Protein 2CT3 (pdb70)

Solvent-accessible surface area: 5254 Å² total; per-residue (Å²): 138,110,117,74,103,109,41,58,44,14,140,0,78,120,99,32,193,36,179,76,166,80,45,4,96,3,141,125,49,20,108,0,27,5,76,126,122,50,138,134,32,80,34,26,0,31,2,122,166,58,153,119,126,2,36,0,6,8,112,78,4,28,82,76,66,34,148,97,125,125

GO terms:
  GO:0005200 structural constituent of cytoskeleton (F, TAS)
  GO:0007155 cell adhesion (P, TAS)
  GO:0005829 cytosol (C, TAS)
  GO:0005515 protein binding (F, IPI)
  GO:0005925 focal adhesion (C, IDA)
  GO:0051496 positive regulation of stress fiber assembly (P, IDA)
  GO:0005925 focal adhesion (C, HDA)
  GO:0017166 vinculin binding (F, IPI)

Radius of gyration: 11.8 Å; Cα contacts (8 Å, |Δi|>4): 144; chains: 1; bounding box: 32×32×31 Å

CATH classification: 2.30.30.40

InterPro domains:
  IPR001452 SH3 domain [PF00018] (460-507)
  IPR001452 SH3 domain [PF14604] (388-435)
  IPR001452 SH3 domain [PF14604] (619-669)
  IPR001452 SH3 domain [PR00452] (615-625)
  IPR001452 SH3 domain [PR00452] (629-644)
  IPR001452 SH3 domain [PR00452] (659-671)
  IPR001452 SH3 domain [PS50002] (380-439)
  IPR001452 SH3 domain [PS50002] (454-515)
  IPR001452 SH3 domain [PS50002] (612-671)
  IPR001452 SH3 domain [SM00326] (383-438)
  IPR001452 SH3 domain [SM00326] (457-514)
  IPR001452 SH3 domain [SM00326] (615-671)
  IPR003127 SoHo domain [PF02208] (120-156)
  IPR003127 SoHo domain [PS50831] (115-187)
  IPR003127 SoHo domain [SM00459] (116-165)
  IPR035607 Vinexin, SH3 domain 3 [cd11918] (614-671)
  IPR035608 Vinexin, SH3 domain 2 [cd11924] (457-512)
  IPR035609 Vinexin, SH3 domain 1 [cd11921] (383-437)
  IPR036028 SH3-like domain superfamily [SSF50044] (385-451)
  IPR036028 SH3-like domain superfamily [SSF50044] (445-535)

Foldseek 3Di:
DPDDQQAAKKAFCDWDDDPDQQEDTHHRGFMFGFHAADDVAKTWGAGPPPRDTHIGHCVGMGGPVPDDDD

Organism: Homo sapiens (NCBI:txid9606)

Nearest PDB structures (foldseek):
  2ct3-assembly1_A  TM=9.256E-01  e=5.843E-12  Homo sapiens
  2ecz-assembly1_A  TM=8.013E-01  e=1.112E-06  Homo sapiens
  6edf-assembly1_A  TM=8.378E-01  e=1.205E-05  Homo sapiens
  7a39-assembly2_B  TM=8.930E-01  e=2.615E-05  Gallus gallus
  2da9-assembly1_A  TM=7.539E-01  e=9.496E-06  Mus musculus

Structure (mmCIF, N/CA/C/O backbone):
data_2CT3
#
_entry.id   2CT3
#
loop_
_atom_site.group_PDB
_atom_site.id
_atom_site.type_symbol
_atom_site.label_atom_id
_atom_site.label_alt_id
_atom_site.label_comp_id
_atom_site.label_asym_id
_atom_site.label_entity_id
_atom_site.label_seq_id
_atom_site.pdbx_PDB_ins_code
_atom_site.Cartn_x
_atom_site.Cartn_y
_atom_site.Cartn_z
_atom_site.occupancy
_atom_site.B_iso_or_equiv
_atom_site.auth_seq_id
_atom_site.auth_comp_id
_atom_site.auth_asym_id
_atom_site.auth_atom_id
_atom_site.pdbx_PDB_model_num
ATOM 1 N N . GLY A 1 1 ? -19.358 3.523 18.936 1.00 0.00 1 GLY A N 1
ATOM 2 C CA . GLY A 1 1 ? -20.526 2.893 18.348 1.00 0.00 1 GLY A CA 1
ATOM 3 C C . GLY A 1 1 ? -20.612 3.113 16.851 1.00 0.00 1 GLY A C 1
ATOM 4 O O . GLY A 1 1 ? -21.471 3.854 16.374 1.00 0.00 1 GLY A O 1
ATOM 8 N N . SER A 1 2 ? -19.718 2.468 16.107 1.00 0.00 2 SER A N 1
ATOM 9 C CA . SER A 1 2 ? -19.692 2.602 14.656 1.00 0.00 2 SER A CA 1
ATOM 10 C C . SER A 1 2 ? -18.971 1.420 14.014 1.00 0.00 2 SER A C 1
ATOM 11 O O . SER A 1 2 ? -18.107 0.797 14.631 1.00 0.00 2 SER A O 1
ATOM 19 N N . SER A 1 3 ? -19.333 1.118 12.771 1.00 0.00 3 SER A N 1
ATOM 20 C CA . SER A 1 3 ? -18.724 0.009 12.046 1.00 0.00 3 SER A CA 1
ATOM 21 C C . SER A 1 3 ? -17.209 0.178 11.967 1.00 0.00 3 SER A C 1
ATOM 22 O O . SER A 1 3 ? -16.689 1.284 12.110 1.00 0.00 3 SER A O 1
ATOM 30 N N . GLY A 1 4 ? -16.508 -0.928 11.739 1.00 0.00 4 GLY A N 1
ATOM 31 C CA . GLY A 1 4 ? -15.060 -0.882 11.645 1.00 0.00 4 GLY A CA 1
ATOM 32 C C . GLY A 1 4 ? -14.567 -1.022 10.219 1.00 0.00 4 GLY A C 1
ATOM 33 O O . GLY A 1 4 ? -15.328 -1.394 9.325 1.00 0.00 4 GLY A O 1
ATOM 37 N N . SER A 1 5 ? -13.290 -0.722 10.003 1.00 0.00 5 SER A N 1
ATOM 38 C CA . SER A 1 5 ? -12.698 -0.812 8.674 1.00 0.00 5 SER A CA 1
ATOM 39 C C . SER A 1 5 ? -12.034 -2.170 8.465 1.00 0.00 5 SER A C 1
ATOM 40 O O . SER A 1 5 ? -11.177 -2.581 9.247 1.00 0.00 5 SER A O 1
ATOM 48 N N . SER A 1 6 ? -12.437 -2.861 7.404 1.00 0.00 6 SER A N 1
ATOM 49 C CA . SER A 1 6 ? -11.885 -4.175 7.093 1.00 0.00 6 SER A CA 1
ATOM 50 C C . SER A 1 6 ? -10.985 -4.109 5.863 1.00 0.00 6 SER A C 1
ATOM 51 O O . SER A 1 6 ? -11.436 -3.777 4.767 1.00 0.00 6 SER A O 1
ATOM 59 N N . GLY A 1 7 ? -9.708 -4.427 6.053 1.00 0.00 7 GLY A N 1
ATOM 60 C CA . GLY A 1 7 ? -8.764 -4.397 4.952 1.00 0.00 7 GLY A CA 1
ATOM 61 C C . GLY A 1 7 ? -7.916 -5.652 4.881 1.00 0.00 7 GLY A C 1
ATOM 62 O O . GLY A 1 7 ? -7.947 -6.484 5.789 1.00 0.00 7 GLY A O 1
ATOM 66 N N . THR A 1 8 ? -7.157 -5.791 3.798 1.00 0.00 8 THR A N 1
ATOM 67 C CA . THR A 1 8 ? -6.300 -6.955 3.611 1.00 0.00 8 THR A CA 1
ATOM 68 C C . THR A 1 8 ? -4.854 -6.636 3.972 1.00 0.00 8 THR A C 1
ATOM 69 O O . THR A 1 8 ? -4.332 -5.566 3.660 1.00 0.00 8 THR A O 1
ATOM 80 N N . PRO A 1 9 ? -4.188 -7.586 4.646 1.00 0.00 9 PRO A N 1
ATOM 81 C CA . PRO A 1 9 ? -2.792 -7.429 5.064 1.00 0.00 9 PRO A CA 1
ATOM 82 C C . PRO A 1 9 ? -1.828 -7.454 3.883 1.00 0.00 9 PRO A C 1
ATOM 83 O O . PRO A 1 9 ? -1.964 -8.274 2.975 1.00 0.00 9 PRO A O 1
ATOM 94 N N . TYR A 1 10 ? -0.853 -6.551 3.903 1.00 0.00 10 TYR A N 1
ATOM 95 C CA . TYR A 1 10 ? 0.133 -6.469 2.832 1.00 0.00 10 TYR A CA 1
ATOM 96 C C . TYR A 1 10 ? 1.519 -6.163 3.391 1.00 0.00 10 TYR A C 1
ATOM 97 O O . TYR A 1 10 ? 1.685 -5.959 4.594 1.00 0.00 10 TYR A O 1
ATOM 115 N N . ARG A 1 11 ? 2.513 -6.132 2.508 1.00 0.00 11 ARG A N 1
ATOM 116 C CA . ARG A 1 11 ? 3.885 -5.852 2.912 1.00 0.00 11 ARG A CA 1
ATOM 117 C C . ARG A 1 11 ? 4.600 -5.009 1.860 1.00 0.00 11 ARG A C 1
ATOM 118 O O . ARG A 1 11 ? 4.536 -5.302 0.667 1.00 0.00 11 ARG A O 1
ATOM 139 N N . ALA A 1 12 ? 5.279 -3.960 2.312 1.00 0.00 12 ALA A N 1
ATOM 140 C CA . ALA A 1 12 ? 6.007 -3.075 1.411 1.00 0.00 12 ALA A CA 1
ATOM 141 C C . ALA A 1 12 ? 7.339 -3.690 0.995 1.00 0.00 12 ALA A C 1
ATOM 142 O O . ALA A 1 12 ? 8.329 -3.597 1.720 1.00 0.00 12 ALA A O 1
ATOM 149 N N . MET A 1 13 ? 7.356 -4.318 -0.176 1.00 0.00 13 MET A N 1
ATOM 150 C CA . MET A 1 13 ? 8.568 -4.947 -0.688 1.00 0.00 13 MET A CA 1
ATOM 151 C C . MET A 1 13 ? 9.731 -3.961 -0.696 1.00 0.00 13 MET A C 1
ATOM 152 O O . MET A 1 13 ? 10.883 -4.343 -0.491 1.00 0.00 13 MET A O 1
ATOM 166 N N . TYR A 1 14 ? 9.422 -2.691 -0.936 1.00 0.00 14 TYR A N 1
ATOM 167 C CA . TYR A 1 14 ? 10.443 -1.650 -0.973 1.00 0.00 14 TYR A CA 1
ATOM 168 C C . TYR A 1 14 ? 9.916 -0.349 -0.377 1.00 0.00 14 TYR A C 1
ATOM 169 O O . TYR A 1 14 ? 8.706 -0.137 -0.295 1.00 0.00 14 TYR A O 1
ATOM 187 N N . GLN A 1 15 ? 10.833 0.519 0.037 1.00 0.00 15 GLN A N 1
ATOM 188 C CA . GLN A 1 15 ? 10.462 1.801 0.625 1.00 0.00 15 GLN A CA 1
ATOM 189 C C . GLN A 1 15 ? 9.963 2.767 -0.444 1.00 0.00 15 GLN A C 1
ATOM 190 O O . GLN A 1 15 ? 10.481 2.795 -1.560 1.00 0.00 15 GLN A O 1
ATOM 204 N N . TYR A 1 16 ? 8.954 3.557 -0.095 1.00 0.00 16 TYR A N 1
ATOM 205 C CA . TYR A 1 16 ? 8.383 4.523 -1.026 1.00 0.00 16 TYR A CA 1
ATOM 206 C C . TYR A 1 16 ? 8.573 5.949 -0.517 1.00 0.00 16 TYR A C 1
ATOM 207 O O . TYR A 1 16 ? 8.648 6.184 0.689 1.00 0.00 16 TYR A O 1
ATOM 225 N N . ARG A 1 17 ? 8.650 6.897 -1.445 1.00 0.00 17 ARG A N 1
ATOM 226 C CA . ARG A 1 17 ? 8.832 8.299 -1.092 1.00 0.00 17 ARG A CA 1
ATOM 227 C C . ARG A 1 17 ? 7.691 9.151 -1.642 1.00 0.00 17 ARG A C 1
ATOM 228 O O . ARG A 1 17 ? 7.771 9.705 -2.738 1.00 0.00 17 ARG A O 1
ATOM 249 N N . PRO A 1 18 ? 6.604 9.258 -0.864 1.00 0.00 18 PRO A N 1
ATOM 250 C CA . PRO A 1 18 ? 5.427 10.040 -1.252 1.00 0.00 18 PRO A CA 1
ATOM 251 C C . PRO A 1 18 ? 5.699 11.540 -1.245 1.00 0.00 18 PRO A C 1
ATOM 252 O O . PRO A 1 18 ? 6.105 12.101 -0.228 1.00 0.00 18 PRO A O 1
ATOM 263 N N . GLN A 1 19 ? 5.472 12.183 -2.386 1.00 0.00 19 GLN A N 1
ATOM 264 C CA . GLN A 1 19 ? 5.694 13.619 -2.511 1.00 0.00 19 GLN A CA 1
ATOM 265 C C . GLN A 1 19 ? 4.400 14.391 -2.280 1.00 0.00 19 GLN A C 1
ATOM 266 O O . GLN A 1 19 ? 4.254 15.526 -2.733 1.00 0.00 19 GLN A O 1
ATOM 280 N N . ASN A 1 20 ? 3.463 13.769 -1.572 1.00 0.00 20 ASN A N 1
ATOM 281 C CA . ASN A 1 20 ? 2.180 14.398 -1.282 1.00 0.00 20 ASN A CA 1
ATOM 282 C C . ASN A 1 20 ? 1.460 13.670 -0.151 1.00 0.00 20 ASN A C 1
ATOM 283 O O . ASN A 1 20 ? 1.366 12.443 -0.150 1.00 0.00 20 ASN A O 1
ATOM 294 N N . GLU A 1 21 ? 0.954 14.436 0.811 1.00 0.00 21 GLU A N 1
ATOM 295 C CA . GLU A 1 21 ? 0.244 13.863 1.948 1.00 0.00 21 GLU A CA 1
ATOM 296 C C . GLU A 1 21 ? -0.718 12.770 1.494 1.00 0.00 21 GLU A C 1
ATOM 297 O O . GLU A 1 21 ? -0.914 11.772 2.189 1.00 0.00 21 GLU A O 1
ATOM 309 N N . ASP A 1 22 ? -1.316 12.964 0.324 1.00 0.00 22 ASP A N 1
ATOM 310 C CA . ASP A 1 22 ? -2.258 11.995 -0.224 1.00 0.00 22 ASP A CA 1
ATOM 311 C C . ASP A 1 22 ? -1.622 10.611 -0.315 1.00 0.00 22 ASP A C 1
ATOM 312 O O . ASP A 1 22 ? -2.250 9.607 0.019 1.00 0.00 22 ASP A O 1
ATOM 321 N N . GLU A 1 23 ? -0.374 10.568 -0.769 1.00 0.00 23 GLU A N 1
ATOM 322 C CA . GLU A 1 23 ? 0.346 9.306 -0.905 1.00 0.00 23 GLU A CA 1
ATOM 323 C C . GLU A 1 23 ? 0.819 8.801 0.455 1.00 0.00 23 GLU A C 1
ATOM 324 O O . GLU A 1 23 ? 1.227 9.584 1.313 1.00 0.00 23 GLU A O 1
ATOM 336 N N . LEU A 1 24 ? 0.762 7.487 0.643 1.00 0.00 24 LEU A N 1
ATOM 337 C CA . LEU A 1 24 ? 1.185 6.876 1.899 1.00 0.00 24 LEU A CA 1
ATOM 338 C C . LEU A 1 24 ? 2.618 6.363 1.799 1.00 0.00 24 LEU A C 1
ATOM 339 O O . LEU A 1 24 ? 2.968 5.652 0.858 1.00 0.00 24 LEU A O 1
ATOM 355 N N . GLU A 1 25 ? 3.441 6.728 2.777 1.00 0.00 25 GLU A N 1
ATOM 356 C CA . GLU A 1 25 ? 4.836 6.303 2.800 1.00 0.00 25 GLU A CA 1
ATOM 357 C C . GLU A 1 25 ? 4.947 4.817 3.129 1.00 0.00 25 GLU A C 1
ATOM 358 O O . GLU A 1 25 ? 4.120 4.267 3.857 1.00 0.00 25 GLU A O 1
ATOM 370 N N . LEU A 1 26 ? 5.973 4.172 2.586 1.00 0.00 26 LEU A N 1
ATOM 371 C CA . LEU A 1 26 ? 6.194 2.749 2.820 1.00 0.00 26 LEU A CA 1
ATOM 372 C C . LEU A 1 26 ? 7.665 2.465 3.104 1.00 0.00 26 LEU A C 1
ATOM 373 O O . LEU A 1 26 ? 8.546 3.210 2.673 1.00 0.00 26 LEU A O 1
ATOM 389 N N . ARG A 1 27 ? 7.924 1.382 3.830 1.00 0.00 27 ARG A N 1
ATOM 390 C CA . ARG A 1 27 ? 9.289 1.000 4.170 1.00 0.00 27 ARG A CA 1
ATOM 391 C C . ARG A 1 27 ? 9.530 -0.478 3.873 1.00 0.00 27 ARG A C 1
ATOM 392 O O . ARG A 1 27 ? 8.670 -1.320 4.129 1.00 0.00 27 ARG A O 1
ATOM 413 N N . GLU A 1 28 ? 10.704 -0.784 3.330 1.00 0.00 28 GLU A N 1
ATOM 414 C CA . GLU A 1 28 ? 11.056 -2.159 2.997 1.00 0.00 28 GLU A CA 1
ATOM 415 C C . GLU A 1 28 ? 10.804 -3.087 4.182 1.00 0.00 28 GLU A C 1
ATOM 416 O O . GLU A 1 28 ? 11.546 -3.075 5.163 1.00 0.00 28 GLU A O 1
ATOM 428 N N . GLY A 1 29 ? 9.750 -3.891 4.083 1.00 0.00 29 GLY A N 1
ATOM 429 C CA . GLY A 1 29 ? 9.417 -4.814 5.152 1.00 0.00 29 GLY A CA 1
ATOM 430 C C . GLY A 1 29 ? 8.418 -4.231 6.131 1.00 0.00 29 GLY A C 1
ATOM 431 O O . GLY A 1 29 ? 8.480 -4.505 7.330 1.00 0.00 29 GLY A O 1
ATOM 435 N N . ASP A 1 30 ? 7.494 -3.424 5.621 1.00 0.00 30 ASP A N 1
ATOM 436 C CA . ASP A 1 30 ? 6.477 -2.800 6.459 1.00 0.00 30 ASP A CA 1
ATOM 437 C C . ASP A 1 30 ? 5.095 -3.368 6.149 1.00 0.00 30 ASP A C 1
ATOM 438 O O . ASP A 1 30 ? 4.785 -3.680 4.999 1.00 0.00 30 ASP A O 1
ATOM 447 N N . ARG A 1 31 ? 4.269 -3.499 7.182 1.00 0.00 31 ARG A N 1
ATOM 448 C CA . ARG A 1 31 ? 2.921 -4.031 7.020 1.00 0.00 31 ARG A CA 1
ATOM 449 C C . ARG A 1 31 ? 1.974 -2.959 6.488 1.00 0.00 31 ARG A C 1
ATOM 450 O O . ARG A 1 31 ? 1.971 -1.825 6.967 1.00 0.00 31 ARG A O 1
ATOM 471 N N . VAL A 1 32 ? 1.172 -3.327 5.494 1.00 0.00 32 VAL A N 1
ATOM 472 C CA . VAL A 1 32 ? 0.220 -2.398 4.896 1.00 0.00 32 VAL A CA 1
ATOM 473 C C . VAL A 1 32 ? -1.196 -2.959 4.941 1.00 0.00 32 VAL A C 1
ATOM 474 O O . VAL A 1 32 ? -1.406 -4.159 4.764 1.00 0.00 32 VAL A O 1
ATOM 487 N N . ASP A 1 33 ? -2.166 -2.083 5.179 1.00 0.00 33 ASP A N 1
ATOM 488 C CA . ASP A 1 33 ? -3.565 -2.490 5.245 1.00 0.00 33 ASP A CA 1
ATOM 489 C C . ASP A 1 33 ? -4.341 -1.969 4.039 1.00 0.00 33 ASP A C 1
ATOM 490 O O . ASP A 1 33 ? -4.954 -0.903 4.095 1.00 0.00 33 ASP A O 1
ATOM 499 N N . VAL A 1 34 ? -4.307 -2.728 2.948 1.00 0.00 34 VAL A N 1
ATOM 500 C CA . VAL A 1 34 ? -5.007 -2.343 1.728 1.00 0.00 34 VAL A CA 1
ATOM 501 C C . VAL A 1 34 ? -6.518 -2.399 1.920 1.00 0.00 34 VAL A C 1
ATOM 502 O O . VAL A 1 34 ? -7.044 -3.338 2.518 1.00 0.00 34 VAL A O 1
ATOM 515 N N . MET A 1 35 ? -7.212 -1.387 1.409 1.00 0.00 35 MET A N 1
ATOM 516 C CA . MET A 1 35 ? -8.664 -1.322 1.523 1.00 0.00 35 MET A CA 1
ATOM 517 C C . MET A 1 35 ? -9.324 -1.466 0.156 1.00 0.00 35 MET A C 1
ATOM 518 O O . MET A 1 35 ? -10.221 -2.289 -0.027 1.00 0.00 35 MET A O 1
ATOM 532 N N . GLN A 1 36 ? -8.874 -0.660 -0.801 1.00 0.00 36 GLN A N 1
ATOM 533 C CA . GLN A 1 36 ? -9.423 -0.699 -2.152 1.00 0.00 36 GLN A CA 1
ATOM 534 C C . GLN A 1 36 ? -8.316 -0.888 -3.184 1.00 0.00 36 GLN A C 1
ATOM 535 O O . GLN A 1 36 ? -7.165 -0.520 -2.948 1.00 0.00 36 GLN A O 1
ATOM 549 N N . GLN A 1 37 ? -8.672 -1.465 -4.327 1.00 0.00 37 GLN A N 1
ATOM 550 C CA . GLN A 1 37 ? -7.708 -1.704 -5.394 1.00 0.00 37 GLN A CA 1
ATOM 551 C C . GLN A 1 37 ? -8.023 -0.847 -6.615 1.00 0.00 37 GLN A C 1
ATOM 552 O O . GLN A 1 37 ? -9.132 -0.893 -7.149 1.00 0.00 37 GLN A O 1
ATOM 566 N N . CYS A 1 38 ? -7.042 -0.065 -7.052 1.00 0.00 38 CYS A N 1
ATOM 567 C CA . CYS A 1 38 ? -7.216 0.804 -8.211 1.00 0.00 38 CYS A CA 1
ATOM 568 C C . CYS A 1 38 ? -7.183 -0.002 -9.505 1.00 0.00 38 CYS A C 1
ATOM 569 O O . CYS A 1 38 ? -6.488 -1.013 -9.601 1.00 0.00 38 CYS A O 1
ATOM 577 N N . ASP A 1 39 ? -7.940 0.453 -10.498 1.00 0.00 39 ASP A N 1
ATOM 578 C CA . ASP A 1 39 ? -7.999 -0.226 -11.787 1.00 0.00 39 ASP A CA 1
ATOM 579 C C . ASP A 1 39 ? -6.597 -0.480 -12.332 1.00 0.00 39 ASP A C 1
ATOM 580 O O . ASP A 1 39 ? -6.198 -1.627 -12.536 1.00 0.00 39 ASP A O 1
ATOM 589 N N . ASP A 1 40 ? -5.855 0.597 -12.566 1.00 0.00 40 ASP A N 1
ATOM 590 C CA . ASP A 1 40 ? -4.497 0.491 -13.087 1.00 0.00 40 ASP A CA 1
ATOM 591 C C . ASP A 1 40 ? -3.710 -0.582 -12.341 1.00 0.00 40 ASP A C 1
ATOM 592 O O . ASP A 1 40 ? -2.948 -1.338 -12.941 1.00 0.00 40 ASP A O 1
ATOM 601 N N . GLY A 1 41 ? -3.900 -0.640 -11.026 1.00 0.00 41 GLY A N 1
ATOM 602 C CA . GLY A 1 41 ? -3.200 -1.622 -10.218 1.00 0.00 41 GLY A CA 1
ATOM 603 C C . GLY A 1 41 ? -2.844 -1.095 -8.843 1.00 0.00 41 GLY A C 1
ATOM 604 O O . GLY A 1 41 ? -2.639 -1.869 -7.908 1.00 0.00 41 GLY A O 1
ATOM 608 N N . TRP A 1 42 ? -2.769 0.225 -8.719 1.00 0.00 42 TRP A N 1
ATOM 609 C CA . TRP A 1 42 ? -2.434 0.856 -7.447 1.00 0.00 42 TRP A CA 1
ATOM 610 C C . TRP A 1 42 ? -3.343 0.350 -6.332 1.00 0.00 42 TRP A C 1
ATOM 611 O O . TRP A 1 42 ? -4.368 -0.281 -6.592 1.00 0.00 42 TRP A O 1
ATOM 632 N N . PHE A 1 43 ? -2.962 0.630 -5.090 1.00 0.00 43 PHE A N 1
ATOM 633 C CA . PHE A 1 43 ? -3.743 0.202 -3.936 1.00 0.00 43 PHE A CA 1
ATOM 634 C C . PHE A 1 43 ? -3.992 1.370 -2.985 1.00 0.00 43 PHE A C 1
ATOM 635 O O . PHE A 1 43 ? -3.181 2.290 -2.887 1.00 0.00 43 PHE A O 1
ATOM 652 N N . VAL A 1 44 ? -5.122 1.325 -2.286 1.00 0.00 44 VAL A N 1
ATOM 653 C CA . VAL A 1 44 ? -5.480 2.377 -1.342 1.00 0.00 44 VAL A CA 1
ATOM 654 C C . VAL A 1 44 ? -5.832 1.796 0.022 1.00 0.00 44 VAL A C 1
ATOM 655 O O . VAL A 1 44 ? -6.859 1.139 0.182 1.00 0.00 44 VAL A O 1
ATOM 668 N N . GLY A 1 45 ? -4.971 2.043 1.005 1.00 0.00 45 GLY A N 1
ATOM 669 C CA . GLY A 1 45 ? -5.209 1.537 2.344 1.00 0.00 45 GLY A CA 1
ATOM 670 C C . GLY A 1 45 ? -4.558 2.394 3.412 1.00 0.00 45 GLY A C 1
ATOM 671 O O . GLY A 1 45 ? -4.363 3.594 3.221 1.00 0.00 45 GLY A O 1
ATOM 675 N N . VAL A 1 46 ? -4.223 1.777 4.541 1.00 0.00 46 VAL A N 1
ATOM 676 C CA . VAL A 1 46 ? -3.592 2.492 5.644 1.00 0.00 46 VAL A CA 1
ATOM 677 C C . VAL A 1 46 ? -2.263 1.850 6.025 1.00 0.00 46 VAL A C 1
ATOM 678 O O . VAL A 1 46 ? -2.088 0.638 5.898 1.00 0.00 46 VAL A O 1
ATOM 691 N N . SER A 1 47 ? -1.328 2.670 6.494 1.00 0.00 47 SER A N 1
ATOM 692 C CA . SER A 1 47 ? -0.012 2.183 6.891 1.00 0.00 47 SER A CA 1
ATOM 693 C C . SER A 1 47 ? -0.048 1.615 8.307 1.00 0.00 47 SER A C 1
ATOM 694 O O . SER A 1 47 ? -1.014 1.816 9.044 1.00 0.00 47 SER A O 1
ATOM 702 N N . ARG A 1 48 ? 1.012 0.905 8.679 1.00 0.00 48 ARG A N 1
ATOM 703 C CA . ARG A 1 48 ? 1.102 0.306 10.005 1.00 0.00 48 ARG A CA 1
ATOM 704 C C . ARG A 1 48 ? 2.192 0.981 10.833 1.00 0.00 48 ARG A C 1
ATOM 705 O O . ARG A 1 48 ? 2.512 0.536 11.936 1.00 0.00 48 ARG A O 1
ATOM 726 N N . ARG A 1 49 ? 2.758 2.055 10.294 1.00 0.00 49 ARG A N 1
ATOM 727 C CA . ARG A 1 49 ? 3.813 2.790 10.982 1.00 0.00 49 ARG A CA 1
ATOM 728 C C . ARG A 1 49 ? 3.324 4.171 11.407 1.00 0.00 49 ARG A C 1
ATOM 729 O O . ARG A 1 49 ? 3.557 4.604 12.536 1.00 0.00 49 ARG A O 1
ATOM 750 N N . THR A 1 50 ? 2.646 4.860 10.495 1.00 0.00 50 THR A N 1
ATOM 751 C CA . THR A 1 50 ? 2.126 6.193 10.774 1.00 0.00 50 THR A CA 1
ATOM 752 C C . THR A 1 50 ? 0.608 6.173 10.916 1.00 0.00 50 THR A C 1
ATOM 753 O O . THR A 1 50 ? -0.009 7.194 11.216 1.00 0.00 50 THR A O 1
ATOM 764 N N . GLN A 1 51 ? 0.014 5.004 10.698 1.00 0.00 51 GLN A N 1
ATOM 765 C CA . GLN A 1 51 ? -1.433 4.852 10.802 1.00 0.00 51 GLN A CA 1
ATOM 766 C C . GLN A 1 51 ? -2.152 5.888 9.944 1.00 0.00 51 GLN A C 1
ATOM 767 O O . GLN A 1 51 ? -3.233 6.360 10.296 1.00 0.00 51 GLN A O 1
ATOM 781 N N . LYS A 1 52 ? -1.544 6.240 8.816 1.00 0.00 52 LYS A N 1
ATOM 782 C CA . LYS A 1 52 ? -2.125 7.220 7.906 1.00 0.00 52 LYS A CA 1
ATOM 783 C C . LYS A 1 52 ? -2.853 6.530 6.756 1.00 0.00 52 LYS A C 1
ATOM 784 O O . LYS A 1 52 ? -2.641 5.345 6.496 1.00 0.00 52 LYS A O 1
ATOM 803 N N . PHE A 1 53 ? -3.710 7.279 6.070 1.00 0.00 53 PHE A N 1
ATOM 804 C CA . PHE A 1 53 ? -4.468 6.739 4.948 1.00 0.00 53 PHE A CA 1
ATOM 805 C C . PHE A 1 53 ? -4.142 7.490 3.660 1.00 0.00 53 PHE A C 1
ATOM 806 O O . PHE A 1 53 ? -4.078 8.719 3.645 1.00 0.00 53 PHE A O 1
ATOM 823 N N . GLY A 1 54 ? -3.937 6.742 2.581 1.00 0.00 54 GLY A N 1
ATOM 824 C CA . GLY A 1 54 ? -3.620 7.353 1.303 1.00 0.00 54 GLY A CA 1
ATOM 825 C C . GLY A 1 54 ? -3.508 6.335 0.185 1.00 0.00 54 GLY A C 1
ATOM 826 O O . GLY A 1 54 ? -4.034 5.226 0.290 1.00 0.00 54 GLY A O 1
ATOM 830 N N . THR A 1 55 ? -2.823 6.712 -0.890 1.00 0.00 55 THR A N 1
ATOM 831 C CA . THR A 1 55 ? -2.647 5.826 -2.033 1.00 0.00 55 THR A CA 1
ATOM 832 C C . THR A 1 55 ? -1.169 5.595 -2.328 1.00 0.00 55 THR A C 1
ATOM 833 O O . THR A 1 55 ? -0.360 6.520 -2.253 1.00 0.00 55 THR A O 1
ATOM 844 N N . PHE A 1 56 ? -0.824 4.357 -2.663 1.00 0.00 56 PHE A N 1
ATOM 845 C CA . PHE A 1 56 ? 0.558 4.005 -2.969 1.00 0.00 56 PHE A CA 1
ATOM 846 C C . PHE A 1 56 ? 0.622 2.993 -4.109 1.00 0.00 56 PHE A C 1
ATOM 847 O O . PHE A 1 56 ? -0.335 2.270 -4.385 1.00 0.00 56 PHE A O 1
ATOM 864 N N . PRO A 1 57 ? 1.778 2.939 -4.788 1.00 0.00 57 PRO A N 1
ATOM 865 C CA . PRO A 1 57 ? 1.995 2.020 -5.909 1.00 0.00 57 PRO A CA 1
ATOM 866 C C . PRO A 1 57 ? 2.080 0.566 -5.459 1.00 0.00 57 PRO A C 1
ATOM 867 O O . PRO A 1 57 ? 3.067 0.149 -4.855 1.00 0.00 57 PRO A O 1
ATOM 878 N N . GLY A 1 58 ? 1.036 -0.203 -5.757 1.00 0.00 58 GLY A N 1
ATOM 879 C CA . GLY A 1 58 ? 1.013 -1.603 -5.375 1.00 0.00 58 GLY A CA 1
ATOM 880 C C . GLY A 1 58 ? 2.252 -2.349 -5.831 1.00 0.00 58 GLY A C 1
ATOM 881 O O . GLY A 1 58 ? 2.559 -3.425 -5.320 1.00 0.00 58 GLY A O 1
ATOM 885 N N . ASN A 1 59 ? 2.963 -1.776 -6.797 1.00 0.00 59 ASN A N 1
ATOM 886 C CA . ASN A 1 59 ? 4.174 -2.396 -7.324 1.00 0.00 59 ASN A CA 1
ATOM 887 C C . ASN A 1 59 ? 5.260 -2.462 -6.255 1.00 0.00 59 ASN A C 1
ATOM 888 O O . ASN A 1 59 ? 6.264 -3.156 -6.417 1.00 0.00 59 ASN A O 1
ATOM 899 N N . TYR A 1 60 ? 5.053 -1.734 -5.163 1.00 0.00 60 TYR A N 1
ATOM 900 C CA . TYR A 1 60 ? 6.015 -1.708 -4.068 1.00 0.00 60 TYR A CA 1
ATOM 901 C C . TYR A 1 60 ? 5.588 -2.649 -2.945 1.00 0.00 60 TYR A C 1
ATOM 902 O O . TYR A 1 60 ? 6.418 -3.137 -2.178 1.00 0.00 60 TYR A O 1
ATOM 920 N N . VAL A 1 61 ? 4.285 -2.898 -2.854 1.00 0.00 61 VAL A N 1
ATOM 921 C CA . VAL A 1 61 ? 3.746 -3.781 -1.827 1.00 0.00 61 VAL A CA 1
ATOM 922 C C . VAL A 1 61 ? 3.312 -5.116 -2.422 1.00 0.00 61 VAL A C 1
ATOM 923 O O . VAL A 1 61 ? 3.243 -5.271 -3.641 1.00 0.00 61 VAL A O 1
ATOM 936 N N . ALA A 1 62 ? 3.019 -6.078 -1.553 1.00 0.00 62 ALA A N 1
ATOM 937 C CA . ALA A 1 62 ? 2.589 -7.399 -1.992 1.00 0.00 62 ALA A CA 1
ATOM 938 C C . ALA A 1 62 ? 1.653 -8.039 -0.972 1.00 0.00 62 ALA A C 1
ATOM 939 O O . ALA A 1 62 ? 1.768 -7.821 0.234 1.00 0.00 62 ALA A O 1
ATOM 946 N N . PRO A 1 63 ? 0.703 -8.848 -1.465 1.00 0.00 63 PRO A N 1
ATOM 947 C CA . PRO A 1 63 ? -0.271 -9.536 -0.612 1.00 0.00 63 PRO A CA 1
ATOM 948 C C . PRO A 1 63 ? 0.369 -10.637 0.227 1.00 0.00 63 PRO A C 1
ATOM 949 O O . PRO A 1 63 ? 0.649 -11.727 -0.270 1.00 0.00 63 PRO A O 1
ATOM 960 N N . VAL A 1 64 ? 0.597 -10.344 1.504 1.00 0.00 64 VAL A N 1
ATOM 961 C CA . VAL A 1 64 ? 1.202 -11.310 2.413 1.00 0.00 64 VAL A CA 1
ATOM 962 C C . VAL A 1 64 ? 0.193 -12.370 2.840 1.00 0.00 64 VAL A C 1
ATOM 963 O O . VAL A 1 64 ? 0.565 -13.490 3.189 1.00 0.00 64 VAL A O 1
ATOM 976 N N . SER A 1 65 ? -1.086 -12.009 2.808 1.00 0.00 65 SER A N 1
ATOM 977 C CA . SER A 1 65 ? -2.149 -12.929 3.195 1.00 0.00 65 SER A CA 1
ATOM 978 C C . SER A 1 65 ? -1.884 -14.327 2.647 1.00 0.00 65 SER A C 1
ATOM 979 O O . SER A 1 65 ? -2.137 -15.327 3.317 1.00 0.00 65 SER A O 1
ATOM 987 N N . GLY A 1 66 ? -1.372 -14.388 1.421 1.00 0.00 66 GLY A N 1
ATOM 988 C CA . GLY A 1 66 ? -1.080 -15.668 0.802 1.00 0.00 66 GLY A CA 1
ATOM 989 C C . GLY A 1 66 ? -2.178 -16.120 -0.141 1.00 0.00 66 GLY A C 1
ATOM 990 O O . GLY A 1 66 ? -2.968 -15.317 -0.638 1.00 0.00 66 GLY A O 1
ATOM 994 N N . PRO A 1 67 ? -2.236 -17.434 -0.402 1.00 0.00 67 PRO A N 1
ATOM 995 C CA . PRO A 1 67 ? -3.241 -18.021 -1.294 1.00 0.00 67 PRO A CA 1
ATOM 996 C C . PRO A 1 67 ? -4.643 -17.977 -0.696 1.00 0.00 67 PRO A C 1
ATOM 997 O O . PRO A 1 67 ? -5.008 -18.827 0.115 1.00 0.00 67 PRO A O 1
ATOM 1008 N N . SER A 1 68 ? -5.424 -16.982 -1.104 1.00 0.00 68 SER A N 1
ATOM 1009 C CA . SER A 1 68 ? -6.786 -16.826 -0.606 1.00 0.00 68 SER A CA 1
ATOM 1010 C C . SER A 1 68 ? -7.803 -17.197 -1.681 1.00 0.00 68 SER A C 1
ATOM 1011 O O . SER A 1 68 ? -7.488 -17.211 -2.870 1.00 0.00 68 SER A O 1
ATOM 1019 N N . SER A 1 69 ? -9.025 -17.496 -1.252 1.00 0.00 69 SER A N 1
ATOM 1020 C CA . SER A 1 69 ? -10.089 -17.870 -2.176 1.00 0.00 69 SER A CA 1
ATOM 1021 C C . SER A 1 69 ? -11.024 -16.693 -2.434 1.00 0.00 69 SER A C 1
ATOM 1022 O O . SER A 1 69 ? -11.375 -15.952 -1.516 1.00 0.00 69 SER A O 1
ATOM 1030 N N . GLY A 1 70 ? -11.425 -16.527 -3.691 1.00 0.00 70 GLY A N 1
ATOM 1031 C CA . GLY A 1 70 ? -12.316 -15.439 -4.048 1.00 0.00 70 GLY A CA 1
ATOM 1032 C C . GLY A 1 70 ? -13.248 -15.802 -5.187 1.00 0.00 70 GLY A C 1
ATOM 1033 O O . GLY A 1 70 ? -13.306 -15.102 -6.197 1.00 0.00 70 GLY A O 1
ATOM 1037 N N . GLY A 1 1 ? -18.862 -9.015 7.635 1.00 0.00 1 GLY A N 2
ATOM 1038 C CA . GLY A 1 1 ? -17.469 -9.073 8.040 1.00 0.00 1 GLY A CA 2
ATOM 1039 C C . GLY A 1 1 ? -17.269 -9.863 9.318 1.00 0.00 1 GLY A C 2
ATOM 1040 O O . GLY A 1 1 ? -18.236 -10.225 9.989 1.00 0.00 1 GLY A O 2
ATOM 1044 N N . SER A 1 2 ? -16.012 -10.131 9.656 1.00 0.00 2 SER A N 2
ATOM 1045 C CA . SER A 1 2 ? -15.689 -10.888 10.860 1.00 0.00 2 SER A CA 2
ATOM 1046 C C . SER A 1 2 ? -15.563 -9.962 12.066 1.00 0.00 2 SER A C 2
ATOM 1047 O O . SER A 1 2 ? -14.571 -10.003 12.793 1.00 0.00 2 SER A O 2
ATOM 1055 N N . SER A 1 3 ? -16.577 -9.128 12.271 1.00 0.00 3 SER A N 2
ATOM 1056 C CA . SER A 1 3 ? -16.580 -8.188 13.386 1.00 0.00 3 SER A CA 2
ATOM 1057 C C . SER A 1 3 ? -15.343 -7.296 13.348 1.00 0.00 3 SER A C 2
ATOM 1058 O O . SER A 1 3 ? -14.717 -7.039 14.376 1.00 0.00 3 SER A O 2
ATOM 1066 N N . GLY A 1 4 ? -14.997 -6.826 12.154 1.00 0.00 4 GLY A N 2
ATOM 1067 C CA . GLY A 1 4 ? -13.836 -5.968 12.002 1.00 0.00 4 GLY A CA 2
ATOM 1068 C C . GLY A 1 4 ? -12.853 -6.498 10.977 1.00 0.00 4 GLY A C 2
ATOM 1069 O O . GLY A 1 4 ? -13.239 -7.195 10.039 1.00 0.00 4 GLY A O 2
ATOM 1073 N N . SER A 1 5 ? -11.579 -6.165 11.154 1.00 0.00 5 SER A N 2
ATOM 1074 C CA . SER A 1 5 ? -10.538 -6.607 10.234 1.00 0.00 5 SER A CA 2
ATOM 1075 C C . SER A 1 5 ? -10.777 -6.049 8.834 1.00 0.00 5 SER A C 2
ATOM 1076 O O . SER A 1 5 ? -10.583 -6.742 7.836 1.00 0.00 5 SER A O 2
ATOM 1084 N N . SER A 1 6 ? -11.200 -4.790 8.770 1.00 0.00 6 SER A N 2
ATOM 1085 C CA . SER A 1 6 ? -11.470 -4.138 7.494 1.00 0.00 6 SER A CA 2
ATOM 1086 C C . SER A 1 6 ? -10.170 -3.757 6.793 1.00 0.00 6 SER A C 2
ATOM 1087 O O . SER A 1 6 ? -9.589 -2.707 7.066 1.00 0.00 6 SER A O 2
ATOM 1095 N N . GLY A 1 7 ? -9.718 -4.619 5.888 1.00 0.00 7 GLY A N 2
ATOM 1096 C CA . GLY A 1 7 ? -8.489 -4.356 5.161 1.00 0.00 7 GLY A CA 2
ATOM 1097 C C . GLY A 1 7 ? -7.568 -5.559 5.124 1.00 0.00 7 GLY A C 2
ATOM 1098 O O . GLY A 1 7 ? -7.247 -6.137 6.163 1.00 0.00 7 GLY A O 2
ATOM 1102 N N . THR A 1 8 ? -7.142 -5.940 3.924 1.00 0.00 8 THR A N 2
ATOM 1103 C CA . THR A 1 8 ? -6.255 -7.084 3.755 1.00 0.00 8 THR A CA 2
ATOM 1104 C C . THR A 1 8 ? -4.814 -6.715 4.085 1.00 0.00 8 THR A C 2
ATOM 1105 O O . THR A 1 8 ? -4.327 -5.640 3.736 1.00 0.00 8 THR A O 2
ATOM 1116 N N . PRO A 1 9 ? -4.112 -7.627 4.775 1.00 0.00 9 PRO A N 2
ATOM 1117 C CA . PRO A 1 9 ? -2.715 -7.420 5.167 1.00 0.00 9 PRO A CA 2
ATOM 1118 C C . PRO A 1 9 ? -1.767 -7.451 3.973 1.00 0.00 9 PRO A C 2
ATOM 1119 O O . PRO A 1 9 ? -1.894 -8.299 3.089 1.00 0.00 9 PRO A O 2
ATOM 1130 N N . TYR A 1 10 ? -0.818 -6.522 3.953 1.00 0.00 10 TYR A N 2
ATOM 1131 C CA . TYR A 1 10 ? 0.150 -6.442 2.865 1.00 0.00 10 TYR A CA 2
ATOM 1132 C C . TYR A 1 10 ? 1.544 -6.128 3.399 1.00 0.00 10 TYR A C 2
ATOM 1133 O O . TYR A 1 10 ? 1.740 -5.979 4.605 1.00 0.00 10 TYR A O 2
ATOM 1151 N N . ARG A 1 11 ? 2.510 -6.030 2.492 1.00 0.00 11 ARG A N 2
ATOM 1152 C CA . ARG A 1 11 ? 3.887 -5.735 2.870 1.00 0.00 11 ARG A CA 2
ATOM 1153 C C . ARG A 1 11 ? 4.575 -4.891 1.800 1.00 0.00 11 ARG A C 2
ATOM 1154 O O . ARG A 1 11 ? 4.459 -5.169 0.607 1.00 0.00 11 ARG A O 2
ATOM 1175 N N . ALA A 1 12 ? 5.292 -3.861 2.237 1.00 0.00 12 ALA A N 2
ATOM 1176 C CA . ALA A 1 12 ? 6.000 -2.978 1.318 1.00 0.00 12 ALA A CA 2
ATOM 1177 C C . ALA A 1 12 ? 7.327 -3.590 0.883 1.00 0.00 12 ALA A C 2
ATOM 1178 O O . ALA A 1 12 ? 8.310 -3.555 1.623 1.00 0.00 12 ALA A O 2
ATOM 1185 N N . MET A 1 13 ? 7.348 -4.151 -0.322 1.00 0.00 13 MET A N 2
ATOM 1186 C CA . MET A 1 13 ? 8.555 -4.770 -0.856 1.00 0.00 13 MET A CA 2
ATOM 1187 C C . MET A 1 13 ? 9.705 -3.769 -0.901 1.00 0.00 13 MET A C 2
ATOM 1188 O O . MET A 1 13 ? 10.867 -4.135 -0.725 1.00 0.00 13 MET A O 2
ATOM 1202 N N . TYR A 1 14 ? 9.374 -2.505 -1.138 1.00 0.00 14 TYR A N 2
ATOM 1203 C CA . TYR A 1 14 ? 10.380 -1.451 -1.210 1.00 0.00 14 TYR A CA 2
ATOM 1204 C C . TYR A 1 14 ? 9.845 -0.147 -0.625 1.00 0.00 14 TYR A C 2
ATOM 1205 O O . TYR A 1 14 ? 8.656 0.152 -0.733 1.00 0.00 14 TYR A O 2
ATOM 1223 N N . GLN A 1 15 ? 10.733 0.624 -0.007 1.00 0.00 15 GLN A N 2
ATOM 1224 C CA . GLN A 1 15 ? 10.352 1.896 0.595 1.00 0.00 15 GLN A CA 2
ATOM 1225 C C . GLN A 1 15 ? 9.841 2.868 -0.463 1.00 0.00 15 GLN A C 2
ATOM 1226 O O . GLN A 1 15 ? 10.356 2.911 -1.581 1.00 0.00 15 GLN A O 2
ATOM 1240 N N . TYR A 1 16 ? 8.825 3.645 -0.105 1.00 0.00 16 TYR A N 2
ATOM 1241 C CA . TYR A 1 16 ? 8.242 4.614 -1.025 1.00 0.00 16 TYR A CA 2
ATOM 1242 C C . TYR A 1 16 ? 8.362 6.031 -0.472 1.00 0.00 16 TYR A C 2
ATOM 1243 O O . TYR A 1 16 ? 8.050 6.283 0.692 1.00 0.00 16 TYR A O 2
ATOM 1261 N N . ARG A 1 17 ? 8.815 6.952 -1.316 1.00 0.00 17 ARG A N 2
ATOM 1262 C CA . ARG A 1 17 ? 8.977 8.344 -0.912 1.00 0.00 17 ARG A CA 2
ATOM 1263 C C . ARG A 1 17 ? 7.888 9.218 -1.528 1.00 0.00 17 ARG A C 2
ATOM 1264 O O . ARG A 1 17 ? 8.049 9.781 -2.611 1.00 0.00 17 ARG A O 2
ATOM 1285 N N . PRO A 1 18 ? 6.753 9.336 -0.822 1.00 0.00 18 PRO A N 2
ATOM 1286 C CA . PRO A 1 18 ? 5.617 10.140 -1.280 1.00 0.00 18 PRO A CA 2
ATOM 1287 C C . PRO A 1 18 ? 5.911 11.635 -1.240 1.00 0.00 18 PRO A C 2
ATOM 1288 O O . PRO A 1 18 ? 6.095 12.212 -0.169 1.00 0.00 18 PRO A O 2
ATOM 1299 N N . GLN A 1 19 ? 5.954 12.257 -2.414 1.00 0.00 19 GLN A N 2
ATOM 1300 C CA . GLN A 1 19 ? 6.226 13.686 -2.512 1.00 0.00 19 GLN A CA 2
ATOM 1301 C C . GLN A 1 19 ? 5.083 14.500 -1.916 1.00 0.00 19 GLN A C 2
ATOM 1302 O O . GLN A 1 19 ? 5.268 15.650 -1.520 1.00 0.00 19 GLN A O 2
ATOM 1316 N N . ASN A 1 20 ? 3.901 13.896 -1.856 1.00 0.00 20 ASN A N 2
ATOM 1317 C CA . ASN A 1 20 ? 2.727 14.565 -1.309 1.00 0.00 20 ASN A CA 2
ATOM 1318 C C . ASN A 1 20 ? 2.143 13.774 -0.142 1.00 0.00 20 ASN A C 2
ATOM 1319 O O . ASN A 1 20 ? 2.378 12.573 -0.016 1.00 0.00 20 ASN A O 2
ATOM 1330 N N . GLU A 1 21 ? 1.382 14.457 0.707 1.00 0.00 21 GLU A N 2
ATOM 1331 C CA . GLU A 1 21 ? 0.766 13.817 1.863 1.00 0.00 21 GLU A CA 2
ATOM 1332 C C . GLU A 1 21 ? -0.219 12.736 1.426 1.00 0.00 21 GLU A C 2
ATOM 1333 O O . GLU A 1 21 ? -0.206 11.622 1.950 1.00 0.00 21 GLU A O 2
ATOM 1345 N N . ASP A 1 22 ? -1.071 13.074 0.465 1.00 0.00 22 ASP A N 2
ATOM 1346 C CA . ASP A 1 22 ? -2.062 12.133 -0.044 1.00 0.00 22 ASP A CA 2
ATOM 1347 C C . ASP A 1 22 ? -1.476 10.728 -0.144 1.00 0.00 22 ASP A C 2
ATOM 1348 O O . ASP A 1 22 ? -2.072 9.762 0.330 1.00 0.00 22 ASP A O 2
ATOM 1357 N N . GLU A 1 23 ? -0.306 10.623 -0.766 1.00 0.00 23 GLU A N 2
ATOM 1358 C CA . GLU A 1 23 ? 0.359 9.336 -0.931 1.00 0.00 23 GLU A CA 2
ATOM 1359 C C . GLU A 1 23 ? 0.850 8.802 0.412 1.00 0.00 23 GLU A C 2
ATOM 1360 O O . GLU A 1 23 ? 1.293 9.565 1.272 1.00 0.00 23 GLU A O 2
ATOM 1372 N N . LEU A 1 24 ? 0.767 7.488 0.585 1.00 0.00 24 LEU A N 2
ATOM 1373 C CA . LEU A 1 24 ? 1.202 6.850 1.823 1.00 0.00 24 LEU A CA 2
ATOM 1374 C C . LEU A 1 24 ? 2.673 6.454 1.744 1.00 0.00 24 LEU A C 2
ATOM 1375 O O . LEU A 1 24 ? 3.127 5.918 0.733 1.00 0.00 24 LEU A O 2
ATOM 1391 N N . GLU A 1 25 ? 3.411 6.718 2.817 1.00 0.00 25 GLU A N 2
ATOM 1392 C CA . GLU A 1 25 ? 4.830 6.388 2.868 1.00 0.00 25 GLU A CA 2
ATOM 1393 C C . GLU A 1 25 ? 5.035 4.932 3.279 1.00 0.00 25 GLU A C 2
ATOM 1394 O O . GLU A 1 25 ? 4.561 4.500 4.331 1.00 0.00 25 GLU A O 2
ATOM 1406 N N . LEU A 1 26 ? 5.743 4.182 2.442 1.00 0.00 26 LEU A N 2
ATOM 1407 C CA . LEU A 1 26 ? 6.011 2.774 2.717 1.00 0.00 26 LEU A CA 2
ATOM 1408 C C . LEU A 1 26 ? 7.483 2.556 3.052 1.00 0.00 26 LEU A C 2
ATOM 1409 O O . LEU A 1 26 ? 8.353 3.286 2.577 1.00 0.00 26 LEU A O 2
ATOM 1425 N N . ARG A 1 27 ? 7.754 1.544 3.870 1.00 0.00 27 ARG A N 2
ATOM 1426 C CA . ARG A 1 27 ? 9.121 1.228 4.267 1.00 0.00 27 ARG A CA 2
ATOM 1427 C C . ARG A 1 27 ? 9.423 -0.251 4.046 1.00 0.00 27 ARG A C 2
ATOM 1428 O O . ARG A 1 27 ? 8.608 -1.115 4.368 1.00 0.00 27 ARG A O 2
ATOM 1449 N N . GLU A 1 28 ? 10.600 -0.534 3.495 1.00 0.00 28 GLU A N 2
ATOM 1450 C CA . GLU A 1 28 ? 11.008 -1.908 3.231 1.00 0.00 28 GLU A CA 2
ATOM 1451 C C . GLU A 1 28 ? 10.849 -2.773 4.478 1.00 0.00 28 GLU A C 2
ATOM 1452 O O . GLU A 1 28 ? 11.501 -2.541 5.495 1.00 0.00 28 GLU A O 2
ATOM 1464 N N . GLY A 1 29 ? 9.975 -3.771 4.392 1.00 0.00 29 GLY A N 2
ATOM 1465 C CA . GLY A 1 29 ? 9.744 -4.655 5.520 1.00 0.00 29 GLY A CA 2
ATOM 1466 C C . GLY A 1 29 ? 8.704 -4.111 6.480 1.00 0.00 29 GLY A C 2
ATOM 1467 O O . GLY A 1 29 ? 8.887 -4.161 7.696 1.00 0.00 29 GLY A O 2
ATOM 1471 N N . ASP A 1 30 ? 7.613 -3.588 5.933 1.00 0.00 30 ASP A N 2
ATOM 1472 C CA . ASP A 1 30 ? 6.540 -3.031 6.749 1.00 0.00 30 ASP A CA 2
ATOM 1473 C C . ASP A 1 30 ? 5.180 -3.535 6.277 1.00 0.00 30 ASP A C 2
ATOM 1474 O O . ASP A 1 30 ? 4.949 -3.698 5.078 1.00 0.00 30 ASP A O 2
ATOM 1483 N N . ARG A 1 31 ? 4.284 -3.782 7.226 1.00 0.00 31 ARG A N 2
ATOM 1484 C CA . ARG A 1 31 ? 2.947 -4.270 6.908 1.00 0.00 31 ARG A CA 2
ATOM 1485 C C . ARG A 1 31 ? 2.047 -3.128 6.445 1.00 0.00 31 ARG A C 2
ATOM 1486 O O . ARG A 1 31 ? 2.194 -1.989 6.888 1.00 0.00 31 ARG A O 2
ATOM 1507 N N . VAL A 1 32 ? 1.116 -3.441 5.550 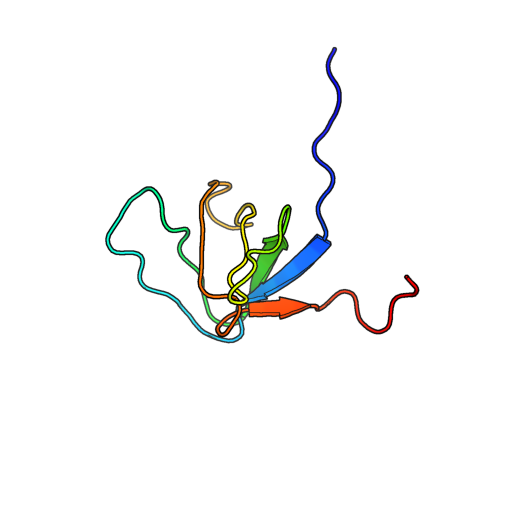1.00 0.00 32 VAL A N 2
ATOM 1508 C CA . VAL A 1 32 ? 0.191 -2.442 5.027 1.00 0.00 32 VAL A CA 2
ATOM 1509 C C . VAL A 1 32 ? -1.231 -2.987 4.968 1.00 0.00 32 VAL A C 2
ATOM 1510 O O . VAL A 1 32 ? -1.453 -4.131 4.570 1.00 0.00 32 VAL A O 2
ATOM 1523 N N . ASP A 1 33 ? -2.192 -2.161 5.366 1.00 0.00 33 ASP A N 2
ATOM 1524 C CA . ASP A 1 33 ? -3.595 -2.559 5.357 1.00 0.00 33 ASP A CA 2
ATOM 1525 C C . ASP A 1 33 ? -4.292 -2.065 4.093 1.00 0.00 33 ASP A C 2
ATOM 1526 O O . ASP A 1 33 ? -4.666 -0.896 3.993 1.00 0.00 33 ASP A O 2
ATOM 1535 N N . VAL A 1 34 ? -4.462 -2.964 3.128 1.00 0.00 34 VAL A N 2
ATOM 1536 C CA . VAL A 1 34 ? -5.114 -2.620 1.870 1.00 0.00 34 VAL A CA 2
ATOM 1537 C C . VAL A 1 34 ? -6.605 -2.937 1.918 1.00 0.00 34 VAL A C 2
ATOM 1538 O O . VAL A 1 34 ? -6.999 -4.099 2.013 1.00 0.00 34 VAL A O 2
ATOM 1551 N N . MET A 1 35 ? -7.428 -1.897 1.852 1.00 0.00 35 MET A N 2
ATOM 1552 C CA . MET A 1 35 ? -8.876 -2.065 1.887 1.00 0.00 35 MET A CA 2
ATOM 1553 C C . MET A 1 35 ? -9.454 -2.094 0.475 1.00 0.00 35 MET A C 2
ATOM 1554 O O . MET A 1 35 ? -10.236 -2.981 0.134 1.00 0.00 35 MET A O 2
ATOM 1568 N N . GLN A 1 36 ? -9.064 -1.119 -0.339 1.00 0.00 36 GLN A N 2
ATOM 1569 C CA . GLN A 1 36 ? -9.545 -1.034 -1.713 1.00 0.00 36 GLN A CA 2
ATOM 1570 C C . GLN A 1 36 ? -8.395 -1.188 -2.703 1.00 0.00 36 GLN A C 2
ATOM 1571 O O . GLN A 1 36 ? -7.233 -0.983 -2.355 1.00 0.00 36 GLN A O 2
ATOM 1585 N N . GLN A 1 37 ? -8.729 -1.552 -3.937 1.00 0.00 37 GLN A N 2
ATOM 1586 C CA . GLN A 1 37 ? -7.723 -1.735 -4.977 1.00 0.00 37 GLN A CA 2
ATOM 1587 C C . GLN A 1 37 ? -8.051 -0.894 -6.206 1.00 0.00 37 GLN A C 2
ATOM 1588 O O . GLN A 1 37 ? -9.216 -0.607 -6.481 1.00 0.00 37 GLN A O 2
ATOM 1602 N N . CYS A 1 38 ? -7.016 -0.502 -6.941 1.00 0.00 38 CYS A N 2
ATOM 1603 C CA . CYS A 1 38 ? -7.194 0.308 -8.141 1.00 0.00 38 CYS A CA 2
ATOM 1604 C C . CYS A 1 38 ? -7.085 -0.549 -9.397 1.00 0.00 38 CYS A C 2
ATOM 1605 O O . CYS A 1 38 ? -6.586 -1.674 -9.352 1.00 0.00 38 CYS A O 2
ATOM 1613 N N . ASP A 1 39 ? -7.557 -0.012 -10.517 1.00 0.00 39 ASP A N 2
ATOM 1614 C CA . ASP A 1 39 ? -7.513 -0.728 -11.786 1.00 0.00 39 ASP A CA 2
ATOM 1615 C C . ASP A 1 39 ? -6.266 -0.352 -12.580 1.00 0.00 39 ASP A C 2
ATOM 1616 O O . ASP A 1 39 ? -5.913 -1.017 -13.554 1.00 0.00 39 ASP A O 2
ATOM 1625 N N . ASP A 1 40 ? -5.603 0.719 -12.158 1.00 0.00 40 ASP A N 2
ATOM 1626 C CA . ASP A 1 40 ? -4.395 1.185 -12.829 1.00 0.00 40 ASP A CA 2
ATOM 1627 C C . ASP A 1 40 ? -3.150 0.577 -12.190 1.00 0.00 40 ASP A C 2
ATOM 1628 O O . ASP A 1 40 ? -2.032 1.029 -12.433 1.00 0.00 40 ASP A O 2
ATOM 1637 N N . GLY A 1 41 ? -3.352 -0.450 -11.371 1.00 0.00 41 GLY A N 2
ATOM 1638 C CA . GLY A 1 41 ? -2.237 -1.102 -10.709 1.00 0.00 41 GLY A CA 2
ATOM 1639 C C . GLY A 1 41 ? -1.830 -0.398 -9.430 1.00 0.00 41 GLY A C 2
ATOM 1640 O O . GLY A 1 41 ? -0.642 -0.271 -9.135 1.00 0.00 41 GLY A O 2
ATOM 1644 N N . TRP A 1 42 ? -2.818 0.062 -8.670 1.00 0.00 42 TRP A N 2
ATOM 1645 C CA . TRP A 1 42 ? -2.555 0.759 -7.416 1.00 0.00 42 TRP A CA 2
ATOM 1646 C C . TRP A 1 42 ? -3.411 0.191 -6.289 1.00 0.00 42 TRP A C 2
ATOM 1647 O O . TRP A 1 42 ? -4.323 -0.600 -6.527 1.00 0.00 42 TRP A O 2
ATOM 1668 N N . PHE A 1 43 ? -3.111 0.601 -5.061 1.00 0.00 43 PHE A N 2
ATOM 1669 C CA . PHE A 1 43 ? -3.852 0.132 -3.896 1.00 0.00 43 PHE A CA 2
ATOM 1670 C C . PHE A 1 43 ? -4.173 1.288 -2.954 1.00 0.00 43 PHE A C 2
ATOM 1671 O O . PHE A 1 43 ? -3.396 2.234 -2.826 1.00 0.00 43 PHE A O 2
ATOM 1688 N N . VAL A 1 44 ? -5.326 1.205 -2.296 1.00 0.00 44 VAL A N 2
ATOM 1689 C CA . VAL A 1 44 ? -5.751 2.243 -1.365 1.00 0.00 44 VAL A CA 2
ATOM 1690 C C . VAL A 1 44 ? -6.055 1.658 0.009 1.00 0.00 44 VAL A C 2
ATOM 1691 O O . VAL A 1 44 ? -6.967 0.845 0.162 1.00 0.00 44 VAL A O 2
ATOM 1704 N N . GLY A 1 45 ? -5.286 2.077 1.009 1.00 0.00 45 GLY A N 2
ATOM 1705 C CA . GLY A 1 45 ? -5.489 1.584 2.359 1.00 0.00 45 GLY A CA 2
ATOM 1706 C C . GLY A 1 45 ? -4.773 2.425 3.397 1.00 0.00 45 GLY A C 2
ATOM 1707 O O . GLY A 1 45 ? -4.649 3.640 3.246 1.00 0.00 45 GLY A O 2
ATOM 1711 N N . VAL A 1 46 ? -4.299 1.776 4.457 1.00 0.00 46 VAL A N 2
ATOM 1712 C CA . VAL A 1 46 ? -3.592 2.472 5.525 1.00 0.00 46 VAL A CA 2
ATOM 1713 C C . VAL A 1 46 ? -2.254 1.805 5.823 1.00 0.00 46 VAL A C 2
ATOM 1714 O O . VAL A 1 46 ? -2.057 0.626 5.529 1.00 0.00 46 VAL A O 2
ATOM 1727 N N . SER A 1 47 ? -1.336 2.568 6.409 1.00 0.00 47 SER A N 2
ATOM 1728 C CA . SER A 1 47 ? -0.014 2.052 6.744 1.00 0.00 47 SER A CA 2
ATOM 1729 C C . SER A 1 47 ? -0.018 1.401 8.124 1.00 0.00 47 SER A C 2
ATOM 1730 O O . SER A 1 47 ? -1.030 1.415 8.825 1.00 0.00 47 SER A O 2
ATOM 1738 N N . ARG A 1 48 ? 1.120 0.831 8.506 1.00 0.00 48 ARG A N 2
ATOM 1739 C CA . ARG A 1 48 ? 1.248 0.174 9.801 1.00 0.00 48 ARG A CA 2
ATOM 1740 C C . ARG A 1 48 ? 2.300 0.868 10.662 1.00 0.00 48 ARG A C 2
ATOM 1741 O O . ARG A 1 48 ? 2.541 0.474 11.803 1.00 0.00 48 ARG A O 2
ATOM 1762 N N . ARG A 1 49 ? 2.922 1.903 10.106 1.00 0.00 49 ARG A N 2
ATOM 1763 C CA . ARG A 1 49 ? 3.948 2.651 10.822 1.00 0.00 49 ARG A CA 2
ATOM 1764 C C . ARG A 1 49 ? 3.444 4.041 11.200 1.00 0.00 49 ARG A C 2
ATOM 1765 O O . ARG A 1 49 ? 3.766 4.561 12.269 1.00 0.00 49 ARG A O 2
ATOM 1786 N N . THR A 1 50 ? 2.652 4.638 10.316 1.00 0.00 50 THR A N 2
ATOM 1787 C CA . THR A 1 50 ? 2.104 5.967 10.555 1.00 0.00 50 THR A CA 2
ATOM 1788 C C . THR A 1 50 ? 0.590 5.917 10.723 1.00 0.00 50 THR A C 2
ATOM 1789 O O . THR A 1 50 ? -0.019 6.858 11.231 1.00 0.00 50 THR A O 2
ATOM 1800 N N . GLN A 1 51 ? -0.011 4.812 10.293 1.00 0.00 51 GLN A N 2
ATOM 1801 C CA . GLN A 1 51 ? -1.456 4.640 10.396 1.00 0.00 51 GLN A CA 2
ATOM 1802 C C . GLN A 1 51 ? -2.191 5.733 9.627 1.00 0.00 51 GLN A C 2
ATOM 1803 O O . GLN A 1 51 ? -3.262 6.181 10.035 1.00 0.00 51 GLN A O 2
ATOM 1817 N N . LYS A 1 52 ? -1.608 6.158 8.511 1.00 0.00 52 LYS A N 2
ATOM 1818 C CA . LYS A 1 52 ? -2.207 7.198 7.683 1.00 0.00 52 LYS A CA 2
ATOM 1819 C C . LYS A 1 52 ? -2.933 6.590 6.488 1.00 0.00 52 LYS A C 2
ATOM 1820 O O . LYS A 1 52 ? -2.602 5.493 6.039 1.00 0.00 52 LYS A O 2
ATOM 1839 N N . PHE A 1 53 ? -3.925 7.311 5.975 1.00 0.00 53 PHE A N 2
ATOM 1840 C CA . PHE A 1 53 ? -4.698 6.843 4.830 1.00 0.00 53 PHE A CA 2
ATOM 1841 C C . PHE A 1 53 ? -4.285 7.577 3.558 1.00 0.00 53 PHE A C 2
ATOM 1842 O O . PHE A 1 53 ? -4.012 8.776 3.581 1.00 0.00 53 PHE A O 2
ATOM 1859 N N . GLY A 1 54 ? -4.242 6.847 2.448 1.00 0.00 54 GLY A N 2
ATOM 1860 C CA . GLY A 1 54 ? -3.861 7.444 1.181 1.00 0.00 54 GLY A CA 2
ATOM 1861 C C . GLY A 1 54 ? -3.830 6.435 0.051 1.00 0.00 54 GLY A C 2
ATOM 1862 O O . GLY A 1 54 ? -4.538 5.428 0.087 1.00 0.00 54 GLY A O 2
ATOM 1866 N N . THR A 1 55 ? -3.009 6.704 -0.959 1.00 0.00 55 THR A N 2
ATOM 1867 C CA . THR A 1 55 ? -2.891 5.814 -2.107 1.00 0.00 55 THR A CA 2
ATOM 1868 C C . THR A 1 55 ? -1.432 5.606 -2.494 1.00 0.00 55 THR A C 2
ATOM 1869 O O . THR A 1 55 ? -0.654 6.559 -2.557 1.00 0.00 55 THR A O 2
ATOM 1880 N N . PHE A 1 56 ? -1.065 4.355 -2.754 1.00 0.00 56 PHE A N 2
ATOM 1881 C CA . PHE A 1 56 ? 0.302 4.023 -3.135 1.00 0.00 56 PHE A CA 2
ATOM 1882 C C . PHE A 1 56 ? 0.319 2.945 -4.215 1.00 0.00 56 PHE A C 2
ATOM 1883 O O . PHE A 1 56 ? -0.608 2.145 -4.344 1.00 0.00 56 PHE A O 2
ATOM 1900 N N . PRO A 1 57 ? 1.398 2.923 -5.012 1.00 0.00 57 PRO A N 2
ATOM 1901 C CA . PRO A 1 57 ? 1.562 1.949 -6.095 1.00 0.00 57 PRO A CA 2
ATOM 1902 C C . PRO A 1 57 ? 1.797 0.536 -5.573 1.00 0.00 57 PRO A C 2
ATOM 1903 O O . PRO A 1 57 ? 2.871 0.223 -5.061 1.00 0.00 57 PRO A O 2
ATOM 1914 N N . GLY A 1 58 ? 0.785 -0.316 -5.707 1.00 0.00 58 GLY A N 2
ATOM 1915 C CA . GLY A 1 58 ? 0.902 -1.686 -5.245 1.00 0.00 58 GLY A CA 2
ATOM 1916 C C . GLY A 1 58 ? 2.183 -2.348 -5.711 1.00 0.00 58 GLY A C 2
ATOM 1917 O O . GLY A 1 58 ? 2.683 -3.270 -5.067 1.00 0.00 58 GLY A O 2
ATOM 1921 N N . ASN A 1 59 ? 2.716 -1.878 -6.834 1.00 0.00 59 ASN A N 2
ATOM 1922 C CA . ASN A 1 59 ? 3.946 -2.432 -7.387 1.00 0.00 59 ASN A CA 2
ATOM 1923 C C . ASN A 1 59 ? 5.048 -2.469 -6.332 1.00 0.00 59 ASN A C 2
ATOM 1924 O O . ASN A 1 59 ? 6.015 -3.221 -6.456 1.00 0.00 59 ASN A O 2
ATOM 1935 N N . TYR A 1 60 ? 4.895 -1.652 -5.296 1.00 0.00 60 TYR A N 2
ATOM 1936 C CA . TYR A 1 60 ? 5.878 -1.589 -4.221 1.00 0.00 60 TYR A CA 2
ATOM 1937 C C . TYR A 1 60 ? 5.525 -2.566 -3.103 1.00 0.00 60 TYR A C 2
ATOM 1938 O O . TYR A 1 60 ? 6.404 -3.093 -2.422 1.00 0.00 60 TYR A O 2
ATOM 1956 N N . VAL A 1 61 ? 4.229 -2.803 -2.920 1.00 0.00 61 VAL A N 2
ATOM 1957 C CA . VAL A 1 61 ? 3.758 -3.717 -1.887 1.00 0.00 61 VAL A CA 2
ATOM 1958 C C . VAL A 1 61 ? 3.282 -5.033 -2.493 1.00 0.00 61 VAL A C 2
ATOM 1959 O O . VAL A 1 61 ? 3.234 -5.185 -3.713 1.00 0.00 61 VAL A O 2
ATOM 1972 N N . ALA A 1 62 ? 2.930 -5.982 -1.631 1.00 0.00 62 ALA A N 2
ATOM 1973 C CA . ALA A 1 62 ? 2.454 -7.284 -2.081 1.00 0.00 62 ALA A CA 2
ATOM 1974 C C . ALA A 1 62 ? 1.539 -7.923 -1.043 1.00 0.00 62 ALA A C 2
ATOM 1975 O O . ALA A 1 62 ? 1.668 -7.693 0.160 1.00 0.00 62 ALA A O 2
ATOM 1982 N N . PRO A 1 63 ? 0.589 -8.745 -1.515 1.00 0.00 63 PRO A N 2
ATOM 1983 C CA . PRO A 1 63 ? -0.367 -9.433 -0.644 1.00 0.00 63 PRO A CA 2
ATOM 1984 C C . PRO A 1 63 ? 0.294 -10.521 0.197 1.00 0.00 63 PRO A C 2
ATOM 1985 O O . PRO A 1 63 ? 0.662 -11.578 -0.316 1.00 0.00 63 PRO A O 2
ATOM 1996 N N . VAL A 1 64 ? 0.440 -10.255 1.491 1.00 0.00 64 VAL A N 2
ATOM 1997 C CA . VAL A 1 64 ? 1.055 -11.212 2.403 1.00 0.00 64 VAL A CA 2
ATOM 1998 C C . VAL A 1 64 ? 0.034 -12.227 2.905 1.00 0.00 64 VAL A C 2
ATOM 1999 O O . VAL A 1 64 ? 0.393 -13.324 3.334 1.00 0.00 64 VAL A O 2
ATOM 2012 N N . SER A 1 65 ? -1.241 -11.854 2.847 1.00 0.00 65 SER A N 2
ATOM 2013 C CA . SER A 1 65 ? -2.315 -12.731 3.299 1.00 0.00 65 SER A CA 2
ATOM 2014 C C . SER A 1 65 ? -2.128 -14.144 2.753 1.00 0.00 65 SER A C 2
ATOM 2015 O O . SER A 1 65 ? -2.425 -15.127 3.430 1.00 0.00 65 SER A O 2
ATOM 2023 N N . GLY A 1 66 ? -1.634 -14.236 1.522 1.00 0.00 66 GLY A N 2
ATOM 2024 C CA . GLY A 1 66 ? -1.417 -15.531 0.905 1.00 0.00 66 GLY A CA 2
ATOM 2025 C C . GLY A 1 66 ? -2.485 -15.874 -0.115 1.00 0.00 66 GLY A C 2
ATOM 2026 O O . GLY A 1 66 ? -3.166 -14.999 -0.650 1.00 0.00 66 GLY A O 2
ATOM 2030 N N . PRO A 1 67 ? -2.642 -17.176 -0.398 1.00 0.00 67 PRO A N 2
ATOM 2031 C CA . PRO A 1 67 ? -3.632 -17.662 -1.363 1.00 0.00 67 PRO A CA 2
ATOM 2032 C C . PRO A 1 67 ? -5.062 -17.499 -0.858 1.00 0.00 67 PRO A C 2
ATOM 2033 O O . PRO A 1 67 ? -5.563 -18.333 -0.104 1.00 0.00 67 PRO A O 2
ATOM 2044 N N . SER A 1 68 ? -5.714 -16.420 -1.280 1.00 0.00 68 SER A N 2
ATOM 2045 C CA . SER A 1 68 ? -7.085 -16.146 -0.868 1.00 0.00 68 SER A CA 2
ATOM 2046 C C . SER A 1 68 ? -8.045 -16.286 -2.046 1.00 0.00 68 SER A C 2
ATOM 2047 O O . SER A 1 68 ? -8.344 -15.311 -2.736 1.00 0.00 68 SER A O 2
ATOM 2055 N N . SER A 1 69 ? -8.523 -17.505 -2.270 1.00 0.00 69 SER A N 2
ATOM 2056 C CA . SER A 1 69 ? -9.446 -17.775 -3.367 1.00 0.00 69 SER A CA 2
ATOM 2057 C C . SER A 1 69 ? -10.788 -18.272 -2.838 1.00 0.00 69 SER A C 2
ATOM 2058 O O . SER A 1 69 ? -10.865 -18.853 -1.756 1.00 0.00 69 SER A O 2
ATOM 2066 N N . GLY A 1 70 ? -11.845 -18.039 -3.611 1.00 0.00 70 GLY A N 2
ATOM 2067 C CA . GLY A 1 70 ? -13.170 -18.470 -3.205 1.00 0.00 70 GLY A CA 2
ATOM 2068 C C . GLY A 1 70 ? -14.213 -17.385 -3.389 1.00 0.00 70 GLY A C 2
ATOM 2069 O O . GLY A 1 70 ? -14.122 -16.317 -2.784 1.00 0.00 70 GLY A O 2
ATOM 2073 N N . GLY A 1 1 ? -20.172 -5.292 19.303 1.00 0.00 1 GLY A N 3
ATOM 2074 C CA . GLY A 1 1 ? -19.398 -5.251 18.076 1.00 0.00 1 GLY A CA 3
ATOM 2075 C C . GLY A 1 1 ? -20.006 -4.330 17.038 1.00 0.00 1 GLY A C 3
ATOM 2076 O O . GLY A 1 1 ? -20.909 -3.551 17.341 1.00 0.00 1 GLY A O 3
ATOM 2080 N N . SER A 1 2 ? -19.508 -4.417 15.808 1.00 0.00 2 SER A N 3
ATOM 2081 C CA . SER A 1 2 ? -20.004 -3.580 14.722 1.00 0.00 2 SER A CA 3
ATOM 2082 C C . SER A 1 2 ? -19.582 -4.142 13.367 1.00 0.00 2 SER A C 3
ATOM 2083 O O . SER A 1 2 ? -18.431 -4.532 13.176 1.00 0.00 2 SER A O 3
ATOM 2091 N N . SER A 1 3 ? -20.524 -4.179 12.430 1.00 0.00 3 SER A N 3
ATOM 2092 C CA . SER A 1 3 ? -20.252 -4.696 11.094 1.00 0.00 3 SER A CA 3
ATOM 2093 C C . SER A 1 3 ? -19.364 -3.734 10.309 1.00 0.00 3 SER A C 3
ATOM 2094 O O . SER A 1 3 ? -19.315 -2.540 10.599 1.00 0.00 3 SER A O 3
ATOM 2102 N N . GLY A 1 4 ? -18.663 -4.266 9.313 1.00 0.00 4 GLY A N 3
ATOM 2103 C CA . GLY A 1 4 ? -17.785 -3.443 8.501 1.00 0.00 4 GLY A CA 3
ATOM 2104 C C . GLY A 1 4 ? -16.667 -4.242 7.863 1.00 0.00 4 GLY A C 3
ATOM 2105 O O . GLY A 1 4 ? -16.755 -5.465 7.749 1.00 0.00 4 GLY A O 3
ATOM 2109 N N . SER A 1 5 ? -15.612 -3.550 7.444 1.00 0.00 5 SER A N 3
ATOM 2110 C CA . SER A 1 5 ? -14.473 -4.203 6.808 1.00 0.00 5 SER A CA 3
ATOM 2111 C C . SER A 1 5 ? -13.204 -4.004 7.631 1.00 0.00 5 SER A C 3
ATOM 2112 O O . SER A 1 5 ? -13.118 -3.087 8.447 1.00 0.00 5 SER A O 3
ATOM 2120 N N . SER A 1 6 ? -12.222 -4.872 7.410 1.00 0.00 6 SER A N 3
ATOM 2121 C CA . SER A 1 6 ? -10.958 -4.796 8.133 1.00 0.00 6 SER A CA 3
ATOM 2122 C C . SER A 1 6 ? -9.803 -4.506 7.180 1.00 0.00 6 SER A C 3
ATOM 2123 O O . SER A 1 6 ? -8.902 -3.730 7.496 1.00 0.00 6 SER A O 3
ATOM 2131 N N . GLY A 1 7 ? -9.837 -5.136 6.010 1.00 0.00 7 GLY A N 3
ATOM 2132 C CA . GLY A 1 7 ? -8.789 -4.933 5.027 1.00 0.00 7 GLY A CA 3
ATOM 2133 C C . GLY A 1 7 ? -7.830 -6.106 4.952 1.00 0.00 7 GLY A C 3
ATOM 2134 O O . GLY A 1 7 ? -7.623 -6.813 5.938 1.00 0.00 7 GLY A O 3
ATOM 2138 N N . THR A 1 8 ? -7.245 -6.315 3.777 1.00 0.00 8 THR A N 3
ATOM 2139 C CA . THR A 1 8 ? -6.306 -7.411 3.575 1.00 0.00 8 THR A CA 3
ATOM 2140 C C . THR A 1 8 ? -4.885 -6.992 3.937 1.00 0.00 8 THR A C 3
ATOM 2141 O O . THR A 1 8 ? -4.443 -5.884 3.634 1.00 0.00 8 THR A O 3
ATOM 2152 N N . PRO A 1 9 ? -4.151 -7.897 4.601 1.00 0.00 9 PRO A N 3
ATOM 2153 C CA . PRO A 1 9 ? -2.769 -7.644 5.018 1.00 0.00 9 PRO A CA 3
ATOM 2154 C C . PRO A 1 9 ? -1.808 -7.588 3.835 1.00 0.00 9 PRO A C 3
ATOM 2155 O O . PRO A 1 9 ? -1.981 -8.303 2.848 1.00 0.00 9 PRO A O 3
ATOM 2166 N N . TYR A 1 10 ? -0.796 -6.735 3.941 1.00 0.00 10 TYR A N 3
ATOM 2167 C CA . TYR A 1 10 ? 0.192 -6.585 2.879 1.00 0.00 10 TYR A CA 3
ATOM 2168 C C . TYR A 1 10 ? 1.568 -6.265 3.456 1.00 0.00 10 TYR A C 3
ATOM 2169 O O . TYR A 1 10 ? 1.723 -6.101 4.666 1.00 0.00 10 TYR A O 3
ATOM 2187 N N . ARG A 1 11 ? 2.564 -6.179 2.580 1.00 0.00 11 ARG A N 3
ATOM 2188 C CA . ARG A 1 11 ? 3.927 -5.880 3.000 1.00 0.00 11 ARG A CA 3
ATOM 2189 C C . ARG A 1 11 ? 4.666 -5.088 1.926 1.00 0.00 11 ARG A C 3
ATOM 2190 O O . ARG A 1 11 ? 4.633 -5.441 0.748 1.00 0.00 11 ARG A O 3
ATOM 2211 N N . ALA A 1 12 ? 5.331 -4.015 2.341 1.00 0.00 12 ALA A N 3
ATOM 2212 C CA . ALA A 1 12 ? 6.079 -3.173 1.415 1.00 0.00 12 ALA A CA 3
ATOM 2213 C C . ALA A 1 12 ? 7.425 -3.801 1.069 1.00 0.00 12 ALA A C 3
ATOM 2214 O O . ALA A 1 12 ? 8.349 -3.798 1.881 1.00 0.00 12 ALA A O 3
ATOM 2221 N N . MET A 1 13 ? 7.528 -4.338 -0.143 1.00 0.00 13 MET A N 3
ATOM 2222 C CA . MET A 1 13 ? 8.762 -4.969 -0.596 1.00 0.00 13 MET A CA 3
ATOM 2223 C C . MET A 1 13 ? 9.898 -3.953 -0.666 1.00 0.00 13 MET A C 3
ATOM 2224 O O . MET A 1 13 ? 11.072 -4.322 -0.688 1.00 0.00 13 MET A O 3
ATOM 2238 N N . TYR A 1 14 ? 9.540 -2.674 -0.702 1.00 0.00 14 TYR A N 3
ATOM 2239 C CA . TYR A 1 14 ? 10.530 -1.606 -0.773 1.00 0.00 14 TYR A CA 3
ATOM 2240 C C . TYR A 1 14 ? 9.965 -0.303 -0.215 1.00 0.00 14 TYR A C 3
ATOM 2241 O O . TYR A 1 14 ? 8.767 -0.040 -0.315 1.00 0.00 14 TYR A O 3
ATOM 2259 N N . GLN A 1 15 ? 10.838 0.509 0.372 1.00 0.00 15 GLN A N 3
ATOM 2260 C CA . GLN A 1 15 ? 10.428 1.785 0.947 1.00 0.00 15 GLN A CA 3
ATOM 2261 C C . GLN A 1 15 ? 9.943 2.740 -0.139 1.00 0.00 15 GLN A C 3
ATOM 2262 O O . GLN A 1 15 ? 10.509 2.793 -1.231 1.00 0.00 15 GLN A O 3
ATOM 2276 N N . TYR A 1 16 ? 8.892 3.493 0.168 1.00 0.00 16 TYR A N 3
ATOM 2277 C CA . TYR A 1 16 ? 8.330 4.444 -0.783 1.00 0.00 16 TYR A CA 3
ATOM 2278 C C . TYR A 1 16 ? 8.520 5.877 -0.297 1.00 0.00 16 TYR A C 3
ATOM 2279 O O . TYR A 1 16 ? 8.556 6.137 0.906 1.00 0.00 16 TYR A O 3
ATOM 2297 N N . ARG A 1 17 ? 8.640 6.804 -1.242 1.00 0.00 17 ARG A N 3
ATOM 2298 C CA . ARG A 1 17 ? 8.827 8.212 -0.911 1.00 0.00 17 ARG A CA 3
ATOM 2299 C C . ARG A 1 17 ? 7.719 9.065 -1.521 1.00 0.00 17 ARG A C 3
ATOM 2300 O O . ARG A 1 17 ? 7.839 9.581 -2.633 1.00 0.00 17 ARG A O 3
ATOM 2321 N N . PRO A 1 18 ? 6.613 9.218 -0.778 1.00 0.00 18 PRO A N 3
ATOM 2322 C CA . PRO A 1 18 ? 5.462 10.009 -1.225 1.00 0.00 18 PRO A CA 3
ATOM 2323 C C . PRO A 1 18 ? 5.763 11.503 -1.260 1.00 0.00 18 PRO A C 3
ATOM 2324 O O . PRO A 1 18 ? 6.151 12.090 -0.251 1.00 0.00 18 PRO A O 3
ATOM 2335 N N . GLN A 1 19 ? 5.581 12.111 -2.428 1.00 0.00 19 GLN A N 3
ATOM 2336 C CA . GLN A 1 19 ? 5.834 13.537 -2.593 1.00 0.00 19 GLN A CA 3
ATOM 2337 C C . GLN A 1 19 ? 4.841 14.364 -1.783 1.00 0.00 19 GLN A C 3
ATOM 2338 O O . GLN A 1 19 ? 5.176 15.436 -1.280 1.00 0.00 19 GLN A O 3
ATOM 2352 N N . ASN A 1 20 ? 3.618 13.858 -1.663 1.00 0.00 20 ASN A N 3
ATOM 2353 C CA . ASN A 1 20 ? 2.575 14.551 -0.914 1.00 0.00 20 ASN A CA 3
ATOM 2354 C C . ASN A 1 20 ? 1.895 13.607 0.072 1.00 0.00 20 ASN A C 3
ATOM 2355 O O . ASN A 1 20 ? 2.009 12.387 -0.043 1.00 0.00 20 ASN A O 3
ATOM 2366 N N . GLU A 1 21 ? 1.188 14.180 1.041 1.00 0.00 21 GLU A N 3
ATOM 2367 C CA . GLU A 1 21 ? 0.490 13.389 2.047 1.00 0.00 21 GLU A CA 3
ATOM 2368 C C . GLU A 1 21 ? -0.523 12.451 1.396 1.00 0.00 21 GLU A C 3
ATOM 2369 O O . GLU A 1 21 ? -0.778 11.354 1.893 1.00 0.00 21 GLU A O 3
ATOM 2381 N N . ASP A 1 22 ? -1.097 12.892 0.282 1.00 0.00 22 ASP A N 3
ATOM 2382 C CA . ASP A 1 22 ? -2.082 12.093 -0.438 1.00 0.00 22 ASP A CA 3
ATOM 2383 C C . ASP A 1 22 ? -1.635 10.638 -0.535 1.00 0.00 22 ASP A C 3
ATOM 2384 O O . ASP A 1 22 ? -2.401 9.723 -0.234 1.00 0.00 22 ASP A O 3
ATOM 2393 N N . GLU A 1 23 ? -0.391 10.432 -0.957 1.00 0.00 23 GLU A N 3
ATOM 2394 C CA . GLU A 1 23 ? 0.156 9.088 -1.095 1.00 0.00 23 GLU A CA 3
ATOM 2395 C C . GLU A 1 23 ? 0.665 8.568 0.246 1.00 0.00 23 GLU A C 3
ATOM 2396 O O . GLU A 1 23 ? 1.252 9.313 1.032 1.00 0.00 23 GLU A O 3
ATOM 2408 N N . LEU A 1 24 ? 0.437 7.284 0.501 1.00 0.00 24 LEU A N 3
ATOM 2409 C CA . LEU A 1 24 ? 0.872 6.663 1.747 1.00 0.00 24 LEU A CA 3
ATOM 2410 C C . LEU A 1 24 ? 2.323 6.202 1.649 1.00 0.00 24 LEU A C 3
ATOM 2411 O O . LEU A 1 24 ? 2.700 5.506 0.707 1.00 0.00 24 LEU A O 3
ATOM 2427 N N . GLU A 1 25 ? 3.131 6.594 2.629 1.00 0.00 25 GLU A N 3
ATOM 2428 C CA . GLU A 1 25 ? 4.540 6.220 2.652 1.00 0.00 25 GLU A CA 3
ATOM 2429 C C . GLU A 1 25 ? 4.706 4.751 3.029 1.00 0.00 25 GLU A C 3
ATOM 2430 O O . GLU A 1 25 ? 3.816 4.148 3.631 1.00 0.00 25 GLU A O 3
ATOM 2442 N N . LEU A 1 26 ? 5.851 4.180 2.671 1.00 0.00 26 LEU A N 3
ATOM 2443 C CA . LEU A 1 26 ? 6.136 2.781 2.971 1.00 0.00 26 LEU A CA 3
ATOM 2444 C C . LEU A 1 26 ? 7.610 2.586 3.311 1.00 0.00 26 LEU A C 3
ATOM 2445 O O . LEU A 1 26 ? 8.438 3.457 3.048 1.00 0.00 26 LEU A O 3
ATOM 2461 N N . ARG A 1 27 ? 7.929 1.436 3.895 1.00 0.00 27 ARG A N 3
ATOM 2462 C CA . ARG A 1 27 ? 9.304 1.126 4.270 1.00 0.00 27 ARG A CA 3
ATOM 2463 C C . ARG A 1 27 ? 9.589 -0.364 4.106 1.00 0.00 27 ARG A C 3
ATOM 2464 O O . ARG A 1 27 ? 8.811 -1.207 4.551 1.00 0.00 27 ARG A O 3
ATOM 2485 N N . GLU A 1 28 ? 10.710 -0.680 3.464 1.00 0.00 28 GLU A N 3
ATOM 2486 C CA . GLU A 1 28 ? 11.096 -2.068 3.240 1.00 0.00 28 GLU A CA 3
ATOM 2487 C C . GLU A 1 28 ? 10.985 -2.878 4.528 1.00 0.00 28 GLU A C 3
ATOM 2488 O O . GLU A 1 28 ? 11.709 -2.633 5.493 1.00 0.00 28 GLU A O 3
ATOM 2500 N N . GLY A 1 29 ? 10.072 -3.845 4.536 1.00 0.00 29 GLY A N 3
ATOM 2501 C CA . GLY A 1 29 ? 9.882 -4.676 5.710 1.00 0.00 29 GLY A CA 3
ATOM 2502 C C . GLY A 1 29 ? 8.786 -4.155 6.619 1.00 0.00 29 GLY A C 3
ATOM 2503 O O . GLY A 1 29 ? 8.840 -4.336 7.835 1.00 0.00 29 GLY A O 3
ATOM 2507 N N . ASP A 1 30 ? 7.790 -3.504 6.028 1.00 0.00 30 ASP A N 3
ATOM 2508 C CA . ASP A 1 30 ? 6.677 -2.953 6.792 1.00 0.00 30 ASP A CA 3
ATOM 2509 C C . ASP A 1 30 ? 5.346 -3.501 6.285 1.00 0.00 30 ASP A C 3
ATOM 2510 O O . ASP A 1 30 ? 5.170 -3.720 5.086 1.00 0.00 30 ASP A O 3
ATOM 2519 N N . ARG A 1 31 ? 4.413 -3.721 7.206 1.00 0.00 31 ARG A N 3
ATOM 2520 C CA . ARG A 1 31 ? 3.100 -4.245 6.852 1.00 0.00 31 ARG A CA 3
ATOM 2521 C C . ARG A 1 31 ? 2.173 -3.124 6.390 1.00 0.00 31 ARG A C 3
ATOM 2522 O O . ARG A 1 31 ? 2.363 -1.961 6.745 1.00 0.00 31 ARG A O 3
ATOM 2543 N N . VAL A 1 32 ? 1.171 -3.482 5.594 1.00 0.00 32 VAL A N 3
ATOM 2544 C CA . VAL A 1 32 ? 0.214 -2.508 5.083 1.00 0.00 32 VAL A CA 3
ATOM 2545 C C . VAL A 1 32 ? -1.194 -3.090 5.040 1.00 0.00 32 VAL A C 3
ATOM 2546 O O . VAL A 1 32 ? -1.384 -4.257 4.698 1.00 0.00 32 VAL A O 3
ATOM 2559 N N . ASP A 1 33 ? -2.178 -2.269 5.390 1.00 0.00 33 ASP A N 3
ATOM 2560 C CA . ASP A 1 33 ? -3.571 -2.701 5.391 1.00 0.00 33 ASP A CA 3
ATOM 2561 C C . ASP A 1 33 ? -4.309 -2.158 4.171 1.00 0.00 33 ASP A C 3
ATOM 2562 O O . ASP A 1 33 ? -4.683 -0.986 4.130 1.00 0.00 33 ASP A O 3
ATOM 2571 N N . VAL A 1 34 ? -4.514 -3.019 3.179 1.00 0.00 34 VAL A N 3
ATOM 2572 C CA . VAL A 1 34 ? -5.207 -2.626 1.958 1.00 0.00 34 VAL A CA 3
ATOM 2573 C C . VAL A 1 34 ? -6.702 -2.908 2.059 1.00 0.00 34 VAL A C 3
ATOM 2574 O O . VAL A 1 34 ? -7.113 -4.004 2.439 1.00 0.00 34 VAL A O 3
ATOM 2587 N N . MET A 1 35 ? -7.511 -1.911 1.717 1.00 0.00 35 MET A N 3
ATOM 2588 C CA . MET A 1 35 ? -8.962 -2.053 1.768 1.00 0.00 35 MET A CA 3
ATOM 2589 C C . MET A 1 35 ? -9.580 -1.819 0.393 1.00 0.00 35 MET A C 3
ATOM 2590 O O . MET A 1 35 ? -10.551 -2.477 0.020 1.00 0.00 35 MET A O 3
ATOM 2604 N N . GLN A 1 36 ? -9.010 -0.879 -0.355 1.00 0.00 36 GLN A N 3
ATOM 2605 C CA . GLN A 1 36 ? -9.507 -0.559 -1.688 1.00 0.00 36 GLN A CA 3
ATOM 2606 C C . GLN A 1 36 ? -8.391 -0.655 -2.723 1.00 0.00 36 GLN A C 3
ATOM 2607 O O . GLN A 1 36 ? -7.220 -0.442 -2.407 1.00 0.00 36 GLN A O 3
ATOM 2621 N N . GLN A 1 37 ? -8.761 -0.978 -3.958 1.00 0.00 37 GLN A N 3
ATOM 2622 C CA . GLN A 1 37 ? -7.790 -1.103 -5.038 1.00 0.00 37 GLN A CA 3
ATOM 2623 C C . GLN A 1 37 ? -8.217 -0.284 -6.251 1.00 0.00 37 GLN A C 3
ATOM 2624 O O . GLN A 1 37 ? -9.407 -0.059 -6.473 1.00 0.00 37 GLN A O 3
ATOM 2638 N N . CYS A 1 38 ? -7.239 0.159 -7.033 1.00 0.00 38 CYS A N 3
ATOM 2639 C CA . CYS A 1 38 ? -7.513 0.955 -8.224 1.00 0.00 38 CYS A CA 3
ATOM 2640 C C . CYS A 1 38 ? -7.384 0.107 -9.486 1.00 0.00 38 CYS A C 3
ATOM 2641 O O . CYS A 1 38 ? -6.797 -0.974 -9.462 1.00 0.00 38 CYS A O 3
ATOM 2649 N N . ASP A 1 39 ? -7.939 0.605 -10.586 1.00 0.00 39 ASP A N 3
ATOM 2650 C CA . ASP A 1 39 ? -7.887 -0.106 -11.858 1.00 0.00 39 ASP A CA 3
ATOM 2651 C C . ASP A 1 39 ? -6.550 0.126 -12.556 1.00 0.00 39 ASP A C 3
ATOM 2652 O O . ASP A 1 39 ? -6.033 -0.759 -13.238 1.00 0.00 39 ASP A O 3
ATOM 2661 N N . ASP A 1 40 ? -5.998 1.321 -12.382 1.00 0.00 40 ASP A N 3
ATOM 2662 C CA . ASP A 1 40 ? -4.721 1.670 -12.995 1.00 0.00 40 ASP A CA 3
ATOM 2663 C C . ASP A 1 40 ? -3.624 0.708 -12.551 1.00 0.00 40 ASP A C 3
ATOM 2664 O O . ASP A 1 40 ? -2.712 0.395 -13.315 1.00 0.00 40 ASP A O 3
ATOM 2673 N N . GLY A 1 41 ? -3.719 0.242 -11.309 1.00 0.00 41 GLY A N 3
ATOM 2674 C CA . GLY A 1 41 ? -2.728 -0.679 -10.784 1.00 0.00 41 GLY A CA 3
ATOM 2675 C C . GLY A 1 41 ? -2.210 -0.259 -9.423 1.00 0.00 41 GLY A C 3
ATOM 2676 O O . GLY A 1 41 ? -1.239 -0.824 -8.920 1.00 0.00 41 GLY A O 3
ATOM 2680 N N . TRP A 1 42 ? -2.857 0.736 -8.827 1.00 0.00 42 TRP A N 3
ATOM 2681 C CA . TRP A 1 42 ? -2.455 1.232 -7.516 1.00 0.00 42 TRP A CA 3
ATOM 2682 C C . TRP A 1 42 ? -3.404 0.736 -6.431 1.00 0.00 42 TRP A C 3
ATOM 2683 O O . TRP A 1 42 ? -4.562 0.418 -6.703 1.00 0.00 42 TRP A O 3
ATOM 2704 N N . PHE A 1 43 ? -2.907 0.671 -5.200 1.00 0.00 43 PHE A N 3
ATOM 2705 C CA . PHE A 1 43 ? -3.712 0.212 -4.074 1.00 0.00 43 PHE A CA 3
ATOM 2706 C C . PHE A 1 43 ? -4.036 1.367 -3.131 1.00 0.00 43 PHE A C 3
ATOM 2707 O O . PHE A 1 43 ? -3.339 2.381 -3.110 1.00 0.00 43 PHE A O 3
ATOM 2724 N N . VAL A 1 44 ? -5.101 1.206 -2.351 1.00 0.00 44 VAL A N 3
ATOM 2725 C CA . VAL A 1 44 ? -5.519 2.234 -1.406 1.00 0.00 44 VAL A CA 3
ATOM 2726 C C . VAL A 1 44 ? -5.833 1.630 -0.041 1.00 0.00 44 VAL A C 3
ATOM 2727 O O . VAL A 1 44 ? -6.763 0.837 0.099 1.00 0.00 44 VAL A O 3
ATOM 2740 N N . GLY A 1 45 ? -5.051 2.012 0.964 1.00 0.00 45 GLY A N 3
ATOM 2741 C CA . GLY A 1 45 ? -5.263 1.499 2.305 1.00 0.00 45 GLY A CA 3
ATOM 2742 C C . GLY A 1 45 ? -4.577 2.341 3.362 1.00 0.00 45 GLY A C 3
ATOM 2743 O O . GLY A 1 45 ? -4.402 3.547 3.188 1.00 0.00 45 GLY A O 3
ATOM 2747 N N . VAL A 1 46 ? -4.190 1.705 4.463 1.00 0.00 46 VAL A N 3
ATOM 2748 C CA . VAL A 1 46 ? -3.520 2.404 5.554 1.00 0.00 46 VAL A CA 3
ATOM 2749 C C . VAL A 1 46 ? -2.140 1.813 5.820 1.00 0.00 46 VAL A C 3
ATOM 2750 O O . VAL A 1 46 ? -1.883 0.649 5.516 1.00 0.00 46 VAL A O 3
ATOM 2763 N N . SER A 1 47 ? -1.255 2.624 6.391 1.00 0.00 47 SER A N 3
ATOM 2764 C CA . SER A 1 47 ? 0.101 2.183 6.696 1.00 0.00 47 SER A CA 3
ATOM 2765 C C . SER A 1 47 ? 0.174 1.581 8.097 1.00 0.00 47 SER A C 3
ATOM 2766 O O . SER A 1 47 ? -0.788 1.643 8.862 1.00 0.00 47 SER A O 3
ATOM 2774 N N . ARG A 1 48 ? 1.323 0.999 8.424 1.00 0.00 48 ARG A N 3
ATOM 2775 C CA . ARG A 1 48 ? 1.523 0.385 9.731 1.00 0.00 48 ARG A CA 3
ATOM 2776 C C . ARG A 1 48 ? 2.620 1.107 10.509 1.00 0.00 48 ARG A C 3
ATOM 2777 O O . ARG A 1 48 ? 3.064 0.637 11.557 1.00 0.00 48 ARG A O 3
ATOM 2798 N N . ARG A 1 49 ? 3.052 2.251 9.988 1.00 0.00 49 ARG A N 3
ATOM 2799 C CA . ARG A 1 49 ? 4.098 3.037 10.632 1.00 0.00 49 ARG A CA 3
ATOM 2800 C C . ARG A 1 49 ? 3.609 4.451 10.933 1.00 0.00 49 ARG A C 3
ATOM 2801 O O . ARG A 1 49 ? 3.879 5.000 12.001 1.00 0.00 49 ARG A O 3
ATOM 2822 N N . THR A 1 50 ? 2.887 5.036 9.982 1.00 0.00 50 THR A N 3
ATOM 2823 C CA . THR A 1 50 ? 2.361 6.386 10.143 1.00 0.00 50 THR A CA 3
ATOM 2824 C C . THR A 1 50 ? 0.857 6.365 10.386 1.00 0.00 50 THR A C 3
ATOM 2825 O O . THR A 1 50 ? 0.278 7.355 10.832 1.00 0.00 50 THR A O 3
ATOM 2836 N N . GLN A 1 51 ? 0.230 5.230 10.091 1.00 0.00 51 GLN A N 3
ATOM 2837 C CA . GLN A 1 51 ? -1.208 5.081 10.278 1.00 0.00 51 GLN A CA 3
ATOM 2838 C C . GLN A 1 51 ? -1.975 6.091 9.430 1.00 0.00 51 GLN A C 3
ATOM 2839 O O . GLN A 1 51 ? -3.062 6.532 9.802 1.00 0.00 51 GLN A O 3
ATOM 2853 N N . LYS A 1 52 ? -1.401 6.452 8.287 1.00 0.00 52 LYS A N 3
ATOM 2854 C CA . LYS A 1 52 ? -2.030 7.409 7.384 1.00 0.00 52 LYS A CA 3
ATOM 2855 C C . LYS A 1 52 ? -2.878 6.693 6.337 1.00 0.00 52 LYS A C 3
ATOM 2856 O O . LYS A 1 52 ? -2.736 5.488 6.128 1.00 0.00 52 LYS A O 3
ATOM 2875 N N . PHE A 1 53 ? -3.757 7.442 5.681 1.00 0.00 53 PHE A N 3
ATOM 2876 C CA . PHE A 1 53 ? -4.627 6.879 4.655 1.00 0.00 53 PHE A CA 3
ATOM 2877 C C . PHE A 1 53 ? -4.421 7.586 3.319 1.00 0.00 53 PHE A C 3
ATOM 2878 O O . PHE A 1 53 ? -4.268 8.806 3.266 1.00 0.00 53 PHE A O 3
ATOM 2895 N N . GLY A 1 54 ? -4.417 6.810 2.239 1.00 0.00 54 GLY A N 3
ATOM 2896 C CA . GLY A 1 54 ? -4.228 7.378 0.917 1.00 0.00 54 GLY A CA 3
ATOM 2897 C C . GLY A 1 54 ? -4.097 6.317 -0.157 1.00 0.00 54 GLY A C 3
ATOM 2898 O O . GLY A 1 54 ? -4.676 5.235 -0.047 1.00 0.00 54 GLY A O 3
ATOM 2902 N N . THR A 1 55 ? -3.335 6.625 -1.201 1.00 0.00 55 THR A N 3
ATOM 2903 C CA . THR A 1 55 ? -3.131 5.691 -2.302 1.00 0.00 55 THR A CA 3
ATOM 2904 C C . THR A 1 55 ? -1.647 5.498 -2.592 1.00 0.00 55 THR A C 3
ATOM 2905 O O . THR A 1 55 ? -0.886 6.464 -2.655 1.00 0.00 55 THR A O 3
ATOM 2916 N N . PHE A 1 56 ? -1.242 4.245 -2.769 1.00 0.00 56 PHE A N 3
ATOM 2917 C CA . PHE A 1 56 ? 0.152 3.926 -3.053 1.00 0.00 56 PHE A CA 3
ATOM 2918 C C . PHE A 1 56 ? 0.256 2.879 -4.159 1.00 0.00 56 PHE A C 3
ATOM 2919 O O . PHE A 1 56 ? -0.671 2.108 -4.408 1.00 0.00 56 PHE A O 3
ATOM 2936 N N . PRO A 1 57 ? 1.412 2.850 -4.838 1.00 0.00 57 PRO A N 3
ATOM 2937 C CA . PRO A 1 57 ? 1.666 1.903 -5.928 1.00 0.00 57 PRO A CA 3
ATOM 2938 C C . PRO A 1 57 ? 1.810 0.469 -5.429 1.00 0.00 57 PRO A C 3
ATOM 2939 O O . PRO A 1 57 ? 2.699 0.164 -4.635 1.00 0.00 57 PRO A O 3
ATOM 2950 N N . GLY A 1 58 ? 0.929 -0.409 -5.900 1.00 0.00 58 GLY A N 3
ATOM 2951 C CA . GLY A 1 58 ? 0.976 -1.800 -5.490 1.00 0.00 58 GLY A CA 3
ATOM 2952 C C . GLY A 1 58 ? 2.249 -2.493 -5.935 1.00 0.00 58 GLY A C 3
ATOM 2953 O O . GLY A 1 58 ? 2.523 -3.621 -5.530 1.00 0.00 58 GLY A O 3
ATOM 2957 N N . ASN A 1 59 ? 3.028 -1.815 -6.772 1.00 0.00 59 ASN A N 3
ATOM 2958 C CA . ASN A 1 59 ? 4.278 -2.374 -7.274 1.00 0.00 59 ASN A CA 3
ATOM 2959 C C . ASN A 1 59 ? 5.348 -2.379 -6.187 1.00 0.00 59 ASN A C 3
ATOM 2960 O O . ASN A 1 59 ? 6.407 -2.985 -6.346 1.00 0.00 59 ASN A O 3
ATOM 2971 N N . TYR A 1 60 ? 5.063 -1.699 -5.082 1.00 0.00 60 TYR A N 3
ATOM 2972 C CA . TYR A 1 60 ? 6.000 -1.623 -3.968 1.00 0.00 60 TYR A CA 3
ATOM 2973 C C . TYR A 1 60 ? 5.621 -2.611 -2.868 1.00 0.00 60 TYR A C 3
ATOM 2974 O O . TYR A 1 60 ? 6.483 -3.129 -2.159 1.00 0.00 60 TYR A O 3
ATOM 2992 N N . VAL A 1 61 ? 4.324 -2.866 -2.733 1.00 0.00 61 VAL A N 3
ATOM 2993 C CA . VAL A 1 61 ? 3.828 -3.792 -1.722 1.00 0.00 61 VAL A CA 3
ATOM 2994 C C . VAL A 1 61 ? 3.361 -5.098 -2.354 1.00 0.00 61 VAL A C 3
ATOM 2995 O O . VAL A 1 61 ? 3.342 -5.235 -3.577 1.00 0.00 61 VAL A O 3
ATOM 3008 N N . ALA A 1 62 ? 2.984 -6.055 -1.513 1.00 0.00 62 ALA A N 3
ATOM 3009 C CA . ALA A 1 62 ? 2.513 -7.349 -1.989 1.00 0.00 62 ALA A CA 3
ATOM 3010 C C . ALA A 1 62 ? 1.591 -8.008 -0.969 1.00 0.00 62 ALA A C 3
ATOM 3011 O O . ALA A 1 62 ? 1.715 -7.804 0.239 1.00 0.00 62 ALA A O 3
ATOM 3018 N N . PRO A 1 63 ? 0.643 -8.818 -1.463 1.00 0.00 63 PRO A N 3
ATOM 3019 C CA . PRO A 1 63 ? -0.319 -9.523 -0.611 1.00 0.00 63 PRO A CA 3
ATOM 3020 C C . PRO A 1 63 ? 0.335 -10.629 0.210 1.00 0.00 63 PRO A C 3
ATOM 3021 O O . PRO A 1 63 ? 0.748 -11.655 -0.330 1.00 0.00 63 PRO A O 3
ATOM 3032 N N . VAL A 1 64 ? 0.426 -10.413 1.518 1.00 0.00 64 VAL A N 3
ATOM 3033 C CA . VAL A 1 64 ? 1.029 -11.393 2.414 1.00 0.00 64 VAL A CA 3
ATOM 3034 C C . VAL A 1 64 ? -0.008 -12.392 2.913 1.00 0.00 64 VAL A C 3
ATOM 3035 O O . VAL A 1 64 ? 0.336 -13.474 3.389 1.00 0.00 64 VAL A O 3
ATOM 3048 N N . SER A 1 65 ? -1.280 -12.023 2.801 1.00 0.00 65 SER A N 3
ATOM 3049 C CA . SER A 1 65 ? -2.368 -12.886 3.244 1.00 0.00 65 SER A CA 3
ATOM 3050 C C . SER A 1 65 ? -2.245 -14.276 2.628 1.00 0.00 65 SER A C 3
ATOM 3051 O O . SER A 1 65 ? -2.788 -15.249 3.149 1.00 0.00 65 SER A O 3
ATOM 3059 N N . GLY A 1 66 ? -1.526 -14.361 1.513 1.00 0.00 66 GLY A N 3
ATOM 3060 C CA . GLY A 1 66 ? -1.343 -15.635 0.842 1.00 0.00 66 GLY A CA 3
ATOM 3061 C C . GLY A 1 66 ? -1.129 -16.777 1.816 1.00 0.00 66 GLY A C 3
ATOM 3062 O O . GLY A 1 66 ? -0.537 -16.609 2.882 1.00 0.00 66 GLY A O 3
ATOM 3066 N N . PRO A 1 67 ? -1.621 -17.970 1.451 1.00 0.00 67 PRO A N 3
ATOM 3067 C CA . PRO A 1 67 ? -1.493 -19.168 2.287 1.00 0.00 67 PRO A CA 3
ATOM 3068 C C . PRO A 1 67 ? -0.056 -19.672 2.361 1.00 0.00 67 PRO A C 3
ATOM 3069 O O . PRO A 1 67 ? 0.763 -19.373 1.492 1.00 0.00 67 PRO A O 3
ATOM 3080 N N . SER A 1 68 ? 0.244 -20.439 3.405 1.00 0.00 68 SER A N 3
ATOM 3081 C CA . SER A 1 68 ? 1.584 -20.982 3.594 1.00 0.00 68 SER A CA 3
ATOM 3082 C C . SER A 1 68 ? 1.521 -22.402 4.149 1.00 0.00 68 SER A C 3
ATOM 3083 O O . SER A 1 68 ? 1.096 -22.619 5.284 1.00 0.00 68 SER A O 3
ATOM 3091 N N . SER A 1 69 ? 1.946 -23.367 3.339 1.00 0.00 69 SER A N 3
ATOM 3092 C CA . SER A 1 69 ? 1.935 -24.767 3.746 1.00 0.00 69 SER A CA 3
ATOM 3093 C C . SER A 1 69 ? 2.979 -25.027 4.828 1.00 0.00 69 SER A C 3
ATOM 3094 O O . SER A 1 69 ? 3.974 -24.311 4.930 1.00 0.00 69 SER A O 3
ATOM 3102 N N . GLY A 1 70 ? 2.744 -26.058 5.634 1.00 0.00 70 GLY A N 3
ATOM 3103 C CA . GLY A 1 70 ? 3.672 -26.395 6.697 1.00 0.00 70 GLY A CA 3
ATOM 3104 C C . GLY A 1 70 ? 3.109 -27.429 7.652 1.00 0.00 70 GLY A C 3
ATOM 3105 O O . GLY A 1 70 ? 2.278 -27.111 8.503 1.00 0.00 70 GLY A O 3
ATOM 3109 N N . GLY A 1 1 ? -25.057 -0.496 3.338 1.00 0.00 1 GLY A N 4
ATOM 3110 C CA . GLY A 1 1 ? -24.004 0.390 2.876 1.00 0.00 1 GLY A CA 4
ATOM 3111 C C . GLY A 1 1 ? -22.692 0.155 3.596 1.00 0.00 1 GLY A C 4
ATOM 3112 O O . GLY A 1 1 ? -22.555 0.483 4.774 1.00 0.00 1 GLY A O 4
ATOM 3116 N N . SER A 1 2 ? -21.723 -0.417 2.887 1.00 0.00 2 SER A N 4
ATOM 3117 C CA . SER A 1 2 ? -20.416 -0.701 3.468 1.00 0.00 2 SER A CA 4
ATOM 3118 C C . SER A 1 2 ? -19.299 -0.150 2.587 1.00 0.00 2 SER A C 4
ATOM 3119 O O . SER A 1 2 ? -19.118 -0.585 1.450 1.00 0.00 2 SER A O 4
ATOM 3127 N N . SER A 1 3 ? -18.552 0.811 3.122 1.00 0.00 3 SER A N 4
ATOM 3128 C CA . SER A 1 3 ? -17.455 1.425 2.385 1.00 0.00 3 SER A CA 4
ATOM 3129 C C . SER A 1 3 ? -16.108 1.029 2.984 1.00 0.00 3 SER A C 4
ATOM 3130 O O . SER A 1 3 ? -15.656 1.616 3.965 1.00 0.00 3 SER A O 4
ATOM 3138 N N . GLY A 1 4 ? -15.473 0.026 2.384 1.00 0.00 4 GLY A N 4
ATOM 3139 C CA . GLY A 1 4 ? -14.186 -0.433 2.871 1.00 0.00 4 GLY A CA 4
ATOM 3140 C C . GLY A 1 4 ? -14.217 -0.791 4.343 1.00 0.00 4 GLY A C 4
ATOM 3141 O O . GLY A 1 4 ? -13.738 -0.030 5.185 1.00 0.00 4 GLY A O 4
ATOM 3145 N N . SER A 1 5 ? -14.783 -1.952 4.656 1.00 0.00 5 SER A N 4
ATOM 3146 C CA . SER A 1 5 ? -14.879 -2.407 6.038 1.00 0.00 5 SER A CA 4
ATOM 3147 C C . SER A 1 5 ? -13.667 -3.253 6.418 1.00 0.00 5 SER A C 4
ATOM 3148 O O . SER A 1 5 ? -12.948 -2.935 7.365 1.00 0.00 5 SER A O 4
ATOM 3156 N N . SER A 1 6 ? -13.449 -4.331 5.672 1.00 0.00 6 SER A N 4
ATOM 3157 C CA . SER A 1 6 ? -12.326 -5.225 5.932 1.00 0.00 6 SER A CA 4
ATOM 3158 C C . SER A 1 6 ? -11.101 -4.808 5.123 1.00 0.00 6 SER A C 4
ATOM 3159 O O . SER A 1 6 ? -11.220 -4.158 4.086 1.00 0.00 6 SER A O 4
ATOM 3167 N N . GLY A 1 7 ? -9.923 -5.189 5.608 1.00 0.00 7 GLY A N 4
ATOM 3168 C CA . GLY A 1 7 ? -8.692 -4.846 4.919 1.00 0.00 7 GLY A CA 4
ATOM 3169 C C . GLY A 1 7 ? -7.711 -6.000 4.878 1.00 0.00 7 GLY A C 4
ATOM 3170 O O . GLY A 1 7 ? -7.438 -6.631 5.900 1.00 0.00 7 GLY A O 4
ATOM 3174 N N . THR A 1 8 ? -7.178 -6.280 3.692 1.00 0.00 8 THR A N 4
ATOM 3175 C CA . THR A 1 8 ? -6.223 -7.368 3.521 1.00 0.00 8 THR A CA 4
ATOM 3176 C C . THR A 1 8 ? -4.809 -6.919 3.871 1.00 0.00 8 THR A C 4
ATOM 3177 O O . THR A 1 8 ? -4.381 -5.815 3.535 1.00 0.00 8 THR A O 4
ATOM 3188 N N . PRO A 1 9 ? -4.064 -7.794 4.563 1.00 0.00 9 PRO A N 4
ATOM 3189 C CA . PRO A 1 9 ? -2.686 -7.509 4.973 1.00 0.00 9 PRO A CA 4
ATOM 3190 C C . PRO A 1 9 ? -1.724 -7.476 3.790 1.00 0.00 9 PRO A C 4
ATOM 3191 O O . PRO A 1 9 ? -1.895 -8.213 2.819 1.00 0.00 9 PRO A O 4
ATOM 3202 N N . TYR A 1 10 ? -0.714 -6.619 3.879 1.00 0.00 10 TYR A N 4
ATOM 3203 C CA . TYR A 1 10 ? 0.274 -6.489 2.815 1.00 0.00 10 TYR A CA 4
ATOM 3204 C C . TYR A 1 10 ? 1.657 -6.192 3.388 1.00 0.00 10 TYR A C 4
ATOM 3205 O O . TYR A 1 10 ? 1.814 -6.004 4.594 1.00 0.00 10 TYR A O 4
ATOM 3223 N N . ARG A 1 11 ? 2.656 -6.153 2.513 1.00 0.00 11 ARG A N 4
ATOM 3224 C CA . ARG A 1 11 ? 4.026 -5.880 2.930 1.00 0.00 11 ARG A CA 4
ATOM 3225 C C . ARG A 1 11 ? 4.774 -5.091 1.860 1.00 0.00 11 ARG A C 4
ATOM 3226 O O . ARG A 1 11 ? 4.890 -5.532 0.717 1.00 0.00 11 ARG A O 4
ATOM 3247 N N . ALA A 1 12 ? 5.279 -3.921 2.239 1.00 0.00 12 ALA A N 4
ATOM 3248 C CA . ALA A 1 12 ? 6.017 -3.071 1.312 1.00 0.00 12 ALA A CA 4
ATOM 3249 C C . ALA A 1 12 ? 7.336 -3.718 0.905 1.00 0.00 12 ALA A C 4
ATOM 3250 O O . ALA A 1 12 ? 8.292 -3.740 1.679 1.00 0.00 12 ALA A O 4
ATOM 3257 N N . MET A 1 13 ? 7.380 -4.246 -0.314 1.00 0.00 13 MET A N 4
ATOM 3258 C CA . MET A 1 13 ? 8.583 -4.893 -0.823 1.00 0.00 13 MET A CA 4
ATOM 3259 C C . MET A 1 13 ? 9.730 -3.894 -0.940 1.00 0.00 13 MET A C 4
ATOM 3260 O O . MET A 1 13 ? 10.901 -4.267 -0.865 1.00 0.00 13 MET A O 4
ATOM 3274 N N . TYR A 1 14 ? 9.386 -2.624 -1.125 1.00 0.00 14 TYR A N 4
ATOM 3275 C CA . TYR A 1 14 ? 10.387 -1.573 -1.255 1.00 0.00 14 TYR A CA 4
ATOM 3276 C C . TYR A 1 14 ? 9.871 -0.255 -0.685 1.00 0.00 14 TYR A C 4
ATOM 3277 O O . TYR A 1 14 ? 8.721 0.122 -0.910 1.00 0.00 14 TYR A O 4
ATOM 3295 N N . GLN A 1 15 ? 10.730 0.439 0.054 1.00 0.00 15 GLN A N 4
ATOM 3296 C CA . GLN A 1 15 ? 10.361 1.715 0.657 1.00 0.00 15 GLN A CA 4
ATOM 3297 C C . GLN A 1 15 ? 9.852 2.690 -0.399 1.00 0.00 15 GLN A C 4
ATOM 3298 O O . GLN A 1 15 ? 10.337 2.702 -1.531 1.00 0.00 15 GLN A O 4
ATOM 3312 N N . TYR A 1 16 ? 8.873 3.504 -0.023 1.00 0.00 16 TYR A N 4
ATOM 3313 C CA . TYR A 1 16 ? 8.296 4.481 -0.939 1.00 0.00 16 TYR A CA 4
ATOM 3314 C C . TYR A 1 16 ? 8.418 5.894 -0.377 1.00 0.00 16 TYR A C 4
ATOM 3315 O O . TYR A 1 16 ? 8.078 6.146 0.779 1.00 0.00 16 TYR A O 4
ATOM 3333 N N . ARG A 1 17 ? 8.906 6.813 -1.203 1.00 0.00 17 ARG A N 4
ATOM 3334 C CA . ARG A 1 17 ? 9.075 8.201 -0.790 1.00 0.00 17 ARG A CA 4
ATOM 3335 C C . ARG A 1 17 ? 8.014 9.091 -1.431 1.00 0.00 17 ARG A C 4
ATOM 3336 O O . ARG A 1 17 ? 8.211 9.657 -2.507 1.00 0.00 17 ARG A O 4
ATOM 3357 N N . PRO A 1 18 ? 6.862 9.219 -0.757 1.00 0.00 18 PRO A N 4
ATOM 3358 C CA . PRO A 1 18 ? 5.748 10.039 -1.242 1.00 0.00 18 PRO A CA 4
ATOM 3359 C C . PRO A 1 18 ? 6.059 11.530 -1.186 1.00 0.00 18 PRO A C 4
ATOM 3360 O O . PRO A 1 18 ? 6.361 12.071 -0.123 1.00 0.00 18 PRO A O 4
ATOM 3371 N N . GLN A 1 19 ? 5.982 12.189 -2.338 1.00 0.00 19 GLN A N 4
ATOM 3372 C CA . GLN A 1 19 ? 6.256 13.619 -2.419 1.00 0.00 19 GLN A CA 4
ATOM 3373 C C . GLN A 1 19 ? 5.087 14.430 -1.870 1.00 0.00 19 GLN A C 4
ATOM 3374 O O . GLN A 1 19 ? 5.252 15.578 -1.463 1.00 0.00 19 GLN A O 4
ATOM 3388 N N . ASN A 1 20 ? 3.904 13.823 -1.864 1.00 0.00 20 ASN A N 4
ATOM 3389 C CA . ASN A 1 20 ? 2.706 14.489 -1.366 1.00 0.00 20 ASN A CA 4
ATOM 3390 C C . ASN A 1 20 ? 2.055 13.676 -0.251 1.00 0.00 20 ASN A C 4
ATOM 3391 O O . ASN A 1 20 ? 2.236 12.461 -0.169 1.00 0.00 20 ASN A O 4
ATOM 3402 N N . GLU A 1 21 ? 1.297 14.355 0.604 1.00 0.00 21 GLU A N 4
ATOM 3403 C CA . GLU A 1 21 ? 0.619 13.694 1.713 1.00 0.00 21 GLU A CA 4
ATOM 3404 C C . GLU A 1 21 ? -0.345 12.626 1.204 1.00 0.00 21 GLU A C 4
ATOM 3405 O O . GLU A 1 21 ? -0.335 11.490 1.677 1.00 0.00 21 GLU A O 4
ATOM 3417 N N . ASP A 1 22 ? -1.176 13.001 0.238 1.00 0.00 22 ASP A N 4
ATOM 3418 C CA . ASP A 1 22 ? -2.147 12.076 -0.336 1.00 0.00 22 ASP A CA 4
ATOM 3419 C C . ASP A 1 22 ? -1.572 10.665 -0.416 1.00 0.00 22 ASP A C 4
ATOM 3420 O O . ASP A 1 22 ? -2.227 9.696 -0.036 1.00 0.00 22 ASP A O 4
ATOM 3429 N N . GLU A 1 23 ? -0.344 10.560 -0.914 1.00 0.00 23 GLU A N 4
ATOM 3430 C CA . GLU A 1 23 ? 0.318 9.267 -1.046 1.00 0.00 23 GLU A CA 4
ATOM 3431 C C . GLU A 1 23 ? 0.779 8.751 0.314 1.00 0.00 23 GLU A C 4
ATOM 3432 O O . GLU A 1 23 ? 1.224 9.522 1.165 1.00 0.00 23 GLU A O 4
ATOM 3444 N N . LEU A 1 24 ? 0.668 7.442 0.512 1.00 0.00 24 LEU A N 4
ATOM 3445 C CA . LEU A 1 24 ? 1.073 6.821 1.768 1.00 0.00 24 LEU A CA 4
ATOM 3446 C C . LEU A 1 24 ? 2.518 6.337 1.696 1.00 0.00 24 LEU A C 4
ATOM 3447 O O . LEU A 1 24 ? 2.917 5.686 0.731 1.00 0.00 24 LEU A O 4
ATOM 3463 N N . GLU A 1 25 ? 3.296 6.659 2.725 1.00 0.00 25 GLU A N 4
ATOM 3464 C CA . GLU A 1 25 ? 4.696 6.255 2.778 1.00 0.00 25 GLU A CA 4
ATOM 3465 C C . GLU A 1 25 ? 4.824 4.782 3.153 1.00 0.00 25 GLU A C 4
ATOM 3466 O O . GLU A 1 25 ? 4.002 4.245 3.896 1.00 0.00 25 GLU A O 4
ATOM 3478 N N . LEU A 1 26 ? 5.861 4.133 2.633 1.00 0.00 26 LEU A N 4
ATOM 3479 C CA . LEU A 1 26 ? 6.097 2.721 2.913 1.00 0.00 26 LEU A CA 4
ATOM 3480 C C . LEU A 1 26 ? 7.530 2.491 3.382 1.00 0.00 26 LEU A C 4
ATOM 3481 O O . LEU A 1 26 ? 8.373 3.384 3.294 1.00 0.00 26 LEU A O 4
ATOM 3497 N N . ARG A 1 27 ? 7.800 1.288 3.878 1.00 0.00 27 ARG A N 4
ATOM 3498 C CA . ARG A 1 27 ? 9.131 0.941 4.360 1.00 0.00 27 ARG A CA 4
ATOM 3499 C C . ARG A 1 27 ? 9.456 -0.519 4.055 1.00 0.00 27 ARG A C 4
ATOM 3500 O O . ARG A 1 27 ? 8.616 -1.401 4.233 1.00 0.00 27 ARG A O 4
ATOM 3521 N N . GLU A 1 28 ? 10.678 -0.764 3.595 1.00 0.00 28 GLU A N 4
ATOM 3522 C CA . GLU A 1 28 ? 11.112 -2.117 3.265 1.00 0.00 28 GLU A CA 4
ATOM 3523 C C . GLU A 1 28 ? 10.958 -3.046 4.465 1.00 0.00 28 GLU A C 4
ATOM 3524 O O . GLU A 1 28 ? 11.711 -2.957 5.434 1.00 0.00 28 GLU A O 4
ATOM 3536 N N . GLY A 1 29 ? 9.974 -3.938 4.393 1.00 0.00 29 GLY A N 4
ATOM 3537 C CA . GLY A 1 29 ? 9.737 -4.870 5.480 1.00 0.00 29 GLY A CA 4
ATOM 3538 C C . GLY A 1 29 ? 8.679 -4.377 6.446 1.00 0.00 29 GLY A C 4
ATOM 3539 O O . GLY A 1 29 ? 8.740 -4.662 7.643 1.00 0.00 29 GLY A O 4
ATOM 3543 N N . ASP A 1 30 ? 7.707 -3.635 5.928 1.00 0.00 30 ASP A N 4
ATOM 3544 C CA . ASP A 1 30 ? 6.630 -3.100 6.754 1.00 0.00 30 ASP A CA 4
ATOM 3545 C C . ASP A 1 30 ? 5.274 -3.607 6.274 1.00 0.00 30 ASP A C 4
ATOM 3546 O O . ASP A 1 30 ? 5.045 -3.756 5.073 1.00 0.00 30 ASP A O 4
ATOM 3555 N N . ARG A 1 31 ? 4.378 -3.871 7.219 1.00 0.00 31 ARG A N 4
ATOM 3556 C CA . ARG A 1 31 ? 3.045 -4.363 6.893 1.00 0.00 31 ARG A CA 4
ATOM 3557 C C . ARG A 1 31 ? 2.140 -3.222 6.437 1.00 0.00 31 ARG A C 4
ATOM 3558 O O . ARG A 1 31 ? 2.291 -2.082 6.877 1.00 0.00 31 ARG A O 4
ATOM 3579 N N . VAL A 1 32 ? 1.200 -3.536 5.551 1.00 0.00 32 VAL A N 4
ATOM 3580 C CA . VAL A 1 32 ? 0.271 -2.538 5.036 1.00 0.00 32 VAL A CA 4
ATOM 3581 C C . VAL A 1 32 ? -1.143 -3.100 4.942 1.00 0.00 32 VAL A C 4
ATOM 3582 O O . VAL A 1 32 ? -1.344 -4.234 4.506 1.00 0.00 32 VAL A O 4
ATOM 3595 N N . ASP A 1 33 ? -2.120 -2.299 5.353 1.00 0.00 33 ASP A N 4
ATOM 3596 C CA . ASP A 1 33 ? -3.517 -2.716 5.313 1.00 0.00 33 ASP A CA 4
ATOM 3597 C C . ASP A 1 33 ? -4.211 -2.176 4.067 1.00 0.00 33 ASP A C 4
ATOM 3598 O O . ASP A 1 33 ? -4.490 -0.981 3.967 1.00 0.00 33 ASP A O 4
ATOM 3607 N N . VAL A 1 34 ? -4.485 -3.064 3.116 1.00 0.00 34 VAL A N 4
ATOM 3608 C CA . VAL A 1 34 ? -5.146 -2.677 1.876 1.00 0.00 34 VAL A CA 4
ATOM 3609 C C . VAL A 1 34 ? -6.640 -2.972 1.933 1.00 0.00 34 VAL A C 4
ATOM 3610 O O . VAL A 1 34 ? -7.051 -4.085 2.262 1.00 0.00 34 VAL A O 4
ATOM 3623 N N . MET A 1 35 ? -7.449 -1.968 1.611 1.00 0.00 35 MET A N 4
ATOM 3624 C CA . MET A 1 35 ? -8.899 -2.121 1.625 1.00 0.00 35 MET A CA 4
ATOM 3625 C C . MET A 1 35 ? -9.477 -1.956 0.223 1.00 0.00 35 MET A C 4
ATOM 3626 O O . MET A 1 35 ? -10.246 -2.796 -0.243 1.00 0.00 35 MET A O 4
ATOM 3640 N N . GLN A 1 36 ? -9.100 -0.869 -0.443 1.00 0.00 36 GLN A N 4
ATOM 3641 C CA . GLN A 1 36 ? -9.582 -0.595 -1.792 1.00 0.00 36 GLN A CA 4
ATOM 3642 C C . GLN A 1 36 ? -8.448 -0.696 -2.806 1.00 0.00 36 GLN A C 4
ATOM 3643 O O . GLN A 1 36 ? -7.296 -0.399 -2.493 1.00 0.00 36 GLN A O 4
ATOM 3657 N N . GLN A 1 37 ? -8.784 -1.116 -4.022 1.00 0.00 37 GLN A N 4
ATOM 3658 C CA . GLN A 1 37 ? -7.792 -1.257 -5.081 1.00 0.00 37 GLN A CA 4
ATOM 3659 C C . GLN A 1 37 ? -8.115 -0.338 -6.255 1.00 0.00 37 GLN A C 4
ATOM 3660 O O . GLN A 1 37 ? -9.275 0.010 -6.482 1.00 0.00 37 GLN A O 4
ATOM 3674 N N . CYS A 1 38 ? -7.084 0.051 -6.996 1.00 0.00 38 CYS A N 4
ATOM 3675 C CA . CYS A 1 38 ? -7.259 0.931 -8.147 1.00 0.00 38 CYS A CA 4
ATOM 3676 C C . CYS A 1 38 ? -7.271 0.132 -9.446 1.00 0.00 38 CYS A C 4
ATOM 3677 O O . CYS A 1 38 ? -6.558 -0.863 -9.581 1.00 0.00 38 CYS A O 4
ATOM 3685 N N . ASP A 1 39 ? -8.086 0.573 -10.398 1.00 0.00 39 ASP A N 4
ATOM 3686 C CA . ASP A 1 39 ? -8.191 -0.102 -11.686 1.00 0.00 39 ASP A CA 4
ATOM 3687 C C . ASP A 1 39 ? -6.849 -0.101 -12.412 1.00 0.00 39 ASP A C 4
ATOM 3688 O O . ASP A 1 39 ? -6.506 -1.059 -13.104 1.00 0.00 39 ASP A O 4
ATOM 3697 N N . ASP A 1 40 ? -6.096 0.981 -12.249 1.00 0.00 40 ASP A N 4
ATOM 3698 C CA . ASP A 1 40 ? -4.791 1.107 -12.889 1.00 0.00 40 ASP A CA 4
ATOM 3699 C C . ASP A 1 40 ? -3.795 0.118 -12.291 1.00 0.00 40 ASP A C 4
ATOM 3700 O O . ASP A 1 40 ? -2.965 -0.448 -13.001 1.00 0.00 40 ASP A O 4
ATOM 3709 N N . GLY A 1 41 ? -3.883 -0.083 -10.979 1.00 0.00 41 GLY A N 4
ATOM 3710 C CA . GLY A 1 41 ? -2.984 -1.003 -10.308 1.00 0.00 41 GLY A CA 4
ATOM 3711 C C . GLY A 1 41 ? -2.637 -0.553 -8.903 1.00 0.00 41 GLY A C 4
ATOM 3712 O O . GLY A 1 41 ? -2.319 -1.373 -8.042 1.00 0.00 41 GLY A O 4
ATOM 3716 N N . TRP A 1 42 ? -2.698 0.753 -8.670 1.00 0.00 42 TRP A N 4
ATOM 3717 C CA . TRP A 1 42 ? -2.387 1.311 -7.358 1.00 0.00 42 TRP A CA 4
ATOM 3718 C C . TRP A 1 42 ? -3.318 0.745 -6.291 1.00 0.00 42 TRP A C 4
ATOM 3719 O O . TRP A 1 42 ? -4.437 0.328 -6.588 1.00 0.00 42 TRP A O 4
ATOM 3740 N N . PHE A 1 43 ? -2.848 0.735 -5.048 1.00 0.00 43 PHE A N 4
ATOM 3741 C CA . PHE A 1 43 ? -3.639 0.219 -3.937 1.00 0.00 43 PHE A CA 4
ATOM 3742 C C . PHE A 1 43 ? -3.952 1.326 -2.933 1.00 0.00 43 PHE A C 4
ATOM 3743 O O . PHE A 1 43 ? -3.137 2.218 -2.701 1.00 0.00 43 PHE A O 4
ATOM 3760 N N . VAL A 1 44 ? -5.141 1.260 -2.341 1.00 0.00 44 VAL A N 4
ATOM 3761 C CA . VAL A 1 44 ? -5.563 2.255 -1.362 1.00 0.00 44 VAL A CA 4
ATOM 3762 C C . VAL A 1 44 ? -5.876 1.605 -0.019 1.00 0.00 44 VAL A C 4
ATOM 3763 O O . VAL A 1 44 ? -6.749 0.743 0.077 1.00 0.00 44 VAL A O 4
ATOM 3776 N N . GLY A 1 45 ? -5.157 2.026 1.018 1.00 0.00 45 GLY A N 4
ATOM 3777 C CA . GLY A 1 45 ? -5.373 1.475 2.343 1.00 0.00 45 GLY A CA 4
ATOM 3778 C C . GLY A 1 45 ? -4.782 2.343 3.435 1.00 0.00 45 GLY A C 4
ATOM 3779 O O . GLY A 1 45 ? -4.871 3.570 3.380 1.00 0.00 45 GLY A O 4
ATOM 3783 N N . VAL A 1 46 ? -4.177 1.706 4.433 1.00 0.00 46 VAL A N 4
ATOM 3784 C CA . VAL A 1 46 ? -3.568 2.428 5.544 1.00 0.00 46 VAL A CA 4
ATOM 3785 C C . VAL A 1 46 ? -2.203 1.848 5.895 1.00 0.00 46 VAL A C 4
ATOM 3786 O O . VAL A 1 46 ? -1.957 0.656 5.709 1.00 0.00 46 VAL A O 4
ATOM 3799 N N . SER A 1 47 ? -1.318 2.698 6.404 1.00 0.00 47 SER A N 4
ATOM 3800 C CA . SER A 1 47 ? 0.025 2.271 6.779 1.00 0.00 47 SER A CA 4
ATOM 3801 C C . SER A 1 47 ? 0.039 1.701 8.194 1.00 0.00 47 SER A C 4
ATOM 3802 O O . SER A 1 47 ? -0.967 1.745 8.902 1.00 0.00 47 SER A O 4
ATOM 3810 N N . ARG A 1 48 ? 1.186 1.167 8.599 1.00 0.00 48 ARG A N 4
ATOM 3811 C CA . ARG A 1 48 ? 1.332 0.587 9.928 1.00 0.00 48 ARG A CA 4
ATOM 3812 C C . ARG A 1 48 ? 2.308 1.401 10.773 1.00 0.00 48 ARG A C 4
ATOM 3813 O O . ARG A 1 48 ? 2.571 1.069 11.928 1.00 0.00 48 ARG A O 4
ATOM 3834 N N . ARG A 1 49 ? 2.841 2.468 10.187 1.00 0.00 49 ARG A N 4
ATOM 3835 C CA . ARG A 1 49 ? 3.789 3.329 10.885 1.00 0.00 49 ARG A CA 4
ATOM 3836 C C . ARG A 1 49 ? 3.141 4.658 11.260 1.00 0.00 49 ARG A C 4
ATOM 3837 O O . ARG A 1 49 ? 3.248 5.114 12.400 1.00 0.00 49 ARG A O 4
ATOM 3858 N N . THR A 1 50 ? 2.470 5.278 10.295 1.00 0.00 50 THR A N 4
ATOM 3859 C CA . THR A 1 50 ? 1.806 6.555 10.523 1.00 0.00 50 THR A CA 4
ATOM 3860 C C . THR A 1 50 ? 0.291 6.391 10.553 1.00 0.00 50 THR A C 4
ATOM 3861 O O . THR A 1 50 ? -0.446 7.370 10.661 1.00 0.00 50 THR A O 4
ATOM 3872 N N . GLN A 1 51 ? -0.166 5.146 10.457 1.00 0.00 51 GLN A N 4
ATOM 3873 C CA . GLN A 1 51 ? -1.595 4.855 10.473 1.00 0.00 51 GLN A CA 4
ATOM 3874 C C . GLN A 1 51 ? -2.369 5.878 9.649 1.00 0.00 51 GLN A C 4
ATOM 3875 O O . GLN A 1 51 ? -3.478 6.272 10.010 1.00 0.00 51 GLN A O 4
ATOM 3889 N N . LYS A 1 52 ? -1.776 6.306 8.539 1.00 0.00 52 LYS A N 4
ATOM 3890 C CA . LYS A 1 52 ? -2.409 7.283 7.661 1.00 0.00 52 LYS A CA 4
ATOM 3891 C C . LYS A 1 52 ? -3.137 6.592 6.513 1.00 0.00 52 LYS A C 4
ATOM 3892 O O . LYS A 1 52 ? -2.902 5.416 6.234 1.00 0.00 52 LYS A O 4
ATOM 3911 N N . PHE A 1 53 ? -4.020 7.330 5.848 1.00 0.00 53 PHE A N 4
ATOM 3912 C CA . PHE A 1 53 ? -4.781 6.788 4.729 1.00 0.00 53 PHE A CA 4
ATOM 3913 C C . PHE A 1 53 ? -4.463 7.539 3.439 1.00 0.00 53 PHE A C 4
ATOM 3914 O O . PHE A 1 53 ? -4.511 8.768 3.396 1.00 0.00 53 PHE A O 4
ATOM 3931 N N . GLY A 1 54 ? -4.138 6.791 2.390 1.00 0.00 54 GLY A N 4
ATOM 3932 C CA . GLY A 1 54 ? -3.815 7.402 1.114 1.00 0.00 54 GLY A CA 4
ATOM 3933 C C . GLY A 1 54 ? -3.761 6.393 -0.016 1.00 0.00 54 GLY A C 4
ATOM 3934 O O . GLY A 1 54 ? -4.398 5.341 0.049 1.00 0.00 54 GLY A O 4
ATOM 3938 N N . THR A 1 55 ? -2.999 6.713 -1.057 1.00 0.00 55 THR A N 4
ATOM 3939 C CA . THR A 1 55 ? -2.866 5.827 -2.207 1.00 0.00 55 THR A CA 4
ATOM 3940 C C . THR A 1 55 ? -1.402 5.630 -2.583 1.00 0.00 55 THR A C 4
ATOM 3941 O O . THR A 1 55 ? -0.637 6.591 -2.667 1.00 0.00 55 THR A O 4
ATOM 3952 N N . PHE A 1 56 ? -1.017 4.378 -2.809 1.00 0.00 56 PHE A N 4
ATOM 3953 C CA . PHE A 1 56 ? 0.357 4.055 -3.176 1.00 0.00 56 PHE A CA 4
ATOM 3954 C C . PHE A 1 56 ? 0.392 2.973 -4.251 1.00 0.00 56 PHE A C 4
ATOM 3955 O O . PHE A 1 56 ? -0.546 2.193 -4.413 1.00 0.00 56 PHE A O 4
ATOM 3972 N N . PRO A 1 57 ? 1.501 2.924 -5.004 1.00 0.00 57 PRO A N 4
ATOM 3973 C CA . PRO A 1 57 ? 1.686 1.942 -6.077 1.00 0.00 57 PRO A CA 4
ATOM 3974 C C . PRO A 1 57 ? 1.869 0.526 -5.541 1.00 0.00 57 PRO A C 4
ATOM 3975 O O . PRO A 1 57 ? 2.924 0.185 -5.008 1.00 0.00 57 PRO A O 4
ATOM 3986 N N . GLY A 1 58 ? 0.834 -0.296 -5.688 1.00 0.00 58 GLY A N 4
ATOM 3987 C CA . GLY A 1 58 ? 0.902 -1.666 -5.214 1.00 0.00 58 GLY A CA 4
ATOM 3988 C C . GLY A 1 58 ? 2.151 -2.382 -5.688 1.00 0.00 58 GLY A C 4
ATOM 3989 O O . GLY A 1 58 ? 2.548 -3.395 -5.114 1.00 0.00 58 GLY A O 4
ATOM 3993 N N . ASN A 1 59 ? 2.771 -1.855 -6.738 1.00 0.00 59 ASN A N 4
ATOM 3994 C CA . ASN A 1 59 ? 3.982 -2.452 -7.290 1.00 0.00 59 ASN A CA 4
ATOM 3995 C C . ASN A 1 59 ? 5.098 -2.479 -6.250 1.00 0.00 59 ASN A C 4
ATOM 3996 O O . ASN A 1 59 ? 6.088 -3.194 -6.406 1.00 0.00 59 ASN A O 4
ATOM 4007 N N . TYR A 1 60 ? 4.930 -1.696 -5.191 1.00 0.00 60 TYR A N 4
ATOM 4008 C CA . TYR A 1 60 ? 5.924 -1.628 -4.126 1.00 0.00 60 TYR A CA 4
ATOM 4009 C C . TYR A 1 60 ? 5.567 -2.578 -2.986 1.00 0.00 60 TYR A C 4
ATOM 4010 O O . TYR A 1 60 ? 6.435 -3.007 -2.226 1.00 0.00 60 TYR A O 4
ATOM 4028 N N . VAL A 1 61 ? 4.283 -2.902 -2.875 1.00 0.00 61 VAL A N 4
ATOM 4029 C CA . VAL A 1 61 ? 3.809 -3.802 -1.831 1.00 0.00 61 VAL A CA 4
ATOM 4030 C C . VAL A 1 61 ? 3.338 -5.127 -2.419 1.00 0.00 61 VAL A C 4
ATOM 4031 O O . VAL A 1 61 ? 3.224 -5.272 -3.636 1.00 0.00 61 VAL A O 4
ATOM 4044 N N . ALA A 1 62 ? 3.065 -6.092 -1.547 1.00 0.00 62 ALA A N 4
ATOM 4045 C CA . ALA A 1 62 ? 2.604 -7.405 -1.979 1.00 0.00 62 ALA A CA 4
ATOM 4046 C C . ALA A 1 62 ? 1.699 -8.042 -0.930 1.00 0.00 62 ALA A C 4
ATOM 4047 O O . ALA A 1 62 ? 1.826 -7.793 0.269 1.00 0.00 62 ALA A O 4
ATOM 4054 N N . PRO A 1 63 ? 0.761 -8.884 -1.389 1.00 0.00 63 PRO A N 4
ATOM 4055 C CA . PRO A 1 63 ? -0.184 -9.574 -0.506 1.00 0.00 63 PRO A CA 4
ATOM 4056 C C . PRO A 1 63 ? 0.494 -10.639 0.349 1.00 0.00 63 PRO A C 4
ATOM 4057 O O . PRO A 1 63 ? 0.875 -11.699 -0.148 1.00 0.00 63 PRO A O 4
ATOM 4068 N N . VAL A 1 64 ? 0.641 -10.351 1.639 1.00 0.00 64 VAL A N 4
ATOM 4069 C CA . VAL A 1 64 ? 1.271 -11.285 2.564 1.00 0.00 64 VAL A CA 4
ATOM 4070 C C . VAL A 1 64 ? 0.285 -12.352 3.026 1.00 0.00 64 VAL A C 4
ATOM 4071 O O . VAL A 1 64 ? 0.681 -13.435 3.455 1.00 0.00 64 VAL A O 4
ATOM 4084 N N . SER A 1 65 ? -1.004 -12.038 2.934 1.00 0.00 65 SER A N 4
ATOM 4085 C CA . SER A 1 65 ? -2.048 -12.968 3.346 1.00 0.00 65 SER A CA 4
ATOM 4086 C C . SER A 1 65 ? -1.774 -14.367 2.804 1.00 0.00 65 SER A C 4
ATOM 4087 O O . SER A 1 65 ? -2.080 -15.367 3.452 1.00 0.00 65 SER A O 4
ATOM 4095 N N . GLY A 1 66 ? -1.194 -14.429 1.609 1.00 0.00 66 GLY A N 4
ATOM 4096 C CA . GLY A 1 66 ? -0.888 -15.710 0.999 1.00 0.00 66 GLY A CA 4
ATOM 4097 C C . GLY A 1 66 ? -1.983 -16.184 0.065 1.00 0.00 66 GLY A C 4
ATOM 4098 O O . GLY A 1 66 ? -2.854 -15.417 -0.345 1.00 0.00 66 GLY A O 4
ATOM 4102 N N . PRO A 1 67 ? -1.948 -17.478 -0.286 1.00 0.00 67 PRO A N 4
ATOM 4103 C CA . PRO A 1 67 ? -2.938 -18.083 -1.183 1.00 0.00 67 PRO A CA 4
ATOM 4104 C C . PRO A 1 67 ? -4.314 -18.195 -0.535 1.00 0.00 67 PRO A C 4
ATOM 4105 O O . PRO A 1 67 ? -5.304 -18.484 -1.206 1.00 0.00 67 PRO A O 4
ATOM 4116 N N . SER A 1 68 ? -4.368 -17.965 0.773 1.00 0.00 68 SER A N 4
ATOM 4117 C CA . SER A 1 68 ? -5.623 -18.043 1.511 1.00 0.00 68 SER A CA 4
ATOM 4118 C C . SER A 1 68 ? -6.773 -17.466 0.692 1.00 0.00 68 SER A C 4
ATOM 4119 O O . SER A 1 68 ? -6.699 -16.337 0.208 1.00 0.00 68 SER A O 4
ATOM 4127 N N . SER A 1 69 ? -7.835 -18.251 0.540 1.00 0.00 69 SER A N 4
ATOM 4128 C CA . SER A 1 69 ? -9.000 -17.821 -0.224 1.00 0.00 69 SER A CA 4
ATOM 4129 C C . SER A 1 69 ? -9.727 -16.684 0.487 1.00 0.00 69 SER A C 4
ATOM 4130 O O . SER A 1 69 ? -9.700 -16.585 1.713 1.00 0.00 69 SER A O 4
ATOM 4138 N N . GLY A 1 70 ? -10.378 -15.826 -0.293 1.00 0.00 70 GLY A N 4
ATOM 4139 C CA . GLY A 1 70 ? -11.103 -14.706 0.279 1.00 0.00 70 GLY A CA 4
ATOM 4140 C C . GLY A 1 70 ? -10.181 -13.601 0.756 1.00 0.00 70 GLY A C 4
ATOM 4141 O O . GLY A 1 70 ? -10.523 -12.421 0.675 1.00 0.00 70 GLY A O 4
ATOM 4145 N N . GLY A 1 1 ? -11.293 -9.774 23.274 1.00 0.00 1 GLY A N 5
ATOM 4146 C CA . GLY A 1 1 ? -11.091 -8.717 22.301 1.00 0.00 1 GLY A CA 5
ATOM 4147 C C . GLY A 1 1 ? -10.580 -9.241 20.974 1.00 0.00 1 GLY A C 5
ATOM 4148 O O . GLY A 1 1 ? -9.476 -8.900 20.548 1.00 0.00 1 GLY A O 5
ATOM 4152 N N . SER A 1 2 ? -11.383 -10.073 20.318 1.00 0.00 2 SER A N 5
ATOM 4153 C CA . SER A 1 2 ? -11.003 -10.649 19.034 1.00 0.00 2 SER A CA 5
ATOM 4154 C C . SER A 1 2 ? -10.369 -9.595 18.132 1.00 0.00 2 SER A C 5
ATOM 4155 O O . SER A 1 2 ? -10.837 -8.459 18.062 1.00 0.00 2 SER A O 5
ATOM 4163 N N . SER A 1 3 ? -9.300 -9.981 17.443 1.00 0.00 3 SER A N 5
ATOM 4164 C CA . SER A 1 3 ? -8.597 -9.069 16.547 1.00 0.00 3 SER A CA 5
ATOM 4165 C C . SER A 1 3 ? -9.226 -9.081 15.157 1.00 0.00 3 SER A C 5
ATOM 4166 O O . SER A 1 3 ? -8.700 -9.698 14.231 1.00 0.00 3 SER A O 5
ATOM 4174 N N . GLY A 1 4 ? -10.356 -8.395 15.019 1.00 0.00 4 GLY A N 5
ATOM 4175 C CA . GLY A 1 4 ? -11.039 -8.339 13.740 1.00 0.00 4 GLY A CA 5
ATOM 4176 C C . GLY A 1 4 ? -10.411 -7.338 12.791 1.00 0.00 4 GLY A C 5
ATOM 4177 O O . GLY A 1 4 ? -9.931 -6.287 13.215 1.00 0.00 4 GLY A O 5
ATOM 4181 N N . SER A 1 5 ? -10.413 -7.665 11.502 1.00 0.00 5 SER A N 5
ATOM 4182 C CA . SER A 1 5 ? -9.835 -6.788 10.490 1.00 0.00 5 SER A CA 5
ATOM 4183 C C . SER A 1 5 ? -10.601 -6.896 9.176 1.00 0.00 5 SER A C 5
ATOM 4184 O O . SER A 1 5 ? -10.901 -7.994 8.707 1.00 0.00 5 SER A O 5
ATOM 4192 N N . SER A 1 6 ? -10.915 -5.747 8.585 1.00 0.00 6 SER A N 5
ATOM 4193 C CA . SER A 1 6 ? -11.650 -5.711 7.326 1.00 0.00 6 SER A CA 5
ATOM 4194 C C . SER A 1 6 ? -10.693 -5.710 6.138 1.00 0.00 6 SER A C 5
ATOM 4195 O O . SER A 1 6 ? -10.774 -6.568 5.260 1.00 0.00 6 SER A O 5
ATOM 4203 N N . GLY A 1 7 ? -9.784 -4.739 6.119 1.00 0.00 7 GLY A N 5
ATOM 4204 C CA . GLY A 1 7 ? -8.824 -4.643 5.035 1.00 0.00 7 GLY A CA 5
ATOM 4205 C C . GLY A 1 7 ? -7.872 -5.822 4.998 1.00 0.00 7 GLY A C 5
ATOM 4206 O O . GLY A 1 7 ? -7.610 -6.452 6.024 1.00 0.00 7 GLY A O 5
ATOM 4210 N N . THR A 1 8 ? -7.352 -6.125 3.812 1.00 0.00 8 THR A N 5
ATOM 4211 C CA . THR A 1 8 ? -6.426 -7.238 3.645 1.00 0.00 8 THR A CA 5
ATOM 4212 C C . THR A 1 8 ? -5.000 -6.822 3.985 1.00 0.00 8 THR A C 5
ATOM 4213 O O . THR A 1 8 ? -4.546 -5.731 3.639 1.00 0.00 8 THR A O 5
ATOM 4224 N N . PRO A 1 9 ? -4.273 -7.710 4.680 1.00 0.00 9 PRO A N 5
ATOM 4225 C CA . PRO A 1 9 ? -2.886 -7.458 5.081 1.00 0.00 9 PRO A CA 5
ATOM 4226 C C . PRO A 1 9 ? -1.930 -7.456 3.893 1.00 0.00 9 PRO A C 5
ATOM 4227 O O . PRO A 1 9 ? -2.102 -8.223 2.945 1.00 0.00 9 PRO A O 5
ATOM 4238 N N . TYR A 1 10 ? -0.923 -6.592 3.951 1.00 0.00 10 TYR A N 5
ATOM 4239 C CA . TYR A 1 10 ? 0.060 -6.490 2.878 1.00 0.00 10 TYR A CA 5
ATOM 4240 C C . TYR A 1 10 ? 1.451 -6.210 3.439 1.00 0.00 10 TYR A C 5
ATOM 4241 O O . TYR A 1 10 ? 1.624 -6.043 4.646 1.00 0.00 10 TYR A O 5
ATOM 4259 N N . ARG A 1 11 ? 2.439 -6.159 2.552 1.00 0.00 11 ARG A N 5
ATOM 4260 C CA . ARG A 1 11 ? 3.816 -5.899 2.957 1.00 0.00 11 ARG A CA 5
ATOM 4261 C C . ARG A 1 11 ? 4.552 -5.092 1.891 1.00 0.00 11 ARG A C 5
ATOM 4262 O O . ARG A 1 11 ? 4.526 -5.435 0.710 1.00 0.00 11 ARG A O 5
ATOM 4283 N N . ALA A 1 12 ? 5.209 -4.018 2.318 1.00 0.00 12 ALA A N 5
ATOM 4284 C CA . ALA A 1 12 ? 5.953 -3.164 1.402 1.00 0.00 12 ALA A CA 5
ATOM 4285 C C . ALA A 1 12 ? 7.267 -3.818 0.986 1.00 0.00 12 ALA A C 5
ATOM 4286 O O . ALA A 1 12 ? 8.224 -3.856 1.759 1.00 0.00 12 ALA A O 5
ATOM 4293 N N . MET A 1 13 ? 7.304 -4.332 -0.239 1.00 0.00 13 MET A N 5
ATOM 4294 C CA . MET A 1 13 ? 8.501 -4.985 -0.756 1.00 0.00 13 MET A CA 5
ATOM 4295 C C . MET A 1 13 ? 9.663 -4.000 -0.844 1.00 0.00 13 MET A C 5
ATOM 4296 O O . MET A 1 13 ? 10.828 -4.391 -0.771 1.00 0.00 13 MET A O 5
ATOM 4310 N N . TYR A 1 14 ? 9.338 -2.721 -1.000 1.00 0.00 14 TYR A N 5
ATOM 4311 C CA . TYR A 1 14 ? 10.354 -1.681 -1.100 1.00 0.00 14 TYR A CA 5
ATOM 4312 C C . TYR A 1 14 ? 9.836 -0.358 -0.545 1.00 0.00 14 TYR A C 5
ATOM 4313 O O . TYR A 1 14 ? 8.667 -0.015 -0.720 1.00 0.00 14 TYR A O 5
ATOM 4331 N N . GLN A 1 15 ? 10.716 0.381 0.124 1.00 0.00 15 GLN A N 5
ATOM 4332 C CA . GLN A 1 15 ? 10.348 1.666 0.705 1.00 0.00 15 GLN A CA 5
ATOM 4333 C C . GLN A 1 15 ? 9.905 2.646 -0.377 1.00 0.00 15 GLN A C 5
ATOM 4334 O O . GLN A 1 15 ? 10.469 2.675 -1.471 1.00 0.00 15 GLN A O 5
ATOM 4348 N N . TYR A 1 16 ? 8.892 3.446 -0.065 1.00 0.00 16 TYR A N 5
ATOM 4349 C CA . TYR A 1 16 ? 8.372 4.426 -1.011 1.00 0.00 16 TYR A CA 5
ATOM 4350 C C . TYR A 1 16 ? 8.608 5.847 -0.510 1.00 0.00 16 TYR A C 5
ATOM 4351 O O . TYR A 1 16 ? 8.687 6.087 0.695 1.00 0.00 16 TYR A O 5
ATOM 4369 N N . ARG A 1 17 ? 8.720 6.786 -1.444 1.00 0.00 17 ARG A N 5
ATOM 4370 C CA . ARG A 1 17 ? 8.948 8.184 -1.099 1.00 0.00 17 ARG A CA 5
ATOM 4371 C C . ARG A 1 17 ? 7.856 9.074 -1.686 1.00 0.00 17 ARG A C 5
ATOM 4372 O O . ARG A 1 17 ? 7.973 9.591 -2.797 1.00 0.00 17 ARG A O 5
ATOM 4393 N N . PRO A 1 18 ? 6.768 9.257 -0.923 1.00 0.00 18 PRO A N 5
ATOM 4394 C CA . PRO A 1 18 ? 5.634 10.084 -1.347 1.00 0.00 18 PRO A CA 5
ATOM 4395 C C . PRO A 1 18 ? 5.981 11.568 -1.381 1.00 0.00 18 PRO A C 5
ATOM 4396 O O . PRO A 1 18 ? 6.423 12.134 -0.381 1.00 0.00 18 PRO A O 5
ATOM 4407 N N . GLN A 1 19 ? 5.776 12.193 -2.536 1.00 0.00 19 GLN A N 5
ATOM 4408 C CA . GLN A 1 19 ? 6.068 13.612 -2.699 1.00 0.00 19 GLN A CA 5
ATOM 4409 C C . GLN A 1 19 ? 5.052 14.466 -1.946 1.00 0.00 19 GLN A C 5
ATOM 4410 O O . GLN A 1 19 ? 5.373 15.554 -1.471 1.00 0.00 19 GLN A O 5
ATOM 4424 N N . ASN A 1 20 ? 3.826 13.964 -1.842 1.00 0.00 20 ASN A N 5
ATOM 4425 C CA . ASN A 1 20 ? 2.763 14.682 -1.148 1.00 0.00 20 ASN A CA 5
ATOM 4426 C C . ASN A 1 20 ? 2.139 13.812 -0.061 1.00 0.00 20 ASN A C 5
ATOM 4427 O O . ASN A 1 20 ? 2.251 12.587 -0.093 1.00 0.00 20 ASN A O 5
ATOM 4438 N N . GLU A 1 21 ? 1.482 14.455 0.900 1.00 0.00 21 GLU A N 5
ATOM 4439 C CA . GLU A 1 21 ? 0.841 13.739 1.996 1.00 0.00 21 GLU A CA 5
ATOM 4440 C C . GLU A 1 21 ? -0.270 12.831 1.478 1.00 0.00 21 GLU A C 5
ATOM 4441 O O . GLU A 1 21 ? -0.695 11.900 2.161 1.00 0.00 21 GLU A O 5
ATOM 4453 N N . ASP A 1 22 ? -0.736 13.111 0.266 1.00 0.00 22 ASP A N 5
ATOM 4454 C CA . ASP A 1 22 ? -1.798 12.320 -0.346 1.00 0.00 22 ASP A CA 5
ATOM 4455 C C . ASP A 1 22 ? -1.407 10.847 -0.415 1.00 0.00 22 ASP A C 5
ATOM 4456 O O . ASP A 1 22 ? -2.195 9.969 -0.065 1.00 0.00 22 ASP A O 5
ATOM 4465 N N . GLU A 1 23 ? -0.186 10.585 -0.870 1.00 0.00 23 GLU A N 5
ATOM 4466 C CA . GLU A 1 23 ? 0.308 9.217 -0.987 1.00 0.00 23 GLU A CA 5
ATOM 4467 C C . GLU A 1 23 ? 0.758 8.684 0.370 1.00 0.00 23 GLU A C 5
ATOM 4468 O O . GLU A 1 23 ? 1.151 9.449 1.251 1.00 0.00 23 GLU A O 5
ATOM 4480 N N . LEU A 1 24 ? 0.698 7.367 0.530 1.00 0.00 24 LEU A N 5
ATOM 4481 C CA . LEU A 1 24 ? 1.099 6.729 1.780 1.00 0.00 24 LEU A CA 5
ATOM 4482 C C . LEU A 1 24 ? 2.542 6.240 1.703 1.00 0.00 24 LEU A C 5
ATOM 4483 O O . LEU A 1 24 ? 2.905 5.488 0.799 1.00 0.00 24 LEU A O 5
ATOM 4499 N N . GLU A 1 25 ? 3.359 6.672 2.659 1.00 0.00 25 GLU A N 5
ATOM 4500 C CA . GLU A 1 25 ? 4.762 6.277 2.699 1.00 0.00 25 GLU A CA 5
ATOM 4501 C C . GLU A 1 25 ? 4.906 4.828 3.156 1.00 0.00 25 GLU A C 5
ATOM 4502 O O . GLU A 1 25 ? 4.276 4.406 4.127 1.00 0.00 25 GLU A O 5
ATOM 4514 N N . LEU A 1 26 ? 5.739 4.071 2.450 1.00 0.00 26 LEU A N 5
ATOM 4515 C CA . LEU A 1 26 ? 5.967 2.669 2.782 1.00 0.00 26 LEU A CA 5
ATOM 4516 C C . LEU A 1 26 ? 7.435 2.420 3.114 1.00 0.00 26 LEU A C 5
ATOM 4517 O O . LEU A 1 26 ? 8.295 3.256 2.838 1.00 0.00 26 LEU A O 5
ATOM 4533 N N . ARG A 1 27 ? 7.714 1.263 3.706 1.00 0.00 27 ARG A N 5
ATOM 4534 C CA . ARG A 1 27 ? 9.077 0.903 4.075 1.00 0.00 27 ARG A CA 5
ATOM 4535 C C . ARG A 1 27 ? 9.345 -0.573 3.792 1.00 0.00 27 ARG A C 5
ATOM 4536 O O . ARG A 1 27 ? 8.483 -1.423 4.013 1.00 0.00 27 ARG A O 5
ATOM 4557 N N . GLU A 1 28 ? 10.545 -0.868 3.301 1.00 0.00 28 GLU A N 5
ATOM 4558 C CA . GLU A 1 28 ? 10.925 -2.240 2.987 1.00 0.00 28 GLU A CA 5
ATOM 4559 C C . GLU A 1 28 ? 10.798 -3.135 4.217 1.00 0.00 28 GLU A C 5
ATOM 4560 O O . GLU A 1 28 ? 11.492 -2.939 5.214 1.00 0.00 28 GLU A O 5
ATOM 4572 N N . GLY A 1 29 ? 9.906 -4.117 4.138 1.00 0.00 29 GLY A N 5
ATOM 4573 C CA . GLY A 1 29 ? 9.703 -5.027 5.251 1.00 0.00 29 GLY A CA 5
ATOM 4574 C C . GLY A 1 29 ? 8.721 -4.486 6.270 1.00 0.00 29 GLY A C 5
ATOM 4575 O O . GLY A 1 29 ? 8.924 -4.631 7.476 1.00 0.00 29 GLY A O 5
ATOM 4579 N N . ASP A 1 30 ? 7.655 -3.858 5.787 1.00 0.00 30 ASP A N 5
ATOM 4580 C CA . ASP A 1 30 ? 6.637 -3.293 6.666 1.00 0.00 30 ASP A CA 5
ATOM 4581 C C . ASP A 1 30 ? 5.243 -3.746 6.244 1.00 0.00 30 ASP A C 5
ATOM 4582 O O . ASP A 1 30 ? 4.958 -3.885 5.055 1.00 0.00 30 ASP A O 5
ATOM 4591 N N . ARG A 1 31 ? 4.378 -3.975 7.227 1.00 0.00 31 ARG A N 5
ATOM 4592 C CA . ARG A 1 31 ? 3.014 -4.414 6.958 1.00 0.00 31 ARG A CA 5
ATOM 4593 C C . ARG A 1 31 ? 2.138 -3.239 6.533 1.00 0.00 31 ARG A C 5
ATOM 4594 O O . ARG A 1 31 ? 2.301 -2.121 7.020 1.00 0.00 31 ARG A O 5
ATOM 4615 N N . VAL A 1 32 ? 1.209 -3.502 5.619 1.00 0.00 32 VAL A N 5
ATOM 4616 C CA . VAL A 1 32 ? 0.307 -2.467 5.128 1.00 0.00 32 VAL A CA 5
ATOM 4617 C C . VAL A 1 32 ? -1.121 -2.990 5.018 1.00 0.00 32 VAL A C 5
ATOM 4618 O O . VAL A 1 32 ? -1.353 -4.093 4.524 1.00 0.00 32 VAL A O 5
ATOM 4631 N N . ASP A 1 33 ? -2.075 -2.190 5.483 1.00 0.00 33 ASP A N 5
ATOM 4632 C CA . ASP A 1 33 ? -3.482 -2.571 5.436 1.00 0.00 33 ASP A CA 5
ATOM 4633 C C . ASP A 1 33 ? -4.149 -2.033 4.173 1.00 0.00 33 ASP A C 5
ATOM 4634 O O . ASP A 1 33 ? -4.304 -0.823 4.008 1.00 0.00 33 ASP A O 5
ATOM 4643 N N . VAL A 1 34 ? -4.540 -2.940 3.284 1.00 0.00 34 VAL A N 5
ATOM 4644 C CA . VAL A 1 34 ? -5.190 -2.558 2.036 1.00 0.00 34 VAL A CA 5
ATOM 4645 C C . VAL A 1 34 ? -6.682 -2.870 2.076 1.00 0.00 34 VAL A C 5
ATOM 4646 O O . VAL A 1 34 ? -7.083 -3.996 2.366 1.00 0.00 34 VAL A O 5
ATOM 4659 N N . MET A 1 35 ? -7.499 -1.864 1.780 1.00 0.00 35 MET A N 5
ATOM 4660 C CA . MET A 1 35 ? -8.947 -2.032 1.780 1.00 0.00 35 MET A CA 5
ATOM 4661 C C . MET A 1 35 ? -9.504 -1.952 0.362 1.00 0.00 35 MET A C 5
ATOM 4662 O O . MET A 1 35 ? -10.211 -2.853 -0.088 1.00 0.00 35 MET A O 5
ATOM 4676 N N . GLN A 1 36 ? -9.180 -0.868 -0.335 1.00 0.00 36 GLN A N 5
ATOM 4677 C CA . GLN A 1 36 ? -9.649 -0.670 -1.702 1.00 0.00 36 GLN A CA 5
ATOM 4678 C C . GLN A 1 36 ? -8.506 -0.830 -2.698 1.00 0.00 36 GLN A C 5
ATOM 4679 O O . GLN A 1 36 ? -7.350 -0.551 -2.380 1.00 0.00 36 GLN A O 5
ATOM 4693 N N . GLN A 1 37 ? -8.837 -1.281 -3.904 1.00 0.00 37 GLN A N 5
ATOM 4694 C CA . GLN A 1 37 ? -7.836 -1.478 -4.946 1.00 0.00 37 GLN A CA 5
ATOM 4695 C C . GLN A 1 37 ? -8.188 -0.680 -6.197 1.00 0.00 37 GLN A C 5
ATOM 4696 O O . GLN A 1 37 ? -9.363 -0.466 -6.499 1.00 0.00 37 GLN A O 5
ATOM 4710 N N . CYS A 1 38 ? -7.164 -0.242 -6.921 1.00 0.00 38 CYS A N 5
ATOM 4711 C CA . CYS A 1 38 ? -7.366 0.535 -8.139 1.00 0.00 38 CYS A CA 5
ATOM 4712 C C . CYS A 1 38 ? -7.209 -0.344 -9.376 1.00 0.00 38 CYS A C 5
ATOM 4713 O O . CYS A 1 38 ? -6.706 -1.465 -9.293 1.00 0.00 38 CYS A O 5
ATOM 4721 N N . ASP A 1 39 ? -7.644 0.172 -10.520 1.00 0.00 39 ASP A N 5
ATOM 4722 C CA . ASP A 1 39 ? -7.553 -0.566 -11.775 1.00 0.00 39 ASP A CA 5
ATOM 4723 C C . ASP A 1 39 ? -6.151 -0.459 -12.367 1.00 0.00 39 ASP A C 5
ATOM 4724 O O . ASP A 1 39 ? -5.475 -1.467 -12.574 1.00 0.00 39 ASP A O 5
ATOM 4733 N N . ASP A 1 40 ? -5.722 0.768 -12.639 1.00 0.00 40 ASP A N 5
ATOM 4734 C CA . ASP A 1 40 ? -4.401 1.008 -13.209 1.00 0.00 40 ASP A CA 5
ATOM 4735 C C . ASP A 1 40 ? -3.366 0.071 -12.593 1.00 0.00 40 ASP A C 5
ATOM 4736 O O . ASP A 1 40 ? -2.535 -0.501 -13.297 1.00 0.00 40 ASP A O 5
ATOM 4745 N N . GLY A 1 41 ? -3.423 -0.080 -11.273 1.00 0.00 41 GLY A N 5
ATOM 4746 C CA . GLY A 1 41 ? -2.484 -0.947 -10.585 1.00 0.00 41 GLY A CA 5
ATOM 4747 C C . GLY A 1 41 ? -1.994 -0.351 -9.280 1.00 0.00 41 GLY A C 5
ATOM 4748 O O . GLY A 1 41 ? -0.832 -0.521 -8.911 1.00 0.00 41 GLY A O 5
ATOM 4752 N N . TRP A 1 42 ? -2.880 0.350 -8.582 1.00 0.00 42 TRP A N 5
ATOM 4753 C CA . TRP A 1 42 ? -2.529 0.975 -7.312 1.00 0.00 42 TRP A CA 5
ATOM 4754 C C . TRP A 1 42 ? -3.411 0.448 -6.185 1.00 0.00 42 TRP A C 5
ATOM 4755 O O . TRP A 1 42 ? -4.490 -0.093 -6.428 1.00 0.00 42 TRP A O 5
ATOM 4776 N N . PHE A 1 43 ? -2.945 0.609 -4.951 1.00 0.00 43 PHE A N 5
ATOM 4777 C CA . PHE A 1 43 ? -3.691 0.148 -3.785 1.00 0.00 43 PHE A CA 5
ATOM 4778 C C . PHE A 1 43 ? -3.992 1.307 -2.839 1.00 0.00 43 PHE A C 5
ATOM 4779 O O . PHE A 1 43 ? -3.191 2.230 -2.696 1.00 0.00 43 PHE A O 5
ATOM 4796 N N . VAL A 1 44 ? -5.154 1.251 -2.196 1.00 0.00 44 VAL A N 5
ATOM 4797 C CA . VAL A 1 44 ? -5.562 2.294 -1.263 1.00 0.00 44 VAL A CA 5
ATOM 4798 C C . VAL A 1 44 ? -5.927 1.706 0.095 1.00 0.00 44 VAL A C 5
ATOM 4799 O O . VAL A 1 44 ? -6.831 0.879 0.202 1.00 0.00 44 VAL A O 5
ATOM 4812 N N . GLY A 1 45 ? -5.215 2.138 1.131 1.00 0.00 45 GLY A N 5
ATOM 4813 C CA . GLY A 1 45 ? -5.478 1.643 2.470 1.00 0.00 45 GLY A CA 5
ATOM 4814 C C . GLY A 1 45 ? -4.829 2.496 3.542 1.00 0.00 45 GLY A C 5
ATOM 4815 O O . GLY A 1 45 ? -4.790 3.722 3.431 1.00 0.00 45 GLY A O 5
ATOM 4819 N N . VAL A 1 46 ? -4.318 1.847 4.583 1.00 0.00 46 VAL A N 5
ATOM 4820 C CA . VAL A 1 46 ? -3.667 2.554 5.680 1.00 0.00 46 VAL A CA 5
ATOM 4821 C C . VAL A 1 46 ? -2.295 1.960 5.979 1.00 0.00 46 VAL A C 5
ATOM 4822 O O . VAL A 1 46 ? -2.055 0.776 5.744 1.00 0.00 46 VAL A O 5
ATOM 4835 N N . SER A 1 47 ? -1.398 2.790 6.501 1.00 0.00 47 SER A N 5
ATOM 4836 C CA . SER A 1 47 ? -0.048 2.348 6.830 1.00 0.00 47 SER A CA 5
ATOM 4837 C C . SER A 1 47 ? -0.004 1.728 8.223 1.00 0.00 47 SER A C 5
ATOM 4838 O O . SER A 1 47 ? -0.994 1.746 8.954 1.00 0.00 47 SER A O 5
ATOM 4846 N N . ARG A 1 48 ? 1.153 1.181 8.585 1.00 0.00 48 ARG A N 5
ATOM 4847 C CA . ARG A 1 48 ? 1.327 0.555 9.889 1.00 0.00 48 ARG A CA 5
ATOM 4848 C C . ARG A 1 48 ? 2.317 1.342 10.743 1.00 0.00 48 ARG A C 5
ATOM 4849 O O . ARG A 1 48 ? 2.605 0.970 11.880 1.00 0.00 48 ARG A O 5
ATOM 4870 N N . ARG A 1 49 ? 2.836 2.431 10.184 1.00 0.00 49 ARG A N 5
ATOM 4871 C CA . ARG A 1 49 ? 3.796 3.269 10.893 1.00 0.00 49 ARG A CA 5
ATOM 4872 C C . ARG A 1 49 ? 3.225 4.664 11.133 1.00 0.00 49 ARG A C 5
ATOM 4873 O O . ARG A 1 49 ? 3.417 5.250 12.199 1.00 0.00 49 ARG A O 5
ATOM 4894 N N . THR A 1 50 ? 2.524 5.191 10.135 1.00 0.00 50 THR A N 5
ATOM 4895 C CA . THR A 1 50 ? 1.927 6.517 10.236 1.00 0.00 50 THR A CA 5
ATOM 4896 C C . THR A 1 50 ? 0.418 6.428 10.427 1.00 0.00 50 THR A C 5
ATOM 4897 O O . THR A 1 50 ? -0.255 7.442 10.607 1.00 0.00 50 THR A O 5
ATOM 4908 N N . GLN A 1 51 ? -0.108 5.208 10.385 1.00 0.00 51 GLN A N 5
ATOM 4909 C CA . GLN A 1 51 ? -1.540 4.987 10.554 1.00 0.00 51 GLN A CA 5
ATOM 4910 C C . GLN A 1 51 ? -2.345 6.014 9.764 1.00 0.00 51 GLN A C 5
ATOM 4911 O O . GLN A 1 51 ? -3.409 6.454 10.200 1.00 0.00 51 GLN A O 5
ATOM 4925 N N . LYS A 1 52 ? -1.831 6.392 8.598 1.00 0.00 52 LYS A N 5
ATOM 4926 C CA . LYS A 1 52 ? -2.502 7.366 7.746 1.00 0.00 52 LYS A CA 5
ATOM 4927 C C . LYS A 1 52 ? -3.232 6.674 6.599 1.00 0.00 52 LYS A C 5
ATOM 4928 O O . LYS A 1 52 ? -2.979 5.506 6.304 1.00 0.00 52 LYS A O 5
ATOM 4947 N N . PHE A 1 53 ? -4.138 7.403 5.955 1.00 0.00 53 PHE A N 5
ATOM 4948 C CA . PHE A 1 53 ? -4.905 6.859 4.841 1.00 0.00 53 PHE A CA 5
ATOM 4949 C C . PHE A 1 53 ? -4.585 7.602 3.547 1.00 0.00 53 PHE A C 5
ATOM 4950 O O . PHE A 1 53 ? -4.654 8.829 3.489 1.00 0.00 53 PHE A O 5
ATOM 4967 N N . GLY A 1 54 ? -4.234 6.848 2.509 1.00 0.00 54 GLY A N 5
ATOM 4968 C CA . GLY A 1 54 ? -3.908 7.451 1.230 1.00 0.00 54 GLY A CA 5
ATOM 4969 C C . GLY A 1 54 ? -3.815 6.430 0.114 1.00 0.00 54 GLY A C 5
ATOM 4970 O O . GLY A 1 54 ? -4.367 5.334 0.217 1.00 0.00 54 GLY A O 5
ATOM 4974 N N . THR A 1 55 ? -3.116 6.789 -0.958 1.00 0.00 55 THR A N 5
ATOM 4975 C CA . THR A 1 55 ? -2.955 5.897 -2.099 1.00 0.00 55 THR A CA 5
ATOM 4976 C C . THR A 1 55 ? -1.482 5.696 -2.437 1.00 0.00 55 THR A C 5
ATOM 4977 O O . THR A 1 55 ? -0.701 6.648 -2.443 1.00 0.00 55 THR A O 5
ATOM 4988 N N . PHE A 1 56 ? -1.108 4.452 -2.718 1.00 0.00 56 PHE A N 5
ATOM 4989 C CA . PHE A 1 56 ? 0.272 4.127 -3.056 1.00 0.00 56 PHE A CA 5
ATOM 4990 C C . PHE A 1 56 ? 0.328 3.056 -4.143 1.00 0.00 56 PHE A C 5
ATOM 4991 O O . PHE A 1 56 ? -0.609 2.282 -4.335 1.00 0.00 56 PHE A O 5
ATOM 5008 N N . PRO A 1 57 ? 1.453 3.012 -4.871 1.00 0.00 57 PRO A N 5
ATOM 5009 C CA . PRO A 1 57 ? 1.660 2.042 -5.951 1.00 0.00 57 PRO A CA 5
ATOM 5010 C C . PRO A 1 57 ? 1.825 0.619 -5.428 1.00 0.00 57 PRO A C 5
ATOM 5011 O O . PRO A 1 57 ? 2.830 0.292 -4.797 1.00 0.00 57 PRO A O 5
ATOM 5022 N N . GLY A 1 58 ? 0.833 -0.225 -5.695 1.00 0.00 58 GLY A N 5
ATOM 5023 C CA . GLY A 1 58 ? 0.889 -1.603 -5.244 1.00 0.00 58 GLY A CA 5
ATOM 5024 C C . GLY A 1 58 ? 2.147 -2.313 -5.704 1.00 0.00 58 GLY A C 5
ATOM 5025 O O . GLY A 1 58 ? 2.509 -3.359 -5.168 1.00 0.00 58 GLY A O 5
ATOM 5029 N N . ASN A 1 59 ? 2.814 -1.743 -6.702 1.00 0.00 59 ASN A N 5
ATOM 5030 C CA . ASN A 1 59 ? 4.038 -2.329 -7.237 1.00 0.00 59 ASN A CA 5
ATOM 5031 C C . ASN A 1 59 ? 5.128 -2.379 -6.170 1.00 0.00 59 ASN A C 5
ATOM 5032 O O . ASN A 1 59 ? 6.125 -3.086 -6.319 1.00 0.00 59 ASN A O 5
ATOM 5043 N N . TYR A 1 60 ? 4.930 -1.625 -5.095 1.00 0.00 60 TYR A N 5
ATOM 5044 C CA . TYR A 1 60 ? 5.897 -1.582 -4.004 1.00 0.00 60 TYR A CA 5
ATOM 5045 C C . TYR A 1 60 ? 5.502 -2.545 -2.888 1.00 0.00 60 TYR A C 5
ATOM 5046 O O . TYR A 1 60 ? 6.352 -3.029 -2.140 1.00 0.00 60 TYR A O 5
ATOM 5064 N N . VAL A 1 61 ? 4.206 -2.819 -2.782 1.00 0.00 61 VAL A N 5
ATOM 5065 C CA . VAL A 1 61 ? 3.697 -3.725 -1.760 1.00 0.00 61 VAL A CA 5
ATOM 5066 C C . VAL A 1 61 ? 3.213 -5.033 -2.376 1.00 0.00 61 VAL A C 5
ATOM 5067 O O . VAL A 1 61 ? 3.131 -5.162 -3.597 1.00 0.00 61 VAL A O 5
ATOM 5080 N N . ALA A 1 62 ? 2.894 -6.000 -1.523 1.00 0.00 62 ALA A N 5
ATOM 5081 C CA . ALA A 1 62 ? 2.416 -7.298 -1.983 1.00 0.00 62 ALA A CA 5
ATOM 5082 C C . ALA A 1 62 ? 1.536 -7.964 -0.931 1.00 0.00 62 ALA A C 5
ATOM 5083 O O . ALA A 1 62 ? 1.669 -7.721 0.269 1.00 0.00 62 ALA A O 5
ATOM 5090 N N . PRO A 1 63 ? 0.613 -8.823 -1.388 1.00 0.00 63 PRO A N 5
ATOM 5091 C CA . PRO A 1 63 ? -0.308 -9.541 -0.502 1.00 0.00 63 PRO A CA 5
ATOM 5092 C C . PRO A 1 63 ? 0.402 -10.598 0.339 1.00 0.00 63 PRO A C 5
ATOM 5093 O O . PRO A 1 63 ? 0.691 -11.694 -0.140 1.00 0.00 63 PRO A O 5
ATOM 5104 N N . VAL A 1 64 ? 0.679 -10.261 1.594 1.00 0.00 64 VAL A N 5
ATOM 5105 C CA . VAL A 1 64 ? 1.353 -11.181 2.502 1.00 0.00 64 VAL A CA 5
ATOM 5106 C C . VAL A 1 64 ? 0.490 -12.406 2.784 1.00 0.00 64 VAL A C 5
ATOM 5107 O O . VAL A 1 64 ? 1.003 -13.510 2.966 1.00 0.00 64 VAL A O 5
ATOM 5120 N N . SER A 1 65 ? -0.823 -12.202 2.818 1.00 0.00 65 SER A N 5
ATOM 5121 C CA . SER A 1 65 ? -1.758 -13.290 3.082 1.00 0.00 65 SER A CA 5
ATOM 5122 C C . SER A 1 65 ? -1.338 -14.558 2.344 1.00 0.00 65 SER A C 5
ATOM 5123 O O . SER A 1 65 ? -1.521 -15.668 2.841 1.00 0.00 65 SER A O 5
ATOM 5131 N N . GLY A 1 66 ? -0.774 -14.383 1.153 1.00 0.00 66 GLY A N 5
ATOM 5132 C CA . GLY A 1 66 ? -0.337 -15.520 0.365 1.00 0.00 66 GLY A CA 5
ATOM 5133 C C . GLY A 1 66 ? -1.256 -15.801 -0.807 1.00 0.00 66 GLY A C 5
ATOM 5134 O O . GLY A 1 66 ? -2.240 -15.097 -1.035 1.00 0.00 66 GLY A O 5
ATOM 5138 N N . PRO A 1 67 ? -0.935 -16.852 -1.577 1.00 0.00 67 PRO A N 5
ATOM 5139 C CA . PRO A 1 67 ? -1.726 -17.247 -2.746 1.00 0.00 67 PRO A CA 5
ATOM 5140 C C . PRO A 1 67 ? -3.086 -17.820 -2.360 1.00 0.00 67 PRO A C 5
ATOM 5141 O O . PRO A 1 67 ? -3.288 -18.249 -1.224 1.00 0.00 67 PRO A O 5
ATOM 5152 N N . SER A 1 68 ? -4.013 -17.825 -3.312 1.00 0.00 68 SER A N 5
ATOM 5153 C CA . SER A 1 68 ? -5.355 -18.343 -3.069 1.00 0.00 68 SER A CA 5
ATOM 5154 C C . SER A 1 68 ? -5.758 -19.336 -4.155 1.00 0.00 68 SER A C 5
ATOM 5155 O O . SER A 1 68 ? -6.299 -20.403 -3.865 1.00 0.00 68 SER A O 5
ATOM 5163 N N . SER A 1 69 ? -5.490 -18.977 -5.406 1.00 0.00 69 SER A N 5
ATOM 5164 C CA . SER A 1 69 ? -5.827 -19.834 -6.536 1.00 0.00 69 SER A CA 5
ATOM 5165 C C . SER A 1 69 ? -4.784 -19.710 -7.643 1.00 0.00 69 SER A C 5
ATOM 5166 O O . SER A 1 69 ? -4.106 -18.690 -7.760 1.00 0.00 69 SER A O 5
ATOM 5174 N N . GLY A 1 70 ? -4.662 -20.757 -8.453 1.00 0.00 70 GLY A N 5
ATOM 5175 C CA . GLY A 1 70 ? -3.700 -20.747 -9.540 1.00 0.00 70 GLY A CA 5
ATOM 5176 C C . GLY A 1 70 ? -2.805 -21.969 -9.533 1.00 0.00 70 GLY A C 5
ATOM 5177 O O . GLY A 1 70 ? -3.064 -22.933 -8.812 1.00 0.00 70 GLY A O 5
ATOM 5181 N N . GLY A 1 1 ? -18.327 -12.186 14.699 1.00 0.00 1 GLY A N 6
ATOM 5182 C CA . GLY A 1 1 ? -19.206 -11.054 14.928 1.00 0.00 1 GLY A CA 6
ATOM 5183 C C . GLY A 1 1 ? -19.488 -10.273 13.660 1.00 0.00 1 GLY A C 6
ATOM 5184 O O . GLY A 1 1 ? -19.557 -10.846 12.572 1.00 0.00 1 GLY A O 6
ATOM 5188 N N . SER A 1 2 ? -19.653 -8.962 13.798 1.00 0.00 2 SER A N 6
ATOM 5189 C CA . SER A 1 2 ? -19.935 -8.102 12.655 1.00 0.00 2 SER A CA 6
ATOM 5190 C C . SER A 1 2 ? -18.735 -7.215 12.333 1.00 0.00 2 SER A C 6
ATOM 5191 O O . SER A 1 2 ? -18.266 -7.176 11.196 1.00 0.00 2 SER A O 6
ATOM 5199 N N . SER A 1 3 ? -18.245 -6.504 13.344 1.00 0.00 3 SER A N 6
ATOM 5200 C CA . SER A 1 3 ? -17.103 -5.615 13.169 1.00 0.00 3 SER A CA 6
ATOM 5201 C C . SER A 1 3 ? -15.801 -6.408 13.104 1.00 0.00 3 SER A C 6
ATOM 5202 O O . SER A 1 3 ? -15.800 -7.632 13.226 1.00 0.00 3 SER A O 6
ATOM 5210 N N . GLY A 1 4 ? -14.693 -5.700 12.912 1.00 0.00 4 GLY A N 6
ATOM 5211 C CA . GLY A 1 4 ? -13.399 -6.353 12.833 1.00 0.00 4 GLY A CA 6
ATOM 5212 C C . GLY A 1 4 ? -12.340 -5.469 12.205 1.00 0.00 4 GLY A C 6
ATOM 5213 O O . GLY A 1 4 ? -12.430 -4.242 12.266 1.00 0.00 4 GLY A O 6
ATOM 5217 N N . SER A 1 5 ? -11.333 -6.092 11.602 1.00 0.00 5 SER A N 6
ATOM 5218 C CA . SER A 1 5 ? -10.249 -5.353 10.965 1.00 0.00 5 SER A CA 6
ATOM 5219 C C . SER A 1 5 ? -10.420 -5.336 9.449 1.00 0.00 5 SER A C 6
ATOM 5220 O O . SER A 1 5 ? -9.931 -6.221 8.748 1.00 0.00 5 SER A O 6
ATOM 5228 N N . SER A 1 6 ? -11.119 -4.321 8.951 1.00 0.00 6 SER A N 6
ATOM 5229 C CA . SER A 1 6 ? -11.360 -4.189 7.518 1.00 0.00 6 SER A CA 6
ATOM 5230 C C . SER A 1 6 ? -10.074 -3.825 6.783 1.00 0.00 6 SER A C 6
ATOM 5231 O O . SER A 1 6 ? -9.446 -2.808 7.073 1.00 0.00 6 SER A O 6
ATOM 5239 N N . GLY A 1 7 ? -9.688 -4.666 5.827 1.00 0.00 7 GLY A N 6
ATOM 5240 C CA . GLY A 1 7 ? -8.479 -4.416 5.064 1.00 0.00 7 GLY A CA 6
ATOM 5241 C C . GLY A 1 7 ? -7.586 -5.638 4.978 1.00 0.00 7 GLY A C 6
ATOM 5242 O O . GLY A 1 7 ? -7.362 -6.325 5.975 1.00 0.00 7 GLY A O 6
ATOM 5246 N N . THR A 1 8 ? -7.073 -5.911 3.782 1.00 0.00 8 THR A N 6
ATOM 5247 C CA . THR A 1 8 ? -6.201 -7.060 3.568 1.00 0.00 8 THR A CA 6
ATOM 5248 C C . THR A 1 8 ? -4.765 -6.741 3.966 1.00 0.00 8 THR A C 6
ATOM 5249 O O . THR A 1 8 ? -4.245 -5.659 3.692 1.00 0.00 8 THR A O 6
ATOM 5260 N N . PRO A 1 9 ? -4.106 -7.704 4.628 1.00 0.00 9 PRO A N 6
ATOM 5261 C CA . PRO A 1 9 ? -2.719 -7.549 5.076 1.00 0.00 9 PRO A CA 6
ATOM 5262 C C . PRO A 1 9 ? -1.732 -7.536 3.914 1.00 0.00 9 PRO A C 6
ATOM 5263 O O . PRO A 1 9 ? -1.764 -8.412 3.050 1.00 0.00 9 PRO A O 6
ATOM 5274 N N . TYR A 1 10 ? -0.856 -6.538 3.900 1.00 0.00 10 TYR A N 6
ATOM 5275 C CA . TYR A 1 10 ? 0.140 -6.410 2.842 1.00 0.00 10 TYR A CA 6
ATOM 5276 C C . TYR A 1 10 ? 1.511 -6.075 3.422 1.00 0.00 10 TYR A C 6
ATOM 5277 O O . TYR A 1 10 ? 1.650 -5.849 4.624 1.00 0.00 10 TYR A O 6
ATOM 5295 N N . ARG A 1 11 ? 2.520 -6.044 2.558 1.00 0.00 11 ARG A N 6
ATOM 5296 C CA . ARG A 1 11 ? 3.881 -5.738 2.982 1.00 0.00 11 ARG A CA 6
ATOM 5297 C C . ARG A 1 11 ? 4.626 -4.960 1.901 1.00 0.00 11 ARG A C 6
ATOM 5298 O O . ARG A 1 11 ? 4.573 -5.311 0.723 1.00 0.00 11 ARG A O 6
ATOM 5319 N N . ALA A 1 12 ? 5.318 -3.902 2.311 1.00 0.00 12 ALA A N 6
ATOM 5320 C CA . ALA A 1 12 ? 6.074 -3.076 1.378 1.00 0.00 12 ALA A CA 6
ATOM 5321 C C . ALA A 1 12 ? 7.428 -3.702 1.064 1.00 0.00 12 ALA A C 6
ATOM 5322 O O . ALA A 1 12 ? 8.354 -3.640 1.873 1.00 0.00 12 ALA A O 6
ATOM 5329 N N . MET A 1 13 ? 7.537 -4.306 -0.115 1.00 0.00 13 MET A N 6
ATOM 5330 C CA . MET A 1 13 ? 8.779 -4.944 -0.535 1.00 0.00 13 MET A CA 6
ATOM 5331 C C . MET A 1 13 ? 9.925 -3.937 -0.561 1.00 0.00 13 MET A C 6
ATOM 5332 O O . MET A 1 13 ? 11.088 -4.301 -0.384 1.00 0.00 13 MET A O 6
ATOM 5346 N N . TYR A 1 14 ? 9.589 -2.671 -0.784 1.00 0.00 14 TYR A N 6
ATOM 5347 C CA . TYR A 1 14 ? 10.591 -1.613 -0.837 1.00 0.00 14 TYR A CA 6
ATOM 5348 C C . TYR A 1 14 ? 10.036 -0.310 -0.269 1.00 0.00 14 TYR A C 6
ATOM 5349 O O . TYR A 1 14 ? 8.822 -0.123 -0.188 1.00 0.00 14 TYR A O 6
ATOM 5367 N N . GLN A 1 15 ? 10.935 0.588 0.121 1.00 0.00 15 GLN A N 6
ATOM 5368 C CA . GLN A 1 15 ? 10.536 1.874 0.680 1.00 0.00 15 GLN A CA 6
ATOM 5369 C C . GLN A 1 15 ? 10.075 2.827 -0.418 1.00 0.00 15 GLN A C 6
ATOM 5370 O O . GLN A 1 15 ? 10.645 2.855 -1.509 1.00 0.00 15 GLN A O 6
ATOM 5384 N N . TYR A 1 16 ? 9.039 3.604 -0.123 1.00 0.00 16 TYR A N 6
ATOM 5385 C CA . TYR A 1 16 ? 8.499 4.556 -1.086 1.00 0.00 16 TYR A CA 6
ATOM 5386 C C . TYR A 1 16 ? 8.700 5.990 -0.607 1.00 0.00 16 TYR A C 6
ATOM 5387 O O . TYR A 1 16 ? 8.852 6.241 0.589 1.00 0.00 16 TYR A O 6
ATOM 5405 N N . ARG A 1 17 ? 8.699 6.928 -1.549 1.00 0.00 17 ARG A N 6
ATOM 5406 C CA . ARG A 1 17 ? 8.882 8.337 -1.224 1.00 0.00 17 ARG A CA 6
ATOM 5407 C C . ARG A 1 17 ? 7.770 9.185 -1.836 1.00 0.00 17 ARG A C 6
ATOM 5408 O O . ARG A 1 17 ? 7.880 9.683 -2.956 1.00 0.00 17 ARG A O 6
ATOM 5429 N N . PRO A 1 18 ? 6.672 9.353 -1.084 1.00 0.00 18 PRO A N 6
ATOM 5430 C CA . PRO A 1 18 ? 5.519 10.140 -1.531 1.00 0.00 18 PRO A CA 6
ATOM 5431 C C . PRO A 1 18 ? 5.824 11.632 -1.593 1.00 0.00 18 PRO A C 6
ATOM 5432 O O . PRO A 1 18 ? 6.233 12.232 -0.599 1.00 0.00 18 PRO A O 6
ATOM 5443 N N . GLN A 1 19 ? 5.623 12.225 -2.765 1.00 0.00 19 GLN A N 6
ATOM 5444 C CA . GLN A 1 19 ? 5.878 13.648 -2.955 1.00 0.00 19 GLN A CA 6
ATOM 5445 C C . GLN A 1 19 ? 4.911 14.489 -2.128 1.00 0.00 19 GLN A C 6
ATOM 5446 O O . GLN A 1 19 ? 5.255 15.578 -1.671 1.00 0.00 19 GLN A O 6
ATOM 5460 N N . ASN A 1 20 ? 3.699 13.976 -1.940 1.00 0.00 20 ASN A N 6
ATOM 5461 C CA . ASN A 1 20 ? 2.682 14.681 -1.169 1.00 0.00 20 ASN A CA 6
ATOM 5462 C C . ASN A 1 20 ? 2.146 13.801 -0.043 1.00 0.00 20 ASN A C 6
ATOM 5463 O O . ASN A 1 20 ? 2.533 12.640 0.087 1.00 0.00 20 ASN A O 6
ATOM 5474 N N . GLU A 1 21 ? 1.254 14.363 0.767 1.00 0.00 21 GLU A N 6
ATOM 5475 C CA . GLU A 1 21 ? 0.666 13.629 1.881 1.00 0.00 21 GLU A CA 6
ATOM 5476 C C . GLU A 1 21 ? -0.385 12.640 1.386 1.00 0.00 21 GLU A C 6
ATOM 5477 O O . GLU A 1 21 ? -0.544 11.554 1.945 1.00 0.00 21 GLU A O 6
ATOM 5489 N N . ASP A 1 22 ? -1.101 13.023 0.334 1.00 0.00 22 ASP A N 6
ATOM 5490 C CA . ASP A 1 22 ? -2.137 12.170 -0.237 1.00 0.00 22 ASP A CA 6
ATOM 5491 C C . ASP A 1 22 ? -1.646 10.732 -0.367 1.00 0.00 22 ASP A C 6
ATOM 5492 O O . ASP A 1 22 ? -2.348 9.791 0.002 1.00 0.00 22 ASP A O 6
ATOM 5501 N N . GLU A 1 23 ? -0.437 10.570 -0.895 1.00 0.00 23 GLU A N 6
ATOM 5502 C CA . GLU A 1 23 ? 0.146 9.245 -1.076 1.00 0.00 23 GLU A CA 6
ATOM 5503 C C . GLU A 1 23 ? 0.705 8.713 0.241 1.00 0.00 23 GLU A C 6
ATOM 5504 O O . GLU A 1 23 ? 1.306 9.455 1.018 1.00 0.00 23 GLU A O 6
ATOM 5516 N N . LEU A 1 24 ? 0.501 7.423 0.484 1.00 0.00 24 LEU A N 6
ATOM 5517 C CA . LEU A 1 24 ? 0.983 6.789 1.707 1.00 0.00 24 LEU A CA 6
ATOM 5518 C C . LEU A 1 24 ? 2.421 6.308 1.540 1.00 0.00 24 LEU A C 6
ATOM 5519 O O . LEU A 1 24 ? 2.774 5.721 0.518 1.00 0.00 24 LEU A O 6
ATOM 5535 N N . GLU A 1 25 ? 3.245 6.561 2.552 1.00 0.00 25 GLU A N 6
ATOM 5536 C CA . GLU A 1 25 ? 4.644 6.151 2.517 1.00 0.00 25 GLU A CA 6
ATOM 5537 C C . GLU A 1 25 ? 4.795 4.691 2.935 1.00 0.00 25 GLU A C 6
ATOM 5538 O O . GLU A 1 25 ? 3.969 4.157 3.676 1.00 0.00 25 GLU A O 6
ATOM 5550 N N . LEU A 1 26 ? 5.854 4.051 2.453 1.00 0.00 26 LEU A N 6
ATOM 5551 C CA . LEU A 1 26 ? 6.114 2.652 2.775 1.00 0.00 26 LEU A CA 6
ATOM 5552 C C . LEU A 1 26 ? 7.590 2.431 3.093 1.00 0.00 26 LEU A C 6
ATOM 5553 O O . LEU A 1 26 ? 8.462 3.089 2.525 1.00 0.00 26 LEU A O 6
ATOM 5569 N N . ARG A 1 27 ? 7.861 1.500 4.001 1.00 0.00 27 ARG A N 6
ATOM 5570 C CA . ARG A 1 27 ? 9.231 1.192 4.393 1.00 0.00 27 ARG A CA 6
ATOM 5571 C C . ARG A 1 27 ? 9.536 -0.289 4.186 1.00 0.00 27 ARG A C 6
ATOM 5572 O O . ARG A 1 27 ? 8.773 -1.155 4.613 1.00 0.00 27 ARG A O 6
ATOM 5593 N N . GLU A 1 28 ? 10.656 -0.571 3.526 1.00 0.00 28 GLU A N 6
ATOM 5594 C CA . GLU A 1 28 ? 11.059 -1.947 3.262 1.00 0.00 28 GLU A CA 6
ATOM 5595 C C . GLU A 1 28 ? 10.885 -2.814 4.505 1.00 0.00 28 GLU A C 6
ATOM 5596 O O . GLU A 1 28 ? 11.642 -2.697 5.468 1.00 0.00 28 GLU A O 6
ATOM 5608 N N . GLY A 1 29 ? 9.880 -3.684 4.477 1.00 0.00 29 GLY A N 6
ATOM 5609 C CA . GLY A 1 29 ? 9.623 -4.557 5.607 1.00 0.00 29 GLY A CA 6
ATOM 5610 C C . GLY A 1 29 ? 8.561 -4.005 6.537 1.00 0.00 29 GLY A C 6
ATOM 5611 O O . GLY A 1 29 ? 8.663 -4.140 7.756 1.00 0.00 29 GLY A O 6
ATOM 5615 N N . ASP A 1 30 ? 7.539 -3.381 5.961 1.00 0.00 30 ASP A N 6
ATOM 5616 C CA . ASP A 1 30 ? 6.454 -2.805 6.747 1.00 0.00 30 ASP A CA 6
ATOM 5617 C C . ASP A 1 30 ? 5.110 -3.394 6.330 1.00 0.00 30 ASP A C 6
ATOM 5618 O O . ASP A 1 30 ? 4.886 -3.683 5.154 1.00 0.00 30 ASP A O 6
ATOM 5627 N N . ARG A 1 31 ? 4.220 -3.570 7.301 1.00 0.00 31 ARG A N 6
ATOM 5628 C CA . ARG A 1 31 ? 2.899 -4.127 7.036 1.00 0.00 31 ARG A CA 6
ATOM 5629 C C . ARG A 1 31 ? 1.936 -3.041 6.566 1.00 0.00 31 ARG A C 6
ATOM 5630 O O . ARG A 1 31 ? 2.020 -1.892 7.000 1.00 0.00 31 ARG A O 6
ATOM 5651 N N . VAL A 1 32 ? 1.021 -3.413 5.676 1.00 0.00 32 VAL A N 6
ATOM 5652 C CA . VAL A 1 32 ? 0.041 -2.471 5.147 1.00 0.00 32 VAL A CA 6
ATOM 5653 C C . VAL A 1 32 ? -1.367 -3.052 5.209 1.00 0.00 32 VAL A C 6
ATOM 5654 O O . VAL A 1 32 ? -1.552 -4.267 5.142 1.00 0.00 32 VAL A O 6
ATOM 5667 N N . ASP A 1 33 ? -2.357 -2.175 5.335 1.00 0.00 33 ASP A N 6
ATOM 5668 C CA . ASP A 1 33 ? -3.750 -2.600 5.404 1.00 0.00 33 ASP A CA 6
ATOM 5669 C C . ASP A 1 33 ? -4.533 -2.092 4.197 1.00 0.00 33 ASP A C 6
ATOM 5670 O O . ASP A 1 33 ? -5.170 -1.040 4.254 1.00 0.00 33 ASP A O 6
ATOM 5679 N N . VAL A 1 34 ? -4.480 -2.846 3.103 1.00 0.00 34 VAL A N 6
ATOM 5680 C CA . VAL A 1 34 ? -5.184 -2.473 1.882 1.00 0.00 34 VAL A CA 6
ATOM 5681 C C . VAL A 1 34 ? -6.694 -2.571 2.067 1.00 0.00 34 VAL A C 6
ATOM 5682 O O . VAL A 1 34 ? -7.203 -3.565 2.586 1.00 0.00 34 VAL A O 6
ATOM 5695 N N . MET A 1 35 ? -7.406 -1.535 1.637 1.00 0.00 35 MET A N 6
ATOM 5696 C CA . MET A 1 35 ? -8.859 -1.505 1.753 1.00 0.00 35 MET A CA 6
ATOM 5697 C C . MET A 1 35 ? -9.516 -1.598 0.380 1.00 0.00 35 MET A C 6
ATOM 5698 O O . MET A 1 35 ? -10.422 -2.404 0.169 1.00 0.00 35 MET A O 6
ATOM 5712 N N . GLN A 1 36 ? -9.054 -0.768 -0.550 1.00 0.00 36 GLN A N 6
ATOM 5713 C CA . GLN A 1 36 ? -9.599 -0.757 -1.902 1.00 0.00 36 GLN A CA 6
ATOM 5714 C C . GLN A 1 36 ? -8.516 -1.076 -2.928 1.00 0.00 36 GLN A C 6
ATOM 5715 O O . GLN A 1 36 ? -7.328 -1.079 -2.608 1.00 0.00 36 GLN A O 6
ATOM 5729 N N . GLN A 1 37 ? -8.936 -1.344 -4.160 1.00 0.00 37 GLN A N 6
ATOM 5730 C CA . GLN A 1 37 ? -8.001 -1.665 -5.232 1.00 0.00 37 GLN A CA 6
ATOM 5731 C C . GLN A 1 37 ? -8.392 -0.959 -6.526 1.00 0.00 37 GLN A C 6
ATOM 5732 O O . GLN A 1 37 ? -9.531 -1.064 -6.982 1.00 0.00 37 GLN A O 6
ATOM 5746 N N . CYS A 1 38 ? -7.441 -0.240 -7.112 1.00 0.00 38 CYS A N 6
ATOM 5747 C CA . CYS A 1 38 ? -7.687 0.485 -8.354 1.00 0.00 38 CYS A CA 6
ATOM 5748 C C . CYS A 1 38 ? -7.436 -0.408 -9.564 1.00 0.00 38 CYS A C 6
ATOM 5749 O O . CYS A 1 38 ? -6.578 -1.290 -9.530 1.00 0.00 38 CYS A O 6
ATOM 5757 N N . ASP A 1 39 ? -8.192 -0.175 -10.631 1.00 0.00 39 ASP A N 6
ATOM 5758 C CA . ASP A 1 39 ? -8.052 -0.959 -11.853 1.00 0.00 39 ASP A CA 6
ATOM 5759 C C . ASP A 1 39 ? -6.838 -0.502 -12.656 1.00 0.00 39 ASP A C 6
ATOM 5760 O O . ASP A 1 39 ? -6.548 -1.043 -13.724 1.00 0.00 39 ASP A O 6
ATOM 5769 N N . ASP A 1 40 ? -6.134 0.498 -12.137 1.00 0.00 40 ASP A N 6
ATOM 5770 C CA . ASP A 1 40 ? -4.952 1.029 -12.806 1.00 0.00 40 ASP A CA 6
ATOM 5771 C C . ASP A 1 40 ? -3.705 0.243 -12.411 1.00 0.00 40 ASP A C 6
ATOM 5772 O O . ASP A 1 40 ? -2.772 0.102 -13.200 1.00 0.00 40 ASP A O 6
ATOM 5781 N N . GLY A 1 41 ? -3.697 -0.265 -11.182 1.00 0.00 41 GLY A N 6
ATOM 5782 C CA . GLY A 1 41 ? -2.560 -1.029 -10.703 1.00 0.00 41 GLY A CA 6
ATOM 5783 C C . GLY A 1 41 ? -2.025 -0.507 -9.384 1.00 0.00 41 GLY A C 6
ATOM 5784 O O . GLY A 1 41 ? -0.890 -0.799 -9.008 1.00 0.00 41 GLY A O 6
ATOM 5788 N N . TRP A 1 42 ? -2.843 0.268 -8.681 1.00 0.00 42 TRP A N 6
ATOM 5789 C CA . TRP A 1 42 ? -2.445 0.833 -7.397 1.00 0.00 42 TRP A CA 6
ATOM 5790 C C . TRP A 1 42 ? -3.275 0.244 -6.262 1.00 0.00 42 TRP A C 6
ATOM 5791 O O . TRP A 1 42 ? -4.283 -0.421 -6.498 1.00 0.00 42 TRP A O 6
ATOM 5812 N N . PHE A 1 43 ? -2.844 0.493 -5.029 1.00 0.00 43 PHE A N 6
ATOM 5813 C CA . PHE A 1 43 ? -3.548 -0.014 -3.857 1.00 0.00 43 PHE A CA 6
ATOM 5814 C C . PHE A 1 43 ? -3.767 1.095 -2.833 1.00 0.00 43 PHE A C 6
ATOM 5815 O O . PHE A 1 43 ? -2.840 1.824 -2.482 1.00 0.00 43 PHE A O 6
ATOM 5832 N N . VAL A 1 44 ? -5.002 1.216 -2.356 1.00 0.00 44 VAL A N 6
ATOM 5833 C CA . VAL A 1 44 ? -5.345 2.235 -1.371 1.00 0.00 44 VAL A CA 6
ATOM 5834 C C . VAL A 1 44 ? -5.680 1.607 -0.023 1.00 0.00 44 VAL A C 6
ATOM 5835 O O . VAL A 1 44 ? -6.587 0.782 0.081 1.00 0.00 44 VAL A O 6
ATOM 5848 N N . GLY A 1 45 ? -4.940 2.002 1.008 1.00 0.00 45 GLY A N 6
ATOM 5849 C CA . GLY A 1 45 ? -5.174 1.468 2.337 1.00 0.00 45 GLY A CA 6
ATOM 5850 C C . GLY A 1 45 ? -4.573 2.336 3.425 1.00 0.00 45 GLY A C 6
ATOM 5851 O O . GLY A 1 45 ? -4.476 3.554 3.276 1.00 0.00 45 GLY A O 6
ATOM 5855 N N . VAL A 1 46 ? -4.169 1.708 4.525 1.00 0.00 46 VAL A N 6
ATOM 5856 C CA . VAL A 1 46 ? -3.575 2.430 5.643 1.00 0.00 46 VAL A CA 6
ATOM 5857 C C . VAL A 1 46 ? -2.255 1.797 6.068 1.00 0.00 46 VAL A C 6
ATOM 5858 O O . VAL A 1 46 ? -2.114 0.574 6.071 1.00 0.00 46 VAL A O 6
ATOM 5871 N N . SER A 1 47 ? -1.289 2.638 6.425 1.00 0.00 47 SER A N 6
ATOM 5872 C CA . SER A 1 47 ? 0.022 2.160 6.849 1.00 0.00 47 SER A CA 6
ATOM 5873 C C . SER A 1 47 ? -0.025 1.643 8.283 1.00 0.00 47 SER A C 6
ATOM 5874 O O . SER A 1 47 ? -0.837 2.095 9.091 1.00 0.00 47 SER A O 6
ATOM 5882 N N . ARG A 1 48 ? 0.851 0.693 8.592 1.00 0.00 48 ARG A N 6
ATOM 5883 C CA . ARG A 1 48 ? 0.910 0.113 9.929 1.00 0.00 48 ARG A CA 6
ATOM 5884 C C . ARG A 1 48 ? 2.092 0.673 10.713 1.00 0.00 48 ARG A C 6
ATOM 5885 O O . ARG A 1 48 ? 2.585 0.042 11.648 1.00 0.00 48 ARG A O 6
ATOM 5906 N N . ARG A 1 49 ? 2.543 1.862 10.326 1.00 0.00 49 ARG A N 6
ATOM 5907 C CA . ARG A 1 49 ? 3.669 2.506 10.992 1.00 0.00 49 ARG A CA 6
ATOM 5908 C C . ARG A 1 49 ? 3.327 3.945 11.367 1.00 0.00 49 ARG A C 6
ATOM 5909 O O . ARG A 1 49 ? 3.719 4.432 12.428 1.00 0.00 49 ARG A O 6
ATOM 5930 N N . THR A 1 50 ? 2.594 4.623 10.489 1.00 0.00 50 THR A N 6
ATOM 5931 C CA . THR A 1 50 ? 2.201 6.006 10.727 1.00 0.00 50 THR A CA 6
ATOM 5932 C C . THR A 1 50 ? 0.690 6.128 10.885 1.00 0.00 50 THR A C 6
ATOM 5933 O O . THR A 1 50 ? 0.168 7.219 11.116 1.00 0.00 50 THR A O 6
ATOM 5944 N N . GLN A 1 51 ? -0.007 5.003 10.760 1.00 0.00 51 GLN A N 6
ATOM 5945 C CA . GLN A 1 51 ? -1.459 4.986 10.889 1.00 0.00 51 GLN A CA 6
ATOM 5946 C C . GLN A 1 51 ? -2.098 6.038 9.988 1.00 0.00 51 GLN A C 6
ATOM 5947 O O . GLN A 1 51 ? -3.143 6.601 10.317 1.00 0.00 51 GLN A O 6
ATOM 5961 N N . LYS A 1 52 ? -1.464 6.300 8.850 1.00 0.00 52 LYS A N 6
ATOM 5962 C CA . LYS A 1 52 ? -1.970 7.283 7.900 1.00 0.00 52 LYS A CA 6
ATOM 5963 C C . LYS A 1 52 ? -2.741 6.604 6.772 1.00 0.00 52 LYS A C 6
ATOM 5964 O O . LYS A 1 52 ? -2.550 5.418 6.504 1.00 0.00 52 LYS A O 6
ATOM 5983 N N . PHE A 1 53 ? -3.610 7.364 6.115 1.00 0.00 53 PHE A N 6
ATOM 5984 C CA . PHE A 1 53 ? -4.409 6.835 5.015 1.00 0.00 53 PHE A CA 6
ATOM 5985 C C . PHE A 1 53 ? -4.081 7.554 3.710 1.00 0.00 53 PHE A C 6
ATOM 5986 O O . PHE A 1 53 ? -3.918 8.773 3.684 1.00 0.00 53 PHE A O 6
ATOM 6003 N N . GLY A 1 54 ? -3.987 6.788 2.627 1.00 0.00 54 GLY A N 6
ATOM 6004 C CA . GLY A 1 54 ? -3.678 7.368 1.333 1.00 0.00 54 GLY A CA 6
ATOM 6005 C C . GLY A 1 54 ? -3.576 6.324 0.239 1.00 0.00 54 GLY A C 6
ATOM 6006 O O . GLY A 1 54 ? -4.069 5.205 0.389 1.00 0.00 54 GLY A O 6
ATOM 6010 N N . THR A 1 55 ? -2.935 6.688 -0.867 1.00 0.00 55 THR A N 6
ATOM 6011 C CA . THR A 1 55 ? -2.773 5.776 -1.992 1.00 0.00 55 THR A CA 6
ATOM 6012 C C . THR A 1 55 ? -1.299 5.576 -2.329 1.00 0.00 55 THR A C 6
ATOM 6013 O O . THR A 1 55 ? -0.511 6.522 -2.298 1.00 0.00 55 THR A O 6
ATOM 6024 N N . PHE A 1 56 ? -0.934 4.340 -2.652 1.00 0.00 56 PHE A N 6
ATOM 6025 C CA . PHE A 1 56 ? 0.446 4.016 -2.995 1.00 0.00 56 PHE A CA 6
ATOM 6026 C C . PHE A 1 56 ? 0.500 2.980 -4.114 1.00 0.00 56 PHE A C 6
ATOM 6027 O O . PHE A 1 56 ? -0.440 2.215 -4.331 1.00 0.00 56 PHE A O 6
ATOM 6044 N N . PRO A 1 57 ? 1.626 2.953 -4.842 1.00 0.00 57 PRO A N 6
ATOM 6045 C CA . PRO A 1 57 ? 1.830 2.016 -5.950 1.00 0.00 57 PRO A CA 6
ATOM 6046 C C . PRO A 1 57 ? 1.990 0.577 -5.471 1.00 0.00 57 PRO A C 6
ATOM 6047 O O . PRO A 1 57 ? 2.974 0.237 -4.816 1.00 0.00 57 PRO A O 6
ATOM 6058 N N . GLY A 1 58 ? 1.015 -0.264 -5.802 1.00 0.00 58 GLY A N 6
ATOM 6059 C CA . GLY A 1 58 ? 1.067 -1.657 -5.397 1.00 0.00 58 GLY A CA 6
ATOM 6060 C C . GLY A 1 58 ? 2.343 -2.343 -5.844 1.00 0.00 58 GLY A C 6
ATOM 6061 O O . GLY A 1 58 ? 2.723 -3.378 -5.299 1.00 0.00 58 GLY A O 6
ATOM 6065 N N . ASN A 1 59 ? 3.004 -1.766 -6.842 1.00 0.00 59 ASN A N 6
ATOM 6066 C CA . ASN A 1 59 ? 4.244 -2.331 -7.365 1.00 0.00 59 ASN A CA 6
ATOM 6067 C C . ASN A 1 59 ? 5.329 -2.347 -6.292 1.00 0.00 59 ASN A C 6
ATOM 6068 O O . ASN A 1 59 ? 6.366 -2.990 -6.454 1.00 0.00 59 ASN A O 6
ATOM 6079 N N . TYR A 1 60 ? 5.081 -1.637 -5.198 1.00 0.00 60 TYR A N 6
ATOM 6080 C CA . TYR A 1 60 ? 6.038 -1.568 -4.099 1.00 0.00 60 TYR A CA 6
ATOM 6081 C C . TYR A 1 60 ? 5.633 -2.504 -2.965 1.00 0.00 60 TYR A C 6
ATOM 6082 O O . TYR A 1 60 ? 6.461 -2.898 -2.143 1.00 0.00 60 TYR A O 6
ATOM 6100 N N . VAL A 1 61 ? 4.352 -2.859 -2.927 1.00 0.00 61 VAL A N 6
ATOM 6101 C CA . VAL A 1 61 ? 3.836 -3.751 -1.896 1.00 0.00 61 VAL A CA 6
ATOM 6102 C C . VAL A 1 61 ? 3.360 -5.069 -2.498 1.00 0.00 61 VAL A C 6
ATOM 6103 O O . VAL A 1 61 ? 3.354 -5.240 -3.716 1.00 0.00 61 VAL A O 6
ATOM 6116 N N . ALA A 1 62 ? 2.962 -5.997 -1.634 1.00 0.00 62 ALA A N 6
ATOM 6117 C CA . ALA A 1 62 ? 2.481 -7.299 -2.080 1.00 0.00 62 ALA A CA 6
ATOM 6118 C C . ALA A 1 62 ? 1.558 -7.929 -1.042 1.00 0.00 62 ALA A C 6
ATOM 6119 O O . ALA A 1 62 ? 1.730 -7.753 0.164 1.00 0.00 62 ALA A O 6
ATOM 6126 N N . PRO A 1 63 ? 0.555 -8.680 -1.519 1.00 0.00 63 PRO A N 6
ATOM 6127 C CA . PRO A 1 63 ? -0.415 -9.350 -0.649 1.00 0.00 63 PRO A CA 6
ATOM 6128 C C . PRO A 1 63 ? 0.207 -10.503 0.132 1.00 0.00 63 PRO A C 6
ATOM 6129 O O . PRO A 1 63 ? 0.376 -11.603 -0.394 1.00 0.00 63 PRO A O 6
ATOM 6140 N N . VAL A 1 64 ? 0.545 -10.245 1.391 1.00 0.00 64 VAL A N 6
ATOM 6141 C CA . VAL A 1 64 ? 1.147 -11.261 2.246 1.00 0.00 64 VAL A CA 6
ATOM 6142 C C . VAL A 1 64 ? 0.112 -12.290 2.689 1.00 0.00 64 VAL A C 6
ATOM 6143 O O . VAL A 1 64 ? 0.459 -13.391 3.115 1.00 0.00 64 VAL A O 6
ATOM 6156 N N . SER A 1 65 ? -1.161 -11.923 2.584 1.00 0.00 65 SER A N 6
ATOM 6157 C CA . SER A 1 65 ? -2.248 -12.812 2.977 1.00 0.00 65 SER A CA 6
ATOM 6158 C C . SER A 1 65 ? -2.019 -14.221 2.438 1.00 0.00 65 SER A C 6
ATOM 6159 O O . SER A 1 65 ? -2.313 -15.210 3.109 1.00 0.00 65 SER A O 6
ATOM 6167 N N . GLY A 1 66 ? -1.491 -14.304 1.221 1.00 0.00 66 GLY A N 6
ATOM 6168 C CA . GLY A 1 66 ? -1.230 -15.595 0.611 1.00 0.00 66 GLY A CA 6
ATOM 6169 C C . GLY A 1 66 ? -2.220 -15.927 -0.488 1.00 0.00 66 GLY A C 6
ATOM 6170 O O . GLY A 1 66 ? -2.857 -15.046 -1.066 1.00 0.00 66 GLY A O 6
ATOM 6174 N N . PRO A 1 67 ? -2.358 -17.226 -0.793 1.00 0.00 67 PRO A N 6
ATOM 6175 C CA . PRO A 1 67 ? -3.274 -17.702 -1.833 1.00 0.00 67 PRO A CA 6
ATOM 6176 C C . PRO A 1 67 ? -4.737 -17.539 -1.435 1.00 0.00 67 PRO A C 6
ATOM 6177 O O . PRO A 1 67 ? -5.209 -18.178 -0.495 1.00 0.00 67 PRO A O 6
ATOM 6188 N N . SER A 1 68 ? -5.450 -16.681 -2.158 1.00 0.00 68 SER A N 6
ATOM 6189 C CA . SER A 1 68 ? -6.860 -16.432 -1.877 1.00 0.00 68 SER A CA 6
ATOM 6190 C C . SER A 1 68 ? -7.699 -17.671 -2.174 1.00 0.00 68 SER A C 6
ATOM 6191 O O . SER A 1 68 ? -7.276 -18.559 -2.914 1.00 0.00 68 SER A O 6
ATOM 6199 N N . SER A 1 69 ? -8.892 -17.723 -1.589 1.00 0.00 69 SER A N 6
ATOM 6200 C CA . SER A 1 69 ? -9.791 -18.855 -1.786 1.00 0.00 69 SER A CA 6
ATOM 6201 C C . SER A 1 69 ? -10.747 -18.593 -2.946 1.00 0.00 69 SER A C 6
ATOM 6202 O O . SER A 1 69 ? -11.002 -19.474 -3.766 1.00 0.00 69 SER A O 6
ATOM 6210 N N . GLY A 1 70 ? -11.274 -17.374 -3.007 1.00 0.00 70 GLY A N 6
ATOM 6211 C CA . GLY A 1 70 ? -12.197 -17.016 -4.068 1.00 0.00 70 GLY A CA 6
ATOM 6212 C C . GLY A 1 70 ? -12.689 -15.587 -3.953 1.00 0.00 70 GLY A C 6
ATOM 6213 O O . GLY A 1 70 ? -13.301 -15.057 -4.880 1.00 0.00 70 GLY A O 6
ATOM 6217 N N . GLY A 1 1 ? -16.857 -8.808 17.754 1.00 0.00 1 GLY A N 7
ATOM 6218 C CA . GLY A 1 1 ? -17.492 -8.319 16.544 1.00 0.00 1 GLY A CA 7
ATOM 6219 C C . GLY A 1 1 ? -16.658 -8.579 15.305 1.00 0.00 1 GLY A C 7
ATOM 6220 O O . GLY A 1 1 ? -16.039 -9.635 15.176 1.00 0.00 1 GLY A O 7
ATOM 6224 N N . SER A 1 2 ? -16.643 -7.614 14.391 1.00 0.00 2 SER A N 7
ATOM 6225 C CA . SER A 1 2 ? -15.883 -7.746 13.153 1.00 0.00 2 SER A CA 7
ATOM 6226 C C . SER A 1 2 ? -14.487 -8.297 13.429 1.00 0.00 2 SER A C 7
ATOM 6227 O O . SER A 1 2 ? -13.580 -7.557 13.809 1.00 0.00 2 SER A O 7
ATOM 6235 N N . SER A 1 3 ? -14.324 -9.602 13.235 1.00 0.00 3 SER A N 7
ATOM 6236 C CA . SER A 1 3 ? -13.040 -10.254 13.466 1.00 0.00 3 SER A CA 7
ATOM 6237 C C . SER A 1 3 ? -11.956 -9.650 12.578 1.00 0.00 3 SER A C 7
ATOM 6238 O O . SER A 1 3 ? -12.238 -9.136 11.497 1.00 0.00 3 SER A O 7
ATOM 6246 N N . GLY A 1 4 ? -10.713 -9.715 13.046 1.00 0.00 4 GLY A N 7
ATOM 6247 C CA . GLY A 1 4 ? -9.605 -9.171 12.284 1.00 0.00 4 GLY A CA 7
ATOM 6248 C C . GLY A 1 4 ? -9.715 -7.671 12.090 1.00 0.00 4 GLY A C 7
ATOM 6249 O O . GLY A 1 4 ? -10.220 -6.962 12.960 1.00 0.00 4 GLY A O 7
ATOM 6253 N N . SER A 1 5 ? -9.240 -7.187 10.947 1.00 0.00 5 SER A N 7
ATOM 6254 C CA . SER A 1 5 ? -9.282 -5.761 10.644 1.00 0.00 5 SER A CA 7
ATOM 6255 C C . SER A 1 5 ? -9.775 -5.523 9.220 1.00 0.00 5 SER A C 7
ATOM 6256 O O . SER A 1 5 ? -9.513 -6.319 8.319 1.00 0.00 5 SER A O 7
ATOM 6264 N N . SER A 1 6 ? -10.492 -4.420 9.025 1.00 0.00 6 SER A N 7
ATOM 6265 C CA . SER A 1 6 ? -11.025 -4.077 7.713 1.00 0.00 6 SER A CA 7
ATOM 6266 C C . SER A 1 6 ? -9.897 -3.804 6.722 1.00 0.00 6 SER A C 7
ATOM 6267 O O . SER A 1 6 ? -9.263 -2.751 6.761 1.00 0.00 6 SER A O 7
ATOM 6275 N N . GLY A 1 7 ? -9.654 -4.763 5.833 1.00 0.00 7 GLY A N 7
ATOM 6276 C CA . GLY A 1 7 ? -8.603 -4.608 4.845 1.00 0.00 7 GLY A CA 7
ATOM 6277 C C . GLY A 1 7 ? -7.650 -5.787 4.823 1.00 0.00 7 GLY A C 7
ATOM 6278 O O . GLY A 1 7 ? -7.374 -6.392 5.859 1.00 0.00 7 GLY A O 7
ATOM 6282 N N . THR A 1 8 ? -7.145 -6.116 3.637 1.00 0.00 8 THR A N 7
ATOM 6283 C CA . THR A 1 8 ? -6.219 -7.231 3.484 1.00 0.00 8 THR A CA 7
ATOM 6284 C C . THR A 1 8 ? -4.794 -6.814 3.826 1.00 0.00 8 THR A C 7
ATOM 6285 O O . THR A 1 8 ? -4.337 -5.726 3.472 1.00 0.00 8 THR A O 7
ATOM 6296 N N . PRO A 1 9 ? -4.071 -7.697 4.531 1.00 0.00 9 PRO A N 7
ATOM 6297 C CA . PRO A 1 9 ? -2.685 -7.442 4.936 1.00 0.00 9 PRO A CA 7
ATOM 6298 C C . PRO A 1 9 ? -1.724 -7.453 3.752 1.00 0.00 9 PRO A C 7
ATOM 6299 O O . PRO A 1 9 ? -1.848 -8.278 2.847 1.00 0.00 9 PRO A O 7
ATOM 6310 N N . TYR A 1 10 ? -0.767 -6.532 3.764 1.00 0.00 10 TYR A N 7
ATOM 6311 C CA . TYR A 1 10 ? 0.214 -6.434 2.690 1.00 0.00 10 TYR A CA 7
ATOM 6312 C C . TYR A 1 10 ? 1.607 -6.158 3.248 1.00 0.00 10 TYR A C 7
ATOM 6313 O O . TYR A 1 10 ? 1.786 -6.014 4.457 1.00 0.00 10 TYR A O 7
ATOM 6331 N N . ARG A 1 11 ? 2.590 -6.087 2.356 1.00 0.00 11 ARG A N 7
ATOM 6332 C CA . ARG A 1 11 ? 3.968 -5.829 2.758 1.00 0.00 11 ARG A CA 7
ATOM 6333 C C . ARG A 1 11 ? 4.696 -5.001 1.703 1.00 0.00 11 ARG A C 7
ATOM 6334 O O . ARG A 1 11 ? 4.687 -5.340 0.520 1.00 0.00 11 ARG A O 7
ATOM 6355 N N . ALA A 1 12 ? 5.325 -3.915 2.140 1.00 0.00 12 ALA A N 7
ATOM 6356 C CA . ALA A 1 12 ? 6.058 -3.040 1.234 1.00 0.00 12 ALA A CA 7
ATOM 6357 C C . ALA A 1 12 ? 7.376 -3.677 0.804 1.00 0.00 12 ALA A C 7
ATOM 6358 O O . ALA A 1 12 ? 8.347 -3.688 1.560 1.00 0.00 12 ALA A O 7
ATOM 6365 N N . MET A 1 13 ? 7.402 -4.206 -0.415 1.00 0.00 13 MET A N 7
ATOM 6366 C CA . MET A 1 13 ? 8.601 -4.844 -0.945 1.00 0.00 13 MET A CA 7
ATOM 6367 C C . MET A 1 13 ? 9.755 -3.849 -1.027 1.00 0.00 13 MET A C 7
ATOM 6368 O O . MET A 1 13 ? 10.923 -4.232 -0.958 1.00 0.00 13 MET A O 7
ATOM 6382 N N . TYR A 1 14 ? 9.420 -2.572 -1.174 1.00 0.00 14 TYR A N 7
ATOM 6383 C CA . TYR A 1 14 ? 10.429 -1.524 -1.267 1.00 0.00 14 TYR A CA 7
ATOM 6384 C C . TYR A 1 14 ? 9.919 -0.222 -0.656 1.00 0.00 14 TYR A C 7
ATOM 6385 O O . TYR A 1 14 ? 8.729 0.082 -0.722 1.00 0.00 14 TYR A O 7
ATOM 6403 N N . GLN A 1 15 ? 10.831 0.542 -0.063 1.00 0.00 15 GLN A N 7
ATOM 6404 C CA . GLN A 1 15 ? 10.475 1.812 0.560 1.00 0.00 15 GLN A CA 7
ATOM 6405 C C . GLN A 1 15 ? 9.949 2.799 -0.478 1.00 0.00 15 GLN A C 7
ATOM 6406 O O . GLN A 1 15 ? 10.380 2.790 -1.631 1.00 0.00 15 GLN A O 7
ATOM 6420 N N . TYR A 1 16 ? 9.017 3.648 -0.060 1.00 0.00 16 TYR A N 7
ATOM 6421 C CA . TYR A 1 16 ? 8.431 4.639 -0.954 1.00 0.00 16 TYR A CA 7
ATOM 6422 C C . TYR A 1 16 ? 8.640 6.051 -0.414 1.00 0.00 16 TYR A C 7
ATOM 6423 O O . TYR A 1 16 ? 8.709 6.260 0.798 1.00 0.00 16 TYR A O 7
ATOM 6441 N N . ARG A 1 17 ? 8.739 7.016 -1.322 1.00 0.00 17 ARG A N 7
ATOM 6442 C CA . ARG A 1 17 ? 8.940 8.408 -0.938 1.00 0.00 17 ARG A CA 7
ATOM 6443 C C . ARG A 1 17 ? 7.846 9.297 -1.523 1.00 0.00 17 ARG A C 7
ATOM 6444 O O . ARG A 1 17 ? 7.969 9.829 -2.627 1.00 0.00 17 ARG A O 7
ATOM 6465 N N . PRO A 1 18 ? 6.751 9.462 -0.768 1.00 0.00 18 PRO A N 7
ATOM 6466 C CA . PRO A 1 18 ? 5.614 10.286 -1.191 1.00 0.00 18 PRO A CA 7
ATOM 6467 C C . PRO A 1 18 ? 5.949 11.773 -1.203 1.00 0.00 18 PRO A C 7
ATOM 6468 O O . PRO A 1 18 ? 6.330 12.341 -0.179 1.00 0.00 18 PRO A O 7
ATOM 6479 N N . GLN A 1 19 ? 5.805 12.398 -2.367 1.00 0.00 19 GLN A N 7
ATOM 6480 C CA . GLN A 1 19 ? 6.093 13.820 -2.511 1.00 0.00 19 GLN A CA 7
ATOM 6481 C C . GLN A 1 19 ? 5.104 14.660 -1.710 1.00 0.00 19 GLN A C 7
ATOM 6482 O O . GLN A 1 19 ? 5.415 15.776 -1.296 1.00 0.00 19 GLN A O 7
ATOM 6496 N N . ASN A 1 20 ? 3.910 14.115 -1.495 1.00 0.00 20 ASN A N 7
ATOM 6497 C CA . ASN A 1 20 ? 2.875 14.815 -0.744 1.00 0.00 20 ASN A CA 7
ATOM 6498 C C . ASN A 1 20 ? 2.291 13.918 0.343 1.00 0.00 20 ASN A C 7
ATOM 6499 O O . ASN A 1 20 ? 2.640 12.742 0.445 1.00 0.00 20 ASN A O 7
ATOM 6510 N N . GLU A 1 21 ? 1.399 14.481 1.153 1.00 0.00 21 GLU A N 7
ATOM 6511 C CA . GLU A 1 21 ? 0.767 13.731 2.232 1.00 0.00 21 GLU A CA 7
ATOM 6512 C C . GLU A 1 21 ? -0.269 12.755 1.682 1.00 0.00 21 GLU A C 7
ATOM 6513 O O . GLU A 1 21 ? -0.446 11.658 2.212 1.00 0.00 21 GLU A O 7
ATOM 6525 N N . ASP A 1 22 ? -0.951 13.164 0.618 1.00 0.00 22 ASP A N 7
ATOM 6526 C CA . ASP A 1 22 ? -1.970 12.327 -0.004 1.00 0.00 22 ASP A CA 7
ATOM 6527 C C . ASP A 1 22 ? -1.487 10.885 -0.128 1.00 0.00 22 ASP A C 7
ATOM 6528 O O . ASP A 1 22 ? -2.186 9.951 0.265 1.00 0.00 22 ASP A O 7
ATOM 6537 N N . GLU A 1 23 ? -0.289 10.712 -0.677 1.00 0.00 23 GLU A N 7
ATOM 6538 C CA . GLU A 1 23 ? 0.285 9.383 -0.854 1.00 0.00 23 GLU A CA 7
ATOM 6539 C C . GLU A 1 23 ? 0.755 8.812 0.481 1.00 0.00 23 GLU A C 7
ATOM 6540 O O . GLU A 1 23 ? 1.201 9.548 1.362 1.00 0.00 23 GLU A O 7
ATOM 6552 N N . LEU A 1 24 ? 0.650 7.495 0.623 1.00 0.00 24 LEU A N 7
ATOM 6553 C CA . LEU A 1 24 ? 1.064 6.823 1.850 1.00 0.00 24 LEU A CA 7
ATOM 6554 C C . LEU A 1 24 ? 2.501 6.325 1.741 1.00 0.00 24 LEU A C 7
ATOM 6555 O O . LEU A 1 24 ? 2.841 5.579 0.823 1.00 0.00 24 LEU A O 7
ATOM 6571 N N . GLU A 1 25 ? 3.340 6.741 2.684 1.00 0.00 25 GLU A N 7
ATOM 6572 C CA . GLU A 1 25 ? 4.740 6.335 2.694 1.00 0.00 25 GLU A CA 7
ATOM 6573 C C . GLU A 1 25 ? 4.879 4.867 3.087 1.00 0.00 25 GLU A C 7
ATOM 6574 O O . GLU A 1 25 ? 4.066 4.336 3.845 1.00 0.00 25 GLU A O 7
ATOM 6586 N N . LEU A 1 26 ? 5.913 4.216 2.566 1.00 0.00 26 LEU A N 7
ATOM 6587 C CA . LEU A 1 26 ? 6.159 2.809 2.861 1.00 0.00 26 LEU A CA 7
ATOM 6588 C C . LEU A 1 26 ? 7.628 2.571 3.194 1.00 0.00 26 LEU A C 7
ATOM 6589 O O . LEU A 1 26 ? 8.479 3.424 2.938 1.00 0.00 26 LEU A O 7
ATOM 6605 N N . ARG A 1 27 ? 7.920 1.407 3.765 1.00 0.00 27 ARG A N 7
ATOM 6606 C CA . ARG A 1 27 ? 9.286 1.057 4.133 1.00 0.00 27 ARG A CA 7
ATOM 6607 C C . ARG A 1 27 ? 9.559 -0.421 3.867 1.00 0.00 27 ARG A C 7
ATOM 6608 O O . ARG A 1 27 ? 8.744 -1.281 4.200 1.00 0.00 27 ARG A O 7
ATOM 6629 N N . GLU A 1 28 ? 10.710 -0.707 3.266 1.00 0.00 28 GLU A N 7
ATOM 6630 C CA . GLU A 1 28 ? 11.088 -2.080 2.955 1.00 0.00 28 GLU A CA 7
ATOM 6631 C C . GLU A 1 28 ? 11.040 -2.954 4.206 1.00 0.00 28 GLU A C 7
ATOM 6632 O O . GLU A 1 28 ? 11.847 -2.793 5.120 1.00 0.00 28 GLU A O 7
ATOM 6644 N N . GLY A 1 29 ? 10.085 -3.879 4.237 1.00 0.00 29 GLY A N 7
ATOM 6645 C CA . GLY A 1 29 ? 9.948 -4.764 5.379 1.00 0.00 29 GLY A CA 7
ATOM 6646 C C . GLY A 1 29 ? 8.899 -4.283 6.363 1.00 0.00 29 GLY A C 7
ATOM 6647 O O . GLY A 1 29 ? 9.081 -4.391 7.576 1.00 0.00 29 GLY A O 7
ATOM 6651 N N . ASP A 1 30 ? 7.801 -3.751 5.840 1.00 0.00 30 ASP A N 7
ATOM 6652 C CA . ASP A 1 30 ? 6.719 -3.251 6.680 1.00 0.00 30 ASP A CA 7
ATOM 6653 C C . ASP A 1 30 ? 5.368 -3.758 6.186 1.00 0.00 30 ASP A C 7
ATOM 6654 O O . ASP A 1 30 ? 5.190 -4.021 4.996 1.00 0.00 30 ASP A O 7
ATOM 6663 N N . ARG A 1 31 ? 4.419 -3.892 7.106 1.00 0.00 31 ARG A N 7
ATOM 6664 C CA . ARG A 1 31 ? 3.084 -4.370 6.764 1.00 0.00 31 ARG A CA 7
ATOM 6665 C C . ARG A 1 31 ? 2.184 -3.212 6.342 1.00 0.00 31 ARG A C 7
ATOM 6666 O O . ARG A 1 31 ? 2.304 -2.100 6.855 1.00 0.00 31 ARG A O 7
ATOM 6687 N N . VAL A 1 32 ? 1.283 -3.482 5.402 1.00 0.00 32 VAL A N 7
ATOM 6688 C CA . VAL A 1 32 ? 0.363 -2.463 4.911 1.00 0.00 32 VAL A CA 7
ATOM 6689 C C . VAL A 1 32 ? -1.060 -3.005 4.823 1.00 0.00 32 VAL A C 7
ATOM 6690 O O . VAL A 1 32 ? -1.286 -4.105 4.318 1.00 0.00 32 VAL A O 7
ATOM 6703 N N . ASP A 1 33 ? -2.015 -2.226 5.316 1.00 0.00 33 ASP A N 7
ATOM 6704 C CA . ASP A 1 33 ? -3.417 -2.626 5.292 1.00 0.00 33 ASP A CA 7
ATOM 6705 C C . ASP A 1 33 ? -4.124 -2.057 4.065 1.00 0.00 33 ASP A C 7
ATOM 6706 O O . ASP A 1 33 ? -4.419 -0.864 4.004 1.00 0.00 33 ASP A O 7
ATOM 6715 N N . VAL A 1 34 ? -4.391 -2.919 3.089 1.00 0.00 34 VAL A N 7
ATOM 6716 C CA . VAL A 1 34 ? -5.062 -2.502 1.864 1.00 0.00 34 VAL A CA 7
ATOM 6717 C C . VAL A 1 34 ? -6.548 -2.843 1.908 1.00 0.00 34 VAL A C 7
ATOM 6718 O O . VAL A 1 34 ? -6.925 -3.985 2.167 1.00 0.00 34 VAL A O 7
ATOM 6731 N N . MET A 1 35 ? -7.386 -1.844 1.652 1.00 0.00 35 MET A N 7
ATOM 6732 C CA . MET A 1 35 ? -8.831 -2.039 1.661 1.00 0.00 35 MET A CA 7
ATOM 6733 C C . MET A 1 35 ? -9.389 -2.032 0.241 1.00 0.00 35 MET A C 7
ATOM 6734 O O . MET A 1 35 ? -10.098 -2.955 -0.160 1.00 0.00 35 MET A O 7
ATOM 6748 N N . GLN A 1 36 ? -9.066 -0.986 -0.512 1.00 0.00 36 GLN A N 7
ATOM 6749 C CA . GLN A 1 36 ? -9.536 -0.861 -1.886 1.00 0.00 36 GLN A CA 7
ATOM 6750 C C . GLN A 1 36 ? -8.398 -1.092 -2.875 1.00 0.00 36 GLN A C 7
ATOM 6751 O O . GLN A 1 36 ? -7.228 -0.911 -2.541 1.00 0.00 36 GLN A O 7
ATOM 6765 N N . GLN A 1 37 ? -8.751 -1.494 -4.092 1.00 0.00 37 GLN A N 7
ATOM 6766 C CA . GLN A 1 37 ? -7.758 -1.751 -5.128 1.00 0.00 37 GLN A CA 7
ATOM 6767 C C . GLN A 1 37 ? -8.120 -1.027 -6.421 1.00 0.00 37 GLN A C 7
ATOM 6768 O O . GLN A 1 37 ? -9.276 -1.033 -6.844 1.00 0.00 37 GLN A O 7
ATOM 6782 N N . CYS A 1 38 ? -7.125 -0.404 -7.042 1.00 0.00 38 CYS A N 7
ATOM 6783 C CA . CYS A 1 38 ? -7.338 0.326 -8.287 1.00 0.00 38 CYS A CA 7
ATOM 6784 C C . CYS A 1 38 ? -7.154 -0.589 -9.493 1.00 0.00 38 CYS A C 7
ATOM 6785 O O . CYS A 1 38 ? -6.513 -1.635 -9.399 1.00 0.00 38 CYS A O 7
ATOM 6793 N N . ASP A 1 39 ? -7.723 -0.188 -10.625 1.00 0.00 39 ASP A N 7
ATOM 6794 C CA . ASP A 1 39 ? -7.622 -0.972 -11.850 1.00 0.00 39 ASP A CA 7
ATOM 6795 C C . ASP A 1 39 ? -6.265 -0.769 -12.515 1.00 0.00 39 ASP A C 7
ATOM 6796 O O . ASP A 1 39 ? -5.694 -1.702 -13.082 1.00 0.00 39 ASP A O 7
ATOM 6805 N N . ASP A 1 40 ? -5.753 0.455 -12.443 1.00 0.00 40 ASP A N 7
ATOM 6806 C CA . ASP A 1 40 ? -4.463 0.781 -13.038 1.00 0.00 40 ASP A CA 7
ATOM 6807 C C . ASP A 1 40 ? -3.358 -0.092 -12.451 1.00 0.00 40 ASP A C 7
ATOM 6808 O O . ASP A 1 40 ? -2.400 -0.444 -13.138 1.00 0.00 40 ASP A O 7
ATOM 6817 N N . GLY A 1 41 ? -3.498 -0.437 -11.175 1.00 0.00 41 GLY A N 7
ATOM 6818 C CA . GLY A 1 41 ? -2.504 -1.264 -10.516 1.00 0.00 41 GLY A CA 7
ATOM 6819 C C . GLY A 1 41 ? -2.035 -0.671 -9.202 1.00 0.00 41 GLY A C 7
ATOM 6820 O O . GLY A 1 41 ? -0.926 -0.953 -8.748 1.00 0.00 41 GLY A O 7
ATOM 6824 N N . TRP A 1 42 ? -2.879 0.152 -8.592 1.00 0.00 42 TRP A N 7
ATOM 6825 C CA . TRP A 1 42 ? -2.544 0.787 -7.322 1.00 0.00 42 TRP A CA 7
ATOM 6826 C C . TRP A 1 42 ? -3.393 0.222 -6.189 1.00 0.00 42 TRP A C 7
ATOM 6827 O O . TRP A 1 42 ? -4.401 -0.444 -6.428 1.00 0.00 42 TRP A O 7
ATOM 6848 N N . PHE A 1 43 ? -2.981 0.492 -4.955 1.00 0.00 43 PHE A N 7
ATOM 6849 C CA . PHE A 1 43 ? -3.705 0.010 -3.785 1.00 0.00 43 PHE A CA 7
ATOM 6850 C C . PHE A 1 43 ? -3.966 1.146 -2.800 1.00 0.00 43 PHE A C 7
ATOM 6851 O O . PHE A 1 43 ? -3.063 1.913 -2.466 1.00 0.00 43 PHE A O 7
ATOM 6868 N N . VAL A 1 44 ? -5.209 1.248 -2.339 1.00 0.00 44 VAL A N 7
ATOM 6869 C CA . VAL A 1 44 ? -5.591 2.289 -1.393 1.00 0.00 44 VAL A CA 7
ATOM 6870 C C . VAL A 1 44 ? -5.933 1.695 -0.031 1.00 0.00 44 VAL A C 7
ATOM 6871 O O . VAL A 1 44 ? -6.848 0.883 0.092 1.00 0.00 44 VAL A O 7
ATOM 6884 N N . GLY A 1 45 ? -5.190 2.108 0.992 1.00 0.00 45 GLY A N 7
ATOM 6885 C CA . GLY A 1 45 ? -5.430 1.607 2.333 1.00 0.00 45 GLY A CA 7
ATOM 6886 C C . GLY A 1 45 ? -4.800 2.480 3.400 1.00 0.00 45 GLY A C 7
ATOM 6887 O O . GLY A 1 45 ? -4.785 3.705 3.280 1.00 0.00 45 GLY A O 7
ATOM 6891 N N . VAL A 1 46 ? -4.280 1.849 4.447 1.00 0.00 46 VAL A N 7
ATOM 6892 C CA . VAL A 1 46 ? -3.646 2.576 5.541 1.00 0.00 46 VAL A CA 7
ATOM 6893 C C . VAL A 1 46 ? -2.278 1.990 5.870 1.00 0.00 46 VAL A C 7
ATOM 6894 O O . VAL A 1 46 ? -2.013 0.818 5.604 1.00 0.00 46 VAL A O 7
ATOM 6907 N N . SER A 1 47 ? -1.412 2.814 6.451 1.00 0.00 47 SER A N 7
ATOM 6908 C CA . SER A 1 47 ? -0.068 2.379 6.815 1.00 0.00 47 SER A CA 7
ATOM 6909 C C . SER A 1 47 ? -0.045 1.816 8.233 1.00 0.00 47 SER A C 7
ATOM 6910 O O . SER A 1 47 ? -0.807 2.250 9.097 1.00 0.00 47 SER A O 7
ATOM 6918 N N . ARG A 1 48 ? 0.835 0.847 8.464 1.00 0.00 48 ARG A N 7
ATOM 6919 C CA . ARG A 1 48 ? 0.958 0.223 9.775 1.00 0.00 48 ARG A CA 7
ATOM 6920 C C . ARG A 1 48 ? 2.082 0.869 10.581 1.00 0.00 48 ARG A C 7
ATOM 6921 O O . ARG A 1 48 ? 2.517 0.331 11.600 1.00 0.00 48 ARG A O 7
ATOM 6942 N N . ARG A 1 49 ? 2.548 2.024 10.118 1.00 0.00 49 ARG A N 7
ATOM 6943 C CA . ARG A 1 49 ? 3.622 2.741 10.794 1.00 0.00 49 ARG A CA 7
ATOM 6944 C C . ARG A 1 49 ? 3.199 4.171 11.121 1.00 0.00 49 ARG A C 7
ATOM 6945 O O . ARG A 1 49 ? 3.499 4.688 12.198 1.00 0.00 49 ARG A O 7
ATOM 6966 N N . THR A 1 50 ? 2.500 4.805 10.184 1.00 0.00 50 THR A N 7
ATOM 6967 C CA . THR A 1 50 ? 2.037 6.174 10.372 1.00 0.00 50 THR A CA 7
ATOM 6968 C C . THR A 1 50 ? 0.547 6.212 10.691 1.00 0.00 50 THR A C 7
ATOM 6969 O O . THR A 1 50 ? 0.021 7.241 11.114 1.00 0.00 50 THR A O 7
ATOM 6980 N N . GLN A 1 51 ? -0.126 5.085 10.487 1.00 0.00 51 GLN A N 7
ATOM 6981 C CA . GLN A 1 51 ? -1.556 4.990 10.754 1.00 0.00 51 GLN A CA 7
ATOM 6982 C C . GLN A 1 51 ? -2.326 6.052 9.976 1.00 0.00 51 GLN A C 7
ATOM 6983 O O . GLN A 1 51 ? -3.317 6.598 10.462 1.00 0.00 51 GLN A O 7
ATOM 6997 N N . LYS A 1 52 ? -1.864 6.342 8.764 1.00 0.00 52 LYS A N 7
ATOM 6998 C CA . LYS A 1 52 ? -2.509 7.338 7.917 1.00 0.00 52 LYS A CA 7
ATOM 6999 C C . LYS A 1 52 ? -3.126 6.686 6.683 1.00 0.00 52 LYS A C 7
ATOM 7000 O O . LYS A 1 52 ? -2.761 5.571 6.310 1.00 0.00 52 LYS A O 7
ATOM 7019 N N . PHE A 1 53 ? -4.061 7.389 6.053 1.00 0.00 53 PHE A N 7
ATOM 7020 C CA . PHE A 1 53 ? -4.728 6.878 4.861 1.00 0.00 53 PHE A CA 7
ATOM 7021 C C . PHE A 1 53 ? -4.208 7.574 3.607 1.00 0.00 53 PHE A C 7
ATOM 7022 O O . PHE A 1 53 ? -3.745 8.712 3.662 1.00 0.00 53 PHE A O 7
ATOM 7039 N N . GLY A 1 54 ? -4.288 6.879 2.476 1.00 0.00 54 GLY A N 7
ATOM 7040 C CA . GLY A 1 54 ? -3.821 7.445 1.223 1.00 0.00 54 GLY A CA 7
ATOM 7041 C C . GLY A 1 54 ? -3.719 6.409 0.121 1.00 0.00 54 GLY A C 7
ATOM 7042 O O . GLY A 1 54 ? -4.224 5.294 0.257 1.00 0.00 54 GLY A O 7
ATOM 7046 N N . THR A 1 55 ? -3.065 6.777 -0.976 1.00 0.00 55 THR A N 7
ATOM 7047 C CA . THR A 1 55 ? -2.901 5.872 -2.107 1.00 0.00 55 THR A CA 7
ATOM 7048 C C . THR A 1 55 ? -1.427 5.672 -2.442 1.00 0.00 55 THR A C 7
ATOM 7049 O O . THR A 1 55 ? -0.646 6.624 -2.442 1.00 0.00 55 THR A O 7
ATOM 7060 N N . PHE A 1 56 ? -1.054 4.430 -2.728 1.00 0.00 56 PHE A N 7
ATOM 7061 C CA . PHE A 1 56 ? 0.327 4.105 -3.065 1.00 0.00 56 PHE A CA 7
ATOM 7062 C C . PHE A 1 56 ? 0.385 3.043 -4.159 1.00 0.00 56 PHE A C 7
ATOM 7063 O O . PHE A 1 56 ? -0.556 2.275 -4.364 1.00 0.00 56 PHE A O 7
ATOM 7080 N N . PRO A 1 57 ? 1.516 2.996 -4.879 1.00 0.00 57 PRO A N 7
ATOM 7081 C CA . PRO A 1 57 ? 1.724 2.033 -5.964 1.00 0.00 57 PRO A CA 7
ATOM 7082 C C . PRO A 1 57 ? 1.877 0.605 -5.450 1.00 0.00 57 PRO A C 7
ATOM 7083 O O . PRO A 1 57 ? 2.927 0.232 -4.929 1.00 0.00 57 PRO A O 7
ATOM 7094 N N . GLY A 1 58 ? 0.822 -0.189 -5.602 1.00 0.00 58 GLY A N 7
ATOM 7095 C CA . GLY A 1 58 ? 0.860 -1.568 -5.149 1.00 0.00 58 GLY A CA 7
ATOM 7096 C C . GLY A 1 58 ? 2.112 -2.292 -5.601 1.00 0.00 58 GLY A C 7
ATOM 7097 O O . GLY A 1 58 ? 2.657 -3.119 -4.871 1.00 0.00 58 GLY A O 7
ATOM 7101 N N . ASN A 1 59 ? 2.569 -1.983 -6.810 1.00 0.00 59 ASN A N 7
ATOM 7102 C CA . ASN A 1 59 ? 3.764 -2.613 -7.360 1.00 0.00 59 ASN A CA 7
ATOM 7103 C C . ASN A 1 59 ? 4.884 -2.651 -6.325 1.00 0.00 59 ASN A C 7
ATOM 7104 O O . ASN A 1 59 ? 5.785 -3.487 -6.400 1.00 0.00 59 ASN A O 7
ATOM 7115 N N . TYR A 1 60 ? 4.820 -1.741 -5.359 1.00 0.00 60 TYR A N 7
ATOM 7116 C CA . TYR A 1 60 ? 5.830 -1.670 -4.309 1.00 0.00 60 TYR A CA 7
ATOM 7117 C C . TYR A 1 60 ? 5.527 -2.665 -3.193 1.00 0.00 60 TYR A C 7
ATOM 7118 O O . TYR A 1 60 ? 6.437 -3.236 -2.592 1.00 0.00 60 TYR A O 7
ATOM 7136 N N . VAL A 1 61 ? 4.242 -2.868 -2.923 1.00 0.00 61 VAL A N 7
ATOM 7137 C CA . VAL A 1 61 ? 3.817 -3.796 -1.881 1.00 0.00 61 VAL A CA 7
ATOM 7138 C C . VAL A 1 61 ? 3.247 -5.075 -2.484 1.00 0.00 61 VAL A C 7
ATOM 7139 O O . VAL A 1 61 ? 3.087 -5.183 -3.699 1.00 0.00 61 VAL A O 7
ATOM 7152 N N . ALA A 1 62 ? 2.941 -6.042 -1.625 1.00 0.00 62 ALA A N 7
ATOM 7153 C CA . ALA A 1 62 ? 2.385 -7.313 -2.072 1.00 0.00 62 ALA A CA 7
ATOM 7154 C C . ALA A 1 62 ? 1.471 -7.916 -1.011 1.00 0.00 62 ALA A C 7
ATOM 7155 O O . ALA A 1 62 ? 1.618 -7.666 0.186 1.00 0.00 62 ALA A O 7
ATOM 7162 N N . PRO A 1 63 ? 0.501 -8.729 -1.457 1.00 0.00 63 PRO A N 7
ATOM 7163 C CA . PRO A 1 63 ? -0.457 -9.383 -0.561 1.00 0.00 63 PRO A CA 7
ATOM 7164 C C . PRO A 1 63 ? 0.194 -10.467 0.292 1.00 0.00 63 PRO A C 7
ATOM 7165 O O . PRO A 1 63 ? 0.557 -11.531 -0.209 1.00 0.00 63 PRO A O 7
ATOM 7176 N N . VAL A 1 64 ? 0.337 -10.189 1.584 1.00 0.00 64 VAL A N 7
ATOM 7177 C CA . VAL A 1 64 ? 0.943 -11.141 2.507 1.00 0.00 64 VAL A CA 7
ATOM 7178 C C . VAL A 1 64 ? -0.087 -12.143 3.019 1.00 0.00 64 VAL A C 7
ATOM 7179 O O . VAL A 1 64 ? 0.258 -13.257 3.411 1.00 0.00 64 VAL A O 7
ATOM 7192 N N . SER A 1 65 ? -1.353 -11.737 3.011 1.00 0.00 65 SER A N 7
ATOM 7193 C CA . SER A 1 65 ? -2.434 -12.598 3.477 1.00 0.00 65 SER A CA 7
ATOM 7194 C C . SER A 1 65 ? -2.250 -14.024 2.968 1.00 0.00 65 SER A C 7
ATOM 7195 O O . SER A 1 65 ? -2.745 -14.978 3.568 1.00 0.00 65 SER A O 7
ATOM 7203 N N . GLY A 1 66 ? -1.535 -14.162 1.856 1.00 0.00 66 GLY A N 7
ATOM 7204 C CA . GLY A 1 66 ? -1.298 -15.474 1.283 1.00 0.00 66 GLY A CA 7
ATOM 7205 C C . GLY A 1 66 ? -2.563 -16.104 0.734 1.00 0.00 66 GLY A C 7
ATOM 7206 O O . GLY A 1 66 ? -3.661 -15.897 1.252 1.00 0.00 66 GLY A O 7
ATOM 7210 N N . PRO A 1 67 ? -2.418 -16.892 -0.342 1.00 0.00 67 PRO A N 7
ATOM 7211 C CA . PRO A 1 67 ? -3.547 -17.568 -0.986 1.00 0.00 67 PRO A CA 7
ATOM 7212 C C . PRO A 1 67 ? -4.122 -18.687 -0.123 1.00 0.00 67 PRO A C 7
ATOM 7213 O O . PRO A 1 67 ? -3.609 -18.975 0.958 1.00 0.00 67 PRO A O 7
ATOM 7224 N N . SER A 1 68 ? -5.188 -19.314 -0.608 1.00 0.00 68 SER A N 7
ATOM 7225 C CA . SER A 1 68 ? -5.834 -20.399 0.121 1.00 0.00 68 SER A CA 7
ATOM 7226 C C . SER A 1 68 ? -5.168 -21.736 -0.191 1.00 0.00 68 SER A C 7
ATOM 7227 O O . SER A 1 68 ? -5.600 -22.464 -1.084 1.00 0.00 68 SER A O 7
ATOM 7235 N N . SER A 1 69 ? -4.112 -22.051 0.552 1.00 0.00 69 SER A N 7
ATOM 7236 C CA . SER A 1 69 ? -3.382 -23.298 0.354 1.00 0.00 69 SER A CA 7
ATOM 7237 C C . SER A 1 69 ? -3.831 -24.356 1.357 1.00 0.00 69 SER A C 7
ATOM 7238 O O . SER A 1 69 ? -3.330 -24.415 2.479 1.00 0.00 69 SER A O 7
ATOM 7246 N N . GLY A 1 70 ? -4.780 -25.190 0.943 1.00 0.00 70 GLY A N 7
ATOM 7247 C CA . GLY A 1 70 ? -5.281 -26.235 1.816 1.00 0.00 70 GLY A CA 7
ATOM 7248 C C . GLY A 1 70 ? -5.830 -27.420 1.046 1.00 0.00 70 GLY A C 7
ATOM 7249 O O . GLY A 1 70 ? -6.376 -28.352 1.636 1.00 0.00 70 GLY A O 7
ATOM 7253 N N . GLY A 1 1 ? -20.532 -14.494 12.870 1.00 0.00 1 GLY A N 8
ATOM 7254 C CA . GLY A 1 1 ? -21.096 -13.559 11.915 1.00 0.00 1 GLY A CA 8
ATOM 7255 C C . GLY A 1 1 ? -20.789 -12.116 12.265 1.00 0.00 1 GLY A C 8
ATOM 7256 O O . GLY A 1 1 ? -21.698 -11.323 12.512 1.00 0.00 1 GLY A O 8
ATOM 7260 N N . SER A 1 2 ? -19.505 -11.775 12.287 1.00 0.00 2 SER A N 8
ATOM 7261 C CA . SER A 1 2 ? -19.080 -10.419 12.615 1.00 0.00 2 SER A CA 8
ATOM 7262 C C . SER A 1 2 ? -17.719 -10.112 11.997 1.00 0.00 2 SER A C 8
ATOM 7263 O O . SER A 1 2 ? -16.787 -10.910 12.094 1.00 0.00 2 SER A O 8
ATOM 7271 N N . SER A 1 3 ? -17.614 -8.949 11.361 1.00 0.00 3 SER A N 8
ATOM 7272 C CA . SER A 1 3 ? -16.369 -8.537 10.724 1.00 0.00 3 SER A CA 8
ATOM 7273 C C . SER A 1 3 ? -15.574 -7.606 11.635 1.00 0.00 3 SER A C 8
ATOM 7274 O O . SER A 1 3 ? -15.814 -6.400 11.671 1.00 0.00 3 SER A O 8
ATOM 7282 N N . GLY A 1 4 ? -14.625 -8.177 12.371 1.00 0.00 4 GLY A N 8
ATOM 7283 C CA . GLY A 1 4 ? -13.809 -7.385 13.273 1.00 0.00 4 GLY A CA 8
ATOM 7284 C C . GLY A 1 4 ? -13.128 -6.226 12.573 1.00 0.00 4 GLY A C 8
ATOM 7285 O O . GLY A 1 4 ? -13.720 -5.159 12.406 1.00 0.00 4 GLY A O 8
ATOM 7289 N N . SER A 1 5 ? -11.881 -6.434 12.163 1.00 0.00 5 SER A N 8
ATOM 7290 C CA . SER A 1 5 ? -11.117 -5.396 11.481 1.00 0.00 5 SER A CA 8
ATOM 7291 C C . SER A 1 5 ? -11.456 -5.359 9.994 1.00 0.00 5 SER A C 8
ATOM 7292 O O . SER A 1 5 ? -12.244 -6.169 9.506 1.00 0.00 5 SER A O 8
ATOM 7300 N N . SER A 1 6 ? -10.856 -4.413 9.280 1.00 0.00 6 SER A N 8
ATOM 7301 C CA . SER A 1 6 ? -11.096 -4.267 7.849 1.00 0.00 6 SER A CA 8
ATOM 7302 C C . SER A 1 6 ? -9.805 -3.919 7.114 1.00 0.00 6 SER A C 8
ATOM 7303 O O . SER A 1 6 ? -9.066 -3.025 7.523 1.00 0.00 6 SER A O 8
ATOM 7311 N N . GLY A 1 7 ? -9.541 -4.635 6.025 1.00 0.00 7 GLY A N 8
ATOM 7312 C CA . GLY A 1 7 ? -8.339 -4.388 5.249 1.00 0.00 7 GLY A CA 8
ATOM 7313 C C . GLY A 1 7 ? -7.463 -5.620 5.130 1.00 0.00 7 GLY A C 8
ATOM 7314 O O . GLY A 1 7 ? -7.201 -6.304 6.120 1.00 0.00 7 GLY A O 8
ATOM 7318 N N . THR A 1 8 ? -7.009 -5.906 3.913 1.00 0.00 8 THR A N 8
ATOM 7319 C CA . THR A 1 8 ? -6.160 -7.064 3.667 1.00 0.00 8 THR A CA 8
ATOM 7320 C C . THR A 1 8 ? -4.712 -6.775 4.044 1.00 0.00 8 THR A C 8
ATOM 7321 O O . THR A 1 8 ? -4.176 -5.702 3.767 1.00 0.00 8 THR A O 8
ATOM 7332 N N . PRO A 1 9 ? -4.061 -7.753 4.691 1.00 0.00 9 PRO A N 8
ATOM 7333 C CA . PRO A 1 9 ? -2.665 -7.627 5.118 1.00 0.00 9 PRO A CA 8
ATOM 7334 C C . PRO A 1 9 ? -1.696 -7.627 3.941 1.00 0.00 9 PRO A C 8
ATOM 7335 O O . PRO A 1 9 ? -1.737 -8.516 3.090 1.00 0.00 9 PRO A O 8
ATOM 7346 N N . TYR A 1 10 ? -0.825 -6.625 3.898 1.00 0.00 10 TYR A N 8
ATOM 7347 C CA . TYR A 1 10 ? 0.154 -6.508 2.823 1.00 0.00 10 TYR A CA 8
ATOM 7348 C C . TYR A 1 10 ? 1.532 -6.160 3.377 1.00 0.00 10 TYR A C 8
ATOM 7349 O O . TYR A 1 10 ? 1.694 -5.941 4.577 1.00 0.00 10 TYR A O 8
ATOM 7367 N N . ARG A 1 11 ? 2.523 -6.111 2.492 1.00 0.00 11 ARG A N 8
ATOM 7368 C CA . ARG A 1 11 ? 3.888 -5.790 2.891 1.00 0.00 11 ARG A CA 8
ATOM 7369 C C . ARG A 1 11 ? 4.598 -4.990 1.803 1.00 0.00 11 ARG A C 8
ATOM 7370 O O . ARG A 1 11 ? 4.507 -5.315 0.619 1.00 0.00 11 ARG A O 8
ATOM 7391 N N . ALA A 1 12 ? 5.305 -3.942 2.212 1.00 0.00 12 ALA A N 8
ATOM 7392 C CA . ALA A 1 12 ? 6.032 -3.096 1.273 1.00 0.00 12 ALA A CA 8
ATOM 7393 C C . ALA A 1 12 ? 7.369 -3.722 0.893 1.00 0.00 12 ALA A C 8
ATOM 7394 O O . ALA A 1 12 ? 8.327 -3.678 1.664 1.00 0.00 12 ALA A O 8
ATOM 7401 N N . MET A 1 13 ? 7.426 -4.305 -0.300 1.00 0.00 13 MET A N 8
ATOM 7402 C CA . MET A 1 13 ? 8.647 -4.940 -0.783 1.00 0.00 13 MET A CA 8
ATOM 7403 C C . MET A 1 13 ? 9.770 -3.917 -0.930 1.00 0.00 13 MET A C 8
ATOM 7404 O O . MET A 1 13 ? 10.949 -4.271 -0.928 1.00 0.00 13 MET A O 8
ATOM 7418 N N . TYR A 1 14 ? 9.396 -2.649 -1.058 1.00 0.00 14 TYR A N 8
ATOM 7419 C CA . TYR A 1 14 ? 10.371 -1.576 -1.209 1.00 0.00 14 TYR A CA 8
ATOM 7420 C C . TYR A 1 14 ? 9.850 -0.277 -0.603 1.00 0.00 14 TYR A C 8
ATOM 7421 O O . TYR A 1 14 ? 8.672 0.055 -0.738 1.00 0.00 14 TYR A O 8
ATOM 7439 N N . GLN A 1 15 ? 10.736 0.454 0.065 1.00 0.00 15 GLN A N 8
ATOM 7440 C CA . GLN A 1 15 ? 10.367 1.718 0.692 1.00 0.00 15 GLN A CA 8
ATOM 7441 C C . GLN A 1 15 ? 9.839 2.706 -0.343 1.00 0.00 15 GLN A C 8
ATOM 7442 O O . GLN A 1 15 ? 10.320 2.749 -1.476 1.00 0.00 15 GLN A O 8
ATOM 7456 N N . TYR A 1 16 ? 8.849 3.498 0.053 1.00 0.00 16 TYR A N 8
ATOM 7457 C CA . TYR A 1 16 ? 8.254 4.484 -0.842 1.00 0.00 16 TYR A CA 8
ATOM 7458 C C . TYR A 1 16 ? 8.508 5.901 -0.337 1.00 0.00 16 TYR A C 8
ATOM 7459 O O . TYR A 1 16 ? 8.787 6.110 0.844 1.00 0.00 16 TYR A O 8
ATOM 7477 N N . ARG A 1 17 ? 8.410 6.870 -1.240 1.00 0.00 17 ARG A N 8
ATOM 7478 C CA . ARG A 1 17 ? 8.629 8.268 -0.888 1.00 0.00 17 ARG A CA 8
ATOM 7479 C C . ARG A 1 17 ? 7.514 9.150 -1.442 1.00 0.00 17 ARG A C 8
ATOM 7480 O O . ARG A 1 17 ? 7.603 9.684 -2.548 1.00 0.00 17 ARG A O 8
ATOM 7501 N N . PRO A 1 18 ? 6.437 9.306 -0.658 1.00 0.00 18 PRO A N 8
ATOM 7502 C CA . PRO A 1 18 ? 5.284 10.123 -1.049 1.00 0.00 18 PRO A CA 8
ATOM 7503 C C . PRO A 1 18 ? 5.608 11.612 -1.069 1.00 0.00 18 PRO A C 8
ATOM 7504 O O . PRO A 1 18 ? 5.980 12.189 -0.047 1.00 0.00 18 PRO A O 8
ATOM 7515 N N . GLN A 1 19 ? 5.465 12.229 -2.237 1.00 0.00 19 GLN A N 8
ATOM 7516 C CA . GLN A 1 19 ? 5.743 13.653 -2.388 1.00 0.00 19 GLN A CA 8
ATOM 7517 C C . GLN A 1 19 ? 4.809 14.485 -1.516 1.00 0.00 19 GLN A C 8
ATOM 7518 O O . GLN A 1 19 ? 5.203 15.519 -0.979 1.00 0.00 19 GLN A O 8
ATOM 7532 N N . ASN A 1 20 ? 3.569 14.027 -1.381 1.00 0.00 20 ASN A N 8
ATOM 7533 C CA . ASN A 1 20 ? 2.577 14.731 -0.575 1.00 0.00 20 ASN A CA 8
ATOM 7534 C C . ASN A 1 20 ? 1.808 13.758 0.313 1.00 0.00 20 ASN A C 8
ATOM 7535 O O . ASN A 1 20 ? 1.637 12.590 -0.034 1.00 0.00 20 ASN A O 8
ATOM 7546 N N . GLU A 1 21 ? 1.347 14.249 1.459 1.00 0.00 21 GLU A N 8
ATOM 7547 C CA . GLU A 1 21 ? 0.597 13.422 2.396 1.00 0.00 21 GLU A CA 8
ATOM 7548 C C . GLU A 1 21 ? -0.380 12.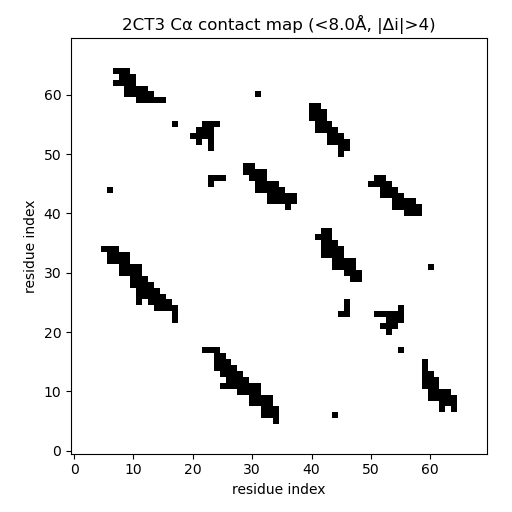511 1.658 1.00 0.00 21 GLU A C 8
ATOM 7549 O O . GLU A 1 21 ? -0.571 11.354 2.032 1.00 0.00 21 GLU A O 8
ATOM 7561 N N . ASP A 1 22 ? -0.995 13.043 0.607 1.00 0.00 22 ASP A N 8
ATOM 7562 C CA . ASP A 1 22 ? -1.952 12.279 -0.186 1.00 0.00 22 ASP A CA 8
ATOM 7563 C C . ASP A 1 22 ? -1.504 10.827 -0.327 1.00 0.00 22 ASP A C 8
ATOM 7564 O O . ASP A 1 22 ? -2.269 9.903 -0.050 1.00 0.00 22 ASP A O 8
ATOM 7573 N N . GLU A 1 23 ? -0.262 10.636 -0.760 1.00 0.00 23 GLU A N 8
ATOM 7574 C CA . GLU A 1 23 ? 0.285 9.296 -0.939 1.00 0.00 23 GLU A CA 8
ATOM 7575 C C . GLU A 1 23 ? 0.804 8.738 0.383 1.00 0.00 23 GLU A C 8
ATOM 7576 O O . GLU A 1 23 ? 1.428 9.453 1.169 1.00 0.00 23 GLU A O 8
ATOM 7588 N N . LEU A 1 24 ? 0.541 7.459 0.622 1.00 0.00 24 LEU A N 8
ATOM 7589 C CA . LEU A 1 24 ? 0.980 6.804 1.850 1.00 0.00 24 LEU A CA 8
ATOM 7590 C C . LEU A 1 24 ? 2.439 6.372 1.744 1.00 0.00 24 LEU A C 8
ATOM 7591 O O . LEU A 1 24 ? 2.875 5.875 0.707 1.00 0.00 24 LEU A O 8
ATOM 7607 N N . GLU A 1 25 ? 3.187 6.564 2.826 1.00 0.00 25 GLU A N 8
ATOM 7608 C CA . GLU A 1 25 ? 4.597 6.193 2.855 1.00 0.00 25 GLU A CA 8
ATOM 7609 C C . GLU A 1 25 ? 4.766 4.728 3.248 1.00 0.00 25 GLU A C 8
ATOM 7610 O O . GLU A 1 25 ? 4.075 4.228 4.136 1.00 0.00 25 GLU A O 8
ATOM 7622 N N . LEU A 1 26 ? 5.690 4.045 2.580 1.00 0.00 26 LEU A N 8
ATOM 7623 C CA . LEU A 1 26 ? 5.950 2.637 2.858 1.00 0.00 26 LEU A CA 8
ATOM 7624 C C . LEU A 1 26 ? 7.379 2.435 3.353 1.00 0.00 26 LEU A C 8
ATOM 7625 O O . LEU A 1 26 ? 8.164 3.382 3.417 1.00 0.00 26 LEU A O 8
ATOM 7641 N N . ARG A 1 27 ? 7.710 1.196 3.700 1.00 0.00 27 ARG A N 8
ATOM 7642 C CA . ARG A 1 27 ? 9.045 0.870 4.188 1.00 0.00 27 ARG A CA 8
ATOM 7643 C C . ARG A 1 27 ? 9.378 -0.595 3.921 1.00 0.00 27 ARG A C 8
ATOM 7644 O O . ARG A 1 27 ? 8.581 -1.486 4.215 1.00 0.00 27 ARG A O 8
ATOM 7665 N N . GLU A 1 28 ? 10.560 -0.836 3.362 1.00 0.00 28 GLU A N 8
ATOM 7666 C CA . GLU A 1 28 ? 10.997 -2.192 3.054 1.00 0.00 28 GLU A CA 8
ATOM 7667 C C . GLU A 1 28 ? 10.862 -3.097 4.276 1.00 0.00 28 GLU A C 8
ATOM 7668 O O . GLU A 1 28 ? 11.652 -3.014 5.214 1.00 0.00 28 GLU A O 8
ATOM 7680 N N . GLY A 1 29 ? 9.852 -3.963 4.255 1.00 0.00 29 GLY A N 8
ATOM 7681 C CA . GLY A 1 29 ? 9.631 -4.870 5.365 1.00 0.00 29 GLY A CA 8
ATOM 7682 C C . GLY A 1 29 ? 8.607 -4.342 6.350 1.00 0.00 29 GLY A C 8
ATOM 7683 O O . GLY A 1 29 ? 8.726 -4.559 7.556 1.00 0.00 29 GLY A O 8
ATOM 7687 N N . ASP A 1 30 ? 7.599 -3.646 5.837 1.00 0.00 30 ASP A N 8
ATOM 7688 C CA . ASP A 1 30 ? 6.550 -3.084 6.680 1.00 0.00 30 ASP A CA 8
ATOM 7689 C C . ASP A 1 30 ? 5.176 -3.579 6.240 1.00 0.00 30 ASP A C 8
ATOM 7690 O O . ASP A 1 30 ? 4.907 -3.713 5.046 1.00 0.00 30 ASP A O 8
ATOM 7699 N N . ARG A 1 31 ? 4.310 -3.849 7.211 1.00 0.00 31 ARG A N 8
ATOM 7700 C CA . ARG A 1 31 ? 2.965 -4.331 6.924 1.00 0.00 31 ARG A CA 8
ATOM 7701 C C . ARG A 1 31 ? 2.055 -3.183 6.499 1.00 0.00 31 ARG A C 8
ATOM 7702 O O . ARG A 1 31 ? 2.188 -2.059 6.984 1.00 0.00 31 ARG A O 8
ATOM 7723 N N . VAL A 1 32 ? 1.131 -3.472 5.588 1.00 0.00 32 VAL A N 8
ATOM 7724 C CA . VAL A 1 32 ? 0.198 -2.464 5.098 1.00 0.00 32 VAL A CA 8
ATOM 7725 C C . VAL A 1 32 ? -1.235 -2.982 5.124 1.00 0.00 32 VAL A C 8
ATOM 7726 O O . VAL A 1 32 ? -1.475 -4.182 4.989 1.00 0.00 32 VAL A O 8
ATOM 7739 N N . ASP A 1 33 ? -2.185 -2.070 5.300 1.00 0.00 33 ASP A N 8
ATOM 7740 C CA . ASP A 1 33 ? -3.596 -2.434 5.343 1.00 0.00 33 ASP A CA 8
ATOM 7741 C C . ASP A 1 33 ? -4.330 -1.910 4.113 1.00 0.00 33 ASP A C 8
ATOM 7742 O O . ASP A 1 33 ? -4.794 -0.770 4.093 1.00 0.00 33 ASP A O 8
ATOM 7751 N N . VAL A 1 34 ? -4.431 -2.749 3.087 1.00 0.00 34 VAL A N 8
ATOM 7752 C CA . VAL A 1 34 ? -5.109 -2.370 1.853 1.00 0.00 34 VAL A CA 8
ATOM 7753 C C . VAL A 1 34 ? -6.620 -2.519 1.987 1.00 0.00 34 VAL A C 8
ATOM 7754 O O . VAL A 1 34 ? -7.113 -3.540 2.466 1.00 0.00 34 VAL A O 8
ATOM 7767 N N . MET A 1 35 ? -7.350 -1.493 1.562 1.00 0.00 35 MET A N 8
ATOM 7768 C CA . MET A 1 35 ? -8.806 -1.510 1.634 1.00 0.00 35 MET A CA 8
ATOM 7769 C C . MET A 1 35 ? -9.419 -1.567 0.238 1.00 0.00 35 MET A C 8
ATOM 7770 O O . MET A 1 35 ? -10.240 -2.435 -0.053 1.00 0.00 35 MET A O 8
ATOM 7784 N N . GLN A 1 36 ? -9.014 -0.636 -0.619 1.00 0.00 36 GLN A N 8
ATOM 7785 C CA . GLN A 1 36 ? -9.524 -0.580 -1.984 1.00 0.00 36 GLN A CA 8
ATOM 7786 C C . GLN A 1 36 ? -8.422 -0.890 -2.991 1.00 0.00 36 GLN A C 8
ATOM 7787 O O . GLN A 1 36 ? -7.247 -0.623 -2.739 1.00 0.00 36 GLN A O 8
ATOM 7801 N N . GLN A 1 37 ? -8.809 -1.454 -4.130 1.00 0.00 37 GLN A N 8
ATOM 7802 C CA . GLN A 1 37 ? -7.852 -1.801 -5.174 1.00 0.00 37 GLN A CA 8
ATOM 7803 C C . GLN A 1 37 ? -8.205 -1.111 -6.487 1.00 0.00 37 GLN A C 8
ATOM 7804 O O . GLN A 1 37 ? -9.327 -1.231 -6.981 1.00 0.00 37 GLN A O 8
ATOM 7818 N N . CYS A 1 38 ? -7.242 -0.388 -7.048 1.00 0.00 38 CYS A N 8
ATOM 7819 C CA . CYS A 1 38 ? -7.452 0.323 -8.304 1.00 0.00 38 CYS A CA 8
ATOM 7820 C C . CYS A 1 38 ? -7.200 -0.594 -9.496 1.00 0.00 38 CYS A C 8
ATOM 7821 O O . CYS A 1 38 ? -6.434 -1.554 -9.404 1.00 0.00 38 CYS A O 8
ATOM 7829 N N . ASP A 1 39 ? -7.851 -0.294 -10.615 1.00 0.00 39 ASP A N 8
ATOM 7830 C CA . ASP A 1 39 ? -7.698 -1.091 -11.826 1.00 0.00 39 ASP A CA 8
ATOM 7831 C C . ASP A 1 39 ? -6.391 -0.756 -12.536 1.00 0.00 39 ASP A C 8
ATOM 7832 O O . ASP A 1 39 ? -5.784 -1.614 -13.178 1.00 0.00 39 ASP A O 8
ATOM 7841 N N . ASP A 1 40 ? -5.963 0.496 -12.418 1.00 0.00 40 ASP A N 8
ATOM 7842 C CA . ASP A 1 40 ? -4.728 0.945 -13.049 1.00 0.00 40 ASP A CA 8
ATOM 7843 C C . ASP A 1 40 ? -3.538 0.128 -12.556 1.00 0.00 40 ASP A C 8
ATOM 7844 O O . ASP A 1 40 ? -2.583 -0.107 -13.295 1.00 0.00 40 ASP A O 8
ATOM 7853 N N . GLY A 1 41 ? -3.601 -0.301 -11.299 1.00 0.00 41 GLY A N 8
ATOM 7854 C CA . GLY A 1 41 ? -2.523 -1.086 -10.727 1.00 0.00 41 GLY A CA 8
ATOM 7855 C C . GLY A 1 41 ? -2.007 -0.502 -9.427 1.00 0.00 41 GLY A C 8
ATOM 7856 O O . GLY A 1 41 ? -0.849 -0.708 -9.063 1.00 0.00 41 GLY A O 8
ATOM 7860 N N . TRP A 1 42 ? -2.867 0.228 -8.726 1.00 0.00 42 TRP A N 8
ATOM 7861 C CA . TRP A 1 42 ? -2.491 0.845 -7.459 1.00 0.00 42 TRP A CA 8
ATOM 7862 C C . TRP A 1 42 ? -3.394 0.363 -6.330 1.00 0.00 42 TRP A C 8
ATOM 7863 O O . TRP A 1 42 ? -4.502 -0.116 -6.570 1.00 0.00 42 TRP A O 8
ATOM 7884 N N . PHE A 1 43 ? -2.913 0.492 -5.097 1.00 0.00 43 PHE A N 8
ATOM 7885 C CA . PHE A 1 43 ? -3.678 0.069 -3.930 1.00 0.00 43 PHE A CA 8
ATOM 7886 C C . PHE A 1 43 ? -3.899 1.235 -2.972 1.00 0.00 43 PHE A C 8
ATOM 7887 O O . PHE A 1 43 ? -3.019 2.075 -2.786 1.00 0.00 43 PHE A O 8
ATOM 7904 N N . VAL A 1 44 ? -5.082 1.280 -2.367 1.00 0.00 44 VAL A N 8
ATOM 7905 C CA . VAL A 1 44 ? -5.420 2.343 -1.427 1.00 0.00 44 VAL A CA 8
ATOM 7906 C C . VAL A 1 44 ? -5.800 1.772 -0.066 1.00 0.00 44 VAL A C 8
ATOM 7907 O O . VAL A 1 44 ? -6.733 0.979 0.048 1.00 0.00 44 VAL A O 8
ATOM 7920 N N . GLY A 1 45 ? -5.069 2.183 0.967 1.00 0.00 45 GLY A N 8
ATOM 7921 C CA . GLY A 1 45 ? -5.345 1.702 2.308 1.00 0.00 45 GLY A CA 8
ATOM 7922 C C . GLY A 1 45 ? -4.684 2.551 3.376 1.00 0.00 45 GLY A C 8
ATOM 7923 O O . GLY A 1 45 ? -4.533 3.762 3.212 1.00 0.00 45 GLY A O 8
ATOM 7927 N N . VAL A 1 46 ? -4.288 1.916 4.474 1.00 0.00 46 VAL A N 8
ATOM 7928 C CA . VAL A 1 46 ? -3.639 2.620 5.573 1.00 0.00 46 VAL A CA 8
ATOM 7929 C C . VAL A 1 46 ? -2.297 1.985 5.917 1.00 0.00 46 VAL A C 8
ATOM 7930 O O . VAL A 1 46 ? -2.097 0.786 5.721 1.00 0.00 46 VAL A O 8
ATOM 7943 N N . SER A 1 47 ? -1.379 2.797 6.432 1.00 0.00 47 SER A N 8
ATOM 7944 C CA . SER A 1 47 ? -0.053 2.315 6.800 1.00 0.00 47 SER A CA 8
ATOM 7945 C C . SER A 1 47 ? -0.045 1.786 8.232 1.00 0.00 47 SER A C 8
ATOM 7946 O O . SER A 1 47 ? -1.004 1.977 8.980 1.00 0.00 47 SER A O 8
ATOM 7954 N N . ARG A 1 48 ? 1.044 1.122 8.605 1.00 0.00 48 ARG A N 8
ATOM 7955 C CA . ARG A 1 48 ? 1.177 0.564 9.945 1.00 0.00 48 ARG A CA 8
ATOM 7956 C C . ARG A 1 48 ? 2.260 1.295 10.733 1.00 0.00 48 ARG A C 8
ATOM 7957 O O . ARG A 1 48 ? 2.510 0.985 11.898 1.00 0.00 48 ARG A O 8
ATOM 7978 N N . ARG A 1 49 ? 2.900 2.266 10.089 1.00 0.00 49 ARG A N 8
ATOM 7979 C CA . ARG A 1 49 ? 3.957 3.039 10.728 1.00 0.00 49 ARG A CA 8
ATOM 7980 C C . ARG A 1 49 ? 3.479 4.452 11.050 1.00 0.00 49 ARG A C 8
ATOM 7981 O O . ARG A 1 49 ? 3.726 4.971 12.139 1.00 0.00 49 ARG A O 8
ATOM 8002 N N . THR A 1 50 ? 2.793 5.071 10.094 1.00 0.00 50 THR A N 8
ATOM 8003 C CA . THR A 1 50 ? 2.281 6.424 10.274 1.00 0.00 50 THR A CA 8
ATOM 8004 C C . THR A 1 50 ? 0.769 6.419 10.465 1.00 0.00 50 THR A C 8
ATOM 8005 O O . THR A 1 50 ? 0.159 7.465 10.684 1.00 0.00 50 THR A O 8
ATOM 8016 N N . GLN A 1 51 ? 0.170 5.235 10.383 1.00 0.00 51 GLN A N 8
ATOM 8017 C CA . GLN A 1 51 ? -1.272 5.095 10.547 1.00 0.00 51 GLN A CA 8
ATOM 8018 C C . GLN A 1 51 ? -2.017 6.148 9.733 1.00 0.00 51 GLN A C 8
ATOM 8019 O O . GLN A 1 51 ? -3.019 6.703 10.185 1.00 0.00 51 GLN A O 8
ATOM 8033 N N . LYS A 1 52 ? -1.521 6.419 8.531 1.00 0.00 52 LYS A N 8
ATOM 8034 C CA . LYS A 1 52 ? -2.140 7.405 7.652 1.00 0.00 52 LYS A CA 8
ATOM 8035 C C . LYS A 1 52 ? -2.943 6.723 6.550 1.00 0.00 52 LYS A C 8
ATOM 8036 O O . LYS A 1 52 ? -2.788 5.526 6.304 1.00 0.00 52 LYS A O 8
ATOM 8055 N N . PHE A 1 53 ? -3.802 7.491 5.888 1.00 0.00 53 PHE A N 8
ATOM 8056 C CA . PHE A 1 53 ? -4.630 6.961 4.811 1.00 0.00 53 PHE A CA 8
ATOM 8057 C C . PHE A 1 53 ? -4.330 7.671 3.494 1.00 0.00 53 PHE A C 8
ATOM 8058 O O . PHE A 1 53 ? -4.401 8.896 3.406 1.00 0.00 53 PHE A O 8
ATOM 8075 N N . GLY A 1 54 ? -3.992 6.891 2.471 1.00 0.00 54 GLY A N 8
ATOM 8076 C CA . GLY A 1 54 ? -3.685 7.462 1.173 1.00 0.00 54 GLY A CA 8
ATOM 8077 C C . GLY A 1 54 ? -3.592 6.411 0.085 1.00 0.00 54 GLY A C 8
ATOM 8078 O O . GLY A 1 54 ? -4.125 5.310 0.226 1.00 0.00 54 GLY A O 8
ATOM 8082 N N . THR A 1 55 ? -2.913 6.750 -1.007 1.00 0.00 55 THR A N 8
ATOM 8083 C CA . THR A 1 55 ? -2.753 5.828 -2.125 1.00 0.00 55 THR A CA 8
ATOM 8084 C C . THR A 1 55 ? -1.280 5.584 -2.430 1.00 0.00 55 THR A C 8
ATOM 8085 O O . THR A 1 55 ? -0.467 6.508 -2.395 1.00 0.00 55 THR A O 8
ATOM 8096 N N . PHE A 1 56 ? -0.942 4.334 -2.731 1.00 0.00 56 PHE A N 8
ATOM 8097 C CA . PHE A 1 56 ? 0.435 3.969 -3.043 1.00 0.00 56 PHE A CA 8
ATOM 8098 C C . PHE A 1 56 ? 0.483 2.949 -4.177 1.00 0.00 56 PHE A C 8
ATOM 8099 O O . PHE A 1 56 ? -0.479 2.225 -4.437 1.00 0.00 56 PHE A O 8
ATOM 8116 N N . PRO A 1 57 ? 1.630 2.889 -4.870 1.00 0.00 57 PRO A N 8
ATOM 8117 C CA . PRO A 1 57 ? 1.832 1.962 -5.987 1.00 0.00 57 PRO A CA 8
ATOM 8118 C C . PRO A 1 57 ? 1.920 0.511 -5.528 1.00 0.00 57 PRO A C 8
ATOM 8119 O O . PRO A 1 57 ? 2.864 0.123 -4.841 1.00 0.00 57 PRO A O 8
ATOM 8130 N N . GLY A 1 58 ? 0.930 -0.288 -5.913 1.00 0.00 58 GLY A N 8
ATOM 8131 C CA . GLY A 1 58 ? 0.915 -1.688 -5.531 1.00 0.00 58 GLY A CA 8
ATOM 8132 C C . GLY A 1 58 ? 2.176 -2.417 -5.952 1.00 0.00 58 GLY A C 8
ATOM 8133 O O . GLY A 1 58 ? 2.507 -3.466 -5.401 1.00 0.00 58 GLY A O 8
ATOM 8137 N N . ASN A 1 59 ? 2.880 -1.860 -6.931 1.00 0.00 59 ASN A N 8
ATOM 8138 C CA . ASN A 1 59 ? 4.111 -2.466 -7.427 1.00 0.00 59 ASN A CA 8
ATOM 8139 C C . ASN A 1 59 ? 5.212 -2.400 -6.373 1.00 0.00 59 ASN A C 8
ATOM 8140 O O . ASN A 1 59 ? 6.308 -2.925 -6.571 1.00 0.00 59 ASN A O 8
ATOM 8151 N N . TYR A 1 60 ? 4.913 -1.753 -5.252 1.00 0.00 60 TYR A N 8
ATOM 8152 C CA . TYR A 1 60 ? 5.877 -1.618 -4.167 1.00 0.00 60 TYR A CA 8
ATOM 8153 C C . TYR A 1 60 ? 5.545 -2.568 -3.020 1.00 0.00 60 TYR A C 8
ATOM 8154 O O . TYR A 1 60 ? 6.422 -2.967 -2.255 1.00 0.00 60 TYR A O 8
ATOM 8172 N N . VAL A 1 61 ? 4.270 -2.927 -2.909 1.00 0.00 61 VAL A N 8
ATOM 8173 C CA . VAL A 1 61 ? 3.819 -3.831 -1.858 1.00 0.00 61 VAL A CA 8
ATOM 8174 C C . VAL A 1 61 ? 3.413 -5.183 -2.433 1.00 0.00 61 VAL A C 8
ATOM 8175 O O . VAL A 1 61 ? 3.469 -5.396 -3.644 1.00 0.00 61 VAL A O 8
ATOM 8188 N N . ALA A 1 62 ? 3.003 -6.094 -1.557 1.00 0.00 62 ALA A N 8
ATOM 8189 C CA . ALA A 1 62 ? 2.585 -7.426 -1.978 1.00 0.00 62 ALA A CA 8
ATOM 8190 C C . ALA A 1 62 ? 1.640 -8.052 -0.958 1.00 0.00 62 ALA A C 8
ATOM 8191 O O . ALA A 1 62 ? 1.755 -7.833 0.248 1.00 0.00 62 ALA A O 8
ATOM 8198 N N . PRO A 1 63 ? 0.681 -8.850 -1.451 1.00 0.00 63 PRO A N 8
ATOM 8199 C CA . PRO A 1 63 ? -0.303 -9.525 -0.599 1.00 0.00 63 PRO A CA 8
ATOM 8200 C C . PRO A 1 63 ? 0.322 -10.631 0.244 1.00 0.00 63 PRO A C 8
ATOM 8201 O O . PRO A 1 63 ? 0.553 -11.739 -0.240 1.00 0.00 63 PRO A O 8
ATOM 8212 N N . VAL A 1 64 ? 0.592 -10.324 1.509 1.00 0.00 64 VAL A N 8
ATOM 8213 C CA . VAL A 1 64 ? 1.189 -11.294 2.420 1.00 0.00 64 VAL A CA 8
ATOM 8214 C C . VAL A 1 64 ? 0.160 -12.319 2.882 1.00 0.00 64 VAL A C 8
ATOM 8215 O O . VAL A 1 64 ? 0.513 -13.417 3.314 1.00 0.00 64 VAL A O 8
ATOM 8228 N N . SER A 1 65 ? -1.115 -11.955 2.787 1.00 0.00 65 SER A N 8
ATOM 8229 C CA . SER A 1 65 ? -2.196 -12.843 3.198 1.00 0.00 65 SER A CA 8
ATOM 8230 C C . SER A 1 65 ? -1.979 -14.252 2.655 1.00 0.00 65 SER A C 8
ATOM 8231 O O . SER A 1 65 ? -2.332 -15.239 3.298 1.00 0.00 65 SER A O 8
ATOM 8239 N N . GLY A 1 66 ? -1.393 -14.336 1.464 1.00 0.00 66 GLY A N 8
ATOM 8240 C CA . GLY A 1 66 ? -1.138 -15.628 0.852 1.00 0.00 66 GLY A CA 8
ATOM 8241 C C . GLY A 1 66 ? -2.074 -15.916 -0.305 1.00 0.00 66 GLY A C 8
ATOM 8242 O O . GLY A 1 66 ? -3.094 -16.588 -0.154 1.00 0.00 66 GLY A O 8
ATOM 8246 N N . PRO A 1 67 ? -1.728 -15.399 -1.493 1.00 0.00 67 PRO A N 8
ATOM 8247 C CA . PRO A 1 67 ? -2.532 -15.590 -2.704 1.00 0.00 67 PRO A CA 8
ATOM 8248 C C . PRO A 1 67 ? -2.488 -17.029 -3.207 1.00 0.00 67 PRO A C 8
ATOM 8249 O O . PRO A 1 67 ? -1.495 -17.462 -3.793 1.00 0.00 67 PRO A O 8
ATOM 8260 N N . SER A 1 68 ? -3.570 -17.765 -2.976 1.00 0.00 68 SER A N 8
ATOM 8261 C CA . SER A 1 68 ? -3.653 -19.157 -3.404 1.00 0.00 68 SER A CA 8
ATOM 8262 C C . SER A 1 68 ? -3.502 -19.270 -4.917 1.00 0.00 68 SER A C 8
ATOM 8263 O O . SER A 1 68 ? -3.767 -18.319 -5.652 1.00 0.00 68 SER A O 8
ATOM 8271 N N . SER A 1 69 ? -3.075 -20.442 -5.377 1.00 0.00 69 SER A N 8
ATOM 8272 C CA . SER A 1 69 ? -2.885 -20.680 -6.803 1.00 0.00 69 SER A CA 8
ATOM 8273 C C . SER A 1 69 ? -3.807 -21.792 -7.296 1.00 0.00 69 SER A C 8
ATOM 8274 O O . SER A 1 69 ? -3.696 -22.940 -6.870 1.00 0.00 69 SER A O 8
ATOM 8282 N N . GLY A 1 70 ? -4.718 -21.439 -8.198 1.00 0.00 70 GLY A N 8
ATOM 8283 C CA . GLY A 1 70 ? -5.647 -22.417 -8.735 1.00 0.00 70 GLY A CA 8
ATOM 8284 C C . GLY A 1 70 ? -4.958 -23.462 -9.591 1.00 0.00 70 GLY A C 8
ATOM 8285 O O . GLY A 1 70 ? -5.061 -23.435 -10.817 1.00 0.00 70 GLY A O 8
ATOM 8289 N N . GLY A 1 1 ? -7.593 -7.844 20.589 1.00 0.00 1 GLY A N 9
ATOM 8290 C CA . GLY A 1 1 ? -7.287 -8.242 19.228 1.00 0.00 1 GLY A CA 9
ATOM 8291 C C . GLY A 1 1 ? -8.113 -7.488 18.204 1.00 0.00 1 GLY A C 9
ATOM 8292 O O . GLY A 1 1 ? -8.578 -6.379 18.466 1.00 0.00 1 GLY A O 9
ATOM 8296 N N . SER A 1 2 ? -8.295 -8.091 17.034 1.00 0.00 2 SER A N 9
ATOM 8297 C CA . SER A 1 2 ? -9.066 -7.467 15.964 1.00 0.00 2 SER A CA 9
ATOM 8298 C C . SER A 1 2 ? -10.165 -8.403 15.470 1.00 0.00 2 SER A C 9
ATOM 8299 O O . SER A 1 2 ? -9.959 -9.185 14.542 1.00 0.00 2 SER A O 9
ATOM 8307 N N . SER A 1 3 ? -11.334 -8.316 16.097 1.00 0.00 3 SER A N 9
ATOM 8308 C CA . SER A 1 3 ? -12.466 -9.157 15.724 1.00 0.00 3 SER A CA 9
ATOM 8309 C C . SER A 1 3 ? -13.199 -8.578 14.518 1.00 0.00 3 SER A C 9
ATOM 8310 O O . SER A 1 3 ? -13.890 -7.565 14.624 1.00 0.00 3 SER A O 9
ATOM 8318 N N . GLY A 1 4 ? -13.042 -9.229 13.369 1.00 0.00 4 GLY A N 9
ATOM 8319 C CA . GLY A 1 4 ? -13.694 -8.765 12.158 1.00 0.00 4 GLY A CA 9
ATOM 8320 C C . GLY A 1 4 ? -13.222 -7.388 11.737 1.00 0.00 4 GLY A C 9
ATOM 8321 O O . GLY A 1 4 ? -13.101 -6.485 12.565 1.00 0.00 4 GLY A O 9
ATOM 8325 N N . SER A 1 5 ? -12.952 -7.226 10.445 1.00 0.00 5 SER A N 9
ATOM 8326 C CA . SER A 1 5 ? -12.485 -5.950 9.916 1.00 0.00 5 SER A CA 9
ATOM 8327 C C . SER A 1 5 ? -12.562 -5.933 8.392 1.00 0.00 5 SER A C 9
ATOM 8328 O O . SER A 1 5 ? -12.740 -6.973 7.757 1.00 0.00 5 SER A O 9
ATOM 8336 N N . SER A 1 6 ? -12.427 -4.745 7.812 1.00 0.00 6 SER A N 9
ATOM 8337 C CA . SER A 1 6 ? -12.484 -4.591 6.363 1.00 0.00 6 SER A CA 9
ATOM 8338 C C . SER A 1 6 ? -11.146 -4.104 5.815 1.00 0.00 6 SER A C 9
ATOM 8339 O O . SER A 1 6 ? -10.932 -2.905 5.643 1.00 0.00 6 SER A O 9
ATOM 8347 N N . GLY A 1 7 ? -10.248 -5.046 5.542 1.00 0.00 7 GLY A N 9
ATOM 8348 C CA . GLY A 1 7 ? -8.942 -4.696 5.016 1.00 0.00 7 GLY A CA 9
ATOM 8349 C C . GLY A 1 7 ? -7.988 -5.874 5.000 1.00 0.00 7 GLY A C 9
ATOM 8350 O O . GLY A 1 7 ? -7.822 -6.563 6.007 1.00 0.00 7 GLY A O 9
ATOM 8354 N N . THR A 1 8 ? -7.360 -6.108 3.852 1.00 0.00 8 THR A N 9
ATOM 8355 C CA . THR A 1 8 ? -6.420 -7.213 3.707 1.00 0.00 8 THR A CA 9
ATOM 8356 C C . THR A 1 8 ? -4.997 -6.769 4.024 1.00 0.00 8 THR A C 9
ATOM 8357 O O . THR A 1 8 ? -4.550 -5.696 3.619 1.00 0.00 8 THR A O 9
ATOM 8368 N N . PRO A 1 9 ? -4.264 -7.613 4.765 1.00 0.00 9 PRO A N 9
ATOM 8369 C CA . PRO A 1 9 ? -2.879 -7.330 5.152 1.00 0.00 9 PRO A CA 9
ATOM 8370 C C . PRO A 1 9 ? -1.923 -7.387 3.966 1.00 0.00 9 PRO A C 9
ATOM 8371 O O . PRO A 1 9 ? -2.111 -8.178 3.042 1.00 0.00 9 PRO A O 9
ATOM 8382 N N . TYR A 1 10 ? -0.896 -6.544 3.999 1.00 0.00 10 TYR A N 9
ATOM 8383 C CA . TYR A 1 10 ? 0.089 -6.497 2.925 1.00 0.00 10 TYR A CA 9
ATOM 8384 C C . TYR A 1 10 ? 1.483 -6.216 3.476 1.00 0.00 10 TYR A C 9
ATOM 8385 O O . TYR A 1 10 ? 1.662 -6.041 4.682 1.00 0.00 10 TYR A O 9
ATOM 8403 N N . ARG A 1 11 ? 2.467 -6.172 2.584 1.00 0.00 11 ARG A N 9
ATOM 8404 C CA . ARG A 1 11 ? 3.846 -5.912 2.980 1.00 0.00 11 ARG A CA 9
ATOM 8405 C C . ARG A 1 11 ? 4.568 -5.080 1.924 1.00 0.00 11 ARG A C 9
ATOM 8406 O O . ARG A 1 11 ? 4.526 -5.396 0.735 1.00 0.00 11 ARG A O 9
ATOM 8427 N N . ALA A 1 12 ? 5.228 -4.015 2.367 1.00 0.00 12 ALA A N 9
ATOM 8428 C CA . ALA A 1 12 ? 5.959 -3.138 1.460 1.00 0.00 12 ALA A CA 9
ATOM 8429 C C . ALA A 1 12 ? 7.314 -3.734 1.095 1.00 0.00 12 ALA A C 9
ATOM 8430 O O . ALA A 1 12 ? 8.277 -3.622 1.853 1.00 0.00 12 ALA A O 9
ATOM 8437 N N . MET A 1 13 ? 7.382 -4.368 -0.071 1.00 0.00 13 MET A N 9
ATOM 8438 C CA . MET A 1 13 ? 8.620 -4.982 -0.537 1.00 0.00 13 MET A CA 9
ATOM 8439 C C . MET A 1 13 ? 9.740 -3.949 -0.622 1.00 0.00 13 MET A C 9
ATOM 8440 O O . MET A 1 13 ? 10.919 -4.287 -0.516 1.00 0.00 13 MET A O 9
ATOM 8454 N N . TYR A 1 14 ? 9.363 -2.690 -0.815 1.00 0.00 14 TYR A N 9
ATOM 8455 C CA . TYR A 1 14 ? 10.335 -1.608 -0.918 1.00 0.00 14 TYR A CA 9
ATOM 8456 C C . TYR A 1 14 ? 9.778 -0.316 -0.328 1.00 0.00 14 TYR A C 9
ATOM 8457 O O . TYR A 1 14 ? 8.569 -0.086 -0.342 1.00 0.00 14 TYR A O 9
ATOM 8475 N N . GLN A 1 15 ? 10.669 0.523 0.190 1.00 0.00 15 GLN A N 9
ATOM 8476 C CA . GLN A 1 15 ? 10.267 1.792 0.786 1.00 0.00 15 GLN A CA 9
ATOM 8477 C C . GLN A 1 15 ? 9.823 2.780 -0.288 1.00 0.00 15 GLN A C 9
ATOM 8478 O O . GLN A 1 15 ? 10.351 2.783 -1.400 1.00 0.00 15 GLN A O 9
ATOM 8492 N N . TYR A 1 16 ? 8.849 3.617 0.053 1.00 0.00 16 TYR A N 9
ATOM 8493 C CA . TYR A 1 16 ? 8.331 4.608 -0.883 1.00 0.00 16 TYR A CA 9
ATOM 8494 C C . TYR A 1 16 ? 8.557 6.023 -0.358 1.00 0.00 16 TYR A C 9
ATOM 8495 O O . TYR A 1 16 ? 8.605 6.247 0.852 1.00 0.00 16 TYR A O 9
ATOM 8513 N N . ARG A 1 17 ? 8.693 6.973 -1.276 1.00 0.00 17 ARG A N 9
ATOM 8514 C CA . ARG A 1 17 ? 8.913 8.366 -0.907 1.00 0.00 17 ARG A CA 9
ATOM 8515 C C . ARG A 1 17 ? 7.844 9.267 -1.520 1.00 0.00 17 ARG A C 9
ATOM 8516 O O . ARG A 1 17 ? 8.002 9.799 -2.619 1.00 0.00 17 ARG A O 9
ATOM 8537 N N . PRO A 1 18 ? 6.730 9.441 -0.794 1.00 0.00 18 PRO A N 9
ATOM 8538 C CA . PRO A 1 18 ? 5.613 10.276 -1.246 1.00 0.00 18 PRO A CA 9
ATOM 8539 C C . PRO A 1 18 ? 5.963 11.761 -1.246 1.00 0.00 18 PRO A C 9
ATOM 8540 O O . PRO A 1 18 ? 6.352 12.315 -0.219 1.00 0.00 18 PRO A O 9
ATOM 8551 N N . GLN A 1 19 ? 5.820 12.397 -2.404 1.00 0.00 19 GLN A N 9
ATOM 8552 C CA . GLN A 1 19 ? 6.121 13.818 -2.537 1.00 0.00 19 GLN A CA 9
ATOM 8553 C C . GLN A 1 19 ? 5.175 14.657 -1.684 1.00 0.00 19 GLN A C 9
ATOM 8554 O O . GLN A 1 19 ? 5.529 15.746 -1.236 1.00 0.00 19 GLN A O 9
ATOM 8568 N N . ASN A 1 20 ? 3.970 14.141 -1.465 1.00 0.00 20 ASN A N 9
ATOM 8569 C CA . ASN A 1 20 ? 2.972 14.844 -0.667 1.00 0.00 20 ASN A CA 9
ATOM 8570 C C . ASN A 1 20 ? 2.348 13.912 0.367 1.00 0.00 20 ASN A C 9
ATOM 8571 O O . ASN A 1 20 ? 2.666 12.724 0.418 1.00 0.00 20 ASN A O 9
ATOM 8582 N N . GLU A 1 21 ? 1.458 14.460 1.189 1.00 0.00 21 GLU A N 9
ATOM 8583 C CA . GLU A 1 21 ? 0.789 13.677 2.221 1.00 0.00 21 GLU A CA 9
ATOM 8584 C C . GLU A 1 21 ? -0.268 12.761 1.611 1.00 0.00 21 GLU A C 9
ATOM 8585 O O . GLU A 1 21 ? -0.541 11.678 2.130 1.00 0.00 21 GLU A O 9
ATOM 8597 N N . ASP A 1 22 ? -0.859 13.203 0.508 1.00 0.00 22 ASP A N 9
ATOM 8598 C CA . ASP A 1 22 ? -1.886 12.424 -0.174 1.00 0.00 22 ASP A CA 9
ATOM 8599 C C . ASP A 1 22 ? -1.454 10.969 -0.325 1.00 0.00 22 ASP A C 9
ATOM 8600 O O . ASP A 1 22 ? -2.206 10.052 0.002 1.00 0.00 22 ASP A O 9
ATOM 8609 N N . GLU A 1 23 ? -0.238 10.767 -0.824 1.00 0.00 23 GLU A N 9
ATOM 8610 C CA . GLU A 1 23 ? 0.292 9.423 -1.020 1.00 0.00 23 GLU A CA 9
ATOM 8611 C C . GLU A 1 23 ? 0.796 8.840 0.297 1.00 0.00 23 GLU A C 9
ATOM 8612 O O . GLU A 1 23 ? 1.367 9.550 1.125 1.00 0.00 23 GLU A O 9
ATOM 8624 N N . LEU A 1 24 ? 0.580 7.542 0.483 1.00 0.00 24 LEU A N 9
ATOM 8625 C CA . LEU A 1 24 ? 1.012 6.862 1.699 1.00 0.00 24 LEU A CA 9
ATOM 8626 C C . LEU A 1 24 ? 2.477 6.450 1.602 1.00 0.00 24 LEU A C 9
ATOM 8627 O O . LEU A 1 24 ? 2.931 5.977 0.561 1.00 0.00 24 LEU A O 9
ATOM 8643 N N . GLU A 1 25 ? 3.211 6.631 2.696 1.00 0.00 25 GLU A N 9
ATOM 8644 C CA . GLU A 1 25 ? 4.625 6.276 2.733 1.00 0.00 25 GLU A CA 9
ATOM 8645 C C . GLU A 1 25 ? 4.811 4.825 3.168 1.00 0.00 25 GLU A C 9
ATOM 8646 O O . GLU A 1 25 ? 4.196 4.371 4.133 1.00 0.00 25 GLU A O 9
ATOM 8658 N N . LEU A 1 26 ? 5.663 4.103 2.448 1.00 0.00 26 LEU A N 9
ATOM 8659 C CA . LEU A 1 26 ? 5.930 2.703 2.758 1.00 0.00 26 LEU A CA 9
ATOM 8660 C C . LEU A 1 26 ? 7.402 2.492 3.100 1.00 0.00 26 LEU A C 9
ATOM 8661 O O . LEU A 1 26 ? 8.255 3.303 2.740 1.00 0.00 26 LEU A O 9
ATOM 8677 N N . ARG A 1 27 ? 7.692 1.397 3.795 1.00 0.00 27 ARG A N 9
ATOM 8678 C CA . ARG A 1 27 ? 9.060 1.080 4.185 1.00 0.00 27 ARG A CA 9
ATOM 8679 C C . ARG A 1 27 ? 9.352 -0.405 3.983 1.00 0.00 27 ARG A C 9
ATOM 8680 O O . ARG A 1 27 ? 8.569 -1.261 4.391 1.00 0.00 27 ARG A O 9
ATOM 8701 N N . GLU A 1 28 ? 10.483 -0.699 3.350 1.00 0.00 28 GLU A N 9
ATOM 8702 C CA . GLU A 1 28 ? 10.877 -2.080 3.094 1.00 0.00 28 GLU A CA 9
ATOM 8703 C C . GLU A 1 28 ? 10.755 -2.924 4.359 1.00 0.00 28 GLU A C 9
ATOM 8704 O O . GLU A 1 28 ? 11.445 -2.683 5.348 1.00 0.00 28 GLU A O 9
ATOM 8716 N N . GLY A 1 29 ? 9.871 -3.917 4.318 1.00 0.00 29 GLY A N 9
ATOM 8717 C CA . GLY A 1 29 ? 9.674 -4.782 5.466 1.00 0.00 29 GLY A CA 9
ATOM 8718 C C . GLY A 1 29 ? 8.658 -4.224 6.444 1.00 0.00 29 GLY A C 9
ATOM 8719 O O . GLY A 1 29 ? 8.878 -4.243 7.656 1.00 0.00 29 GLY A O 9
ATOM 8723 N N . ASP A 1 30 ? 7.545 -3.726 5.919 1.00 0.00 30 ASP A N 9
ATOM 8724 C CA . ASP A 1 30 ? 6.492 -3.159 6.754 1.00 0.00 30 ASP A CA 9
ATOM 8725 C C . ASP A 1 30 ? 5.120 -3.658 6.311 1.00 0.00 30 ASP A C 9
ATOM 8726 O O . ASP A 1 30 ? 4.862 -3.817 5.118 1.00 0.00 30 ASP A O 9
ATOM 8735 N N . ARG A 1 31 ? 4.245 -3.905 7.280 1.00 0.00 31 ARG A N 9
ATOM 8736 C CA . ARG A 1 31 ? 2.900 -4.388 6.990 1.00 0.00 31 ARG A CA 9
ATOM 8737 C C . ARG A 1 31 ? 1.988 -3.238 6.571 1.00 0.00 31 ARG A C 9
ATOM 8738 O O . ARG A 1 31 ? 2.023 -2.158 7.159 1.00 0.00 31 ARG A O 9
ATOM 8759 N N . VAL A 1 32 ? 1.172 -3.479 5.550 1.00 0.00 32 VAL A N 9
ATOM 8760 C CA . VAL A 1 32 ? 0.250 -2.465 5.052 1.00 0.00 32 VAL A CA 9
ATOM 8761 C C . VAL A 1 32 ? -1.180 -2.993 5.017 1.00 0.00 32 VAL A C 9
ATOM 8762 O O . VAL A 1 32 ? -1.422 -4.136 4.631 1.00 0.00 32 VAL A O 9
ATOM 8775 N N . ASP A 1 33 ? -2.125 -2.151 5.422 1.00 0.00 33 ASP A N 9
ATOM 8776 C CA . ASP A 1 33 ? -3.533 -2.531 5.436 1.00 0.00 33 ASP A CA 9
ATOM 8777 C C . ASP A 1 33 ? -4.246 -2.018 4.189 1.00 0.00 33 ASP A C 9
ATOM 8778 O O . ASP A 1 33 ? -4.558 -0.832 4.083 1.00 0.00 33 ASP A O 9
ATOM 8787 N N . VAL A 1 34 ? -4.502 -2.920 3.247 1.00 0.00 34 VAL A N 9
ATOM 8788 C CA . VAL A 1 34 ? -5.179 -2.559 2.007 1.00 0.00 34 VAL A CA 9
ATOM 8789 C C . VAL A 1 34 ? -6.687 -2.741 2.131 1.00 0.00 34 VAL A C 9
ATOM 8790 O O . VAL A 1 34 ? -7.160 -3.754 2.645 1.00 0.00 34 VAL A O 9
ATOM 8803 N N . MET A 1 35 ? -7.439 -1.754 1.655 1.00 0.00 35 MET A N 9
ATOM 8804 C CA . MET A 1 35 ? -8.895 -1.807 1.711 1.00 0.00 35 MET A CA 9
ATOM 8805 C C . MET A 1 35 ? -9.490 -1.905 0.310 1.00 0.00 35 MET A C 9
ATOM 8806 O O . MET A 1 35 ? -10.248 -2.827 0.012 1.00 0.00 35 MET A O 9
ATOM 8820 N N . GLN A 1 36 ? -9.140 -0.949 -0.545 1.00 0.00 36 GLN A N 9
ATOM 8821 C CA . GLN A 1 36 ? -9.641 -0.928 -1.914 1.00 0.00 36 GLN A CA 9
ATOM 8822 C C . GLN A 1 36 ? -8.510 -1.159 -2.911 1.00 0.00 36 GLN A C 9
ATOM 8823 O O . GLN A 1 36 ? -7.345 -0.901 -2.612 1.00 0.00 36 GLN A O 9
ATOM 8837 N N . GLN A 1 37 ? -8.863 -1.646 -4.096 1.00 0.00 37 GLN A N 9
ATOM 8838 C CA . GLN A 1 37 ? -7.877 -1.912 -5.137 1.00 0.00 37 GLN A CA 9
ATOM 8839 C C . GLN A 1 37 ? -8.210 -1.144 -6.412 1.00 0.00 37 GLN A C 9
ATOM 8840 O O . GLN A 1 37 ? -9.352 -1.152 -6.873 1.00 0.00 37 GLN A O 9
ATOM 8854 N N . CYS A 1 38 ? -7.206 -0.482 -6.977 1.00 0.00 38 CYS A N 9
ATOM 8855 C CA . CYS A 1 38 ? -7.393 0.292 -8.199 1.00 0.00 38 CYS A CA 9
ATOM 8856 C C . CYS A 1 38 ? -7.063 -0.546 -9.430 1.00 0.00 38 CYS A C 9
ATOM 8857 O O . CYS A 1 38 ? -6.023 -1.203 -9.485 1.00 0.00 38 CYS A O 9
ATOM 8865 N N . ASP A 1 39 ? -7.956 -0.520 -10.413 1.00 0.00 39 ASP A N 9
ATOM 8866 C CA . ASP A 1 39 ? -7.760 -1.279 -11.643 1.00 0.00 39 ASP A CA 9
ATOM 8867 C C . ASP A 1 39 ? -6.454 -0.881 -12.325 1.00 0.00 39 ASP A C 9
ATOM 8868 O O . ASP A 1 39 ? -5.755 -1.723 -12.888 1.00 0.00 39 ASP A O 9
ATOM 8877 N N . ASP A 1 40 ? -6.133 0.407 -12.270 1.00 0.00 40 ASP A N 9
ATOM 8878 C CA . ASP A 1 40 ? -4.911 0.917 -12.882 1.00 0.00 40 ASP A CA 9
ATOM 8879 C C . ASP A 1 40 ? -3.700 0.102 -12.438 1.00 0.00 40 ASP A C 9
ATOM 8880 O O . ASP A 1 40 ? -2.766 -0.112 -13.210 1.00 0.00 40 ASP A O 9
ATOM 8889 N N . GLY A 1 41 ? -3.723 -0.350 -11.188 1.00 0.00 41 GLY A N 9
ATOM 8890 C CA . GLY A 1 41 ? -2.621 -1.135 -10.663 1.00 0.00 41 GLY A CA 9
ATOM 8891 C C . GLY A 1 41 ? -2.112 -0.606 -9.337 1.00 0.00 41 GLY A C 9
ATOM 8892 O O . GLY A 1 41 ? -1.031 -0.982 -8.885 1.00 0.00 41 GLY A O 9
ATOM 8896 N N . TRP A 1 42 ? -2.892 0.270 -8.714 1.00 0.00 42 TRP A N 9
ATOM 8897 C CA . TRP A 1 42 ? -2.512 0.854 -7.432 1.00 0.00 42 TRP A CA 9
ATOM 8898 C C . TRP A 1 42 ? -3.414 0.344 -6.313 1.00 0.00 42 TRP A C 9
ATOM 8899 O O . TRP A 1 42 ? -4.493 -0.192 -6.568 1.00 0.00 42 TRP A O 9
ATOM 8920 N N . PHE A 1 43 ? -2.965 0.513 -5.074 1.00 0.00 43 PHE A N 9
ATOM 8921 C CA . PHE A 1 43 ? -3.732 0.068 -3.916 1.00 0.00 43 PHE A CA 9
ATOM 8922 C C . PHE A 1 43 ? -3.980 1.224 -2.951 1.00 0.00 43 PHE A C 9
ATOM 8923 O O . PHE A 1 43 ? -3.120 2.083 -2.759 1.00 0.00 43 PHE A O 9
ATOM 8940 N N . VAL A 1 44 ? -5.165 1.240 -2.348 1.00 0.00 44 VAL A N 9
ATOM 8941 C CA . VAL A 1 44 ? -5.528 2.289 -1.403 1.00 0.00 44 VAL A CA 9
ATOM 8942 C C . VAL A 1 44 ? -5.853 1.706 -0.032 1.00 0.00 44 VAL A C 9
ATOM 8943 O O . VAL A 1 44 ? -6.738 0.862 0.101 1.00 0.00 44 VAL A O 9
ATOM 8956 N N . GLY A 1 45 ? -5.129 2.163 0.985 1.00 0.00 45 GLY A N 9
ATOM 8957 C CA . GLY A 1 45 ? -5.355 1.676 2.334 1.00 0.00 45 GLY A CA 9
ATOM 8958 C C . GLY A 1 45 ? -4.672 2.532 3.382 1.00 0.00 45 GLY A C 9
ATOM 8959 O O . GLY A 1 45 ? -4.520 3.741 3.203 1.00 0.00 45 GLY A O 9
ATOM 8963 N N . VAL A 1 46 ? -4.261 1.906 4.479 1.00 0.00 46 VAL A N 9
ATOM 8964 C CA . VAL A 1 46 ? -3.591 2.618 5.561 1.00 0.00 46 VAL A CA 9
ATOM 8965 C C . VAL A 1 46 ? -2.269 1.950 5.923 1.00 0.00 46 VAL A C 9
ATOM 8966 O O . VAL A 1 46 ? -2.106 0.741 5.754 1.00 0.00 46 VAL A O 9
ATOM 8979 N N . SER A 1 47 ? -1.329 2.744 6.424 1.00 0.00 47 SER A N 9
ATOM 8980 C CA . SER A 1 47 ? -0.019 2.230 6.808 1.00 0.00 47 SER A CA 9
ATOM 8981 C C . SER A 1 47 ? -0.007 1.817 8.277 1.00 0.00 47 SER A C 9
ATOM 8982 O O . SER A 1 47 ? -0.880 2.210 9.051 1.00 0.00 47 SER A O 9
ATOM 8990 N N . ARG A 1 48 ? 0.988 1.021 8.653 1.00 0.00 48 ARG A N 9
ATOM 8991 C CA . ARG A 1 48 ? 1.114 0.552 10.028 1.00 0.00 48 ARG A CA 9
ATOM 8992 C C . ARG A 1 48 ? 2.205 1.322 10.766 1.00 0.00 48 ARG A C 9
ATOM 8993 O O . ARG A 1 48 ? 2.361 1.187 11.980 1.00 0.00 48 ARG A O 9
ATOM 9014 N N . ARG A 1 49 ? 2.958 2.129 10.026 1.00 0.00 49 ARG A N 9
ATOM 9015 C CA . ARG A 1 49 ? 4.035 2.919 10.610 1.00 0.00 49 ARG A CA 9
ATOM 9016 C C . ARG A 1 49 ? 3.589 4.359 10.842 1.00 0.00 49 ARG A C 9
ATOM 9017 O O . ARG A 1 49 ? 3.934 4.973 11.852 1.00 0.00 49 ARG A O 9
ATOM 9038 N N . THR A 1 50 ? 2.819 4.894 9.899 1.00 0.00 50 THR A N 9
ATOM 9039 C CA . THR A 1 50 ? 2.327 6.262 10.000 1.00 0.00 50 THR A CA 9
ATOM 9040 C C . THR A 1 50 ? 0.818 6.290 10.214 1.00 0.00 50 THR A C 9
ATOM 9041 O O . THR A 1 50 ? 0.219 7.358 10.335 1.00 0.00 50 THR A O 9
ATOM 9052 N N . GLN A 1 51 ? 0.210 5.109 10.260 1.00 0.00 51 GLN A N 9
ATOM 9053 C CA . GLN A 1 51 ? -1.230 4.998 10.459 1.00 0.00 51 GLN A CA 9
ATOM 9054 C C . GLN A 1 51 ? -1.976 6.033 9.624 1.00 0.00 51 GLN A C 9
ATOM 9055 O O . GLN A 1 51 ? -3.084 6.445 9.970 1.00 0.00 51 GLN A O 9
ATOM 9069 N N . LYS A 1 52 ? -1.362 6.451 8.522 1.00 0.00 52 LYS A N 9
ATOM 9070 C CA . LYS A 1 52 ? -1.968 7.437 7.635 1.00 0.00 52 LYS A CA 9
ATOM 9071 C C . LYS A 1 52 ? -2.764 6.757 6.527 1.00 0.00 52 LYS A C 9
ATOM 9072 O O . LYS A 1 52 ? -2.574 5.572 6.250 1.00 0.00 52 LYS A O 9
ATOM 9091 N N . PHE A 1 53 ? -3.656 7.513 5.896 1.00 0.00 53 PHE A N 9
ATOM 9092 C CA . PHE A 1 53 ? -4.481 6.982 4.817 1.00 0.00 53 PHE A CA 9
ATOM 9093 C C . PHE A 1 53 ? -4.203 7.715 3.508 1.00 0.00 53 PHE A C 9
ATOM 9094 O O . PHE A 1 53 ? -4.098 8.941 3.480 1.00 0.00 53 PHE A O 9
ATOM 9111 N N . GLY A 1 54 ? -4.084 6.954 2.424 1.00 0.00 54 GLY A N 9
ATOM 9112 C CA . GLY A 1 54 ? -3.817 7.548 1.126 1.00 0.00 54 GLY A CA 9
ATOM 9113 C C . GLY A 1 54 ? -3.713 6.512 0.025 1.00 0.00 54 GLY A C 9
ATOM 9114 O O . GLY A 1 54 ? -4.288 5.427 0.125 1.00 0.00 54 GLY A O 9
ATOM 9118 N N . THR A 1 55 ? -2.977 6.845 -1.031 1.00 0.00 55 THR A N 9
ATOM 9119 C CA . THR A 1 55 ? -2.801 5.936 -2.157 1.00 0.00 55 THR A CA 9
ATOM 9120 C C . THR A 1 55 ? -1.323 5.700 -2.447 1.00 0.00 55 THR A C 9
ATOM 9121 O O . THR A 1 55 ? -0.514 6.627 -2.395 1.00 0.00 55 THR A O 9
ATOM 9132 N N . PHE A 1 56 ? -0.977 4.454 -2.753 1.00 0.00 56 PHE A N 9
ATOM 9133 C CA . PHE A 1 56 ? 0.405 4.096 -3.052 1.00 0.00 56 PHE A CA 9
ATOM 9134 C C . PHE A 1 56 ? 0.470 3.072 -4.181 1.00 0.00 56 PHE A C 9
ATOM 9135 O O . PHE A 1 56 ? -0.488 2.347 -4.452 1.00 0.00 56 PHE A O 9
ATOM 9152 N N . PRO A 1 57 ? 1.626 3.011 -4.858 1.00 0.00 57 PRO A N 9
ATOM 9153 C CA . PRO A 1 57 ? 1.845 2.080 -5.969 1.00 0.00 57 PRO A CA 9
ATOM 9154 C C . PRO A 1 57 ? 1.927 0.630 -5.503 1.00 0.00 57 PRO A C 9
ATOM 9155 O O . PRO A 1 57 ? 2.929 0.208 -4.929 1.00 0.00 57 PRO A O 9
ATOM 9166 N N . GLY A 1 58 ? 0.864 -0.129 -5.755 1.00 0.00 58 GLY A N 9
ATOM 9167 C CA . GLY A 1 58 ? 0.838 -1.524 -5.355 1.00 0.00 58 GLY A CA 9
ATOM 9168 C C . GLY A 1 58 ? 2.056 -2.288 -5.834 1.00 0.00 58 GLY A C 9
ATOM 9169 O O . GLY A 1 58 ? 2.336 -3.386 -5.355 1.00 0.00 58 GLY A O 9
ATOM 9173 N N . ASN A 1 59 ? 2.781 -1.707 -6.785 1.00 0.00 59 ASN A N 9
ATOM 9174 C CA . ASN A 1 59 ? 3.974 -2.342 -7.331 1.00 0.00 59 ASN A CA 9
ATOM 9175 C C . ASN A 1 59 ? 5.098 -2.366 -6.299 1.00 0.00 59 ASN A C 9
ATOM 9176 O O . ASN A 1 59 ? 6.139 -2.987 -6.515 1.00 0.00 59 ASN A O 9
ATOM 9187 N N . TYR A 1 60 ? 4.879 -1.688 -5.179 1.00 0.00 60 TYR A N 9
ATOM 9188 C CA . TYR A 1 60 ? 5.874 -1.629 -4.114 1.00 0.00 60 TYR A CA 9
ATOM 9189 C C . TYR A 1 60 ? 5.534 -2.612 -2.997 1.00 0.00 60 TYR A C 9
ATOM 9190 O O . TYR A 1 60 ? 6.415 -3.078 -2.275 1.00 0.00 60 TYR A O 9
ATOM 9208 N N . VAL A 1 61 ? 4.249 -2.922 -2.862 1.00 0.00 61 VAL A N 9
ATOM 9209 C CA . VAL A 1 61 ? 3.790 -3.850 -1.834 1.00 0.00 61 VAL A CA 9
ATOM 9210 C C . VAL A 1 61 ? 3.198 -5.109 -2.457 1.00 0.00 61 VAL A C 9
ATOM 9211 O O . VAL A 1 61 ? 3.137 -5.241 -3.679 1.00 0.00 61 VAL A O 9
ATOM 9224 N N . ALA A 1 62 ? 2.762 -6.034 -1.607 1.00 0.00 62 ALA A N 9
ATOM 9225 C CA . ALA A 1 62 ? 2.172 -7.282 -2.073 1.00 0.00 62 ALA A CA 9
ATOM 9226 C C . ALA A 1 62 ? 1.369 -7.957 -0.966 1.00 0.00 62 ALA A C 9
ATOM 9227 O O . ALA A 1 62 ? 1.586 -7.723 0.223 1.00 0.00 62 ALA A O 9
ATOM 9234 N N . PRO A 1 63 ? 0.416 -8.813 -1.363 1.00 0.00 63 PRO A N 9
ATOM 9235 C CA . PRO A 1 63 ? -0.439 -9.539 -0.419 1.00 0.00 63 PRO A CA 9
ATOM 9236 C C . PRO A 1 63 ? 0.328 -10.601 0.360 1.00 0.00 63 PRO A C 9
ATOM 9237 O O . PRO A 1 63 ? 0.700 -11.640 -0.186 1.00 0.00 63 PRO A O 9
ATOM 9248 N N . VAL A 1 64 ? 0.563 -10.334 1.641 1.00 0.00 64 VAL A N 9
ATOM 9249 C CA . VAL A 1 64 ? 1.286 -11.268 2.497 1.00 0.00 64 VAL A CA 9
ATOM 9250 C C . VAL A 1 64 ? 0.420 -12.472 2.849 1.00 0.00 64 VAL A C 9
ATOM 9251 O O . VAL A 1 64 ? 0.927 -13.509 3.278 1.00 0.00 64 VAL A O 9
ATOM 9264 N N . SER A 1 65 ? -0.888 -12.328 2.664 1.00 0.00 65 SER A N 9
ATOM 9265 C CA . SER A 1 65 ? -1.826 -13.404 2.966 1.00 0.00 65 SER A CA 9
ATOM 9266 C C . SER A 1 65 ? -1.658 -14.561 1.985 1.00 0.00 65 SER A C 9
ATOM 9267 O O . SER A 1 65 ? -2.336 -15.582 2.091 1.00 0.00 65 SER A O 9
ATOM 9275 N N . GLY A 1 66 ? -0.749 -14.392 1.030 1.00 0.00 66 GLY A N 9
ATOM 9276 C CA . GLY A 1 66 ? -0.508 -15.429 0.044 1.00 0.00 66 GLY A CA 9
ATOM 9277 C C . GLY A 1 66 ? -1.750 -15.769 -0.756 1.00 0.00 66 GLY A C 9
ATOM 9278 O O . GLY A 1 66 ? -2.472 -16.718 -0.449 1.00 0.00 66 GLY A O 9
ATOM 9282 N N . PRO A 1 67 ? -2.015 -14.980 -1.808 1.00 0.00 67 PRO A N 9
ATOM 9283 C CA . PRO A 1 67 ? -3.179 -15.181 -2.675 1.00 0.00 67 PRO A CA 9
ATOM 9284 C C . PRO A 1 67 ? -3.057 -16.441 -3.526 1.00 0.00 67 PRO A C 9
ATOM 9285 O O . PRO A 1 67 ? -2.501 -16.408 -4.624 1.00 0.00 67 PRO A O 9
ATOM 9296 N N . SER A 1 68 ? -3.581 -17.549 -3.013 1.00 0.00 68 SER A N 9
ATOM 9297 C CA . SER A 1 68 ? -3.528 -18.821 -3.725 1.00 0.00 68 SER A CA 9
ATOM 9298 C C . SER A 1 68 ? -4.930 -19.303 -4.082 1.00 0.00 68 SER A C 9
ATOM 9299 O O . SER A 1 68 ? -5.180 -19.747 -5.202 1.00 0.00 68 SER A O 9
ATOM 9307 N N . SER A 1 69 ? -5.843 -19.211 -3.120 1.00 0.00 69 SER A N 9
ATOM 9308 C CA . SER A 1 69 ? -7.221 -19.641 -3.330 1.00 0.00 69 SER A CA 9
ATOM 9309 C C . SER A 1 69 ? -7.277 -21.120 -3.703 1.00 0.00 69 SER A C 9
ATOM 9310 O O . SER A 1 69 ? -8.010 -21.516 -4.609 1.00 0.00 69 SER A O 9
ATOM 9318 N N . GLY A 1 70 ? -6.497 -21.932 -2.997 1.00 0.00 70 GLY A N 9
ATOM 9319 C CA . GLY A 1 70 ? -6.472 -23.358 -3.267 1.00 0.00 70 GLY A CA 9
ATOM 9320 C C . GLY A 1 70 ? -5.804 -24.147 -2.159 1.00 0.00 70 GLY A C 9
ATOM 9321 O O . GLY A 1 70 ? -4.900 -24.943 -2.413 1.00 0.00 70 GLY A O 9
ATOM 9325 N N . GLY A 1 1 ? -15.562 -16.150 7.237 1.00 0.00 1 GLY A N 10
ATOM 9326 C CA . GLY A 1 1 ? -14.926 -16.792 8.373 1.00 0.00 1 GLY A CA 10
ATOM 9327 C C . GLY A 1 1 ? -13.458 -16.434 8.494 1.00 0.00 1 GLY A C 10
ATOM 9328 O O . GLY A 1 1 ? -13.038 -15.834 9.483 1.00 0.00 1 GLY A O 10
ATOM 9332 N N . SER A 1 2 ? -12.675 -16.804 7.485 1.00 0.00 2 SER A N 10
ATOM 9333 C CA . SER A 1 2 ? -11.244 -16.523 7.485 1.00 0.00 2 SER A CA 10
ATOM 9334 C C . SER A 1 2 ? -10.972 -15.091 7.937 1.00 0.00 2 SER A C 10
ATOM 9335 O O . SER A 1 2 ? -11.831 -14.218 7.821 1.00 0.00 2 SER A O 10
ATOM 9343 N N . SER A 1 3 ? -9.769 -14.858 8.452 1.00 0.00 3 SER A N 10
ATOM 9344 C CA . SER A 1 3 ? -9.383 -13.534 8.925 1.00 0.00 3 SER A CA 10
ATOM 9345 C C . SER A 1 3 ? -9.125 -12.592 7.752 1.00 0.00 3 SER A C 10
ATOM 9346 O O . SER A 1 3 ? -8.363 -12.912 6.841 1.00 0.00 3 SER A O 10
ATOM 9354 N N . GLY A 1 4 ? -9.767 -11.428 7.784 1.00 0.00 4 GLY A N 10
ATOM 9355 C CA . GLY A 1 4 ? -9.595 -10.457 6.719 1.00 0.00 4 GLY A CA 10
ATOM 9356 C C . GLY A 1 4 ? -10.885 -10.182 5.972 1.00 0.00 4 GLY A C 10
ATOM 9357 O O . GLY A 1 4 ? -11.187 -10.840 4.977 1.00 0.00 4 GLY A O 10
ATOM 9361 N N . SER A 1 5 ? -11.649 -9.207 6.454 1.00 0.00 5 SER A N 10
ATOM 9362 C CA . SER A 1 5 ? -12.917 -8.849 5.829 1.00 0.00 5 SER A CA 10
ATOM 9363 C C . SER A 1 5 ? -12.902 -7.396 5.362 1.00 0.00 5 SER A C 10
ATOM 9364 O O . SER A 1 5 ? -13.194 -7.102 4.204 1.00 0.00 5 SER A O 10
ATOM 9372 N N . SER A 1 6 ? -12.560 -6.492 6.275 1.00 0.00 6 SER A N 10
ATOM 9373 C CA . SER A 1 6 ? -12.510 -5.069 5.960 1.00 0.00 6 SER A CA 10
ATOM 9374 C C . SER A 1 6 ? -11.296 -4.747 5.094 1.00 0.00 6 SER A C 10
ATOM 9375 O O . SER A 1 6 ? -11.430 -4.240 3.981 1.00 0.00 6 SER A O 10
ATOM 9383 N N . GLY A 1 7 ? -10.109 -5.046 5.615 1.00 0.00 7 GLY A N 10
ATOM 9384 C CA . GLY A 1 7 ? -8.887 -4.781 4.877 1.00 0.00 7 GLY A CA 10
ATOM 9385 C C . GLY A 1 7 ? -7.981 -5.994 4.801 1.00 0.00 7 GLY A C 10
ATOM 9386 O O . GLY A 1 7 ? -7.978 -6.834 5.702 1.00 0.00 7 GLY A O 10
ATOM 9390 N N . THR A 1 8 ? -7.211 -6.089 3.722 1.00 0.00 8 THR A N 10
ATOM 9391 C CA . THR A 1 8 ? -6.299 -7.209 3.531 1.00 0.00 8 THR A CA 10
ATOM 9392 C C . THR A 1 8 ? -4.868 -6.821 3.887 1.00 0.00 8 THR A C 10
ATOM 9393 O O . THR A 1 8 ? -4.399 -5.727 3.571 1.00 0.00 8 THR A O 10
ATOM 9404 N N . PRO A 1 9 ? -4.156 -7.736 4.561 1.00 0.00 9 PRO A N 10
ATOM 9405 C CA . PRO A 1 9 ? -2.768 -7.512 4.974 1.00 0.00 9 PRO A CA 10
ATOM 9406 C C . PRO A 1 9 ? -1.807 -7.493 3.791 1.00 0.00 9 PRO A C 10
ATOM 9407 O O . PRO A 1 9 ? -1.938 -8.287 2.859 1.00 0.00 9 PRO A O 10
ATOM 9418 N N . TYR A 1 10 ? -0.841 -6.582 3.834 1.00 0.00 10 TYR A N 10
ATOM 9419 C CA . TYR A 1 10 ? 0.141 -6.458 2.763 1.00 0.00 10 TYR A CA 10
ATOM 9420 C C . TYR A 1 10 ? 1.518 -6.112 3.324 1.00 0.00 10 TYR A C 10
ATOM 9421 O O . TYR A 1 10 ? 1.672 -5.885 4.524 1.00 0.00 10 TYR A O 10
ATOM 9439 N N . ARG A 1 11 ? 2.514 -6.073 2.446 1.00 0.00 11 ARG A N 10
ATOM 9440 C CA . ARG A 1 11 ? 3.878 -5.756 2.852 1.00 0.00 11 ARG A CA 10
ATOM 9441 C C . ARG A 1 11 ? 4.606 -4.984 1.755 1.00 0.00 11 ARG A C 10
ATOM 9442 O O . ARG A 1 11 ? 4.513 -5.325 0.576 1.00 0.00 11 ARG A O 10
ATOM 9463 N N . ALA A 1 12 ? 5.330 -3.943 2.152 1.00 0.00 12 ALA A N 10
ATOM 9464 C CA . ALA A 1 12 ? 6.075 -3.124 1.203 1.00 0.00 12 ALA A CA 10
ATOM 9465 C C . ALA A 1 12 ? 7.4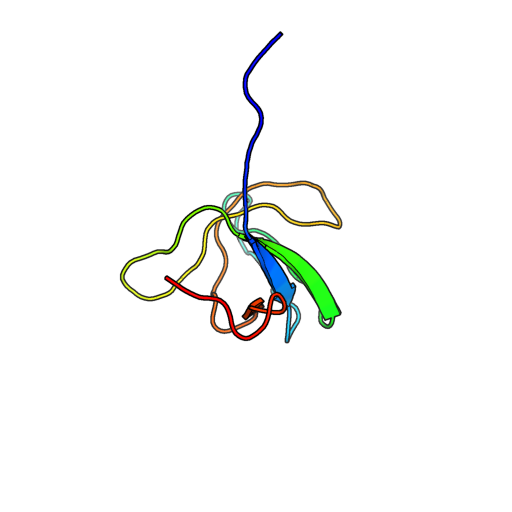04 -3.778 0.838 1.00 0.00 12 ALA A C 10
ATOM 9466 O O . ALA A 1 12 ? 8.361 -3.732 1.610 1.00 0.00 12 ALA A O 10
ATOM 9473 N N . MET A 1 13 ? 7.454 -4.387 -0.342 1.00 0.00 13 MET A N 10
ATOM 9474 C CA . MET A 1 13 ? 8.666 -5.050 -0.808 1.00 0.00 13 MET A CA 10
ATOM 9475 C C . MET A 1 13 ? 9.822 -4.060 -0.910 1.00 0.00 13 MET A C 10
ATOM 9476 O O . MET A 1 13 ? 10.990 -4.447 -0.859 1.00 0.00 13 MET A O 10
ATOM 9490 N N . TYR A 1 14 ? 9.490 -2.782 -1.056 1.00 0.00 14 TYR A N 10
ATOM 9491 C CA . TYR A 1 14 ? 10.501 -1.737 -1.168 1.00 0.00 14 TYR A CA 10
ATOM 9492 C C . TYR A 1 14 ? 9.990 -0.421 -0.589 1.00 0.00 14 TYR A C 10
ATOM 9493 O O . TYR A 1 14 ? 8.823 -0.069 -0.755 1.00 0.00 14 TYR A O 10
ATOM 9511 N N . GLN A 1 15 ? 10.875 0.301 0.091 1.00 0.00 15 GLN A N 10
ATOM 9512 C CA . GLN A 1 15 ? 10.515 1.578 0.695 1.00 0.00 15 GLN A CA 10
ATOM 9513 C C . GLN A 1 15 ? 10.044 2.569 -0.365 1.00 0.00 15 GLN A C 10
ATOM 9514 O O . GLN A 1 15 ? 10.623 2.656 -1.448 1.00 0.00 15 GLN A O 10
ATOM 9528 N N . TYR A 1 16 ? 8.991 3.313 -0.046 1.00 0.00 16 TYR A N 10
ATOM 9529 C CA . TYR A 1 16 ? 8.441 4.295 -0.972 1.00 0.00 16 TYR A CA 10
ATOM 9530 C C . TYR A 1 16 ? 8.638 5.713 -0.443 1.00 0.00 16 TYR A C 10
ATOM 9531 O O . TYR A 1 16 ? 8.797 5.922 0.759 1.00 0.00 16 TYR A O 10
ATOM 9549 N N . ARG A 1 17 ? 8.626 6.683 -1.352 1.00 0.00 17 ARG A N 10
ATOM 9550 C CA . ARG A 1 17 ? 8.805 8.081 -0.978 1.00 0.00 17 ARG A CA 10
ATOM 9551 C C . ARG A 1 17 ? 7.704 8.949 -1.581 1.00 0.00 17 ARG A C 10
ATOM 9552 O O . ARG A 1 17 ? 7.812 9.440 -2.705 1.00 0.00 17 ARG A O 10
ATOM 9573 N N . PRO A 1 18 ? 6.618 9.142 -0.818 1.00 0.00 18 PRO A N 10
ATOM 9574 C CA . PRO A 1 18 ? 5.476 9.951 -1.255 1.00 0.00 18 PRO A CA 10
ATOM 9575 C C . PRO A 1 18 ? 5.811 11.437 -1.326 1.00 0.00 18 PRO A C 10
ATOM 9576 O O . PRO A 1 18 ? 6.301 12.018 -0.358 1.00 0.00 18 PRO A O 10
ATOM 9587 N N . GLN A 1 19 ? 5.545 12.045 -2.477 1.00 0.00 19 GLN A N 10
ATOM 9588 C CA . GLN A 1 19 ? 5.819 13.463 -2.673 1.00 0.00 19 GLN A CA 10
ATOM 9589 C C . GLN A 1 19 ? 4.945 14.318 -1.761 1.00 0.00 19 GLN A C 10
ATOM 9590 O O . GLN A 1 19 ? 5.345 15.402 -1.339 1.00 0.00 19 GLN A O 10
ATOM 9604 N N . ASN A 1 20 ? 3.749 13.821 -1.460 1.00 0.00 20 ASN A N 10
ATOM 9605 C CA . ASN A 1 20 ? 2.818 14.540 -0.598 1.00 0.00 20 ASN A CA 10
ATOM 9606 C C . ASN A 1 20 ? 2.053 13.574 0.301 1.00 0.00 20 ASN A C 10
ATOM 9607 O O . ASN A 1 20 ? 2.304 12.369 0.289 1.00 0.00 20 ASN A O 10
ATOM 9618 N N . GLU A 1 21 ? 1.118 14.111 1.079 1.00 0.00 21 GLU A N 10
ATOM 9619 C CA . GLU A 1 21 ? 0.317 13.296 1.984 1.00 0.00 21 GLU A CA 10
ATOM 9620 C C . GLU A 1 21 ? -0.614 12.372 1.204 1.00 0.00 21 GLU A C 10
ATOM 9621 O O . GLU A 1 21 ? -0.748 11.192 1.528 1.00 0.00 21 GLU A O 10
ATOM 9633 N N . ASP A 1 22 ? -1.254 12.917 0.176 1.00 0.00 22 ASP A N 10
ATOM 9634 C CA . ASP A 1 22 ? -2.172 12.143 -0.651 1.00 0.00 22 ASP A CA 10
ATOM 9635 C C . ASP A 1 22 ? -1.697 10.700 -0.785 1.00 0.00 22 ASP A C 10
ATOM 9636 O O . ASP A 1 22 ? -2.503 9.770 -0.804 1.00 0.00 22 ASP A O 10
ATOM 9645 N N . GLU A 1 23 ? -0.383 10.521 -0.879 1.00 0.00 23 GLU A N 10
ATOM 9646 C CA . GLU A 1 23 ? 0.199 9.191 -1.014 1.00 0.00 23 GLU A CA 10
ATOM 9647 C C . GLU A 1 23 ? 0.682 8.669 0.336 1.00 0.00 23 GLU A C 10
ATOM 9648 O O . GLU A 1 23 ? 1.194 9.427 1.160 1.00 0.00 23 GLU A O 10
ATOM 9660 N N . LEU A 1 24 ? 0.515 7.369 0.555 1.00 0.00 24 LEU A N 10
ATOM 9661 C CA . LEU A 1 24 ? 0.933 6.745 1.805 1.00 0.00 24 LEU A CA 10
ATOM 9662 C C . LEU A 1 24 ? 2.372 6.246 1.710 1.00 0.00 24 LEU A C 10
ATOM 9663 O O . LEU A 1 24 ? 2.760 5.630 0.719 1.00 0.00 24 LEU A O 10
ATOM 9679 N N . GLU A 1 25 ? 3.156 6.517 2.749 1.00 0.00 25 GLU A N 10
ATOM 9680 C CA . GLU A 1 25 ? 4.551 6.094 2.783 1.00 0.00 25 GLU A CA 10
ATOM 9681 C C . GLU A 1 25 ? 4.663 4.613 3.131 1.00 0.00 25 GLU A C 10
ATOM 9682 O O . GLU A 1 25 ? 3.806 4.059 3.822 1.00 0.00 25 GLU A O 10
ATOM 9694 N N . LEU A 1 26 ? 5.723 3.976 2.647 1.00 0.00 26 LEU A N 10
ATOM 9695 C CA . LEU A 1 26 ? 5.948 2.558 2.907 1.00 0.00 26 LEU A CA 10
ATOM 9696 C C . LEU A 1 26 ? 7.428 2.276 3.147 1.00 0.00 26 LEU A C 10
ATOM 9697 O O . LEU A 1 26 ? 8.296 2.950 2.593 1.00 0.00 26 LEU A O 10
ATOM 9713 N N . ARG A 1 27 ? 7.707 1.275 3.975 1.00 0.00 27 ARG A N 10
ATOM 9714 C CA . ARG A 1 27 ? 9.082 0.903 4.288 1.00 0.00 27 ARG A CA 10
ATOM 9715 C C . ARG A 1 27 ? 9.342 -0.560 3.943 1.00 0.00 27 ARG A C 10
ATOM 9716 O O . ARG A 1 27 ? 8.414 -1.366 3.880 1.00 0.00 27 ARG A O 10
ATOM 9737 N N . GLU A 1 28 ? 10.609 -0.895 3.719 1.00 0.00 28 GLU A N 10
ATOM 9738 C CA . GLU A 1 28 ? 10.989 -2.260 3.379 1.00 0.00 28 GLU A CA 10
ATOM 9739 C C . GLU A 1 28 ? 10.700 -3.210 4.537 1.00 0.00 28 GLU A C 10
ATOM 9740 O O . GLU A 1 28 ? 11.344 -3.145 5.584 1.00 0.00 28 GLU A O 10
ATOM 9752 N N . GLY A 1 29 ? 9.725 -4.094 4.342 1.00 0.00 29 GLY A N 10
ATOM 9753 C CA . GLY A 1 29 ? 9.366 -5.044 5.378 1.00 0.00 29 GLY A CA 10
ATOM 9754 C C . GLY A 1 29 ? 8.347 -4.484 6.351 1.00 0.00 29 GLY A C 10
ATOM 9755 O O . GLY A 1 29 ? 8.362 -4.816 7.536 1.00 0.00 29 GLY A O 10
ATOM 9759 N N . ASP A 1 30 ? 7.459 -3.633 5.849 1.00 0.00 30 ASP A N 10
ATOM 9760 C CA . ASP A 1 30 ? 6.427 -3.025 6.682 1.00 0.00 30 ASP A CA 10
ATOM 9761 C C . ASP A 1 30 ? 5.042 -3.520 6.278 1.00 0.00 30 ASP A C 10
ATOM 9762 O O . ASP A 1 30 ? 4.748 -3.675 5.092 1.00 0.00 30 ASP A O 10
ATOM 9771 N N . ARG A 1 31 ? 4.195 -3.768 7.272 1.00 0.00 31 ARG A N 10
ATOM 9772 C CA . ARG A 1 31 ? 2.841 -4.247 7.020 1.00 0.00 31 ARG A CA 10
ATOM 9773 C C . ARG A 1 31 ? 1.928 -3.100 6.595 1.00 0.00 31 ARG A C 10
ATOM 9774 O O . ARG A 1 31 ? 1.920 -2.037 7.216 1.00 0.00 31 ARG A O 10
ATOM 9795 N N . VAL A 1 32 ? 1.161 -3.324 5.533 1.00 0.00 32 VAL A N 10
ATOM 9796 C CA . VAL A 1 32 ? 0.244 -2.310 5.025 1.00 0.00 32 VAL A CA 10
ATOM 9797 C C . VAL A 1 32 ? -1.181 -2.846 4.953 1.00 0.00 32 VAL A C 10
ATOM 9798 O O . VAL A 1 32 ? -1.416 -3.950 4.461 1.00 0.00 32 VAL A O 10
ATOM 9811 N N . ASP A 1 33 ? -2.129 -2.056 5.444 1.00 0.00 33 ASP A N 10
ATOM 9812 C CA . ASP A 1 33 ? -3.533 -2.450 5.434 1.00 0.00 33 ASP A CA 10
ATOM 9813 C C . ASP A 1 33 ? -4.251 -1.870 4.219 1.00 0.00 33 ASP A C 10
ATOM 9814 O O . ASP A 1 33 ? -4.642 -0.703 4.214 1.00 0.00 33 ASP A O 10
ATOM 9823 N N . VAL A 1 34 ? -4.421 -2.694 3.190 1.00 0.00 34 VAL A N 10
ATOM 9824 C CA . VAL A 1 34 ? -5.092 -2.264 1.969 1.00 0.00 34 VAL A CA 10
ATOM 9825 C C . VAL A 1 34 ? -6.604 -2.418 2.089 1.00 0.00 34 VAL A C 10
ATOM 9826 O O . VAL A 1 34 ? -7.106 -3.502 2.387 1.00 0.00 34 VAL A O 10
ATOM 9839 N N . MET A 1 35 ? -7.325 -1.326 1.855 1.00 0.00 35 MET A N 10
ATOM 9840 C CA . MET A 1 35 ? -8.781 -1.341 1.935 1.00 0.00 35 MET A CA 10
ATOM 9841 C C . MET A 1 35 ? -9.401 -1.442 0.545 1.00 0.00 35 MET A C 10
ATOM 9842 O O . MET A 1 35 ? -10.097 -2.409 0.236 1.00 0.00 35 MET A O 10
ATOM 9856 N N . GLN A 1 36 ? -9.145 -0.438 -0.287 1.00 0.00 36 GLN A N 10
ATOM 9857 C CA . GLN A 1 36 ? -9.680 -0.416 -1.643 1.00 0.00 36 GLN A CA 10
ATOM 9858 C C . GLN A 1 36 ? -8.599 -0.768 -2.660 1.00 0.00 36 GLN A C 10
ATOM 9859 O O . GLN A 1 36 ? -7.418 -0.846 -2.323 1.00 0.00 36 GLN A O 10
ATOM 9873 N N . GLN A 1 37 ? -9.012 -0.980 -3.906 1.00 0.00 37 GLN A N 10
ATOM 9874 C CA . GLN A 1 37 ? -8.079 -1.325 -4.971 1.00 0.00 37 GLN A CA 10
ATOM 9875 C C . GLN A 1 37 ? -8.305 -0.448 -6.198 1.00 0.00 37 GLN A C 10
ATOM 9876 O O . GLN A 1 37 ? -9.433 -0.046 -6.486 1.00 0.00 37 GLN A O 10
ATOM 9890 N N . CYS A 1 38 ? -7.227 -0.156 -6.917 1.00 0.00 38 CYS A N 10
ATOM 9891 C CA . CYS A 1 38 ? -7.307 0.675 -8.113 1.00 0.00 38 CYS A CA 10
ATOM 9892 C C . CYS A 1 38 ? -7.403 -0.187 -9.368 1.00 0.00 38 CYS A C 10
ATOM 9893 O O . CYS A 1 38 ? -7.148 -1.391 -9.328 1.00 0.00 38 CYS A O 10
ATOM 9901 N N . ASP A 1 39 ? -7.773 0.437 -10.481 1.00 0.00 39 ASP A N 10
ATOM 9902 C CA . ASP A 1 39 ? -7.903 -0.272 -11.748 1.00 0.00 39 ASP A CA 10
ATOM 9903 C C . ASP A 1 39 ? -6.672 -0.054 -12.623 1.00 0.00 39 ASP A C 10
ATOM 9904 O O . ASP A 1 39 ? -6.538 -0.661 -13.685 1.00 0.00 39 ASP A O 10
ATOM 9913 N N . ASP A 1 40 ? -5.778 0.817 -12.169 1.00 0.00 40 ASP A N 10
ATOM 9914 C CA . ASP A 1 40 ? -4.558 1.116 -12.909 1.00 0.00 40 ASP A CA 10
ATOM 9915 C C . ASP A 1 40 ? -3.374 0.338 -12.343 1.00 0.00 40 ASP A C 10
ATOM 9916 O O . ASP A 1 40 ? -2.251 0.454 -12.831 1.00 0.00 40 ASP A O 10
ATOM 9925 N N . GLY A 1 41 ? -3.634 -0.457 -11.309 1.00 0.00 41 GLY A N 10
ATOM 9926 C CA . GLY A 1 41 ? -2.581 -1.241 -10.693 1.00 0.00 41 GLY A CA 10
ATOM 9927 C C . GLY A 1 41 ? -2.053 -0.607 -9.421 1.00 0.00 41 GLY A C 10
ATOM 9928 O O . GLY A 1 41 ? -0.853 -0.647 -9.152 1.00 0.00 41 GLY A O 10
ATOM 9932 N N . TRP A 1 42 ? -2.951 -0.019 -8.639 1.00 0.00 42 TRP A N 10
ATOM 9933 C CA . TRP A 1 42 ? -2.569 0.628 -7.389 1.00 0.00 42 TRP A CA 10
ATOM 9934 C C . TRP A 1 42 ? -3.383 0.081 -6.222 1.00 0.00 42 TRP A C 10
ATOM 9935 O O . TRP A 1 42 ? -4.319 -0.695 -6.414 1.00 0.00 42 TRP A O 10
ATOM 9956 N N . PHE A 1 43 ? -3.021 0.491 -5.010 1.00 0.00 43 PHE A N 10
ATOM 9957 C CA . PHE A 1 43 ? -3.719 0.042 -3.811 1.00 0.00 43 PHE A CA 10
ATOM 9958 C C . PHE A 1 43 ? -3.906 1.192 -2.827 1.00 0.00 43 PHE A C 10
ATOM 9959 O O . PHE A 1 43 ? -2.984 1.972 -2.583 1.00 0.00 43 PHE A O 10
ATOM 9976 N N . VAL A 1 44 ? -5.106 1.293 -2.264 1.00 0.00 44 VAL A N 10
ATOM 9977 C CA . VAL A 1 44 ? -5.415 2.347 -1.306 1.00 0.00 44 VAL A CA 10
ATOM 9978 C C . VAL A 1 44 ? -5.754 1.765 0.062 1.00 0.00 44 VAL A C 10
ATOM 9979 O O . VAL A 1 44 ? -6.645 0.926 0.187 1.00 0.00 44 VAL A O 10
ATOM 9992 N N . GLY A 1 45 ? -5.037 2.217 1.086 1.00 0.00 45 GLY A N 10
ATOM 9993 C CA . GLY A 1 45 ? -5.277 1.730 2.432 1.00 0.00 45 GLY A CA 10
ATOM 9994 C C . GLY A 1 45 ? -4.611 2.591 3.487 1.00 0.00 45 GLY A C 10
ATOM 9995 O O . GLY A 1 45 ? -4.426 3.793 3.293 1.00 0.00 45 GLY A O 10
ATOM 9999 N N . VAL A 1 46 ? -4.251 1.977 4.610 1.00 0.00 46 VAL A N 10
ATOM 10000 C CA . VAL A 1 46 ? -3.603 2.695 5.700 1.00 0.00 46 VAL A CA 10
ATOM 10001 C C . VAL A 1 46 ? -2.261 2.064 6.053 1.00 0.00 46 VAL A C 10
ATOM 10002 O O . VAL A 1 46 ? -2.078 0.854 5.920 1.00 0.00 46 VAL A O 10
ATOM 10015 N N . SER A 1 47 ? -1.324 2.892 6.504 1.00 0.00 47 SER A N 10
ATOM 10016 C CA . SER A 1 47 ? 0.004 2.415 6.873 1.00 0.00 47 SER A CA 10
ATOM 10017 C C . SER A 1 47 ? 0.001 1.840 8.287 1.00 0.00 47 SER A C 10
ATOM 10018 O O . SER A 1 47 ? -0.976 1.978 9.023 1.00 0.00 47 SER A O 10
ATOM 10026 N N . ARG A 1 48 ? 1.103 1.196 8.658 1.00 0.00 48 ARG A N 10
ATOM 10027 C CA . ARG A 1 48 ? 1.228 0.598 9.982 1.00 0.00 48 ARG A CA 10
ATOM 10028 C C . ARG A 1 48 ? 2.305 1.307 10.799 1.00 0.00 48 ARG A C 10
ATOM 10029 O O . ARG A 1 48 ? 2.671 0.858 11.885 1.00 0.00 48 ARG A O 10
ATOM 10050 N N . ARG A 1 49 ? 2.809 2.416 10.267 1.00 0.00 49 ARG A N 10
ATOM 10051 C CA . ARG A 1 49 ? 3.845 3.185 10.945 1.00 0.00 49 ARG A CA 10
ATOM 10052 C C . ARG A 1 49 ? 3.363 4.602 11.244 1.00 0.00 49 ARG A C 10
ATOM 10053 O O . ARG A 1 49 ? 3.632 5.149 12.314 1.00 0.00 49 ARG A O 10
ATOM 10074 N N . THR A 1 50 ? 2.649 5.192 10.290 1.00 0.00 50 THR A N 10
ATOM 10075 C CA . THR A 1 50 ? 2.130 6.545 10.449 1.00 0.00 50 THR A CA 10
ATOM 10076 C C . THR A 1 50 ? 0.626 6.532 10.695 1.00 0.00 50 THR A C 10
ATOM 10077 O O . THR A 1 50 ? 0.053 7.525 11.141 1.00 0.00 50 THR A O 10
ATOM 10088 N N . GLN A 1 51 ? -0.007 5.401 10.401 1.00 0.00 51 GLN A N 10
ATOM 10089 C CA . GLN A 1 51 ? -1.446 5.260 10.590 1.00 0.00 51 GLN A CA 10
ATOM 10090 C C . GLN A 1 51 ? -2.210 6.237 9.702 1.00 0.00 51 GLN A C 10
ATOM 10091 O O . GLN A 1 51 ? -3.328 6.641 10.023 1.00 0.00 51 GLN A O 10
ATOM 10105 N N . LYS A 1 52 ? -1.600 6.613 8.584 1.00 0.00 52 LYS A N 10
ATOM 10106 C CA . LYS A 1 52 ? -2.222 7.542 7.648 1.00 0.00 52 LYS A CA 10
ATOM 10107 C C . LYS A 1 52 ? -2.961 6.791 6.546 1.00 0.00 52 LYS A C 10
ATOM 10108 O O . LYS A 1 52 ? -2.694 5.615 6.295 1.00 0.00 52 LYS A O 10
ATOM 10127 N N . PHE A 1 53 ? -3.892 7.477 5.889 1.00 0.00 53 PHE A N 10
ATOM 10128 C CA . PHE A 1 53 ? -4.669 6.874 4.813 1.00 0.00 53 PHE A CA 10
ATOM 10129 C C . PHE A 1 53 ? -4.418 7.593 3.491 1.00 0.00 53 PHE A C 10
ATOM 10130 O O . PHE A 1 53 ? -4.589 8.807 3.390 1.00 0.00 53 PHE A O 10
ATOM 10147 N N . GLY A 1 54 ? -4.009 6.833 2.480 1.00 0.00 54 GLY A N 10
ATOM 10148 C CA . GLY A 1 54 ? -3.739 7.414 1.177 1.00 0.00 54 GLY A CA 10
ATOM 10149 C C . GLY A 1 54 ? -3.666 6.370 0.081 1.00 0.00 54 GLY A C 10
ATOM 10150 O O . GLY A 1 54 ? -4.235 5.284 0.206 1.00 0.00 54 GLY A O 10
ATOM 10154 N N . THR A 1 55 ? -2.966 6.697 -1.001 1.00 0.00 55 THR A N 10
ATOM 10155 C CA . THR A 1 55 ? -2.823 5.781 -2.125 1.00 0.00 55 THR A CA 10
ATOM 10156 C C . THR A 1 55 ? -1.354 5.542 -2.457 1.00 0.00 55 THR A C 10
ATOM 10157 O O . THR A 1 55 ? -0.543 6.468 -2.434 1.00 0.00 55 THR A O 10
ATOM 10168 N N . PHE A 1 56 ? -1.018 4.294 -2.765 1.00 0.00 56 PHE A N 10
ATOM 10169 C CA . PHE A 1 56 ? 0.355 3.933 -3.101 1.00 0.00 56 PHE A CA 10
ATOM 10170 C C . PHE A 1 56 ? 0.385 2.882 -4.207 1.00 0.00 56 PHE A C 10
ATOM 10171 O O . PHE A 1 56 ? -0.565 2.125 -4.405 1.00 0.00 56 PHE A O 10
ATOM 10188 N N . PRO A 1 57 ? 1.503 2.835 -4.946 1.00 0.00 57 PRO A N 10
ATOM 10189 C CA . PRO A 1 57 ? 1.686 1.882 -6.045 1.00 0.00 57 PRO A CA 10
ATOM 10190 C C . PRO A 1 57 ? 1.835 0.447 -5.550 1.00 0.00 57 PRO A C 10
ATOM 10191 O O . PRO A 1 57 ? 2.780 0.124 -4.831 1.00 0.00 57 PRO A O 10
ATOM 10202 N N . GLY A 1 58 ? 0.896 -0.410 -5.939 1.00 0.00 58 GLY A N 10
ATOM 10203 C CA . GLY A 1 58 ? 0.943 -1.800 -5.525 1.00 0.00 58 GLY A CA 10
ATOM 10204 C C . GLY A 1 58 ? 2.209 -2.498 -5.981 1.00 0.00 58 GLY A C 10
ATOM 10205 O O . GLY A 1 58 ? 2.514 -3.601 -5.530 1.00 0.00 58 GLY A O 10
ATOM 10209 N N . ASN A 1 59 ? 2.946 -1.855 -6.881 1.00 0.00 59 ASN A N 10
ATOM 10210 C CA . ASN A 1 59 ? 4.185 -2.423 -7.400 1.00 0.00 59 ASN A CA 10
ATOM 10211 C C . ASN A 1 59 ? 5.263 -2.456 -6.321 1.00 0.00 59 ASN A C 10
ATOM 10212 O O . ASN A 1 59 ? 6.299 -3.101 -6.483 1.00 0.00 59 ASN A O 10
ATOM 10223 N N . TYR A 1 60 ? 5.011 -1.757 -5.220 1.00 0.00 60 TYR A N 10
ATOM 10224 C CA . TYR A 1 60 ? 5.960 -1.704 -4.114 1.00 0.00 60 TYR A CA 10
ATOM 10225 C C . TYR A 1 60 ? 5.527 -2.628 -2.980 1.00 0.00 60 TYR A C 10
ATOM 10226 O O . TYR A 1 60 ? 6.354 -3.105 -2.202 1.00 0.00 60 TYR A O 10
ATOM 10244 N N . VAL A 1 61 ? 4.224 -2.877 -2.893 1.00 0.00 61 VAL A N 10
ATOM 10245 C CA . VAL A 1 61 ? 3.680 -3.745 -1.855 1.00 0.00 61 VAL A CA 10
ATOM 10246 C C . VAL A 1 61 ? 3.174 -5.056 -2.446 1.00 0.00 61 VAL A C 10
ATOM 10247 O O . VAL A 1 61 ? 3.081 -5.205 -3.664 1.00 0.00 61 VAL A O 10
ATOM 10260 N N . ALA A 1 62 ? 2.846 -6.004 -1.574 1.00 0.00 62 ALA A N 10
ATOM 10261 C CA . ALA A 1 62 ? 2.346 -7.302 -2.009 1.00 0.00 62 ALA A CA 10
ATOM 10262 C C . ALA A 1 62 ? 1.506 -7.960 -0.919 1.00 0.00 62 ALA A C 10
ATOM 10263 O O . ALA A 1 62 ? 1.678 -7.701 0.272 1.00 0.00 62 ALA A O 10
ATOM 10270 N N . PRO A 1 63 ? 0.574 -8.831 -1.334 1.00 0.00 63 PRO A N 10
ATOM 10271 C CA . PRO A 1 63 ? -0.311 -9.543 -0.409 1.00 0.00 63 PRO A CA 10
ATOM 10272 C C . PRO A 1 63 ? 0.433 -10.585 0.420 1.00 0.00 63 PRO A C 10
ATOM 10273 O O . PRO A 1 63 ? 0.670 -11.703 -0.037 1.00 0.00 63 PRO A O 10
ATOM 10284 N N . VAL A 1 64 ? 0.800 -10.210 1.642 1.00 0.00 64 VAL A N 10
ATOM 10285 C CA . VAL A 1 64 ? 1.516 -11.113 2.535 1.00 0.00 64 VAL A CA 10
ATOM 10286 C C . VAL A 1 64 ? 0.684 -12.351 2.848 1.00 0.00 64 VAL A C 10
ATOM 10287 O O . VAL A 1 64 ? 1.225 -13.420 3.130 1.00 0.00 64 VAL A O 10
ATOM 10300 N N . SER A 1 65 ? -0.636 -12.200 2.796 1.00 0.00 65 SER A N 10
ATOM 10301 C CA . SER A 1 65 ? -1.544 -13.305 3.078 1.00 0.00 65 SER A CA 10
ATOM 10302 C C . SER A 1 65 ? -1.131 -14.557 2.309 1.00 0.00 65 SER A C 10
ATOM 10303 O O . SER A 1 65 ? -1.331 -15.678 2.773 1.00 0.00 65 SER A O 10
ATOM 10311 N N . GLY A 1 66 ? -0.552 -14.355 1.129 1.00 0.00 66 GLY A N 10
ATOM 10312 C CA . GLY A 1 66 ? -0.120 -15.475 0.313 1.00 0.00 66 GLY A CA 10
ATOM 10313 C C . GLY A 1 66 ? -1.057 -15.742 -0.848 1.00 0.00 66 GLY A C 10
ATOM 10314 O O . GLY A 1 66 ? -1.960 -14.957 -1.139 1.00 0.00 66 GLY A O 10
ATOM 10318 N N . PRO A 1 67 ? -0.846 -16.875 -1.534 1.00 0.00 67 PRO A N 10
ATOM 10319 C CA . PRO A 1 67 ? -1.668 -17.270 -2.682 1.00 0.00 67 PRO A CA 10
ATOM 10320 C C . PRO A 1 67 ? -3.083 -17.666 -2.273 1.00 0.00 67 PRO A C 10
ATOM 10321 O O . PRO A 1 67 ? -4.058 -17.270 -2.911 1.00 0.00 67 PRO A O 10
ATOM 10332 N N . SER A 1 68 ? -3.188 -18.449 -1.204 1.00 0.00 68 SER A N 10
ATOM 10333 C CA . SER A 1 68 ? -4.483 -18.901 -0.711 1.00 0.00 68 SER A CA 10
ATOM 10334 C C . SER A 1 68 ? -5.507 -17.771 -0.758 1.00 0.00 68 SER A C 10
ATOM 10335 O O . SER A 1 68 ? -5.223 -16.645 -0.351 1.00 0.00 68 SER A O 10
ATOM 10343 N N . SER A 1 69 ? -6.699 -18.081 -1.258 1.00 0.00 69 SER A N 10
ATOM 10344 C CA . SER A 1 69 ? -7.765 -17.091 -1.363 1.00 0.00 69 SER A CA 10
ATOM 10345 C C . SER A 1 69 ? -8.329 -16.754 0.014 1.00 0.00 69 SER A C 10
ATOM 10346 O O . SER A 1 69 ? -8.486 -15.584 0.363 1.00 0.00 69 SER A O 10
ATOM 10354 N N . GLY A 1 70 ? -8.634 -17.788 0.792 1.00 0.00 70 GLY A N 10
ATOM 10355 C CA . GLY A 1 70 ? -9.178 -17.582 2.121 1.00 0.00 70 GLY A CA 10
ATOM 10356 C C . GLY A 1 70 ? -10.688 -17.707 2.155 1.00 0.00 70 GLY A C 10
ATOM 10357 O O . GLY A 1 70 ? -11.247 -18.305 3.075 1.00 0.00 70 GLY A O 10
ATOM 10361 N N . GLY A 1 1 ? -24.703 3.430 12.479 1.00 0.00 1 GLY A N 11
ATOM 10362 C CA . GLY A 1 1 ? -24.076 2.346 11.745 1.00 0.00 1 GLY A CA 11
ATOM 10363 C C . GLY A 1 1 ? -23.112 1.548 12.599 1.00 0.00 1 GLY A C 11
ATOM 10364 O O . GLY A 1 1 ? -22.928 1.843 13.780 1.00 0.00 1 GLY A O 11
ATOM 10368 N N . SER A 1 2 ? -22.495 0.533 12.002 1.00 0.00 2 SER A N 11
ATOM 10369 C CA . SER A 1 2 ? -21.549 -0.314 12.718 1.00 0.00 2 SER A CA 11
ATOM 10370 C C . SER A 1 2 ? -20.281 -0.528 11.896 1.00 0.00 2 SER A C 11
ATOM 10371 O O . SER A 1 2 ? -20.333 -0.625 10.670 1.00 0.00 2 SER A O 11
ATOM 10379 N N . SER A 1 3 ? -19.144 -0.602 12.580 1.00 0.00 3 SER A N 11
ATOM 10380 C CA . SER A 1 3 ? -17.863 -0.800 11.914 1.00 0.00 3 SER A CA 11
ATOM 10381 C C . SER A 1 3 ? -16.794 -1.237 12.912 1.00 0.00 3 SER A C 11
ATOM 10382 O O . SER A 1 3 ? -16.992 -1.161 14.124 1.00 0.00 3 SER A O 11
ATOM 10390 N N . GLY A 1 4 ? -15.659 -1.694 12.392 1.00 0.00 4 GLY A N 11
ATOM 10391 C CA . GLY A 1 4 ? -14.575 -2.136 13.249 1.00 0.00 4 GLY A CA 11
ATOM 10392 C C . GLY A 1 4 ? -13.241 -2.162 12.531 1.00 0.00 4 GLY A C 11
ATOM 10393 O O . GLY A 1 4 ? -12.712 -1.117 12.151 1.00 0.00 4 GLY A O 11
ATOM 10397 N N . SER A 1 5 ? -12.693 -3.359 12.345 1.00 0.00 5 SER A N 11
ATOM 10398 C CA . SER A 1 5 ? -11.409 -3.517 11.672 1.00 0.00 5 SER A CA 11
ATOM 10399 C C . SER A 1 5 ? -11.592 -4.143 10.293 1.00 0.00 5 SER A C 11
ATOM 10400 O O . SER A 1 5 ? -12.259 -5.167 10.148 1.00 0.00 5 SER A O 11
ATOM 10408 N N . SER A 1 6 ? -10.994 -3.519 9.283 1.00 0.00 6 SER A N 11
ATOM 10409 C CA . SER A 1 6 ? -11.093 -4.012 7.914 1.00 0.00 6 SER A CA 11
ATOM 10410 C C . SER A 1 6 ? -9.813 -3.720 7.137 1.00 0.00 6 SER A C 11
ATOM 10411 O O . SER A 1 6 ? -9.028 -2.852 7.516 1.00 0.00 6 SER A O 11
ATOM 10419 N N . GLY A 1 7 ? -9.609 -4.453 6.047 1.00 0.00 7 GLY A N 11
ATOM 10420 C CA . GLY A 1 7 ? -8.423 -4.258 5.233 1.00 0.00 7 GLY A CA 11
ATOM 10421 C C . GLY A 1 7 ? -7.585 -5.516 5.119 1.00 0.00 7 GLY A C 11
ATOM 10422 O O . GLY A 1 7 ? -7.440 -6.265 6.086 1.00 0.00 7 GLY A O 11
ATOM 10426 N N . THR A 1 8 ? -7.032 -5.752 3.934 1.00 0.00 8 THR A N 11
ATOM 10427 C CA . THR A 1 8 ? -6.207 -6.930 3.696 1.00 0.00 8 THR A CA 11
ATOM 10428 C C . THR A 1 8 ? -4.753 -6.667 4.070 1.00 0.00 8 THR A C 11
ATOM 10429 O O . THR A 1 8 ? -4.195 -5.607 3.785 1.00 0.00 8 THR A O 11
ATOM 10440 N N . PRO A 1 9 ? -4.122 -7.653 4.725 1.00 0.00 9 PRO A N 11
ATOM 10441 C CA . PRO A 1 9 ? -2.723 -7.551 5.151 1.00 0.00 9 PRO A CA 11
ATOM 10442 C C . PRO A 1 9 ? -1.754 -7.580 3.974 1.00 0.00 9 PRO A C 11
ATOM 10443 O O . PRO A 1 9 ? -1.825 -8.465 3.121 1.00 0.00 9 PRO A O 11
ATOM 10454 N N . TYR A 1 10 ? -0.850 -6.607 3.934 1.00 0.00 10 TYR A N 11
ATOM 10455 C CA . TYR A 1 10 ? 0.132 -6.520 2.860 1.00 0.00 10 TYR A CA 11
ATOM 10456 C C . TYR A 1 10 ? 1.515 -6.189 3.412 1.00 0.00 10 TYR A C 11
ATOM 10457 O O . TYR A 1 10 ? 1.680 -5.966 4.611 1.00 0.00 10 TYR A O 11
ATOM 10475 N N . ARG A 1 11 ? 2.506 -6.156 2.526 1.00 0.00 11 ARG A N 11
ATOM 10476 C CA . ARG A 1 11 ? 3.875 -5.852 2.923 1.00 0.00 11 ARG A CA 11
ATOM 10477 C C . ARG A 1 11 ? 4.595 -5.064 1.833 1.00 0.00 11 ARG A C 11
ATOM 10478 O O . ARG A 1 11 ? 4.562 -5.436 0.660 1.00 0.00 11 ARG A O 11
ATOM 10499 N N . ALA A 1 12 ? 5.244 -3.974 2.228 1.00 0.00 12 ALA A N 11
ATOM 10500 C CA . ALA A 1 12 ? 5.972 -3.134 1.286 1.00 0.00 12 ALA A CA 11
ATOM 10501 C C . ALA A 1 12 ? 7.332 -3.737 0.951 1.00 0.00 12 ALA A C 11
ATOM 10502 O O . ALA A 1 12 ? 8.248 -3.719 1.773 1.00 0.00 12 ALA A O 11
ATOM 10509 N N . MET A 1 13 ? 7.456 -4.271 -0.260 1.00 0.00 13 MET A N 11
ATOM 10510 C CA . MET A 1 13 ? 8.706 -4.879 -0.702 1.00 0.00 13 MET A CA 11
ATOM 10511 C C . MET A 1 13 ? 9.815 -3.836 -0.794 1.00 0.00 13 MET A C 11
ATOM 10512 O O . MET A 1 13 ? 10.993 -4.152 -0.621 1.00 0.00 13 MET A O 11
ATOM 10526 N N . TYR A 1 14 ? 9.432 -2.594 -1.069 1.00 0.00 14 TYR A N 11
ATOM 10527 C CA . TYR A 1 14 ? 10.395 -1.506 -1.187 1.00 0.00 14 TYR A CA 11
ATOM 10528 C C . TYR A 1 14 ? 9.834 -0.216 -0.597 1.00 0.00 14 TYR A C 11
ATOM 10529 O O . TYR A 1 14 ? 8.639 0.058 -0.700 1.00 0.00 14 TYR A O 11
ATOM 10547 N N . GLN A 1 15 ? 10.707 0.573 0.022 1.00 0.00 15 GLN A N 11
ATOM 10548 C CA . GLN A 1 15 ? 10.300 1.834 0.629 1.00 0.00 15 GLN A CA 11
ATOM 10549 C C . GLN A 1 15 ? 9.842 2.827 -0.434 1.00 0.00 15 GLN A C 11
ATOM 10550 O O . GLN A 1 15 ? 10.405 2.885 -1.527 1.00 0.00 15 GLN A O 11
ATOM 10564 N N . TYR A 1 16 ? 8.818 3.607 -0.106 1.00 0.00 16 TYR A N 11
ATOM 10565 C CA . TYR A 1 16 ? 8.283 4.596 -1.034 1.00 0.00 16 TYR A CA 11
ATOM 10566 C C . TYR A 1 16 ? 8.471 6.010 -0.492 1.00 0.00 16 TYR A C 11
ATOM 10567 O O . TYR A 1 16 ? 8.364 6.244 0.712 1.00 0.00 16 TYR A O 11
ATOM 10585 N N . ARG A 1 17 ? 8.751 6.949 -1.390 1.00 0.00 17 ARG A N 11
ATOM 10586 C CA . ARG A 1 17 ? 8.954 8.340 -1.003 1.00 0.00 17 ARG A CA 11
ATOM 10587 C C . ARG A 1 17 ? 7.861 9.231 -1.585 1.00 0.00 17 ARG A C 11
ATOM 10588 O O . ARG A 1 17 ? 8.001 9.801 -2.668 1.00 0.00 17 ARG A O 11
ATOM 10609 N N . PRO A 1 18 ? 6.746 9.356 -0.851 1.00 0.00 18 PRO A N 11
ATOM 10610 C CA . PRO A 1 18 ? 5.607 10.177 -1.274 1.00 0.00 18 PRO A CA 11
ATOM 10611 C C . PRO A 1 18 ? 5.920 11.668 -1.231 1.00 0.00 18 PRO A C 11
ATOM 10612 O O . PRO A 1 18 ? 6.229 12.216 -0.173 1.00 0.00 18 PRO A O 11
ATOM 10623 N N . GLN A 1 19 ? 5.837 12.320 -2.386 1.00 0.00 19 GLN A N 11
ATOM 10624 C CA . GLN A 1 19 ? 6.111 13.749 -2.479 1.00 0.00 19 GLN A CA 11
ATOM 10625 C C . GLN A 1 19 ? 5.098 14.551 -1.670 1.00 0.00 19 GLN A C 11
ATOM 10626 O O . GLN A 1 19 ? 5.429 15.587 -1.095 1.00 0.00 19 GLN A O 11
ATOM 10640 N N . ASN A 1 20 ? 3.861 14.065 -1.630 1.00 0.00 20 ASN A N 11
ATOM 10641 C CA . ASN A 1 20 ? 2.799 14.738 -0.892 1.00 0.00 20 ASN A CA 11
ATOM 10642 C C . ASN A 1 20 ? 2.284 13.859 0.243 1.00 0.00 20 ASN A C 11
ATOM 10643 O O . ASN A 1 20 ? 2.574 12.664 0.296 1.00 0.00 20 ASN A O 11
ATOM 10654 N N . GLU A 1 21 ? 1.518 14.459 1.149 1.00 0.00 21 GLU A N 11
ATOM 10655 C CA . GLU A 1 21 ? 0.963 13.730 2.283 1.00 0.00 21 GLU A CA 11
ATOM 10656 C C . GLU A 1 21 ? -0.106 12.742 1.824 1.00 0.00 21 GLU A C 11
ATOM 10657 O O . GLU A 1 21 ? -0.191 11.623 2.331 1.00 0.00 21 GLU A O 11
ATOM 10669 N N . ASP A 1 22 ? -0.920 13.164 0.863 1.00 0.00 22 ASP A N 11
ATOM 10670 C CA . ASP A 1 22 ? -1.984 12.317 0.335 1.00 0.00 22 ASP A CA 11
ATOM 10671 C C . ASP A 1 22 ? -1.494 10.885 0.146 1.00 0.00 22 ASP A C 11
ATOM 10672 O O . ASP A 1 22 ? -2.151 9.934 0.569 1.00 0.00 22 ASP A O 11
ATOM 10681 N N . GLU A 1 23 ? -0.338 10.739 -0.493 1.00 0.00 23 GLU A N 11
ATOM 10682 C CA . GLU A 1 23 ? 0.238 9.422 -0.739 1.00 0.00 23 GLU A CA 11
ATOM 10683 C C . GLU A 1 23 ? 0.763 8.808 0.555 1.00 0.00 23 GLU A C 11
ATOM 10684 O O . GLU A 1 23 ? 1.334 9.501 1.398 1.00 0.00 23 GLU A O 11
ATOM 10696 N N . LEU A 1 24 ? 0.566 7.503 0.706 1.00 0.00 24 LEU A N 11
ATOM 10697 C CA . LEU A 1 24 ? 1.019 6.793 1.898 1.00 0.00 24 LEU A CA 11
ATOM 10698 C C . LEU A 1 24 ? 2.461 6.324 1.736 1.00 0.00 24 LEU A C 11
ATOM 10699 O O . LEU A 1 24 ? 2.796 5.637 0.772 1.00 0.00 24 LEU A O 11
ATOM 10715 N N . GLU A 1 25 ? 3.310 6.698 2.689 1.00 0.00 25 GLU A N 11
ATOM 10716 C CA . GLU A 1 25 ? 4.716 6.313 2.652 1.00 0.00 25 GLU A CA 11
ATOM 10717 C C . GLU A 1 25 ? 4.886 4.839 3.005 1.00 0.00 25 GLU A C 11
ATOM 10718 O O . GLU A 1 25 ? 4.179 4.308 3.862 1.00 0.00 25 GLU A O 11
ATOM 10730 N N . LEU A 1 26 ? 5.830 4.182 2.339 1.00 0.00 26 LEU A N 11
ATOM 10731 C CA . LEU A 1 26 ? 6.094 2.768 2.581 1.00 0.00 26 LEU A CA 11
ATOM 10732 C C . LEU A 1 26 ? 7.554 2.544 2.961 1.00 0.00 26 LEU A C 11
ATOM 10733 O O . LEU A 1 26 ? 8.424 3.348 2.624 1.00 0.00 26 LEU A O 11
ATOM 10749 N N . ARG A 1 27 ? 7.816 1.446 3.663 1.00 0.00 27 ARG A N 11
ATOM 10750 C CA . ARG A 1 27 ? 9.171 1.116 4.088 1.00 0.00 27 ARG A CA 11
ATOM 10751 C C . ARG A 1 27 ? 9.464 -0.365 3.868 1.00 0.00 27 ARG A C 11
ATOM 10752 O O . ARG A 1 27 ? 8.665 -1.226 4.235 1.00 0.00 27 ARG A O 11
ATOM 10773 N N . GLU A 1 28 ? 10.613 -0.653 3.266 1.00 0.00 28 GLU A N 11
ATOM 10774 C CA . GLU A 1 28 ? 11.010 -2.030 2.996 1.00 0.00 28 GLU A CA 11
ATOM 10775 C C . GLU A 1 28 ? 10.866 -2.892 4.246 1.00 0.00 28 GLU A C 11
ATOM 10776 O O . GLU A 1 28 ? 11.646 -2.773 5.190 1.00 0.00 28 GLU A O 11
ATOM 10788 N N . GLY A 1 29 ? 9.860 -3.763 4.245 1.00 0.00 29 GLY A N 11
ATOM 10789 C CA . GLY A 1 29 ? 9.630 -4.633 5.383 1.00 0.00 29 GLY A CA 11
ATOM 10790 C C . GLY A 1 29 ? 8.586 -4.080 6.333 1.00 0.00 29 GLY A C 11
ATOM 10791 O O . GLY A 1 29 ? 8.705 -4.226 7.550 1.00 0.00 29 GLY A O 11
ATOM 10795 N N . ASP A 1 30 ? 7.561 -3.443 5.778 1.00 0.00 30 ASP A N 11
ATOM 10796 C CA . ASP A 1 30 ? 6.492 -2.867 6.584 1.00 0.00 30 ASP A CA 11
ATOM 10797 C C . ASP A 1 30 ? 5.134 -3.420 6.161 1.00 0.00 30 ASP A C 11
ATOM 10798 O O . ASP A 1 30 ? 4.894 -3.667 4.980 1.00 0.00 30 ASP A O 11
ATOM 10807 N N . ARG A 1 31 ? 4.251 -3.612 7.135 1.00 0.00 31 ARG A N 11
ATOM 10808 C CA . ARG A 1 31 ? 2.918 -4.138 6.865 1.00 0.00 31 ARG A CA 11
ATOM 10809 C C . ARG A 1 31 ? 2.003 -3.047 6.318 1.00 0.00 31 ARG A C 11
ATOM 10810 O O . ARG A 1 31 ? 2.189 -1.864 6.607 1.00 0.00 31 ARG A O 11
ATOM 10831 N N . VAL A 1 32 ? 1.015 -3.451 5.526 1.00 0.00 32 VAL A N 11
ATOM 10832 C CA . VAL A 1 32 ? 0.071 -2.508 4.939 1.00 0.00 32 VAL A CA 11
ATOM 10833 C C . VAL A 1 32 ? -1.350 -3.059 4.976 1.00 0.00 32 VAL A C 11
ATOM 10834 O O . VAL A 1 32 ? -1.583 -4.226 4.661 1.00 0.00 32 VAL A O 11
ATOM 10847 N N . ASP A 1 33 ? -2.297 -2.211 5.361 1.00 0.00 33 ASP A N 11
ATOM 10848 C CA . ASP A 1 33 ? -3.698 -2.612 5.437 1.00 0.00 33 ASP A CA 11
ATOM 10849 C C . ASP A 1 33 ? -4.481 -2.079 4.242 1.00 0.00 33 ASP A C 11
ATOM 10850 O O . ASP A 1 33 ? -5.171 -1.064 4.341 1.00 0.00 33 ASP A O 11
ATOM 10859 N N . VAL A 1 34 ? -4.369 -2.769 3.112 1.00 0.00 34 VAL A N 11
ATOM 10860 C CA . VAL A 1 34 ? -5.067 -2.366 1.897 1.00 0.00 34 VAL A CA 11
ATOM 10861 C C . VAL A 1 34 ? -6.579 -2.415 2.090 1.00 0.00 34 VAL A C 11
ATOM 10862 O O . VAL A 1 34 ? -7.101 -3.307 2.758 1.00 0.00 34 VAL A O 11
ATOM 10875 N N . MET A 1 35 ? -7.276 -1.450 1.499 1.00 0.00 35 MET A N 11
ATOM 10876 C CA . MET A 1 35 ? -8.729 -1.384 1.605 1.00 0.00 35 MET A CA 11
ATOM 10877 C C . MET A 1 35 ? -9.381 -1.533 0.234 1.00 0.00 35 MET A C 11
ATOM 10878 O O . MET A 1 35 ? -10.216 -2.413 0.027 1.00 0.00 35 MET A O 11
ATOM 10892 N N . GLN A 1 36 ? -8.994 -0.667 -0.698 1.00 0.00 36 GLN A N 11
ATOM 10893 C CA . GLN A 1 36 ? -9.543 -0.703 -2.048 1.00 0.00 36 GLN A CA 11
ATOM 10894 C C . GLN A 1 36 ? -8.453 -1.010 -3.071 1.00 0.00 36 GLN A C 11
ATOM 10895 O O . GLN A 1 36 ? -7.292 -0.651 -2.879 1.00 0.00 36 GLN A O 11
ATOM 10909 N N . GLN A 1 37 ? -8.836 -1.677 -4.155 1.00 0.00 37 GLN A N 11
ATOM 10910 C CA . GLN A 1 37 ? -7.891 -2.032 -5.206 1.00 0.00 37 GLN A CA 11
ATOM 10911 C C . GLN A 1 37 ? -8.254 -1.347 -6.519 1.00 0.00 37 GLN A C 11
ATOM 10912 O O . GLN A 1 37 ? -9.388 -1.447 -6.990 1.00 0.00 37 GLN A O 11
ATOM 10926 N N . CYS A 1 38 ? -7.286 -0.652 -7.106 1.00 0.00 38 CYS A N 11
ATOM 10927 C CA . CYS A 1 38 ? -7.504 0.051 -8.365 1.00 0.00 38 CYS A CA 11
ATOM 10928 C C . CYS A 1 38 ? -7.241 -0.868 -9.554 1.00 0.00 38 CYS A C 11
ATOM 10929 O O . CYS A 1 38 ? -6.560 -1.886 -9.425 1.00 0.00 38 CYS A O 11
ATOM 10937 N N . ASP A 1 39 ? -7.785 -0.504 -10.709 1.00 0.00 39 ASP A N 11
ATOM 10938 C CA . ASP A 1 39 ? -7.610 -1.295 -11.921 1.00 0.00 39 ASP A CA 11
ATOM 10939 C C . ASP A 1 39 ? -6.304 -0.934 -12.622 1.00 0.00 39 ASP A C 11
ATOM 10940 O O . ASP A 1 39 ? -5.709 -1.762 -13.312 1.00 0.00 39 ASP A O 11
ATOM 10949 N N . ASP A 1 40 ? -5.865 0.307 -12.441 1.00 0.00 40 ASP A N 11
ATOM 10950 C CA . ASP A 1 40 ? -4.630 0.778 -13.056 1.00 0.00 40 ASP A CA 11
ATOM 10951 C C . ASP A 1 40 ? -3.425 0.021 -12.506 1.00 0.00 40 ASP A C 11
ATOM 10952 O O . ASP A 1 40 ? -2.459 -0.234 -13.223 1.00 0.00 40 ASP A O 11
ATOM 10961 N N . GLY A 1 41 ? -3.491 -0.337 -11.227 1.00 0.00 41 GLY A N 11
ATOM 10962 C CA . GLY A 1 41 ? -2.399 -1.060 -10.602 1.00 0.00 41 GLY A CA 11
ATOM 10963 C C . GLY A 1 41 ? -1.949 -0.422 -9.303 1.00 0.00 41 GLY A C 11
ATOM 10964 O O . GLY A 1 41 ? -0.808 -0.603 -8.878 1.00 0.00 41 GLY A O 11
ATOM 10968 N N . TRP A 1 42 ? -2.846 0.327 -8.672 1.00 0.00 42 TRP A N 11
ATOM 10969 C CA . TRP A 1 42 ? -2.533 0.996 -7.414 1.00 0.00 42 TRP A CA 11
ATOM 10970 C C . TRP A 1 42 ? -3.433 0.492 -6.291 1.00 0.00 42 TRP A C 11
ATOM 10971 O O . TRP A 1 42 ? -4.569 0.082 -6.530 1.00 0.00 42 TRP A O 11
ATOM 10992 N N . PHE A 1 43 ? -2.918 0.524 -5.067 1.00 0.00 43 PHE A N 11
ATOM 10993 C CA . PHE A 1 43 ? -3.676 0.069 -3.907 1.00 0.00 43 PHE A CA 11
ATOM 10994 C C . PHE A 1 43 ? -3.880 1.207 -2.910 1.00 0.00 43 PHE A C 11
ATOM 10995 O O . PHE A 1 43 ? -2.969 1.994 -2.654 1.00 0.00 43 PHE A O 11
ATOM 11012 N N . VAL A 1 44 ? -5.083 1.286 -2.351 1.00 0.00 44 VAL A N 11
ATOM 11013 C CA . VAL A 1 44 ? -5.408 2.326 -1.382 1.00 0.00 44 VAL A CA 11
ATOM 11014 C C . VAL A 1 44 ? -5.794 1.723 -0.036 1.00 0.00 44 VAL A C 11
ATOM 11015 O O . VAL A 1 44 ? -6.596 0.792 0.031 1.00 0.00 44 VAL A O 11
ATOM 11028 N N . GLY A 1 45 ? -5.218 2.260 1.035 1.00 0.00 45 GLY A N 11
ATOM 11029 C CA . GLY A 1 45 ? -5.515 1.762 2.365 1.00 0.00 45 GLY A CA 11
ATOM 11030 C C . GLY A 1 45 ? -4.864 2.592 3.454 1.00 0.00 45 GLY A C 11
ATOM 11031 O O . GLY A 1 45 ? -4.911 3.822 3.419 1.00 0.00 45 GLY A O 11
ATOM 11035 N N . VAL A 1 46 ? -4.256 1.919 4.426 1.00 0.00 46 VAL A N 11
ATOM 11036 C CA . VAL A 1 46 ? -3.594 2.603 5.530 1.00 0.00 46 VAL A CA 11
ATOM 11037 C C . VAL A 1 46 ? -2.283 1.915 5.895 1.00 0.00 46 VAL A C 11
ATOM 11038 O O . VAL A 1 46 ? -2.131 0.708 5.711 1.00 0.00 46 VAL A O 11
ATOM 11051 N N . SER A 1 47 ? -1.338 2.692 6.414 1.00 0.00 47 SER A N 11
ATOM 11052 C CA . SER A 1 47 ? -0.037 2.159 6.802 1.00 0.00 47 SER A CA 11
ATOM 11053 C C . SER A 1 47 ? -0.069 1.639 8.236 1.00 0.00 47 SER A C 11
ATOM 11054 O O . SER A 1 47 ? -0.800 2.159 9.080 1.00 0.00 47 SER A O 11
ATOM 11062 N N . ARG A 1 48 ? 0.728 0.611 8.504 1.00 0.00 48 ARG A N 11
ATOM 11063 C CA . ARG A 1 48 ? 0.791 0.019 9.835 1.00 0.00 48 ARG A CA 11
ATOM 11064 C C . ARG A 1 48 ? 1.972 0.578 10.623 1.00 0.00 48 ARG A C 11
ATOM 11065 O O . ARG A 1 48 ? 2.430 -0.032 11.590 1.00 0.00 48 ARG A O 11
ATOM 11086 N N . ARG A 1 49 ? 2.461 1.740 10.203 1.00 0.00 49 ARG A N 11
ATOM 11087 C CA . ARG A 1 49 ? 3.589 2.380 10.868 1.00 0.00 49 ARG A CA 11
ATOM 11088 C C . ARG A 1 49 ? 3.272 3.835 11.199 1.00 0.00 49 ARG A C 11
ATOM 11089 O O . ARG A 1 49 ? 3.543 4.306 12.304 1.00 0.00 49 ARG A O 11
ATOM 11110 N N . THR A 1 50 ? 2.696 4.544 10.233 1.00 0.00 50 THR A N 11
ATOM 11111 C CA . THR A 1 50 ? 2.343 5.946 10.420 1.00 0.00 50 THR A CA 11
ATOM 11112 C C . THR A 1 50 ? 0.840 6.113 10.613 1.00 0.00 50 THR A C 11
ATOM 11113 O O . THR A 1 50 ? 0.363 7.206 10.917 1.00 0.00 50 THR A O 11
ATOM 11124 N N . GLN A 1 51 ? 0.100 5.024 10.434 1.00 0.00 51 GLN A N 11
ATOM 11125 C CA . GLN A 1 51 ? -1.349 5.052 10.589 1.00 0.00 51 GLN A CA 11
ATOM 11126 C C . GLN A 1 51 ? -1.972 6.122 9.699 1.00 0.00 51 GLN A C 11
ATOM 11127 O O . GLN A 1 51 ? -2.947 6.771 10.078 1.00 0.00 51 GLN A O 11
ATOM 11141 N N . LYS A 1 52 ? -1.401 6.302 8.512 1.00 0.00 52 LYS A N 11
ATOM 11142 C CA . LYS A 1 52 ? -1.900 7.293 7.566 1.00 0.00 52 LYS A CA 11
ATOM 11143 C C . LYS A 1 52 ? -2.747 6.633 6.482 1.00 0.00 52 LYS A C 11
ATOM 11144 O O . LYS A 1 52 ? -2.568 5.455 6.172 1.00 0.00 52 LYS A O 11
ATOM 11163 N N . PHE A 1 53 ? -3.669 7.399 5.910 1.00 0.00 53 PHE A N 11
ATOM 11164 C CA . PHE A 1 53 ? -4.544 6.888 4.860 1.00 0.00 53 PHE A CA 11
ATOM 11165 C C . PHE A 1 53 ? -4.305 7.626 3.546 1.00 0.00 53 PHE A C 11
ATOM 11166 O O . PHE A 1 53 ? -4.177 8.849 3.523 1.00 0.00 53 PHE A O 11
ATOM 11183 N N . GLY A 1 54 ? -4.246 6.872 2.453 1.00 0.00 54 GLY A N 11
ATOM 11184 C CA . GLY A 1 54 ? -4.022 7.470 1.150 1.00 0.00 54 GLY A CA 11
ATOM 11185 C C . GLY A 1 54 ? -3.924 6.436 0.046 1.00 0.00 54 GLY A C 11
ATOM 11186 O O . GLY A 1 54 ? -4.534 5.369 0.128 1.00 0.00 54 GLY A O 11
ATOM 11190 N N . THR A 1 55 ? -3.156 6.751 -0.992 1.00 0.00 55 THR A N 11
ATOM 11191 C CA . THR A 1 55 ? -2.984 5.843 -2.119 1.00 0.00 55 THR A CA 11
ATOM 11192 C C . THR A 1 55 ? -1.507 5.639 -2.439 1.00 0.00 55 THR A C 11
ATOM 11193 O O . THR A 1 55 ? -0.723 6.588 -2.431 1.00 0.00 55 THR A O 11
ATOM 11204 N N . PHE A 1 56 ? -1.134 4.395 -2.722 1.00 0.00 56 PHE A N 11
ATOM 11205 C CA . PHE A 1 56 ? 0.249 4.067 -3.045 1.00 0.00 56 PHE A CA 11
ATOM 11206 C C . PHE A 1 56 ? 0.315 3.015 -4.149 1.00 0.00 56 PHE A C 11
ATOM 11207 O O . PHE A 1 56 ? -0.623 2.248 -4.368 1.00 0.00 56 PHE A O 11
ATOM 11224 N N . PRO A 1 57 ? 1.450 2.977 -4.863 1.00 0.00 57 PRO A N 11
ATOM 11225 C CA . PRO A 1 57 ? 1.667 2.025 -5.956 1.00 0.00 57 PRO A CA 11
ATOM 11226 C C . PRO A 1 57 ? 1.819 0.593 -5.455 1.00 0.00 57 PRO A C 11
ATOM 11227 O O . PRO A 1 57 ? 2.815 0.249 -4.821 1.00 0.00 57 PRO A O 11
ATOM 11238 N N . GLY A 1 58 ? 0.823 -0.240 -5.745 1.00 0.00 58 GLY A N 11
ATOM 11239 C CA . GLY A 1 58 ? 0.867 -1.626 -5.316 1.00 0.00 58 GLY A CA 11
ATOM 11240 C C . GLY A 1 58 ? 2.124 -2.336 -5.776 1.00 0.00 58 GLY A C 11
ATOM 11241 O O . GLY A 1 58 ? 2.457 -3.409 -5.276 1.00 0.00 58 GLY A O 11
ATOM 11245 N N . ASN A 1 59 ? 2.824 -1.736 -6.734 1.00 0.00 59 ASN A N 11
ATOM 11246 C CA . ASN A 1 59 ? 4.052 -2.319 -7.263 1.00 0.00 59 ASN A CA 11
ATOM 11247 C C . ASN A 1 59 ? 5.149 -2.333 -6.203 1.00 0.00 59 ASN A C 11
ATOM 11248 O O . ASN A 1 59 ? 6.186 -2.973 -6.376 1.00 0.00 59 ASN A O 11
ATOM 11259 N N . TYR A 1 60 ? 4.912 -1.624 -5.105 1.00 0.00 60 TYR A N 11
ATOM 11260 C CA . TYR A 1 60 ? 5.880 -1.553 -4.017 1.00 0.00 60 TYR A CA 11
ATOM 11261 C C . TYR A 1 60 ? 5.477 -2.473 -2.869 1.00 0.00 60 TYR A C 11
ATOM 11262 O O . TYR A 1 60 ? 6.277 -2.759 -1.977 1.00 0.00 60 TYR A O 11
ATOM 11280 N N . VAL A 1 61 ? 4.231 -2.935 -2.898 1.00 0.00 61 VAL A N 11
ATOM 11281 C CA . VAL A 1 61 ? 3.721 -3.825 -1.862 1.00 0.00 61 VAL A CA 11
ATOM 11282 C C . VAL A 1 61 ? 3.271 -5.156 -2.453 1.00 0.00 61 VAL A C 11
ATOM 11283 O O . VAL A 1 61 ? 3.251 -5.330 -3.671 1.00 0.00 61 VAL A O 11
ATOM 11296 N N . ALA A 1 62 ? 2.911 -6.093 -1.582 1.00 0.00 62 ALA A N 11
ATOM 11297 C CA . ALA A 1 62 ? 2.460 -7.408 -2.017 1.00 0.00 62 ALA A CA 11
ATOM 11298 C C . ALA A 1 62 ? 1.520 -8.033 -0.992 1.00 0.00 62 ALA A C 11
ATOM 11299 O O . ALA A 1 62 ? 1.658 -7.834 0.215 1.00 0.00 62 ALA A O 11
ATOM 11306 N N . PRO A 1 63 ? 0.540 -8.808 -1.481 1.00 0.00 63 PRO A N 11
ATOM 11307 C CA . PRO A 1 63 ? -0.443 -9.477 -0.624 1.00 0.00 63 PRO A CA 11
ATOM 11308 C C . PRO A 1 63 ? 0.175 -10.607 0.193 1.00 0.00 63 PRO A C 11
ATOM 11309 O O . PRO A 1 63 ? 0.327 -11.728 -0.294 1.00 0.00 63 PRO A O 11
ATOM 11320 N N . VAL A 1 64 ? 0.530 -10.305 1.438 1.00 0.00 64 VAL A N 11
ATOM 11321 C CA . VAL A 1 64 ? 1.131 -11.296 2.323 1.00 0.00 64 VAL A CA 11
ATOM 11322 C C . VAL A 1 64 ? 0.105 -12.335 2.761 1.00 0.00 64 VAL A C 11
ATOM 11323 O O . VAL A 1 64 ? 0.459 -13.452 3.138 1.00 0.00 64 VAL A O 11
ATOM 11336 N N . SER A 1 65 ? -1.169 -11.959 2.709 1.00 0.00 65 SER A N 11
ATOM 11337 C CA . SER A 1 65 ? -2.248 -12.857 3.104 1.00 0.00 65 SER A CA 11
ATOM 11338 C C . SER A 1 65 ? -2.091 -14.221 2.437 1.00 0.00 65 SER A C 11
ATOM 11339 O O . SER A 1 65 ? -2.596 -15.228 2.931 1.00 0.00 65 SER A O 11
ATOM 11347 N N . GLY A 1 66 ? -1.386 -14.244 1.309 1.00 0.00 66 GLY A N 11
ATOM 11348 C CA . GLY A 1 66 ? -1.174 -15.487 0.592 1.00 0.00 66 GLY A CA 11
ATOM 11349 C C . GLY A 1 66 ? -0.926 -16.658 1.522 1.00 0.00 66 GLY A C 11
ATOM 11350 O O . GLY A 1 66 ? -0.327 -16.515 2.588 1.00 0.00 66 GLY A O 11
ATOM 11354 N N . PRO A 1 67 ? -1.393 -17.849 1.119 1.00 0.00 67 PRO A N 11
ATOM 11355 C CA . PRO A 1 67 ? -1.231 -19.072 1.910 1.00 0.00 67 PRO A CA 11
ATOM 11356 C C . PRO A 1 67 ? 0.217 -19.546 1.954 1.00 0.00 67 PRO A C 11
ATOM 11357 O O . PRO A 1 67 ? 0.594 -20.343 2.813 1.00 0.00 67 PRO A O 11
ATOM 11368 N N . SER A 1 68 ? 1.026 -19.050 1.023 1.00 0.00 68 SER A N 11
ATOM 11369 C CA . SER A 1 68 ? 2.433 -19.426 0.954 1.00 0.00 68 SER A CA 11
ATOM 11370 C C . SER A 1 68 ? 3.152 -19.081 2.254 1.00 0.00 68 SER A C 11
ATOM 11371 O O . SER A 1 68 ? 3.328 -17.909 2.587 1.00 0.00 68 SER A O 11
ATOM 11379 N N . SER A 1 69 ? 3.566 -20.110 2.986 1.00 0.00 69 SER A N 11
ATOM 11380 C CA . SER A 1 69 ? 4.263 -19.917 4.252 1.00 0.00 69 SER A CA 11
ATOM 11381 C C . SER A 1 69 ? 5.417 -18.933 4.092 1.00 0.00 69 SER A C 11
ATOM 11382 O O . SER A 1 69 ? 5.940 -18.744 2.995 1.00 0.00 69 SER A O 11
ATOM 11390 N N . GLY A 1 70 ? 5.810 -18.306 5.198 1.00 0.00 70 GLY A N 11
ATOM 11391 C CA . GLY A 1 70 ? 6.900 -17.348 5.160 1.00 0.00 70 GLY A CA 11
ATOM 11392 C C . GLY A 1 70 ? 7.053 -16.592 6.465 1.00 0.00 70 GLY A C 11
ATOM 11393 O O . GLY A 1 70 ? 6.639 -17.072 7.520 1.00 0.00 70 GLY A O 11
ATOM 11397 N N . GLY A 1 1 ? -16.949 -6.116 19.974 1.00 0.00 1 GLY A N 12
ATOM 11398 C CA . GLY A 1 1 ? -17.708 -4.934 19.612 1.00 0.00 1 GLY A CA 12
ATOM 11399 C C . GLY A 1 1 ? -18.843 -5.244 18.656 1.00 0.00 1 GLY A C 12
ATOM 11400 O O . GLY A 1 1 ? -19.220 -6.403 18.484 1.00 0.00 1 GLY A O 12
ATOM 11404 N N . SER A 1 2 ? -19.389 -4.205 18.032 1.00 0.00 2 SER A N 12
ATOM 11405 C CA . SER A 1 2 ? -20.492 -4.371 17.093 1.00 0.00 2 SER A CA 12
ATOM 11406 C C . SER A 1 2 ? -20.025 -5.089 15.830 1.00 0.00 2 SER A C 12
ATOM 11407 O O . SER A 1 2 ? -20.640 -6.062 15.392 1.00 0.00 2 SER A O 12
ATOM 11415 N N . SER A 1 3 ? -18.934 -4.602 15.249 1.00 0.00 3 SER A N 12
ATOM 11416 C CA . SER A 1 3 ? -18.386 -5.194 14.034 1.00 0.00 3 SER A CA 12
ATOM 11417 C C . SER A 1 3 ? -16.861 -5.133 14.040 1.00 0.00 3 SER A C 12
ATOM 11418 O O . SER A 1 3 ? -16.263 -4.340 14.766 1.00 0.00 3 SER A O 12
ATOM 11426 N N . GLY A 1 4 ? -16.238 -5.978 13.224 1.00 0.00 4 GLY A N 12
ATOM 11427 C CA . GLY A 1 4 ? -14.789 -6.005 13.150 1.00 0.00 4 GLY A CA 12
ATOM 11428 C C . GLY A 1 4 ? -14.275 -5.760 11.745 1.00 0.00 4 GLY A C 12
ATOM 11429 O O . GLY A 1 4 ? -14.007 -6.703 11.001 1.00 0.00 4 GLY A O 12
ATOM 11433 N N . SER A 1 5 ? -14.139 -4.489 11.380 1.00 0.00 5 SER A N 12
ATOM 11434 C CA . SER A 1 5 ? -13.660 -4.122 10.053 1.00 0.00 5 SER A CA 12
ATOM 11435 C C . SER A 1 5 ? -12.136 -4.162 9.996 1.00 0.00 5 SER A C 12
ATOM 11436 O O . SER A 1 5 ? -11.457 -3.693 10.909 1.00 0.00 5 SER A O 12
ATOM 11444 N N . SER A 1 6 ? -11.605 -4.726 8.915 1.00 0.00 6 SER A N 12
ATOM 11445 C CA . SER A 1 6 ? -10.161 -4.832 8.739 1.00 0.00 6 SER A CA 12
ATOM 11446 C C . SER A 1 6 ? -9.814 -5.177 7.294 1.00 0.00 6 SER A C 12
ATOM 11447 O O . SER A 1 6 ? -10.163 -6.247 6.798 1.00 0.00 6 SER A O 12
ATOM 11455 N N . GLY A 1 7 ? -9.125 -4.259 6.622 1.00 0.00 7 GLY A N 12
ATOM 11456 C CA . GLY A 1 7 ? -8.742 -4.483 5.241 1.00 0.00 7 GLY A CA 12
ATOM 11457 C C . GLY A 1 7 ? -7.886 -5.723 5.070 1.00 0.00 7 GLY A C 12
ATOM 11458 O O . GLY A 1 7 ? -7.858 -6.593 5.942 1.00 0.00 7 GLY A O 12
ATOM 11462 N N . THR A 1 8 ? -7.186 -5.807 3.943 1.00 0.00 8 THR A N 12
ATOM 11463 C CA . THR A 1 8 ? -6.328 -6.950 3.659 1.00 0.00 8 THR A CA 12
ATOM 11464 C C . THR A 1 8 ? -4.878 -6.653 4.024 1.00 0.00 8 THR A C 12
ATOM 11465 O O . THR A 1 8 ? -4.351 -5.576 3.745 1.00 0.00 8 THR A O 12
ATOM 11476 N N . PRO A 1 9 ? -4.216 -7.630 4.662 1.00 0.00 9 PRO A N 12
ATOM 11477 C CA . PRO A 1 9 ? -2.816 -7.496 5.077 1.00 0.00 9 PRO A CA 12
ATOM 11478 C C . PRO A 1 9 ? -1.858 -7.487 3.891 1.00 0.00 9 PRO A C 12
ATOM 11479 O O . PRO A 1 9 ? -2.008 -8.271 2.953 1.00 0.00 9 PRO A O 12
ATOM 11490 N N . TYR A 1 10 ? -0.873 -6.597 3.939 1.00 0.00 10 TYR A N 12
ATOM 11491 C CA . TYR A 1 10 ? 0.109 -6.486 2.867 1.00 0.00 10 TYR A CA 12
ATOM 11492 C C . TYR A 1 10 ? 1.501 -6.213 3.430 1.00 0.00 10 TYR A C 12
ATOM 11493 O O . TYR A 1 10 ? 1.666 -5.997 4.631 1.00 0.00 10 TYR A O 12
ATOM 11511 N N . ARG A 1 11 ? 2.499 -6.224 2.552 1.00 0.00 11 ARG A N 12
ATOM 11512 C CA . ARG A 1 11 ? 3.877 -5.978 2.960 1.00 0.00 11 ARG A CA 12
ATOM 11513 C C . ARG A 1 11 ? 4.612 -5.143 1.916 1.00 0.00 11 ARG A C 12
ATOM 11514 O O . ARG A 1 11 ? 4.590 -5.459 0.726 1.00 0.00 11 ARG A O 12
ATOM 11535 N N . ALA A 1 12 ? 5.261 -4.076 2.369 1.00 0.00 12 ALA A N 12
ATOM 11536 C CA . ALA A 1 12 ? 6.004 -3.196 1.475 1.00 0.00 12 ALA A CA 12
ATOM 11537 C C . ALA A 1 12 ? 7.376 -3.777 1.148 1.00 0.00 12 ALA A C 12
ATOM 11538 O O . ALA A 1 12 ? 8.303 -3.693 1.952 1.00 0.00 12 ALA A O 12
ATOM 11545 N N . MET A 1 13 ? 7.496 -4.366 -0.037 1.00 0.00 13 MET A N 12
ATOM 11546 C CA . MET A 1 13 ? 8.755 -4.961 -0.470 1.00 0.00 13 MET A CA 12
ATOM 11547 C C . MET A 1 13 ? 9.881 -3.931 -0.442 1.00 0.00 13 MET A C 12
ATOM 11548 O O . MET A 1 13 ? 11.031 -4.263 -0.156 1.00 0.00 13 MET A O 12
ATOM 11562 N N . TYR A 1 14 ? 9.541 -2.682 -0.740 1.00 0.00 14 TYR A N 12
ATOM 11563 C CA . TYR A 1 14 ? 10.524 -1.605 -0.751 1.00 0.00 14 TYR A CA 12
ATOM 11564 C C . TYR A 1 14 ? 9.946 -0.335 -0.135 1.00 0.00 14 TYR A C 12
ATOM 11565 O O . TYR A 1 14 ? 8.732 -0.201 0.015 1.00 0.00 14 TYR A O 12
ATOM 11583 N N . GLN A 1 15 ? 10.827 0.596 0.220 1.00 0.00 15 GLN A N 12
ATOM 11584 C CA . GLN A 1 15 ? 10.405 1.856 0.821 1.00 0.00 15 GLN A CA 12
ATOM 11585 C C . GLN A 1 15 ? 9.948 2.843 -0.248 1.00 0.00 15 GLN A C 12
ATOM 11586 O O . GLN A 1 15 ? 10.523 2.906 -1.335 1.00 0.00 15 GLN A O 12
ATOM 11600 N N . TYR A 1 16 ? 8.911 3.610 0.067 1.00 0.00 16 TYR A N 12
ATOM 11601 C CA . TYR A 1 16 ? 8.374 4.592 -0.869 1.00 0.00 16 TYR A CA 12
ATOM 11602 C C . TYR A 1 16 ? 8.435 5.997 -0.277 1.00 0.00 16 TYR A C 12
ATOM 11603 O O . TYR A 1 16 ? 8.361 6.174 0.939 1.00 0.00 16 TYR A O 12
ATOM 11621 N N . ARG A 1 17 ? 8.569 6.992 -1.147 1.00 0.00 17 ARG A N 12
ATOM 11622 C CA . ARG A 1 17 ? 8.640 8.382 -0.713 1.00 0.00 17 ARG A CA 12
ATOM 11623 C C . ARG A 1 17 ? 7.521 9.206 -1.342 1.00 0.00 17 ARG A C 12
ATOM 11624 O O . ARG A 1 17 ? 7.674 9.791 -2.415 1.00 0.00 17 ARG A O 12
ATOM 11645 N N . PRO A 1 18 ? 6.366 9.254 -0.661 1.00 0.00 18 PRO A N 12
ATOM 11646 C CA . PRO A 1 18 ? 5.198 10.004 -1.134 1.00 0.00 18 PRO A CA 12
ATOM 11647 C C . PRO A 1 18 ? 5.413 11.512 -1.070 1.00 0.00 18 PRO A C 12
ATOM 11648 O O . PRO A 1 18 ? 5.505 12.089 0.013 1.00 0.00 18 PRO A O 12
ATOM 11659 N N . GLN A 1 19 ? 5.490 12.144 -2.236 1.00 0.00 19 GLN A N 12
ATOM 11660 C CA . GLN A 1 19 ? 5.694 13.586 -2.311 1.00 0.00 19 GLN A CA 12
ATOM 11661 C C . GLN A 1 19 ? 4.376 14.332 -2.131 1.00 0.00 19 GLN A C 12
ATOM 11662 O O . GLN A 1 19 ? 4.312 15.549 -2.300 1.00 0.00 19 GLN A O 12
ATOM 11676 N N . ASN A 1 20 ? 3.325 13.593 -1.788 1.00 0.00 20 ASN A N 12
ATOM 11677 C CA . ASN A 1 20 ? 2.008 14.185 -1.586 1.00 0.00 20 ASN A CA 12
ATOM 11678 C C . ASN A 1 20 ? 1.284 13.517 -0.421 1.00 0.00 20 ASN A C 12
ATOM 11679 O O . ASN A 1 20 ? 1.487 12.335 -0.148 1.00 0.00 20 ASN A O 12
ATOM 11690 N N . GLU A 1 21 ? 0.440 14.284 0.263 1.00 0.00 21 GLU A N 12
ATOM 11691 C CA . GLU A 1 21 ? -0.313 13.766 1.399 1.00 0.00 21 GLU A CA 12
ATOM 11692 C C . GLU A 1 21 ? -1.287 12.678 0.955 1.00 0.00 21 GLU A C 12
ATOM 11693 O O . GLU A 1 21 ? -1.566 11.738 1.700 1.00 0.00 21 GLU A O 12
ATOM 11705 N N . ASP A 1 22 ? -1.801 12.813 -0.262 1.00 0.00 22 ASP A N 12
ATOM 11706 C CA . ASP A 1 22 ? -2.743 11.842 -0.806 1.00 0.00 22 ASP A CA 12
ATOM 11707 C C . ASP A 1 22 ? -2.102 10.462 -0.911 1.00 0.00 22 ASP A C 12
ATOM 11708 O O . ASP A 1 22 ? -2.796 9.447 -0.965 1.00 0.00 22 ASP A O 12
ATOM 11717 N N . GLU A 1 23 ? -0.773 10.433 -0.939 1.00 0.00 23 GLU A N 12
ATOM 11718 C CA . GLU A 1 23 ? -0.039 9.177 -1.039 1.00 0.00 23 GLU A CA 12
ATOM 11719 C C . GLU A 1 23 ? 0.431 8.710 0.336 1.00 0.00 23 GLU A C 12
ATOM 11720 O O . GLU A 1 23 ? 0.754 9.523 1.203 1.00 0.00 23 GLU A O 12
ATOM 11732 N N . LEU A 1 24 ? 0.465 7.396 0.528 1.00 0.00 24 LEU A N 12
ATOM 11733 C CA . LEU A 1 24 ? 0.895 6.820 1.798 1.00 0.00 24 LEU A CA 12
ATOM 11734 C C . LEU A 1 24 ? 2.362 6.404 1.738 1.00 0.00 24 LEU A C 12
ATOM 11735 O O . LEU A 1 24 ? 2.847 5.955 0.701 1.00 0.00 24 LEU A O 12
ATOM 11751 N N . GLU A 1 25 ? 3.060 6.555 2.859 1.00 0.00 25 GLU A N 12
ATOM 11752 C CA . GLU A 1 25 ? 4.471 6.194 2.934 1.00 0.00 25 GLU A CA 12
ATOM 11753 C C . GLU A 1 25 ? 4.636 4.720 3.293 1.00 0.00 25 GLU A C 12
ATOM 11754 O O . GLU A 1 25 ? 3.825 4.153 4.026 1.00 0.00 25 GLU A O 12
ATOM 11766 N N . LEU A 1 26 ? 5.693 4.105 2.772 1.00 0.00 26 LEU A N 12
ATOM 11767 C CA . LEU A 1 26 ? 5.966 2.697 3.037 1.00 0.00 26 LEU A CA 12
ATOM 11768 C C . LEU A 1 26 ? 7.397 2.503 3.527 1.00 0.00 26 LEU A C 12
ATOM 11769 O O . LEU A 1 26 ? 8.181 3.451 3.576 1.00 0.00 26 LEU A O 12
ATOM 11785 N N . ARG A 1 27 ? 7.732 1.268 3.887 1.00 0.00 27 ARG A N 12
ATOM 11786 C CA . ARG A 1 27 ? 9.069 0.949 4.372 1.00 0.00 27 ARG A CA 12
ATOM 11787 C C . ARG A 1 27 ? 9.427 -0.502 4.066 1.00 0.00 27 ARG A C 12
ATOM 11788 O O . ARG A 1 27 ? 8.644 -1.413 4.332 1.00 0.00 27 ARG A O 12
ATOM 11809 N N . GLU A 1 28 ? 10.614 -0.708 3.504 1.00 0.00 28 GLU A N 12
ATOM 11810 C CA . GLU A 1 28 ? 11.074 -2.049 3.161 1.00 0.00 28 GLU A CA 12
ATOM 11811 C C . GLU A 1 28 ? 10.945 -2.990 4.355 1.00 0.00 28 GLU A C 12
ATOM 11812 O O . GLU A 1 28 ? 11.715 -2.907 5.311 1.00 0.00 28 GLU A O 12
ATOM 11824 N N . GLY A 1 29 ? 9.965 -3.886 4.292 1.00 0.00 29 GLY A N 12
ATOM 11825 C CA . GLY A 1 29 ? 9.751 -4.830 5.373 1.00 0.00 29 GLY A CA 12
ATOM 11826 C C . GLY A 1 29 ? 8.729 -4.339 6.379 1.00 0.00 29 GLY A C 12
ATOM 11827 O O . GLY A 1 29 ? 8.895 -4.523 7.585 1.00 0.00 29 GLY A O 12
ATOM 11831 N N . ASP A 1 30 ? 7.669 -3.710 5.883 1.00 0.00 30 ASP A N 12
ATOM 11832 C CA . ASP A 1 30 ? 6.615 -3.189 6.747 1.00 0.00 30 ASP A CA 12
ATOM 11833 C C . ASP A 1 30 ? 5.247 -3.698 6.302 1.00 0.00 30 ASP A C 12
ATOM 11834 O O . ASP A 1 30 ? 5.040 -4.003 5.127 1.00 0.00 30 ASP A O 12
ATOM 11843 N N . ARG A 1 31 ? 4.319 -3.787 7.248 1.00 0.00 31 ARG A N 12
ATOM 11844 C CA . ARG A 1 31 ? 2.972 -4.261 6.954 1.00 0.00 31 ARG A CA 12
ATOM 11845 C C . ARG A 1 31 ? 2.105 -3.130 6.408 1.00 0.00 31 ARG A C 12
ATOM 11846 O O . ARG A 1 31 ? 2.298 -1.964 6.753 1.00 0.00 31 ARG A O 12
ATOM 11867 N N . VAL A 1 32 ? 1.149 -3.483 5.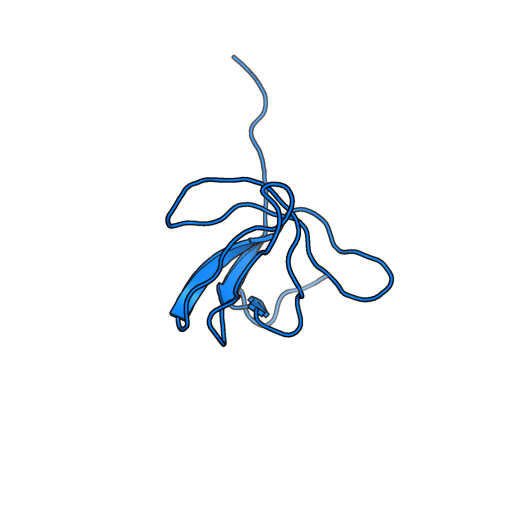555 1.00 0.00 32 VAL A N 12
ATOM 11868 C CA . VAL A 1 32 ? 0.251 -2.499 4.962 1.00 0.00 32 VAL A CA 12
ATOM 11869 C C . VAL A 1 32 ? -1.181 -3.019 4.914 1.00 0.00 32 VAL A C 12
ATOM 11870 O O . VAL A 1 32 ? -1.424 -4.163 4.531 1.00 0.00 32 VAL A O 12
ATOM 11883 N N . ASP A 1 33 ? -2.126 -2.171 5.305 1.00 0.00 33 ASP A N 12
ATOM 11884 C CA . ASP A 1 33 ? -3.535 -2.544 5.305 1.00 0.00 33 ASP A CA 12
ATOM 11885 C C . ASP A 1 33 ? -4.248 -1.977 4.081 1.00 0.00 33 ASP A C 12
ATOM 11886 O O . ASP A 1 33 ? -4.735 -0.847 4.101 1.00 0.00 33 ASP A O 12
ATOM 11895 N N . VAL A 1 34 ? -4.303 -2.769 3.015 1.00 0.00 34 VAL A N 12
ATOM 11896 C CA . VAL A 1 34 ? -4.956 -2.347 1.782 1.00 0.00 34 VAL A CA 12
ATOM 11897 C C . VAL A 1 34 ? -6.464 -2.551 1.860 1.00 0.00 34 VAL A C 12
ATOM 11898 O O . VAL A 1 34 ? -6.937 -3.615 2.260 1.00 0.00 34 VAL A O 12
ATOM 11911 N N . MET A 1 35 ? -7.216 -1.525 1.475 1.00 0.00 35 MET A N 12
ATOM 11912 C CA . MET A 1 35 ? -8.672 -1.593 1.500 1.00 0.00 35 MET A CA 12
ATOM 11913 C C . MET A 1 35 ? -9.241 -1.587 0.085 1.00 0.00 35 MET A C 12
ATOM 11914 O O . MET A 1 35 ? -9.983 -2.491 -0.299 1.00 0.00 35 MET A O 12
ATOM 11928 N N . GLN A 1 36 ? -8.889 -0.562 -0.685 1.00 0.00 36 GLN A N 12
ATOM 11929 C CA . GLN A 1 36 ? -9.367 -0.439 -2.057 1.00 0.00 36 GLN A CA 12
ATOM 11930 C C . GLN A 1 36 ? -8.257 -0.765 -3.051 1.00 0.00 36 GLN A C 12
ATOM 11931 O O . GLN A 1 36 ? -7.083 -0.497 -2.794 1.00 0.00 36 GLN A O 12
ATOM 11945 N N . GLN A 1 37 ? -8.636 -1.343 -4.186 1.00 0.00 37 GLN A N 12
ATOM 11946 C CA . GLN A 1 37 ? -7.671 -1.706 -5.218 1.00 0.00 37 GLN A CA 12
ATOM 11947 C C . GLN A 1 37 ? -8.006 -1.023 -6.540 1.00 0.00 37 GLN A C 12
ATOM 11948 O O . GLN A 1 37 ? -8.979 -1.378 -7.204 1.00 0.00 37 GLN A O 12
ATOM 11962 N N . CYS A 1 38 ? -7.193 -0.041 -6.915 1.00 0.00 38 CYS A N 12
ATOM 11963 C CA . CYS A 1 38 ? -7.403 0.693 -8.157 1.00 0.00 38 CYS A CA 12
ATOM 11964 C C . CYS A 1 38 ? -7.205 -0.216 -9.366 1.00 0.00 38 CYS A C 12
ATOM 11965 O O . CYS A 1 38 ? -6.585 -1.274 -9.264 1.00 0.00 38 CYS A O 12
ATOM 11973 N N . ASP A 1 39 ? -7.739 0.203 -10.508 1.00 0.00 39 ASP A N 12
ATOM 11974 C CA . ASP A 1 39 ? -7.622 -0.574 -11.737 1.00 0.00 39 ASP A CA 12
ATOM 11975 C C . ASP A 1 39 ? -6.293 -0.294 -12.432 1.00 0.00 39 ASP A C 12
ATOM 11976 O O . ASP A 1 39 ? -5.584 -1.217 -12.833 1.00 0.00 39 ASP A O 12
ATOM 11985 N N . ASP A 1 40 ? -5.963 0.985 -12.573 1.00 0.00 40 ASP A N 12
ATOM 11986 C CA . ASP A 1 40 ? -4.719 1.388 -13.219 1.00 0.00 40 ASP A CA 12
ATOM 11987 C C . ASP A 1 40 ? -3.556 0.521 -12.747 1.00 0.00 40 ASP A C 12
ATOM 11988 O O . ASP A 1 40 ? -2.654 0.199 -13.519 1.00 0.00 40 ASP A O 12
ATOM 11997 N N . GLY A 1 41 ? -3.583 0.148 -11.471 1.00 0.00 41 GLY A N 12
ATOM 11998 C CA . GLY A 1 41 ? -2.525 -0.677 -10.917 1.00 0.00 41 GLY A CA 12
ATOM 11999 C C . GLY A 1 41 ? -1.978 -0.121 -9.617 1.00 0.00 41 GLY A C 12
ATOM 12000 O O . GLY A 1 41 ? -0.777 -0.200 -9.358 1.00 0.00 41 GLY A O 12
ATOM 12004 N N . TRP A 1 42 ? -2.859 0.442 -8.799 1.00 0.00 42 TRP A N 12
ATOM 12005 C CA . TRP A 1 42 ? -2.457 1.015 -7.519 1.00 0.00 42 TRP A CA 12
ATOM 12006 C C . TRP A 1 42 ? -3.346 0.504 -6.391 1.00 0.00 42 TRP A C 12
ATOM 12007 O O . TRP A 1 42 ? -4.440 -0.005 -6.632 1.00 0.00 42 TRP A O 12
ATOM 12028 N N . PHE A 1 43 ? -2.870 0.644 -5.158 1.00 0.00 43 PHE A N 12
ATOM 12029 C CA . PHE A 1 43 ? -3.622 0.196 -3.992 1.00 0.00 43 PHE A CA 12
ATOM 12030 C C . PHE A 1 43 ? -3.845 1.346 -3.014 1.00 0.00 43 PHE A C 12
ATOM 12031 O O . PHE A 1 43 ? -3.024 2.258 -2.913 1.00 0.00 43 PHE A O 12
ATOM 12048 N N . VAL A 1 44 ? -4.961 1.295 -2.295 1.00 0.00 44 VAL A N 12
ATOM 12049 C CA . VAL A 1 44 ? -5.293 2.331 -1.324 1.00 0.00 44 VAL A CA 12
ATOM 12050 C C . VAL A 1 44 ? -5.679 1.722 0.019 1.00 0.00 44 VAL A C 12
ATOM 12051 O O . VAL A 1 44 ? -6.545 0.851 0.092 1.00 0.00 44 VAL A O 12
ATOM 12064 N N . GLY A 1 45 ? -5.030 2.187 1.083 1.00 0.00 45 GLY A N 12
ATOM 12065 C CA . GLY A 1 45 ? -5.319 1.677 2.410 1.00 0.00 45 GLY A CA 12
ATOM 12066 C C . GLY A 1 45 ? -4.661 2.497 3.502 1.00 0.00 45 GLY A C 12
ATOM 12067 O O . GLY A 1 45 ? -4.655 3.727 3.447 1.00 0.00 45 GLY A O 12
ATOM 12071 N N . VAL A 1 46 ? -4.105 1.816 4.499 1.00 0.00 46 VAL A N 12
ATOM 12072 C CA . VAL A 1 46 ? -3.442 2.489 5.609 1.00 0.00 46 VAL A CA 12
ATOM 12073 C C . VAL A 1 46 ? -2.099 1.839 5.923 1.00 0.00 46 VAL A C 12
ATOM 12074 O O . VAL A 1 46 ? -1.887 0.660 5.639 1.00 0.00 46 VAL A O 12
ATOM 12087 N N . SER A 1 47 ? -1.195 2.616 6.510 1.00 0.00 47 SER A N 12
ATOM 12088 C CA . SER A 1 47 ? 0.130 2.117 6.859 1.00 0.00 47 SER A CA 12
ATOM 12089 C C . SER A 1 47 ? 0.127 1.497 8.253 1.00 0.00 47 SER A C 12
ATOM 12090 O O . SER A 1 47 ? -0.860 1.589 8.983 1.00 0.00 47 SER A O 12
ATOM 12098 N N . ARG A 1 48 ? 1.239 0.866 8.616 1.00 0.00 48 ARG A N 12
ATOM 12099 C CA . ARG A 1 48 ? 1.365 0.229 9.922 1.00 0.00 48 ARG A CA 12
ATOM 12100 C C . ARG A 1 48 ? 2.501 0.856 10.725 1.00 0.00 48 ARG A C 12
ATOM 12101 O O . ARG A 1 48 ? 2.807 0.416 11.833 1.00 0.00 48 ARG A O 12
ATOM 12122 N N . ARG A 1 49 ? 3.122 1.885 10.158 1.00 0.00 49 ARG A N 12
ATOM 12123 C CA . ARG A 1 49 ? 4.225 2.571 10.820 1.00 0.00 49 ARG A CA 12
ATOM 12124 C C . ARG A 1 49 ? 3.840 4.005 11.173 1.00 0.00 49 ARG A C 12
ATOM 12125 O O . ARG A 1 49 ? 4.246 4.532 12.209 1.00 0.00 49 ARG A O 12
ATOM 12146 N N . THR A 1 50 ? 3.053 4.632 10.304 1.00 0.00 50 THR A N 12
ATOM 12147 C CA . THR A 1 50 ? 2.615 6.005 10.522 1.00 0.00 50 THR A CA 12
ATOM 12148 C C . THR A 1 50 ? 1.102 6.077 10.697 1.00 0.00 50 THR A C 12
ATOM 12149 O O . THR A 1 50 ? 0.561 7.119 11.068 1.00 0.00 50 THR A O 12
ATOM 12160 N N . GLN A 1 51 ? 0.426 4.965 10.428 1.00 0.00 51 GLN A N 12
ATOM 12161 C CA . GLN A 1 51 ? -1.025 4.904 10.556 1.00 0.00 51 GLN A CA 12
ATOM 12162 C C . GLN A 1 51 ? -1.692 5.985 9.712 1.00 0.00 51 GLN A C 12
ATOM 12163 O O . GLN A 1 51 ? -2.763 6.485 10.057 1.00 0.00 51 GLN A O 12
ATOM 12177 N N . LYS A 1 52 ? -1.052 6.341 8.603 1.00 0.00 52 LYS A N 12
ATOM 12178 C CA . LYS A 1 52 ? -1.583 7.362 7.707 1.00 0.00 52 LYS A CA 12
ATOM 12179 C C . LYS A 1 52 ? -2.453 6.735 6.623 1.00 0.00 52 LYS A C 12
ATOM 12180 O O . LYS A 1 52 ? -2.384 5.531 6.377 1.00 0.00 52 LYS A O 12
ATOM 12199 N N . PHE A 1 53 ? -3.269 7.560 5.975 1.00 0.00 53 PHE A N 12
ATOM 12200 C CA . PHE A 1 53 ? -4.152 7.086 4.916 1.00 0.00 53 PHE A CA 12
ATOM 12201 C C . PHE A 1 53 ? -3.772 7.704 3.574 1.00 0.00 53 PHE A C 12
ATOM 12202 O O . PHE A 1 53 ? -3.266 8.824 3.515 1.00 0.00 53 PHE A O 12
ATOM 12219 N N . GLY A 1 54 ? -4.020 6.965 2.497 1.00 0.00 54 GLY A N 12
ATOM 12220 C CA . GLY A 1 54 ? -3.697 7.456 1.170 1.00 0.00 54 GLY A CA 12
ATOM 12221 C C . GLY A 1 54 ? -3.567 6.339 0.154 1.00 0.00 54 GLY A C 12
ATOM 12222 O O . GLY A 1 54 ? -4.005 5.213 0.397 1.00 0.00 54 GLY A O 12
ATOM 12226 N N . THR A 1 55 ? -2.966 6.648 -0.991 1.00 0.00 55 THR A N 12
ATOM 12227 C CA . THR A 1 55 ? -2.783 5.663 -2.049 1.00 0.00 55 THR A CA 12
ATOM 12228 C C . THR A 1 55 ? -1.305 5.469 -2.370 1.00 0.00 55 THR A C 12
ATOM 12229 O O . THR A 1 55 ? -0.522 6.419 -2.335 1.00 0.00 55 THR A O 12
ATOM 12240 N N . PHE A 1 56 ? -0.929 4.234 -2.684 1.00 0.00 56 PHE A N 12
ATOM 12241 C CA . PHE A 1 56 ? 0.456 3.916 -3.011 1.00 0.00 56 PHE A CA 12
ATOM 12242 C C . PHE A 1 56 ? 0.526 2.899 -4.147 1.00 0.00 56 PHE A C 12
ATOM 12243 O O . PHE A 1 56 ? -0.418 2.152 -4.405 1.00 0.00 56 PHE A O 12
ATOM 12260 N N . PRO A 1 57 ? 1.673 2.868 -4.842 1.00 0.00 57 PRO A N 12
ATOM 12261 C CA . PRO A 1 57 ? 1.895 1.947 -5.961 1.00 0.00 57 PRO A CA 12
ATOM 12262 C C . PRO A 1 57 ? 2.019 0.498 -5.504 1.00 0.00 57 PRO A C 12
ATOM 12263 O O . PRO A 1 57 ? 3.046 0.094 -4.960 1.00 0.00 57 PRO A O 12
ATOM 12274 N N . GLY A 1 58 ? 0.966 -0.281 -5.729 1.00 0.00 58 GLY A N 12
ATOM 12275 C CA . GLY A 1 58 ? 0.978 -1.678 -5.334 1.00 0.00 58 GLY A CA 12
ATOM 12276 C C . GLY A 1 58 ? 2.210 -2.409 -5.829 1.00 0.00 58 GLY A C 12
ATOM 12277 O O . GLY A 1 58 ? 2.528 -3.497 -5.351 1.00 0.00 58 GLY A O 12
ATOM 12281 N N . ASN A 1 59 ? 2.905 -1.812 -6.791 1.00 0.00 59 ASN A N 12
ATOM 12282 C CA . ASN A 1 59 ? 4.108 -2.415 -7.353 1.00 0.00 59 ASN A CA 12
ATOM 12283 C C . ASN A 1 59 ? 5.214 -2.499 -6.306 1.00 0.00 59 ASN A C 12
ATOM 12284 O O . ASN A 1 59 ? 6.223 -3.177 -6.506 1.00 0.00 59 ASN A O 12
ATOM 12295 N N . TYR A 1 60 ? 5.017 -1.807 -5.189 1.00 0.00 60 TYR A N 12
ATOM 12296 C CA . TYR A 1 60 ? 5.999 -1.802 -4.110 1.00 0.00 60 TYR A CA 12
ATOM 12297 C C . TYR A 1 60 ? 5.578 -2.744 -2.986 1.00 0.00 60 TYR A C 12
ATOM 12298 O O . TYR A 1 60 ? 6.416 -3.267 -2.252 1.00 0.00 60 TYR A O 12
ATOM 12316 N N . VAL A 1 61 ? 4.272 -2.957 -2.859 1.00 0.00 61 VAL A N 12
ATOM 12317 C CA . VAL A 1 61 ? 3.737 -3.837 -1.827 1.00 0.00 61 VAL A CA 12
ATOM 12318 C C . VAL A 1 61 ? 3.176 -5.118 -2.433 1.00 0.00 61 VAL A C 12
ATOM 12319 O O . VAL A 1 61 ? 3.113 -5.264 -3.654 1.00 0.00 61 VAL A O 12
ATOM 12332 N N . ALA A 1 62 ? 2.770 -6.045 -1.572 1.00 0.00 62 ALA A N 12
ATOM 12333 C CA . ALA A 1 62 ? 2.211 -7.314 -2.023 1.00 0.00 62 ALA A CA 12
ATOM 12334 C C . ALA A 1 62 ? 1.322 -7.934 -0.951 1.00 0.00 62 ALA A C 12
ATOM 12335 O O . ALA A 1 62 ? 1.493 -7.697 0.245 1.00 0.00 62 ALA A O 12
ATOM 12342 N N . PRO A 1 63 ? 0.348 -8.748 -1.386 1.00 0.00 63 PRO A N 12
ATOM 12343 C CA . PRO A 1 63 ? -0.587 -9.418 -0.479 1.00 0.00 63 PRO A CA 12
ATOM 12344 C C . PRO A 1 63 ? 0.087 -10.507 0.349 1.00 0.00 63 PRO A C 12
ATOM 12345 O O . PRO A 1 63 ? 0.360 -11.600 -0.149 1.00 0.00 63 PRO A O 12
ATOM 12356 N N . VAL A 1 64 ? 0.353 -10.203 1.615 1.00 0.00 64 VAL A N 12
ATOM 12357 C CA . VAL A 1 64 ? 0.994 -11.157 2.512 1.00 0.00 64 VAL A CA 12
ATOM 12358 C C . VAL A 1 64 ? 0.020 -12.248 2.941 1.00 0.00 64 VAL A C 12
ATOM 12359 O O . VAL A 1 64 ? 0.430 -13.328 3.367 1.00 0.00 64 VAL A O 12
ATOM 12372 N N . SER A 1 65 ? -1.272 -11.959 2.826 1.00 0.00 65 SER A N 12
ATOM 12373 C CA . SER A 1 65 ? -2.306 -12.915 3.205 1.00 0.00 65 SER A CA 12
ATOM 12374 C C . SER A 1 65 ? -2.012 -14.294 2.621 1.00 0.00 65 SER A C 12
ATOM 12375 O O . SER A 1 65 ? -2.295 -15.317 3.244 1.00 0.00 65 SER A O 12
ATOM 12383 N N . GLY A 1 66 ? -1.442 -14.312 1.420 1.00 0.00 66 GLY A N 12
ATOM 12384 C CA . GLY A 1 66 ? -1.118 -15.569 0.772 1.00 0.00 66 GLY A CA 12
ATOM 12385 C C . GLY A 1 66 ? -2.098 -15.922 -0.329 1.00 0.00 66 GLY A C 12
ATOM 12386 O O . GLY A 1 66 ? -3.290 -15.623 -0.249 1.00 0.00 66 GLY A O 12
ATOM 12390 N N . PRO A 1 67 ? -1.595 -16.572 -1.389 1.00 0.00 67 PRO A N 12
ATOM 12391 C CA . PRO A 1 67 ? -2.417 -16.979 -2.532 1.00 0.00 67 PRO A CA 12
ATOM 12392 C C . PRO A 1 67 ? -3.385 -18.103 -2.179 1.00 0.00 67 PRO A C 12
ATOM 12393 O O . PRO A 1 67 ? -3.100 -18.932 -1.315 1.00 0.00 67 PRO A O 12
ATOM 12404 N N . SER A 1 68 ? -4.531 -18.125 -2.853 1.00 0.00 68 SER A N 12
ATOM 12405 C CA . SER A 1 68 ? -5.542 -19.146 -2.608 1.00 0.00 68 SER A CA 12
ATOM 12406 C C . SER A 1 68 ? -5.319 -20.359 -3.506 1.00 0.00 68 SER A C 12
ATOM 12407 O O . SER A 1 68 ? -5.695 -20.355 -4.678 1.00 0.00 68 SER A O 12
ATOM 12415 N N . SER A 1 69 ? -4.705 -21.396 -2.946 1.00 0.00 69 SER A N 12
ATOM 12416 C CA . SER A 1 69 ? -4.427 -22.616 -3.696 1.00 0.00 69 SER A CA 12
ATOM 12417 C C . SER A 1 69 ? -3.869 -22.289 -5.078 1.00 0.00 69 SER A C 12
ATOM 12418 O O . SER A 1 69 ? -4.189 -22.953 -6.062 1.00 0.00 69 SER A O 12
ATOM 12426 N N . GLY A 1 70 ? -3.031 -21.258 -5.142 1.00 0.00 70 GLY A N 12
ATOM 12427 C CA . GLY A 1 70 ? -2.441 -20.860 -6.406 1.00 0.00 70 GLY A CA 12
ATOM 12428 C C . GLY A 1 70 ? -3.484 -20.512 -7.449 1.00 0.00 70 GLY A C 12
ATOM 12429 O O . GLY A 1 70 ? -3.274 -20.728 -8.643 1.00 0.00 70 GLY A O 12
ATOM 12433 N N . GLY A 1 1 ? -17.039 -0.711 13.755 1.00 0.00 1 GLY A N 13
ATOM 12434 C CA . GLY A 1 1 ? -17.596 -1.675 14.686 1.00 0.00 1 GLY A CA 13
ATOM 12435 C C . GLY A 1 1 ? -17.792 -3.040 14.058 1.00 0.00 1 GLY A C 13
ATOM 12436 O O . GLY A 1 1 ? -18.904 -3.400 13.673 1.00 0.00 1 GLY A O 13
ATOM 12440 N N . SER A 1 2 ? -16.709 -3.803 13.954 1.00 0.00 2 SER A N 13
ATOM 12441 C CA . SER A 1 2 ? -16.766 -5.135 13.364 1.00 0.00 2 SER A CA 13
ATOM 12442 C C . SER A 1 2 ? -15.671 -6.031 13.936 1.00 0.00 2 SER A C 13
ATOM 12443 O O . SER A 1 2 ? -14.712 -5.549 14.539 1.00 0.00 2 SER A O 13
ATOM 12451 N N . SER A 1 3 ? -15.822 -7.337 13.743 1.00 0.00 3 SER A N 13
ATOM 12452 C CA . SER A 1 3 ? -14.849 -8.301 14.243 1.00 0.00 3 SER A CA 13
ATOM 12453 C C . SER A 1 3 ? -13.887 -8.726 13.137 1.00 0.00 3 SER A C 13
ATOM 12454 O O . SER A 1 3 ? -14.290 -8.929 11.993 1.00 0.00 3 SER A O 13
ATOM 12462 N N . GLY A 1 4 ? -12.612 -8.857 13.489 1.00 0.00 4 GLY A N 13
ATOM 12463 C CA . GLY A 1 4 ? -11.611 -9.256 12.516 1.00 0.00 4 GLY A CA 13
ATOM 12464 C C . GLY A 1 4 ? -11.225 -8.124 11.585 1.00 0.00 4 GLY A C 13
ATOM 12465 O O . GLY A 1 4 ? -12.007 -7.201 11.360 1.00 0.00 4 GLY A O 13
ATOM 12469 N N . SER A 1 5 ? -10.013 -8.194 11.042 1.00 0.00 5 SER A N 13
ATOM 12470 C CA . SER A 1 5 ? -9.522 -7.164 10.134 1.00 0.00 5 SER A CA 13
ATOM 12471 C C . SER A 1 5 ? -10.365 -7.113 8.864 1.00 0.00 5 SER A C 13
ATOM 12472 O O . SER A 1 5 ? -10.645 -8.142 8.249 1.00 0.00 5 SER A O 13
ATOM 12480 N N . SER A 1 6 ? -10.767 -5.906 8.477 1.00 0.00 6 SER A N 13
ATOM 12481 C CA . SER A 1 6 ? -11.582 -5.719 7.282 1.00 0.00 6 SER A CA 13
ATOM 12482 C C . SER A 1 6 ? -10.708 -5.652 6.034 1.00 0.00 6 SER A C 13
ATOM 12483 O O . SER A 1 6 ? -10.997 -6.294 5.025 1.00 0.00 6 SER A O 13
ATOM 12491 N N . GLY A 1 7 ? -9.637 -4.868 6.110 1.00 0.00 7 GLY A N 13
ATOM 12492 C CA . GLY A 1 7 ? -8.736 -4.730 4.981 1.00 0.00 7 GLY A CA 13
ATOM 12493 C C . GLY A 1 7 ? -7.863 -5.953 4.783 1.00 0.00 7 GLY A C 13
ATOM 12494 O O . GLY A 1 7 ? -7.826 -6.844 5.632 1.00 0.00 7 GLY A O 13
ATOM 12498 N N . THR A 1 8 ? -7.156 -5.998 3.657 1.00 0.00 8 THR A N 13
ATOM 12499 C CA . THR A 1 8 ? -6.281 -7.121 3.349 1.00 0.00 8 THR A CA 13
ATOM 12500 C C . THR A 1 8 ? -4.846 -6.833 3.774 1.00 0.00 8 THR A C 13
ATOM 12501 O O . THR A 1 8 ? -4.319 -5.740 3.566 1.00 0.00 8 THR A O 13
ATOM 12512 N N . PRO A 1 9 ? -4.196 -7.835 4.384 1.00 0.00 9 PRO A N 13
ATOM 12513 C CA . PRO A 1 9 ? -2.811 -7.713 4.850 1.00 0.00 9 PRO A CA 13
ATOM 12514 C C . PRO A 1 9 ? -1.816 -7.638 3.697 1.00 0.00 9 PRO A C 13
ATOM 12515 O O . PRO A 1 9 ? -1.871 -8.439 2.764 1.00 0.00 9 PRO A O 13
ATOM 12526 N N . TYR A 1 10 ? -0.907 -6.672 3.769 1.00 0.00 10 TYR A N 13
ATOM 12527 C CA . TYR A 1 10 ? 0.100 -6.492 2.729 1.00 0.00 10 TYR A CA 13
ATOM 12528 C C . TYR A 1 10 ? 1.443 -6.097 3.335 1.00 0.00 10 TYR A C 13
ATOM 12529 O O . TYR A 1 10 ? 1.532 -5.776 4.520 1.00 0.00 10 TYR A O 13
ATOM 12547 N N . ARG A 1 11 ? 2.486 -6.122 2.512 1.00 0.00 11 ARG A N 13
ATOM 12548 C CA . ARG A 1 11 ? 3.826 -5.767 2.965 1.00 0.00 11 ARG A CA 13
ATOM 12549 C C . ARG A 1 11 ? 4.578 -4.994 1.886 1.00 0.00 11 ARG A C 13
ATOM 12550 O O . ARG A 1 11 ? 4.579 -5.381 0.718 1.00 0.00 11 ARG A O 13
ATOM 12571 N N . ALA A 1 12 ? 5.215 -3.899 2.286 1.00 0.00 12 ALA A N 13
ATOM 12572 C CA . ALA A 1 12 ? 5.972 -3.072 1.354 1.00 0.00 12 ALA A CA 13
ATOM 12573 C C . ALA A 1 12 ? 7.276 -3.752 0.950 1.00 0.00 12 ALA A C 13
ATOM 12574 O O . ALA A 1 12 ? 8.234 -3.786 1.722 1.00 0.00 12 ALA A O 13
ATOM 12581 N N . MET A 1 13 ? 7.305 -4.293 -0.263 1.00 0.00 13 MET A N 13
ATOM 12582 C CA . MET A 1 13 ? 8.492 -4.973 -0.769 1.00 0.00 13 MET A CA 13
ATOM 12583 C C . MET A 1 13 ? 9.701 -4.043 -0.746 1.00 0.00 13 MET A C 13
ATOM 12584 O O . MET A 1 13 ? 10.837 -4.491 -0.589 1.00 0.00 13 MET A O 13
ATOM 12598 N N . TYR A 1 14 ? 9.450 -2.748 -0.903 1.00 0.00 14 TYR A N 13
ATOM 12599 C CA . TYR A 1 14 ? 10.518 -1.756 -0.903 1.00 0.00 14 TYR A CA 13
ATOM 12600 C C . TYR A 1 14 ? 10.041 -0.442 -0.293 1.00 0.00 14 TYR A C 13
ATOM 12601 O O . TYR A 1 14 ? 8.841 -0.180 -0.218 1.00 0.00 14 TYR A O 13
ATOM 12619 N N . GLN A 1 15 ? 10.991 0.381 0.139 1.00 0.00 15 GLN A N 13
ATOM 12620 C CA . GLN A 1 15 ? 10.669 1.669 0.742 1.00 0.00 15 GLN A CA 13
ATOM 12621 C C . GLN A 1 15 ? 10.123 2.638 -0.302 1.00 0.00 15 GLN A C 13
ATOM 12622 O O . GLN A 1 15 ? 10.619 2.698 -1.427 1.00 0.00 15 GLN A O 13
ATOM 12636 N N . TYR A 1 16 ? 9.099 3.394 0.078 1.00 0.00 16 TYR A N 13
ATOM 12637 C CA . TYR A 1 16 ? 8.484 4.358 -0.826 1.00 0.00 16 TYR A CA 13
ATOM 12638 C C . TYR A 1 16 ? 8.713 5.786 -0.339 1.00 0.00 16 TYR A C 13
ATOM 12639 O O . TYR A 1 16 ? 8.973 6.016 0.842 1.00 0.00 16 TYR A O 13
ATOM 12657 N N . ARG A 1 17 ? 8.614 6.741 -1.258 1.00 0.00 17 ARG A N 13
ATOM 12658 C CA . ARG A 1 17 ? 8.811 8.146 -0.923 1.00 0.00 17 ARG A CA 13
ATOM 12659 C C . ARG A 1 17 ? 7.692 9.005 -1.504 1.00 0.00 17 ARG A C 13
ATOM 12660 O O . ARG A 1 17 ? 7.782 9.515 -2.621 1.00 0.00 17 ARG A O 13
ATOM 12681 N N . PRO A 1 18 ? 6.609 9.170 -0.729 1.00 0.00 18 PRO A N 13
ATOM 12682 C CA . PRO A 1 18 ? 5.451 9.966 -1.145 1.00 0.00 18 PRO A CA 13
ATOM 12683 C C . PRO A 1 18 ? 5.762 11.458 -1.196 1.00 0.00 18 PRO A C 13
ATOM 12684 O O . PRO A 1 18 ? 6.027 12.081 -0.169 1.00 0.00 18 PRO A O 13
ATOM 12695 N N . GLN A 1 19 ? 5.728 12.024 -2.398 1.00 0.00 19 GLN A N 13
ATOM 12696 C CA . GLN A 1 19 ? 6.007 13.444 -2.582 1.00 0.00 19 GLN A CA 13
ATOM 12697 C C . GLN A 1 19 ? 5.078 14.296 -1.724 1.00 0.00 19 GLN A C 13
ATOM 12698 O O . GLN A 1 19 ? 5.485 15.326 -1.188 1.00 0.00 19 GLN A O 13
ATOM 12712 N N . ASN A 1 20 ? 3.829 13.859 -1.598 1.00 0.00 20 ASN A N 13
ATOM 12713 C CA . ASN A 1 20 ? 2.843 14.584 -0.805 1.00 0.00 20 ASN A CA 13
ATOM 12714 C C . ASN A 1 20 ? 2.169 13.657 0.203 1.00 0.00 20 ASN A C 13
ATOM 12715 O O . ASN A 1 20 ? 2.468 12.465 0.261 1.00 0.00 20 ASN A O 13
ATOM 12726 N N . GLU A 1 21 ? 1.258 14.215 0.994 1.00 0.00 21 GLU A N 13
ATOM 12727 C CA . GLU A 1 21 ? 0.542 13.439 2.000 1.00 0.00 21 GLU A CA 13
ATOM 12728 C C . GLU A 1 21 ? -0.469 12.502 1.345 1.00 0.00 21 GLU A C 13
ATOM 12729 O O . GLU A 1 21 ? -0.642 11.361 1.774 1.00 0.00 21 GLU A O 13
ATOM 12741 N N . ASP A 1 22 ? -1.134 12.993 0.305 1.00 0.00 22 ASP A N 13
ATOM 12742 C CA . ASP A 1 22 ? -2.128 12.200 -0.409 1.00 0.00 22 ASP A CA 13
ATOM 12743 C C . ASP A 1 22 ? -1.678 10.748 -0.535 1.00 0.00 22 ASP A C 13
ATOM 12744 O O . ASP A 1 22 ? -2.486 9.827 -0.426 1.00 0.00 22 ASP A O 13
ATOM 12753 N N . GLU A 1 23 ? -0.383 10.553 -0.765 1.00 0.00 23 GLU A N 13
ATOM 12754 C CA . GLU A 1 23 ? 0.173 9.213 -0.907 1.00 0.00 23 GLU A CA 13
ATOM 12755 C C . GLU A 1 23 ? 0.685 8.691 0.433 1.00 0.00 23 GLU A C 13
ATOM 12756 O O . GLU A 1 23 ? 1.207 9.451 1.249 1.00 0.00 23 GLU A O 13
ATOM 12768 N N . LEU A 1 24 ? 0.531 7.390 0.652 1.00 0.00 24 LEU A N 13
ATOM 12769 C CA . LEU A 1 24 ? 0.977 6.765 1.892 1.00 0.00 24 LEU A CA 13
ATOM 12770 C C . LEU A 1 24 ? 2.431 6.317 1.785 1.00 0.00 24 LEU A C 13
ATOM 12771 O O . LEU A 1 24 ? 2.849 5.777 0.761 1.00 0.00 24 LEU A O 13
ATOM 12787 N N . GLU A 1 25 ? 3.195 6.543 2.849 1.00 0.00 25 GLU A N 13
ATOM 12788 C CA . GLU A 1 25 ? 4.602 6.160 2.873 1.00 0.00 25 GLU A CA 13
ATOM 12789 C C . GLU A 1 25 ? 4.761 4.697 3.276 1.00 0.00 25 GLU A C 13
ATOM 12790 O O . GLU A 1 25 ? 3.936 4.150 4.009 1.00 0.00 25 GLU A O 13
ATOM 12802 N N . LEU A 1 26 ? 5.826 4.069 2.791 1.00 0.00 26 LEU A N 13
ATOM 12803 C CA . LEU A 1 26 ? 6.095 2.669 3.099 1.00 0.00 26 LEU A CA 13
ATOM 12804 C C . LEU A 1 26 ? 7.587 2.434 3.310 1.00 0.00 26 LEU A C 13
ATOM 12805 O O . LEU A 1 26 ? 8.422 3.144 2.751 1.00 0.00 26 LEU A O 13
ATOM 12821 N N . ARG A 1 27 ? 7.914 1.432 4.120 1.00 0.00 27 ARG A N 13
ATOM 12822 C CA . ARG A 1 27 ? 9.306 1.103 4.405 1.00 0.00 27 ARG A CA 13
ATOM 12823 C C . ARG A 1 27 ? 9.579 -0.375 4.143 1.00 0.00 27 ARG A C 13
ATOM 12824 O O . ARG A 1 27 ? 8.840 -1.244 4.606 1.00 0.00 27 ARG A O 13
ATOM 12845 N N . GLU A 1 28 ? 10.645 -0.652 3.398 1.00 0.00 28 GLU A N 13
ATOM 12846 C CA . GLU A 1 28 ? 11.014 -2.025 3.075 1.00 0.00 28 GLU A CA 13
ATOM 12847 C C . GLU A 1 28 ? 10.718 -2.959 4.245 1.00 0.00 28 GLU A C 13
ATOM 12848 O O . GLU A 1 28 ? 11.340 -2.863 5.302 1.00 0.00 28 GLU A O 13
ATOM 12860 N N . GLY A 1 29 ? 9.761 -3.861 4.048 1.00 0.00 29 GLY A N 13
ATOM 12861 C CA . GLY A 1 29 ? 9.398 -4.798 5.095 1.00 0.00 29 GLY A CA 13
ATOM 12862 C C . GLY A 1 29 ? 8.434 -4.200 6.099 1.00 0.00 29 GLY A C 13
ATOM 12863 O O . GLY A 1 29 ? 8.568 -4.416 7.304 1.00 0.00 29 GLY A O 13
ATOM 12867 N N . ASP A 1 30 ? 7.460 -3.444 5.605 1.00 0.00 30 ASP A N 13
ATOM 12868 C CA . ASP A 1 30 ? 6.469 -2.811 6.468 1.00 0.00 30 ASP A CA 13
ATOM 12869 C C . ASP A 1 30 ? 5.071 -3.343 6.171 1.00 0.00 30 ASP A C 13
ATOM 12870 O O . ASP A 1 30 ? 4.713 -3.565 5.014 1.00 0.00 30 ASP A O 13
ATOM 12879 N N . ARG A 1 31 ? 4.285 -3.546 7.223 1.00 0.00 31 ARG A N 13
ATOM 12880 C CA . ARG A 1 31 ? 2.927 -4.055 7.076 1.00 0.00 31 ARG A CA 13
ATOM 12881 C C . ARG A 1 31 ? 1.978 -2.948 6.625 1.00 0.00 31 ARG A C 13
ATOM 12882 O O . ARG A 1 31 ? 2.018 -1.832 7.143 1.00 0.00 31 ARG A O 13
ATOM 12903 N N . VAL A 1 32 ? 1.125 -3.265 5.655 1.00 0.00 32 VAL A N 13
ATOM 12904 C CA . VAL A 1 32 ? 0.166 -2.298 5.134 1.00 0.00 32 VAL A CA 13
ATOM 12905 C C . VAL A 1 32 ? -1.245 -2.874 5.126 1.00 0.00 32 VAL A C 13
ATOM 12906 O O . VAL A 1 32 ? -1.439 -4.064 4.877 1.00 0.00 32 VAL A O 13
ATOM 12919 N N . ASP A 1 33 ? -2.227 -2.022 5.399 1.00 0.00 33 ASP A N 13
ATOM 12920 C CA . ASP A 1 33 ? -3.623 -2.446 5.421 1.00 0.00 33 ASP A CA 13
ATOM 12921 C C . ASP A 1 33 ? -4.377 -1.896 4.215 1.00 0.00 33 ASP A C 13
ATOM 12922 O O . ASP A 1 33 ? -4.926 -0.795 4.262 1.00 0.00 33 ASP A O 13
ATOM 12931 N N . VAL A 1 34 ? -4.399 -2.669 3.133 1.00 0.00 34 VAL A N 13
ATOM 12932 C CA . VAL A 1 34 ? -5.085 -2.259 1.914 1.00 0.00 34 VAL A CA 13
ATOM 12933 C C . VAL A 1 34 ? -6.598 -2.372 2.071 1.00 0.00 34 VAL A C 13
ATOM 12934 O O . VAL A 1 34 ? -7.105 -3.366 2.591 1.00 0.00 34 VAL A O 13
ATOM 12947 N N . MET A 1 35 ? -7.312 -1.348 1.616 1.00 0.00 35 MET A N 13
ATOM 12948 C CA . MET A 1 35 ? -8.768 -1.334 1.704 1.00 0.00 35 MET A CA 13
ATOM 12949 C C . MET A 1 35 ? -9.398 -1.569 0.335 1.00 0.00 35 MET A C 13
ATOM 12950 O O . MET A 1 35 ? -10.190 -2.494 0.157 1.00 0.00 35 MET A O 13
ATOM 12964 N N . GLN A 1 36 ? -9.041 -0.726 -0.628 1.00 0.00 36 GLN A N 13
ATOM 12965 C CA . GLN A 1 36 ? -9.572 -0.842 -1.981 1.00 0.00 36 GLN A CA 13
ATOM 12966 C C . GLN A 1 36 ? -8.461 -1.150 -2.978 1.00 0.00 36 GLN A C 13
ATOM 12967 O O . GLN A 1 36 ? -7.281 -0.961 -2.683 1.00 0.00 36 GLN A O 13
ATOM 12981 N N . GLN A 1 37 ? -8.846 -1.624 -4.159 1.00 0.00 37 GLN A N 13
ATOM 12982 C CA . GLN A 1 37 ? -7.880 -1.958 -5.199 1.00 0.00 37 GLN A CA 13
ATOM 12983 C C . GLN A 1 37 ? -8.231 -1.264 -6.511 1.00 0.00 37 GLN A C 13
ATOM 12984 O O . GLN A 1 37 ? -9.308 -1.477 -7.068 1.00 0.00 37 GLN A O 13
ATOM 12998 N N . CYS A 1 38 ? -7.316 -0.434 -6.998 1.00 0.00 38 CYS A N 13
ATOM 12999 C CA . CYS A 1 38 ? -7.529 0.293 -8.244 1.00 0.00 38 CYS A CA 13
ATOM 13000 C C . CYS A 1 38 ? -7.170 -0.573 -9.447 1.00 0.00 38 CYS A C 13
ATOM 13001 O O . CYS A 1 38 ? -6.336 -1.473 -9.349 1.00 0.00 38 CYS A O 13
ATOM 13009 N N . ASP A 1 39 ? -7.805 -0.295 -10.580 1.00 0.00 39 ASP A N 13
ATOM 13010 C CA . ASP A 1 39 ? -7.553 -1.049 -11.802 1.00 0.00 39 ASP A CA 13
ATOM 13011 C C . ASP A 1 39 ? -6.171 -0.729 -12.363 1.00 0.00 39 ASP A C 13
ATOM 13012 O O . ASP A 1 39 ? -5.372 -1.630 -12.623 1.00 0.00 39 ASP A O 13
ATOM 13021 N N . ASP A 1 40 ? -5.896 0.557 -12.547 1.00 0.00 40 ASP A N 13
ATOM 13022 C CA . ASP A 1 40 ? -4.610 0.996 -13.077 1.00 0.00 40 ASP A CA 13
ATOM 13023 C C . ASP A 1 40 ? -3.469 0.178 -12.480 1.00 0.00 40 ASP A C 13
ATOM 13024 O O . ASP A 1 40 ? -2.406 0.043 -13.084 1.00 0.00 40 ASP A O 13
ATOM 13033 N N . GLY A 1 41 ? -3.697 -0.364 -11.288 1.00 0.00 41 GLY A N 13
ATOM 13034 C CA . GLY A 1 41 ? -2.678 -1.160 -10.628 1.00 0.00 41 GLY A CA 13
ATOM 13035 C C . GLY A 1 41 ? -2.164 -0.508 -9.360 1.00 0.00 41 GLY A C 13
ATOM 13036 O O . GLY A 1 41 ? -0.970 -0.566 -9.065 1.00 0.00 41 GLY A O 13
ATOM 13040 N N . TRP A 1 42 ? -3.066 0.114 -8.609 1.00 0.00 42 TRP A N 13
ATOM 13041 C CA . TRP A 1 42 ? -2.696 0.782 -7.366 1.00 0.00 42 TRP A CA 13
ATOM 13042 C C . TRP A 1 42 ? -3.546 0.279 -6.204 1.00 0.00 42 TRP A C 13
ATOM 13043 O O . TRP A 1 42 ? -4.526 -0.438 -6.405 1.00 0.00 42 TRP A O 13
ATOM 13064 N N . PHE A 1 43 ? -3.165 0.660 -4.990 1.00 0.00 43 PHE A N 13
ATOM 13065 C CA . PHE A 1 43 ? -3.893 0.247 -3.795 1.00 0.00 43 PHE A CA 13
ATOM 13066 C C . PHE A 1 43 ? -4.123 1.432 -2.862 1.00 0.00 43 PHE A C 13
ATOM 13067 O O . PHE A 1 43 ? -3.296 2.340 -2.778 1.00 0.00 43 PHE A O 13
ATOM 13084 N N . VAL A 1 44 ? -5.253 1.415 -2.162 1.00 0.00 44 VAL A N 13
ATOM 13085 C CA . VAL A 1 44 ? -5.592 2.487 -1.233 1.00 0.00 44 VAL A CA 13
ATOM 13086 C C . VAL A 1 44 ? -5.952 1.931 0.140 1.00 0.00 44 VAL A C 13
ATOM 13087 O O . VAL A 1 44 ? -6.994 1.299 0.312 1.00 0.00 44 VAL A O 13
ATOM 13100 N N . GLY A 1 45 ? -5.082 2.171 1.116 1.00 0.00 45 GLY A N 13
ATOM 13101 C CA . GLY A 1 45 ? -5.326 1.688 2.463 1.00 0.00 45 GLY A CA 13
ATOM 13102 C C . GLY A 1 45 ? -4.655 2.546 3.517 1.00 0.00 45 GLY A C 13
ATOM 13103 O O . GLY A 1 45 ? -4.559 3.764 3.367 1.00 0.00 45 GLY A O 13
ATOM 13107 N N . VAL A 1 46 ? -4.191 1.910 4.588 1.00 0.00 46 VAL A N 13
ATOM 13108 C CA . VAL A 1 46 ? -3.526 2.623 5.672 1.00 0.00 46 VAL A CA 13
ATOM 13109 C C . VAL A 1 46 ? -2.160 2.017 5.972 1.00 0.00 46 VAL A C 13
ATOM 13110 O O . VAL A 1 46 ? -1.902 0.855 5.657 1.00 0.00 46 VAL A O 13
ATOM 13123 N N . SER A 1 47 ? -1.288 2.811 6.584 1.00 0.00 47 SER A N 13
ATOM 13124 C CA . SER A 1 47 ? 0.054 2.354 6.925 1.00 0.00 47 SER A CA 13
ATOM 13125 C C . SER A 1 47 ? 0.110 1.856 8.366 1.00 0.00 47 SER A C 13
ATOM 13126 O O . SER A 1 47 ? -0.746 2.193 9.184 1.00 0.00 47 SER A O 13
ATOM 13134 N N . ARG A 1 48 ? 1.122 1.050 8.668 1.00 0.00 48 ARG A N 13
ATOM 13135 C CA . ARG A 1 48 ? 1.290 0.503 10.009 1.00 0.00 48 ARG A CA 13
ATOM 13136 C C . ARG A 1 48 ? 2.418 1.215 10.750 1.00 0.00 48 ARG A C 13
ATOM 13137 O O . ARG A 1 48 ? 2.738 0.875 11.889 1.00 0.00 48 ARG A O 13
ATOM 13158 N N . ARG A 1 49 ? 3.017 2.205 10.095 1.00 0.00 49 ARG A N 13
ATOM 13159 C CA . ARG A 1 49 ? 4.110 2.963 10.690 1.00 0.00 49 ARG A CA 13
ATOM 13160 C C . ARG A 1 49 ? 3.662 4.380 11.039 1.00 0.00 49 ARG A C 13
ATOM 13161 O O . ARG A 1 49 ? 4.088 4.947 12.046 1.00 0.00 49 ARG A O 13
ATOM 13182 N N . THR A 1 50 ? 2.801 4.946 10.200 1.00 0.00 50 THR A N 13
ATOM 13183 C CA . THR A 1 50 ? 2.297 6.296 10.418 1.00 0.00 50 THR A CA 13
ATOM 13184 C C . THR A 1 50 ? 0.788 6.292 10.630 1.00 0.00 50 THR A C 13
ATOM 13185 O O . THR A 1 50 ? 0.211 7.287 11.069 1.00 0.00 50 THR A O 13
ATOM 13196 N N . GLN A 1 51 ? 0.154 5.167 10.316 1.00 0.00 51 GLN A N 13
ATOM 13197 C CA . GLN A 1 51 ? -1.290 5.034 10.473 1.00 0.00 51 GLN A CA 13
ATOM 13198 C C . GLN A 1 51 ? -2.026 6.067 9.626 1.00 0.00 51 GLN A C 13
ATOM 13199 O O . GLN A 1 51 ? -3.136 6.482 9.960 1.00 0.00 51 GLN A O 13
ATOM 13213 N N . LYS A 1 52 ? -1.401 6.479 8.529 1.00 0.00 52 LYS A N 13
ATOM 13214 C CA . LYS A 1 52 ? -1.997 7.463 7.632 1.00 0.00 52 LYS A CA 13
ATOM 13215 C C . LYS A 1 52 ? -2.847 6.782 6.565 1.00 0.00 52 LYS A C 13
ATOM 13216 O O . LYS A 1 52 ? -2.695 5.588 6.304 1.00 0.00 52 LYS A O 13
ATOM 13235 N N . PHE A 1 53 ? -3.742 7.548 5.949 1.00 0.00 53 PHE A N 13
ATOM 13236 C CA . PHE A 1 53 ? -4.616 7.018 4.909 1.00 0.00 53 PHE A CA 13
ATOM 13237 C C . PHE A 1 53 ? -4.355 7.711 3.575 1.00 0.00 53 PHE A C 13
ATOM 13238 O O . PHE A 1 53 ? -4.342 8.938 3.492 1.00 0.00 53 PHE A O 13
ATOM 13255 N N . GLY A 1 54 ? -4.148 6.913 2.531 1.00 0.00 54 GLY A N 13
ATOM 13256 C CA . GLY A 1 54 ? -3.890 7.466 1.215 1.00 0.00 54 GLY A CA 13
ATOM 13257 C C . GLY A 1 54 ? -3.780 6.396 0.147 1.00 0.00 54 GLY A C 13
ATOM 13258 O O . GLY A 1 54 ? -4.286 5.285 0.316 1.00 0.00 54 GLY A O 13
ATOM 13262 N N . THR A 1 55 ? -3.118 6.728 -0.957 1.00 0.00 55 THR A N 13
ATOM 13263 C CA . THR A 1 55 ? -2.945 5.788 -2.057 1.00 0.00 55 THR A CA 13
ATOM 13264 C C . THR A 1 55 ? -1.469 5.581 -2.376 1.00 0.00 55 THR A C 13
ATOM 13265 O O . THR A 1 55 ? -0.678 6.523 -2.340 1.00 0.00 55 THR A O 13
ATOM 13276 N N . PHE A 1 56 ? -1.105 4.342 -2.689 1.00 0.00 56 PHE A N 13
ATOM 13277 C CA . PHE A 1 56 ? 0.277 4.010 -3.015 1.00 0.00 56 PHE A CA 13
ATOM 13278 C C . PHE A 1 56 ? 0.339 2.982 -4.140 1.00 0.00 56 PHE A C 13
ATOM 13279 O O . PHE A 1 56 ? -0.604 2.226 -4.378 1.00 0.00 56 PHE A O 13
ATOM 13296 N N . PRO A 1 57 ? 1.476 2.951 -4.851 1.00 0.00 57 PRO A N 13
ATOM 13297 C CA . PRO A 1 57 ? 1.689 2.020 -5.963 1.00 0.00 57 PRO A CA 13
ATOM 13298 C C . PRO A 1 57 ? 1.830 0.577 -5.493 1.00 0.00 57 PRO A C 13
ATOM 13299 O O . PRO A 1 57 ? 2.794 0.226 -4.813 1.00 0.00 57 PRO A O 13
ATOM 13310 N N . GLY A 1 58 ? 0.862 -0.257 -5.859 1.00 0.00 58 GLY A N 13
ATOM 13311 C CA . GLY A 1 58 ? 0.897 -1.654 -5.465 1.00 0.00 58 GLY A CA 13
ATOM 13312 C C . GLY A 1 58 ? 2.174 -2.346 -5.898 1.00 0.00 58 GLY A C 13
ATOM 13313 O O . GLY A 1 58 ? 2.488 -3.436 -5.423 1.00 0.00 58 GLY A O 13
ATOM 13317 N N . ASN A 1 59 ? 2.911 -1.712 -6.804 1.00 0.00 59 ASN A N 13
ATOM 13318 C CA . ASN A 1 59 ? 4.161 -2.275 -7.303 1.00 0.00 59 ASN A CA 13
ATOM 13319 C C . ASN A 1 59 ? 5.223 -2.296 -6.208 1.00 0.00 59 ASN A C 13
ATOM 13320 O O . ASN A 1 59 ? 6.256 -2.952 -6.3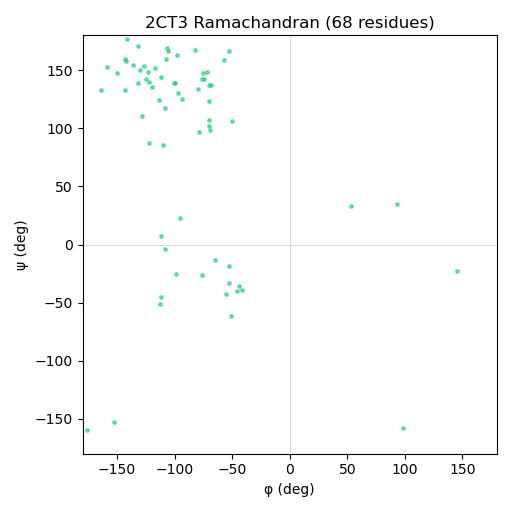45 1.00 0.00 59 ASN A O 13
ATOM 13331 N N . TYR A 1 60 ? 4.962 -1.576 -5.124 1.00 0.00 60 TYR A N 13
ATOM 13332 C CA . TYR A 1 60 ? 5.896 -1.510 -4.006 1.00 0.00 60 TYR A CA 13
ATOM 13333 C C . TYR A 1 60 ? 5.498 -2.488 -2.905 1.00 0.00 60 TYR A C 13
ATOM 13334 O O . TYR A 1 60 ? 6.346 -2.990 -2.168 1.00 0.00 60 TYR A O 13
ATOM 13352 N N . VAL A 1 61 ? 4.199 -2.755 -2.801 1.00 0.00 61 VAL A N 13
ATOM 13353 C CA . VAL A 1 61 ? 3.687 -3.674 -1.792 1.00 0.00 61 VAL A CA 13
ATOM 13354 C C . VAL A 1 61 ? 3.278 -5.004 -2.416 1.00 0.00 61 VAL A C 13
ATOM 13355 O O . VAL A 1 61 ? 3.309 -5.163 -3.636 1.00 0.00 61 VAL A O 13
ATOM 13368 N N . ALA A 1 62 ? 2.895 -5.955 -1.571 1.00 0.00 62 ALA A N 13
ATOM 13369 C CA . ALA A 1 62 ? 2.477 -7.270 -2.041 1.00 0.00 62 ALA A CA 13
ATOM 13370 C C . ALA A 1 62 ? 1.530 -7.933 -1.046 1.00 0.00 62 ALA A C 13
ATOM 13371 O O . ALA A 1 62 ? 1.635 -7.747 0.167 1.00 0.00 62 ALA A O 13
ATOM 13378 N N . PRO A 1 63 ? 0.581 -8.724 -1.568 1.00 0.00 63 PRO A N 13
ATOM 13379 C CA . PRO A 1 63 ? -0.404 -9.430 -0.743 1.00 0.00 63 PRO A CA 13
ATOM 13380 C C . PRO A 1 63 ? 0.224 -10.555 0.073 1.00 0.00 63 PRO A C 13
ATOM 13381 O O . PRO A 1 63 ? 0.420 -11.663 -0.427 1.00 0.00 63 PRO A O 13
ATOM 13392 N N . VAL A 1 64 ? 0.535 -10.264 1.332 1.00 0.00 64 VAL A N 13
ATOM 13393 C CA . VAL A 1 64 ? 1.139 -11.252 2.218 1.00 0.00 64 VAL A CA 13
ATOM 13394 C C . VAL A 1 64 ? 0.131 -12.325 2.613 1.00 0.00 64 VAL A C 13
ATOM 13395 O O . VAL A 1 64 ? 0.504 -13.397 3.090 1.00 0.00 64 VAL A O 13
ATOM 13408 N N . SER A 1 65 ? -1.149 -12.030 2.410 1.00 0.00 65 SER A N 13
ATOM 13409 C CA . SER A 1 65 ? -2.213 -12.969 2.748 1.00 0.00 65 SER A CA 13
ATOM 13410 C C . SER A 1 65 ? -1.988 -14.313 2.063 1.00 0.00 65 SER A C 13
ATOM 13411 O O . SER A 1 65 ? -2.546 -15.331 2.471 1.00 0.00 65 SER A O 13
ATOM 13419 N N . GLY A 1 66 ? -1.167 -14.308 1.017 1.00 0.00 66 GLY A N 13
ATOM 13420 C CA . GLY A 1 66 ? -0.882 -15.532 0.291 1.00 0.00 66 GLY A CA 13
ATOM 13421 C C . GLY A 1 66 ? -0.674 -16.718 1.213 1.00 0.00 66 GLY A C 13
ATOM 13422 O O . GLY A 1 66 ? -0.152 -16.587 2.320 1.00 0.00 66 GLY A O 13
ATOM 13426 N N . PRO A 1 67 ? -1.092 -17.908 0.756 1.00 0.00 67 PRO A N 13
ATOM 13427 C CA . PRO A 1 67 ? -0.960 -19.144 1.532 1.00 0.00 67 PRO A CA 13
ATOM 13428 C C . PRO A 1 67 ? 0.491 -19.594 1.664 1.00 0.00 67 PRO A C 13
ATOM 13429 O O . PRO A 1 67 ? 1.142 -19.922 0.672 1.00 0.00 67 PRO A O 13
ATOM 13440 N N . SER A 1 68 ? 0.992 -19.607 2.895 1.00 0.00 68 SER A N 13
ATOM 13441 C CA . SER A 1 68 ? 2.368 -20.013 3.157 1.00 0.00 68 SER A CA 13
ATOM 13442 C C . SER A 1 68 ? 2.455 -20.850 4.430 1.00 0.00 68 SER A C 13
ATOM 13443 O O . SER A 1 68 ? 2.283 -20.337 5.535 1.00 0.00 68 SER A O 13
ATOM 13451 N N . SER A 1 69 ? 2.722 -22.141 4.264 1.00 0.00 69 SER A N 13
ATOM 13452 C CA . SER A 1 69 ? 2.829 -23.051 5.398 1.00 0.00 69 SER A CA 13
ATOM 13453 C C . SER A 1 69 ? 3.917 -22.592 6.363 1.00 0.00 69 SER A C 13
ATOM 13454 O O . SER A 1 69 ? 3.729 -22.600 7.579 1.00 0.00 69 SER A O 13
ATOM 13462 N N . GLY A 1 70 ? 5.059 -22.192 5.811 1.00 0.00 70 GLY A N 13
ATOM 13463 C CA . GLY A 1 70 ? 6.162 -21.735 6.636 1.00 0.00 70 GLY A CA 13
ATOM 13464 C C . GLY A 1 70 ? 6.192 -20.226 6.780 1.00 0.00 70 GLY A C 13
ATOM 13465 O O . GLY A 1 70 ? 6.096 -19.700 7.888 1.00 0.00 70 GLY A O 13
ATOM 13469 N N . GLY A 1 1 ? -19.719 -0.805 0.001 1.00 0.00 1 GLY A N 14
ATOM 13470 C CA . GLY A 1 1 ? -19.144 -0.532 1.306 1.00 0.00 1 GLY A CA 14
ATOM 13471 C C . GLY A 1 1 ? -19.828 0.622 2.011 1.00 0.00 1 GLY A C 14
ATOM 13472 O O . GLY A 1 1 ? -20.036 1.683 1.422 1.00 0.00 1 GLY A O 14
ATOM 13476 N N . SER A 1 2 ? -20.181 0.415 3.276 1.00 0.00 2 SER A N 14
ATOM 13477 C CA . SER A 1 2 ? -20.850 1.446 4.061 1.00 0.00 2 SER A CA 14
ATOM 13478 C C . SER A 1 2 ? -20.191 1.601 5.428 1.00 0.00 2 SER A C 14
ATOM 13479 O O . SER A 1 2 ? -19.673 2.667 5.761 1.00 0.00 2 SER A O 14
ATOM 13487 N N . SER A 1 3 ? -20.215 0.531 6.215 1.00 0.00 3 SER A N 14
ATOM 13488 C CA . SER A 1 3 ? -19.624 0.548 7.548 1.00 0.00 3 SER A CA 14
ATOM 13489 C C . SER A 1 3 ? -18.418 -0.384 7.619 1.00 0.00 3 SER A C 14
ATOM 13490 O O . SER A 1 3 ? -17.281 0.063 7.764 1.00 0.00 3 SER A O 14
ATOM 13498 N N . GLY A 1 4 ? -18.676 -1.684 7.517 1.00 0.00 4 GLY A N 14
ATOM 13499 C CA . GLY A 1 4 ? -17.603 -2.660 7.572 1.00 0.00 4 GLY A CA 14
ATOM 13500 C C . GLY A 1 4 ? -16.471 -2.331 6.620 1.00 0.00 4 GLY A C 14
ATOM 13501 O O . GLY A 1 4 ? -16.653 -2.339 5.403 1.00 0.00 4 GLY A O 14
ATOM 13505 N N . SER A 1 5 ? -15.299 -2.040 7.175 1.00 0.00 5 SER A N 14
ATOM 13506 C CA . SER A 1 5 ? -14.133 -1.702 6.366 1.00 0.00 5 SER A CA 14
ATOM 13507 C C . SER A 1 5 ? -12.987 -2.673 6.633 1.00 0.00 5 SER A C 14
ATOM 13508 O O . SER A 1 5 ? -12.047 -2.355 7.361 1.00 0.00 5 SER A O 14
ATOM 13516 N N . SER A 1 6 ? -13.073 -3.858 6.037 1.00 0.00 6 SER A N 14
ATOM 13517 C CA . SER A 1 6 ? -12.045 -4.878 6.212 1.00 0.00 6 SER A CA 14
ATOM 13518 C C . SER A 1 6 ? -10.820 -4.567 5.358 1.00 0.00 6 SER A C 14
ATOM 13519 O O . SER A 1 6 ? -10.929 -4.356 4.151 1.00 0.00 6 SER A O 14
ATOM 13527 N N . GLY A 1 7 ? -9.653 -4.540 5.995 1.00 0.00 7 GLY A N 14
ATOM 13528 C CA . GLY A 1 7 ? -8.424 -4.254 5.279 1.00 0.00 7 GLY A CA 14
ATOM 13529 C C . GLY A 1 7 ? -7.536 -5.475 5.141 1.00 0.00 7 GLY A C 14
ATOM 13530 O O . GLY A 1 7 ? -7.249 -6.159 6.124 1.00 0.00 7 GLY A O 14
ATOM 13534 N N . THR A 1 8 ? -7.101 -5.753 3.915 1.00 0.00 8 THR A N 14
ATOM 13535 C CA . THR A 1 8 ? -6.244 -6.901 3.651 1.00 0.00 8 THR A CA 14
ATOM 13536 C C . THR A 1 8 ? -4.796 -6.604 4.023 1.00 0.00 8 THR A C 14
ATOM 13537 O O . THR A 1 8 ? -4.266 -5.529 3.743 1.00 0.00 8 THR A O 14
ATOM 13548 N N . PRO A 1 9 ? -4.139 -7.578 4.670 1.00 0.00 9 PRO A N 14
ATOM 13549 C CA . PRO A 1 9 ? -2.742 -7.444 5.094 1.00 0.00 9 PRO A CA 14
ATOM 13550 C C . PRO A 1 9 ? -1.776 -7.441 3.915 1.00 0.00 9 PRO A C 14
ATOM 13551 O O . PRO A 1 9 ? -1.871 -8.281 3.020 1.00 0.00 9 PRO A O 14
ATOM 13562 N N . TYR A 1 10 ? -0.846 -6.493 3.920 1.00 0.00 10 TYR A N 14
ATOM 13563 C CA . TYR A 1 10 ? 0.137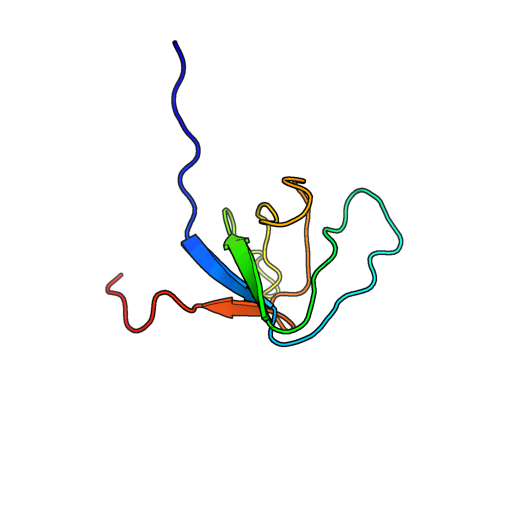 -6.380 2.849 1.00 0.00 10 TYR A CA 14
ATOM 13564 C C . TYR A 1 10 ? 1.528 -6.106 3.412 1.00 0.00 10 TYR A C 14
ATOM 13565 O O . TYR A 1 10 ? 1.703 -5.967 4.623 1.00 0.00 10 TYR A O 14
ATOM 13583 N N . ARG A 1 11 ? 2.514 -6.028 2.525 1.00 0.00 11 ARG A N 14
ATOM 13584 C CA . ARG A 1 11 ? 3.890 -5.771 2.932 1.00 0.00 11 ARG A CA 14
ATOM 13585 C C . ARG A 1 11 ? 4.626 -4.953 1.875 1.00 0.00 11 ARG A C 14
ATOM 13586 O O . ARG A 1 11 ? 4.509 -5.217 0.679 1.00 0.00 11 ARG A O 14
ATOM 13607 N N . ALA A 1 12 ? 5.385 -3.959 2.325 1.00 0.00 12 ALA A N 14
ATOM 13608 C CA . ALA A 1 12 ? 6.141 -3.104 1.419 1.00 0.00 12 ALA A CA 14
ATOM 13609 C C . ALA A 1 12 ? 7.422 -3.790 0.958 1.00 0.00 12 ALA A C 14
ATOM 13610 O O . ALA A 1 12 ? 8.383 -3.905 1.717 1.00 0.00 12 ALA A O 14
ATOM 13617 N N . MET A 1 13 ? 7.428 -4.243 -0.292 1.00 0.00 13 MET A N 14
ATOM 13618 C CA . MET A 1 13 ? 8.593 -4.918 -0.854 1.00 0.00 13 MET A CA 14
ATOM 13619 C C . MET A 1 13 ? 9.762 -3.950 -1.003 1.00 0.00 13 MET A C 14
ATOM 13620 O O . MET A 1 13 ? 10.923 -4.360 -1.017 1.00 0.00 13 MET A O 14
ATOM 13634 N N . TYR A 1 14 ? 9.449 -2.664 -1.115 1.00 0.00 14 TYR A N 14
ATOM 13635 C CA . TYR A 1 14 ? 10.473 -1.638 -1.267 1.00 0.00 14 TYR A CA 14
ATOM 13636 C C . TYR A 1 14 ? 9.989 -0.299 -0.719 1.00 0.00 14 TYR A C 14
ATOM 13637 O O . TYR A 1 14 ? 8.830 0.074 -0.897 1.00 0.00 14 TYR A O 14
ATOM 13655 N N . GLN A 1 15 ? 10.887 0.419 -0.051 1.00 0.00 15 GLN A N 14
ATOM 13656 C CA . GLN A 1 15 ? 10.552 1.717 0.524 1.00 0.00 15 GLN A CA 14
ATOM 13657 C C . GLN A 1 15 ? 10.033 2.669 -0.548 1.00 0.00 15 GLN A C 14
ATOM 13658 O O . GLN A 1 15 ? 10.526 2.679 -1.676 1.00 0.00 15 GLN A O 14
ATOM 13672 N N . TYR A 1 16 ? 9.034 3.468 -0.189 1.00 0.00 16 TYR A N 14
ATOM 13673 C CA . TYR A 1 16 ? 8.446 4.423 -1.121 1.00 0.00 16 TYR A CA 14
ATOM 13674 C C . TYR A 1 16 ? 8.633 5.854 -0.626 1.00 0.00 16 TYR A C 14
ATOM 13675 O O . TYR A 1 16 ? 8.707 6.101 0.578 1.00 0.00 16 TYR A O 14
ATOM 13693 N N . ARG A 1 17 ? 8.709 6.792 -1.564 1.00 0.00 17 ARG A N 14
ATOM 13694 C CA . ARG A 1 17 ? 8.889 8.199 -1.225 1.00 0.00 17 ARG A CA 14
ATOM 13695 C C . ARG A 1 17 ? 7.760 9.046 -1.806 1.00 0.00 17 ARG A C 14
ATOM 13696 O O . ARG A 1 17 ? 7.837 9.539 -2.931 1.00 0.00 17 ARG A O 14
ATOM 13717 N N . PRO A 1 18 ? 6.686 9.219 -1.021 1.00 0.00 18 PRO A N 14
ATOM 13718 C CA . PRO A 1 18 ? 5.522 10.007 -1.436 1.00 0.00 18 PRO A CA 14
ATOM 13719 C C . PRO A 1 18 ? 5.828 11.499 -1.513 1.00 0.00 18 PRO A C 14
ATOM 13720 O O . PRO A 1 18 ? 6.353 12.083 -0.566 1.00 0.00 18 PRO A O 14
ATOM 13731 N N . GLN A 1 19 ? 5.496 12.109 -2.646 1.00 0.00 19 GLN A N 14
ATOM 13732 C CA . GLN A 1 19 ? 5.737 13.533 -2.846 1.00 0.00 19 GLN A CA 14
ATOM 13733 C C . GLN A 1 19 ? 4.810 14.369 -1.970 1.00 0.00 19 GLN A C 14
ATOM 13734 O O . GLN A 1 19 ? 5.162 15.472 -1.553 1.00 0.00 19 GLN A O 14
ATOM 13748 N N . ASN A 1 20 ? 3.624 13.836 -1.694 1.00 0.00 20 ASN A N 14
ATOM 13749 C CA . ASN A 1 20 ? 2.646 14.535 -0.868 1.00 0.00 20 ASN A CA 14
ATOM 13750 C C . ASN A 1 20 ? 1.985 13.577 0.119 1.00 0.00 20 ASN A C 14
ATOM 13751 O O . ASN A 1 20 ? 2.222 12.371 0.081 1.00 0.00 20 ASN A O 14
ATOM 13762 N N . GLU A 1 21 ? 1.155 14.125 1.002 1.00 0.00 21 GLU A N 14
ATOM 13763 C CA . GLU A 1 21 ? 0.461 13.319 1.999 1.00 0.00 21 GLU A CA 14
ATOM 13764 C C . GLU A 1 21 ? -0.537 12.374 1.336 1.00 0.00 21 GLU A C 14
ATOM 13765 O O . GLU A 1 21 ? -0.679 11.221 1.741 1.00 0.00 21 GLU A O 14
ATOM 13777 N N . ASP A 1 22 ? -1.225 12.872 0.314 1.00 0.00 22 ASP A N 14
ATOM 13778 C CA . ASP A 1 22 ? -2.209 12.073 -0.407 1.00 0.00 22 ASP A CA 14
ATOM 13779 C C . ASP A 1 22 ? -1.737 10.629 -0.551 1.00 0.00 22 ASP A C 14
ATOM 13780 O O . ASP A 1 22 ? -2.538 9.697 -0.500 1.00 0.00 22 ASP A O 14
ATOM 13789 N N . GLU A 1 23 ? -0.432 10.454 -0.732 1.00 0.00 23 GLU A N 14
ATOM 13790 C CA . GLU A 1 23 ? 0.146 9.124 -0.886 1.00 0.00 23 GLU A CA 14
ATOM 13791 C C . GLU A 1 23 ? 0.661 8.597 0.451 1.00 0.00 23 GLU A C 14
ATOM 13792 O O . GLU A 1 23 ? 0.993 9.370 1.350 1.00 0.00 23 GLU A O 14
ATOM 13804 N N . LEU A 1 24 ? 0.724 7.276 0.574 1.00 0.00 24 LEU A N 14
ATOM 13805 C CA . LEU A 1 24 ? 1.197 6.643 1.800 1.00 0.00 24 LEU A CA 14
ATOM 13806 C C . LEU A 1 24 ? 2.656 6.219 1.666 1.00 0.00 24 LEU A C 14
ATOM 13807 O O . LEU A 1 24 ? 3.057 5.656 0.648 1.00 0.00 24 LEU A O 14
ATOM 13823 N N . GLU A 1 25 ? 3.444 6.492 2.701 1.00 0.00 25 GLU A N 14
ATOM 13824 C CA . GLU A 1 25 ? 4.858 6.136 2.698 1.00 0.00 25 GLU A CA 14
ATOM 13825 C C . GLU A 1 25 ? 5.057 4.691 3.146 1.00 0.00 25 GLU A C 14
ATOM 13826 O O . GLU A 1 25 ? 4.562 4.280 4.196 1.00 0.00 25 GLU A O 14
ATOM 13838 N N . LEU A 1 26 ? 5.785 3.924 2.341 1.00 0.00 26 LEU A N 14
ATOM 13839 C CA . LEU A 1 26 ? 6.050 2.524 2.653 1.00 0.00 26 LEU A CA 14
ATOM 13840 C C . LEU A 1 26 ? 7.528 2.305 2.961 1.00 0.00 26 LEU A C 14
ATOM 13841 O O . LEU A 1 26 ? 8.391 3.022 2.455 1.00 0.00 26 LEU A O 14
ATOM 13857 N N . ARG A 1 27 ? 7.812 1.308 3.793 1.00 0.00 27 ARG A N 14
ATOM 13858 C CA . ARG A 1 27 ? 9.185 0.994 4.168 1.00 0.00 27 ARG A CA 14
ATOM 13859 C C . ARG A 1 27 ? 9.485 -0.485 3.943 1.00 0.00 27 ARG A C 14
ATOM 13860 O O . ARG A 1 27 ? 8.716 -1.354 4.352 1.00 0.00 27 ARG A O 14
ATOM 13881 N N . GLU A 1 28 ? 10.609 -0.763 3.288 1.00 0.00 28 GLU A N 14
ATOM 13882 C CA . GLU A 1 28 ? 11.009 -2.137 3.008 1.00 0.00 28 GLU A CA 14
ATOM 13883 C C . GLU A 1 28 ? 10.890 -3.004 4.258 1.00 0.00 28 GLU A C 14
ATOM 13884 O O . GLU A 1 28 ? 11.642 -2.837 5.217 1.00 0.00 28 GLU A O 14
ATOM 13896 N N . GLY A 1 29 ? 9.938 -3.933 4.238 1.00 0.00 29 GLY A N 14
ATOM 13897 C CA . GLY A 1 29 ? 9.737 -4.812 5.375 1.00 0.00 29 GLY A CA 14
ATOM 13898 C C . GLY A 1 29 ? 8.718 -4.268 6.356 1.00 0.00 29 GLY A C 14
ATOM 13899 O O . GLY A 1 29 ? 8.880 -4.404 7.569 1.00 0.00 29 GLY A O 14
ATOM 13903 N N . ASP A 1 30 ? 7.667 -3.648 5.832 1.00 0.00 30 ASP A N 14
ATOM 13904 C CA . ASP A 1 30 ? 6.617 -3.080 6.670 1.00 0.00 30 ASP A CA 14
ATOM 13905 C C . ASP A 1 30 ? 5.242 -3.571 6.228 1.00 0.00 30 ASP A C 14
ATOM 13906 O O . ASP A 1 30 ? 4.966 -3.679 5.033 1.00 0.00 30 ASP A O 14
ATOM 13915 N N . ARG A 1 31 ? 4.385 -3.867 7.198 1.00 0.00 31 ARG A N 14
ATOM 13916 C CA . ARG A 1 31 ? 3.040 -4.349 6.909 1.00 0.00 31 ARG A CA 14
ATOM 13917 C C . ARG A 1 31 ? 2.117 -3.193 6.534 1.00 0.00 31 ARG A C 14
ATOM 13918 O O . ARG A 1 31 ? 2.284 -2.071 7.013 1.00 0.00 31 ARG A O 14
ATOM 13939 N N . VAL A 1 32 ? 1.143 -3.474 5.675 1.00 0.00 32 VAL A N 14
ATOM 13940 C CA . VAL A 1 32 ? 0.193 -2.459 5.236 1.00 0.00 32 VAL A CA 14
ATOM 13941 C C . VAL A 1 32 ? -1.238 -2.981 5.299 1.00 0.00 32 VAL A C 14
ATOM 13942 O O . VAL A 1 32 ? -1.468 -4.190 5.324 1.00 0.00 32 VAL A O 14
ATOM 13955 N N . ASP A 1 33 ? -2.196 -2.062 5.322 1.00 0.00 33 ASP A N 14
ATOM 13956 C CA . ASP A 1 33 ? -3.607 -2.429 5.380 1.00 0.00 33 ASP A CA 14
ATOM 13957 C C . ASP A 1 33 ? -4.351 -1.923 4.148 1.00 0.00 33 ASP A C 14
ATOM 13958 O O . ASP A 1 33 ? -4.859 -0.802 4.134 1.00 0.00 33 ASP A O 14
ATOM 13967 N N . VAL A 1 34 ? -4.410 -2.757 3.114 1.00 0.00 34 VAL A N 14
ATOM 13968 C CA . VAL A 1 34 ? -5.092 -2.394 1.878 1.00 0.00 34 VAL A CA 14
ATOM 13969 C C . VAL A 1 34 ? -6.605 -2.499 2.033 1.00 0.00 34 VAL A C 14
ATOM 13970 O O . VAL A 1 34 ? -7.117 -3.475 2.580 1.00 0.00 34 VAL A O 14
ATOM 13983 N N . MET A 1 35 ? -7.316 -1.485 1.549 1.00 0.00 35 MET A N 14
ATOM 13984 C CA . MET A 1 35 ? -8.771 -1.464 1.633 1.00 0.00 35 MET A CA 14
ATOM 13985 C C . MET A 1 35 ? -9.397 -1.570 0.246 1.00 0.00 35 MET A C 14
ATOM 13986 O O . MET A 1 35 ? -10.251 -2.423 0.005 1.00 0.00 35 MET A O 14
ATOM 14000 N N . GLN A 1 36 ? -8.967 -0.698 -0.661 1.00 0.00 36 GLN A N 14
ATOM 14001 C CA . GLN A 1 36 ? -9.488 -0.694 -2.023 1.00 0.00 36 GLN A CA 14
ATOM 14002 C C . GLN A 1 36 ? -8.380 -0.989 -3.029 1.00 0.00 36 GLN A C 14
ATOM 14003 O O . GLN A 1 36 ? -7.204 -0.748 -2.759 1.00 0.00 36 GLN A O 14
ATOM 14017 N N . GLN A 1 37 ? -8.765 -1.512 -4.189 1.00 0.00 37 GLN A N 14
ATOM 14018 C CA . GLN A 1 37 ? -7.804 -1.841 -5.235 1.00 0.00 37 GLN A CA 14
ATOM 14019 C C . GLN A 1 37 ? -8.157 -1.135 -6.540 1.00 0.00 37 GLN A C 14
ATOM 14020 O O . GLN A 1 37 ? -9.280 -1.246 -7.033 1.00 0.00 37 GLN A O 14
ATOM 14034 N N . CYS A 1 38 ? -7.192 -0.409 -7.094 1.00 0.00 38 CYS A N 14
ATOM 14035 C CA . CYS A 1 38 ? -7.402 0.316 -8.342 1.00 0.00 38 CYS A CA 14
ATOM 14036 C C . CYS A 1 38 ? -7.134 -0.583 -9.545 1.00 0.00 38 CYS A C 14
ATOM 14037 O O . CYS A 1 38 ? -6.385 -1.555 -9.451 1.00 0.00 38 CYS A O 14
ATOM 14045 N N . ASP A 1 39 ? -7.753 -0.252 -10.673 1.00 0.00 39 ASP A N 14
ATOM 14046 C CA . ASP A 1 39 ? -7.582 -1.030 -11.895 1.00 0.00 39 ASP A CA 14
ATOM 14047 C C . ASP A 1 39 ? -6.288 -0.646 -12.606 1.00 0.00 39 ASP A C 14
ATOM 14048 O O . ASP A 1 39 ? -5.783 -1.395 -13.443 1.00 0.00 39 ASP A O 14
ATOM 14057 N N . ASP A 1 40 ? -5.758 0.524 -12.269 1.00 0.00 40 ASP A N 14
ATOM 14058 C CA . ASP A 1 40 ? -4.523 1.008 -12.876 1.00 0.00 40 ASP A CA 14
ATOM 14059 C C . ASP A 1 40 ? -3.320 0.230 -12.352 1.00 0.00 40 ASP A C 14
ATOM 14060 O O . ASP A 1 40 ? -2.328 0.051 -13.059 1.00 0.00 40 ASP A O 14
ATOM 14069 N N . GLY A 1 41 ? -3.414 -0.230 -11.108 1.00 0.00 41 GLY A N 14
ATOM 14070 C CA . GLY A 1 41 ? -2.326 -0.982 -10.511 1.00 0.00 41 GLY A CA 14
ATOM 14071 C C . GLY A 1 41 ? -1.901 -0.419 -9.169 1.00 0.00 41 GLY A C 14
ATOM 14072 O O . GLY A 1 41 ? -0.885 -0.832 -8.609 1.00 0.00 41 GLY A O 14
ATOM 14076 N N . TRP A 1 42 ? -2.678 0.526 -8.653 1.00 0.00 42 TRP A N 14
ATOM 14077 C CA . TRP A 1 42 ? -2.375 1.148 -7.368 1.00 0.00 42 TRP A CA 14
ATOM 14078 C C . TRP A 1 42 ? -3.296 0.616 -6.276 1.00 0.00 42 TRP A C 14
ATOM 14079 O O . TRP A 1 42 ? -4.409 0.169 -6.552 1.00 0.00 42 TRP A O 14
ATOM 14100 N N . PHE A 1 43 ? -2.825 0.667 -5.034 1.00 0.00 43 PHE A N 14
ATOM 14101 C CA . PHE A 1 43 ? -3.607 0.190 -3.900 1.00 0.00 43 PHE A CA 14
ATOM 14102 C C . PHE A 1 43 ? -3.844 1.311 -2.892 1.00 0.00 43 PHE A C 14
ATOM 14103 O O . PHE A 1 43 ? -2.946 2.101 -2.602 1.00 0.00 43 PHE A O 14
ATOM 14120 N N . VAL A 1 44 ? -5.061 1.374 -2.362 1.00 0.00 44 VAL A N 14
ATOM 14121 C CA . VAL A 1 44 ? -5.418 2.397 -1.387 1.00 0.00 44 VAL A CA 14
ATOM 14122 C C . VAL A 1 44 ? -5.766 1.775 -0.039 1.00 0.00 44 VAL A C 14
ATOM 14123 O O . VAL A 1 44 ? -6.705 0.988 0.070 1.00 0.00 44 VAL A O 14
ATOM 14136 N N . GLY A 1 45 ? -5.000 2.134 0.988 1.00 0.00 45 GLY A N 14
ATOM 14137 C CA . GLY A 1 45 ? -5.243 1.602 2.316 1.00 0.00 45 GLY A CA 14
ATOM 14138 C C . GLY A 1 45 ? -4.646 2.469 3.406 1.00 0.00 45 GLY A C 14
ATOM 14139 O O . GLY A 1 45 ? -4.602 3.693 3.281 1.00 0.00 45 GLY A O 14
ATOM 14143 N N . VAL A 1 46 ? -4.186 1.834 4.480 1.00 0.00 46 VAL A N 14
ATOM 14144 C CA . VAL A 1 46 ? -3.590 2.556 5.597 1.00 0.00 46 VAL A CA 14
ATOM 14145 C C . VAL A 1 46 ? -2.264 1.928 6.012 1.00 0.00 46 VAL A C 14
ATOM 14146 O O . VAL A 1 46 ? -2.051 0.728 5.836 1.00 0.00 46 VAL A O 14
ATOM 14159 N N . SER A 1 47 ? -1.375 2.747 6.565 1.00 0.00 47 SER A N 14
ATOM 14160 C CA . SER A 1 47 ? -0.067 2.272 7.003 1.00 0.00 47 SER A CA 14
ATOM 14161 C C . SER A 1 47 ? -0.123 1.781 8.446 1.00 0.00 47 SER A C 14
ATOM 14162 O O . SER A 1 47 ? -1.030 2.135 9.199 1.00 0.00 47 SER A O 14
ATOM 14170 N N . ARG A 1 48 ? 0.855 0.964 8.825 1.00 0.00 48 ARG A N 14
ATOM 14171 C CA . ARG A 1 48 ? 0.918 0.423 10.177 1.00 0.00 48 ARG A CA 14
ATOM 14172 C C . ARG A 1 48 ? 1.940 1.181 11.019 1.00 0.00 48 ARG A C 14
ATOM 14173 O O . ARG A 1 48 ? 2.054 0.958 12.224 1.00 0.00 48 ARG A O 14
ATOM 14194 N N . ARG A 1 49 ? 2.682 2.076 10.375 1.00 0.00 49 ARG A N 14
ATOM 14195 C CA . ARG A 1 49 ? 3.697 2.864 11.064 1.00 0.00 49 ARG A CA 14
ATOM 14196 C C . ARG A 1 49 ? 3.167 4.255 11.403 1.00 0.00 49 ARG A C 14
ATOM 14197 O O . ARG A 1 49 ? 3.261 4.706 12.545 1.00 0.00 49 ARG A O 14
ATOM 14218 N N . THR A 1 50 ? 2.609 4.930 10.402 1.00 0.00 50 THR A N 14
ATOM 14219 C CA . THR A 1 50 ? 2.066 6.269 10.593 1.00 0.00 50 THR A CA 14
ATOM 14220 C C . THR A 1 50 ? 0.545 6.236 10.690 1.00 0.00 50 THR A C 14
ATOM 14221 O O . THR A 1 50 ? -0.101 7.278 10.804 1.00 0.00 50 THR A O 14
ATOM 14232 N N . GLN A 1 51 ? -0.021 5.034 10.645 1.00 0.00 51 GLN A N 14
ATOM 14233 C CA . GLN A 1 51 ? -1.467 4.867 10.727 1.00 0.00 51 GLN A CA 14
ATOM 14234 C C . GLN A 1 51 ? -2.185 5.908 9.874 1.00 0.00 51 GLN A C 14
ATOM 14235 O O . GLN A 1 51 ? -3.279 6.358 10.214 1.00 0.00 51 GLN A O 14
ATOM 14249 N N . LYS A 1 52 ? -1.561 6.288 8.764 1.00 0.00 52 LYS A N 14
ATOM 14250 C CA . LYS A 1 52 ? -2.140 7.275 7.860 1.00 0.00 52 LYS A CA 14
ATOM 14251 C C . LYS A 1 52 ? -2.930 6.596 6.746 1.00 0.00 52 LYS A C 14
ATOM 14252 O O . LYS A 1 52 ? -2.715 5.421 6.446 1.00 0.00 52 LYS A O 14
ATOM 14271 N N . PHE A 1 53 ? -3.845 7.342 6.137 1.00 0.00 53 PHE A N 14
ATOM 14272 C CA . PHE A 1 53 ? -4.668 6.812 5.055 1.00 0.00 53 PHE A CA 14
ATOM 14273 C C . PHE A 1 53 ? -4.359 7.520 3.740 1.00 0.00 53 PHE A C 14
ATOM 14274 O O . PHE A 1 53 ? -4.218 8.741 3.697 1.00 0.00 53 PHE A O 14
ATOM 14291 N N . GLY A 1 54 ? -4.254 6.742 2.666 1.00 0.00 54 GLY A N 14
ATOM 14292 C CA . GLY A 1 54 ? -3.961 7.310 1.364 1.00 0.00 54 GLY A CA 14
ATOM 14293 C C . GLY A 1 54 ? -3.828 6.253 0.286 1.00 0.00 54 GLY A C 14
ATOM 14294 O O . GLY A 1 54 ? -4.270 5.117 0.461 1.00 0.00 54 GLY A O 14
ATOM 14298 N N . THR A 1 55 ? -3.217 6.626 -0.835 1.00 0.00 55 THR A N 14
ATOM 14299 C CA . THR A 1 55 ? -3.030 5.702 -1.946 1.00 0.00 55 THR A CA 14
ATOM 14300 C C . THR A 1 55 ? -1.553 5.558 -2.298 1.00 0.00 55 THR A C 14
ATOM 14301 O O . THR A 1 55 ? -0.802 6.534 -2.279 1.00 0.00 55 THR A O 14
ATOM 14312 N N . PHE A 1 56 ? -1.143 4.336 -2.620 1.00 0.00 56 PHE A N 14
ATOM 14313 C CA . PHE A 1 56 ? 0.245 4.064 -2.977 1.00 0.00 56 PHE A CA 14
ATOM 14314 C C . PHE A 1 56 ? 0.327 3.027 -4.092 1.00 0.00 56 PHE A C 14
ATOM 14315 O O . PHE A 1 56 ? -0.590 2.233 -4.304 1.00 0.00 56 PHE A O 14
ATOM 14332 N N . PRO A 1 57 ? 1.451 3.032 -4.823 1.00 0.00 57 PRO A N 14
ATOM 14333 C CA . PRO A 1 57 ? 1.681 2.098 -5.930 1.00 0.00 57 PRO A CA 14
ATOM 14334 C C . PRO A 1 57 ? 1.886 0.667 -5.446 1.00 0.00 57 PRO A C 14
ATOM 14335 O O . PRO A 1 57 ? 2.943 0.325 -4.918 1.00 0.00 57 PRO A O 14
ATOM 14346 N N . GLY A 1 58 ? 0.867 -0.168 -5.631 1.00 0.00 58 GLY A N 14
ATOM 14347 C CA . GLY A 1 58 ? 0.956 -1.553 -5.209 1.00 0.00 58 GLY A CA 14
ATOM 14348 C C . GLY A 1 58 ? 2.229 -2.224 -5.687 1.00 0.00 58 GLY A C 14
ATOM 14349 O O . GLY A 1 58 ? 2.662 -3.225 -5.118 1.00 0.00 58 GLY A O 14
ATOM 14353 N N . ASN A 1 59 ? 2.828 -1.673 -6.737 1.00 0.00 59 ASN A N 14
ATOM 14354 C CA . ASN A 1 59 ? 4.057 -2.226 -7.294 1.00 0.00 59 ASN A CA 14
ATOM 14355 C C . ASN A 1 59 ? 5.152 -2.292 -6.234 1.00 0.00 59 ASN A C 14
ATOM 14356 O O . ASN A 1 59 ? 6.142 -3.007 -6.392 1.00 0.00 59 ASN A O 14
ATOM 14367 N N . TYR A 1 60 ? 4.968 -1.542 -5.153 1.00 0.00 60 TYR A N 14
ATOM 14368 C CA . TYR A 1 60 ? 5.941 -1.513 -4.067 1.00 0.00 60 TYR A CA 14
ATOM 14369 C C . TYR A 1 60 ? 5.551 -2.488 -2.961 1.00 0.00 60 TYR A C 14
ATOM 14370 O O . TYR A 1 60 ? 6.408 -3.018 -2.253 1.00 0.00 60 TYR A O 14
ATOM 14388 N N . VAL A 1 61 ? 4.250 -2.721 -2.817 1.00 0.00 61 VAL A N 14
ATOM 14389 C CA . VAL A 1 61 ? 3.744 -3.633 -1.798 1.00 0.00 61 VAL A CA 14
ATOM 14390 C C . VAL A 1 61 ? 3.273 -4.944 -2.419 1.00 0.00 61 VAL A C 14
ATOM 14391 O O . VAL A 1 61 ? 3.238 -5.086 -3.641 1.00 0.00 61 VAL A O 14
ATOM 14404 N N . ALA A 1 62 ? 2.911 -5.898 -1.569 1.00 0.00 62 ALA A N 14
ATOM 14405 C CA . ALA A 1 62 ? 2.439 -7.197 -2.034 1.00 0.00 62 ALA A CA 14
ATOM 14406 C C . ALA A 1 62 ? 1.494 -7.833 -1.020 1.00 0.00 62 ALA A C 14
ATOM 14407 O O . ALA A 1 62 ? 1.635 -7.658 0.191 1.00 0.00 62 ALA A O 14
ATOM 14414 N N . PRO A 1 63 ? 0.507 -8.588 -1.523 1.00 0.00 63 PRO A N 14
ATOM 14415 C CA . PRO A 1 63 ? -0.481 -9.265 -0.678 1.00 0.00 63 PRO A CA 14
ATOM 14416 C C . PRO A 1 63 ? 0.127 -10.416 0.117 1.00 0.00 63 PRO A C 14
ATOM 14417 O O . PRO A 1 63 ? 0.317 -11.513 -0.407 1.00 0.00 63 PRO A O 14
ATOM 14428 N N . VAL A 1 64 ? 0.430 -10.158 1.385 1.00 0.00 64 VAL A N 14
ATOM 14429 C CA . VAL A 1 64 ? 1.015 -11.173 2.253 1.00 0.00 64 VAL A CA 14
ATOM 14430 C C . VAL A 1 64 ? -0.036 -12.177 2.711 1.00 0.00 64 VAL A C 14
ATOM 14431 O O . VAL A 1 64 ? 0.287 -13.191 3.330 1.00 0.00 64 VAL A O 14
ATOM 14444 N N . SER A 1 65 ? -1.296 -11.888 2.403 1.00 0.00 65 SER A N 14
ATOM 14445 C CA . SER A 1 65 ? -2.397 -12.765 2.786 1.00 0.00 65 SER A CA 14
ATOM 14446 C C . SER A 1 65 ? -2.273 -14.123 2.102 1.00 0.00 65 SER A C 14
ATOM 14447 O O . SER A 1 65 ? -2.967 -15.075 2.457 1.00 0.00 65 SER A O 14
ATOM 14455 N N . GLY A 1 66 ? -1.384 -14.204 1.117 1.00 0.00 66 GLY A N 14
ATOM 14456 C CA . GLY A 1 66 ? -1.184 -15.448 0.398 1.00 0.00 66 GLY A CA 14
ATOM 14457 C C . GLY A 1 66 ? -1.024 -16.635 1.327 1.00 0.00 66 GLY A C 14
ATOM 14458 O O . GLY A 1 66 ? -0.470 -16.524 2.421 1.00 0.00 66 GLY A O 14
ATOM 14462 N N . PRO A 1 67 ? -1.517 -17.804 0.891 1.00 0.00 67 PRO A N 14
ATOM 14463 C CA . PRO A 1 67 ? -1.439 -19.039 1.677 1.00 0.00 67 PRO A CA 14
ATOM 14464 C C . PRO A 1 67 ? -0.013 -19.569 1.783 1.00 0.00 67 PRO A C 14
ATOM 14465 O O . PRO A 1 67 ? 0.246 -20.545 2.487 1.00 0.00 67 PRO A O 14
ATOM 14476 N N . SER A 1 68 ? 0.909 -18.919 1.080 1.00 0.00 68 SER A N 14
ATOM 14477 C CA . SER A 1 68 ? 2.309 -19.328 1.092 1.00 0.00 68 SER A CA 14
ATOM 14478 C C . SER A 1 68 ? 2.440 -20.825 0.830 1.00 0.00 68 SER A C 14
ATOM 14479 O O . SER A 1 68 ? 3.328 -21.485 1.368 1.00 0.00 68 SER A O 14
ATOM 14487 N N . SER A 1 69 ? 1.548 -21.353 -0.002 1.00 0.00 69 SER A N 14
ATOM 14488 C CA . SER A 1 69 ? 1.561 -22.773 -0.335 1.00 0.00 69 SER A CA 14
ATOM 14489 C C . SER A 1 69 ? 0.639 -23.063 -1.515 1.00 0.00 69 SER A C 14
ATOM 14490 O O . SER A 1 69 ? -0.143 -22.209 -1.931 1.00 0.00 69 SER A O 14
ATOM 14498 N N . GLY A 1 70 ? 0.736 -24.276 -2.050 1.00 0.00 70 GLY A N 14
ATOM 14499 C CA . GLY A 1 70 ? -0.095 -24.659 -3.177 1.00 0.00 70 GLY A CA 14
ATOM 14500 C C . GLY A 1 70 ? 0.401 -24.077 -4.486 1.00 0.00 70 GLY A C 14
ATOM 14501 O O . GLY A 1 70 ? 1.343 -23.286 -4.504 1.00 0.00 70 GLY A O 14
ATOM 14505 N N . GLY A 1 1 ? -15.568 -15.566 13.174 1.00 0.00 1 GLY A N 15
ATOM 14506 C CA . GLY A 1 1 ? -15.970 -14.211 13.502 1.00 0.00 1 GLY A CA 15
ATOM 14507 C C . GLY A 1 1 ? -15.226 -13.171 12.688 1.00 0.00 1 GLY A C 15
ATOM 14508 O O . GLY A 1 1 ? -15.704 -12.733 11.642 1.00 0.00 1 GLY A O 15
ATOM 14512 N N . SER A 1 2 ? -14.052 -12.774 13.169 1.00 0.00 2 SER A N 15
ATOM 14513 C CA . SER A 1 2 ? -13.242 -11.775 12.481 1.00 0.00 2 SER A CA 15
ATOM 14514 C C . SER A 1 2 ? -14.066 -10.530 12.168 1.00 0.00 2 SER A C 15
ATOM 14515 O O . SER A 1 2 ? -13.955 -9.955 11.085 1.00 0.00 2 SER A O 15
ATOM 14523 N N . SER A 1 3 ? -14.894 -10.120 13.123 1.00 0.00 3 SER A N 15
ATOM 14524 C CA . SER A 1 3 ? -15.741 -8.946 12.949 1.00 0.00 3 SER A CA 15
ATOM 14525 C C . SER A 1 3 ? -15.086 -7.709 13.556 1.00 0.00 3 SER A C 15
ATOM 14526 O O . SER A 1 3 ? -15.385 -7.325 14.686 1.00 0.00 3 SER A O 15
ATOM 14534 N N . GLY A 1 4 ? -14.188 -7.088 12.796 1.00 0.00 4 GLY A N 15
ATOM 14535 C CA . GLY A 1 4 ? -13.504 -5.902 13.275 1.00 0.00 4 GLY A CA 15
ATOM 14536 C C . GLY A 1 4 ? -12.446 -5.412 12.306 1.00 0.00 4 GLY A C 15
ATOM 14537 O O . GLY A 1 4 ? -12.544 -4.305 11.777 1.00 0.00 4 GLY A O 15
ATOM 14541 N N . SER A 1 5 ? -11.431 -6.238 12.073 1.00 0.00 5 SER A N 15
ATOM 14542 C CA . SER A 1 5 ? -10.347 -5.880 11.166 1.00 0.00 5 SER A CA 15
ATOM 14543 C C . SER A 1 5 ? -10.859 -5.742 9.735 1.00 0.00 5 SER A C 15
ATOM 14544 O O . SER A 1 5 ? -11.353 -6.702 9.145 1.00 0.00 5 SER A O 15
ATOM 14552 N N . SER A 1 6 ? -10.738 -4.538 9.184 1.00 0.00 6 SER A N 15
ATOM 14553 C CA . SER A 1 6 ? -11.193 -4.271 7.825 1.00 0.00 6 SER A CA 15
ATOM 14554 C C . SER A 1 6 ? -10.013 -3.959 6.909 1.00 0.00 6 SER A C 15
ATOM 14555 O O . SER A 1 6 ? -9.322 -2.957 7.087 1.00 0.00 6 SER A O 15
ATOM 14563 N N . GLY A 1 7 ? -9.788 -4.827 5.927 1.00 0.00 7 GLY A N 15
ATOM 14564 C CA . GLY A 1 7 ? -8.692 -4.628 4.997 1.00 0.00 7 GLY A CA 15
ATOM 14565 C C . GLY A 1 7 ? -7.776 -5.834 4.914 1.00 0.00 7 GLY A C 15
ATOM 14566 O O . GLY A 1 7 ? -7.562 -6.530 5.907 1.00 0.00 7 GLY A O 15
ATOM 14570 N N . THR A 1 8 ? -7.235 -6.083 3.726 1.00 0.00 8 THR A N 15
ATOM 14571 C CA . THR A 1 8 ? -6.340 -7.214 3.516 1.00 0.00 8 THR A CA 15
ATOM 14572 C C . THR A 1 8 ? -4.906 -6.857 3.888 1.00 0.00 8 THR A C 15
ATOM 14573 O O . THR A 1 8 ? -4.418 -5.764 3.601 1.00 0.00 8 THR A O 15
ATOM 14584 N N . PRO A 1 9 ? -4.212 -7.800 4.543 1.00 0.00 9 PRO A N 15
ATOM 14585 C CA . PRO A 1 9 ? -2.822 -7.607 4.968 1.00 0.00 9 PRO A CA 15
ATOM 14586 C C . PRO A 1 9 ? -1.855 -7.575 3.789 1.00 0.00 9 PRO A C 15
ATOM 14587 O O . PRO A 1 9 ? -2.016 -8.318 2.821 1.00 0.00 9 PRO A O 15
ATOM 14598 N N . TYR A 1 10 ? -0.851 -6.710 3.878 1.00 0.00 10 TYR A N 15
ATOM 14599 C CA . TYR A 1 10 ? 0.142 -6.580 2.818 1.00 0.00 10 TYR A CA 15
ATOM 14600 C C . TYR A 1 10 ? 1.522 -6.286 3.397 1.00 0.00 10 TYR A C 15
ATOM 14601 O O . TYR A 1 10 ? 1.675 -6.103 4.604 1.00 0.00 10 TYR A O 15
ATOM 14619 N N . ARG A 1 11 ? 2.525 -6.244 2.526 1.00 0.00 11 ARG A N 15
ATOM 14620 C CA . ARG A 1 11 ? 3.894 -5.974 2.949 1.00 0.00 11 ARG A CA 15
ATOM 14621 C C . ARG A 1 11 ? 4.629 -5.133 1.909 1.00 0.00 11 ARG A C 15
ATOM 14622 O O . ARG A 1 11 ? 4.656 -5.474 0.727 1.00 0.00 11 ARG A O 15
ATOM 14643 N N . ALA A 1 12 ? 5.222 -4.032 2.358 1.00 0.00 12 ALA A N 15
ATOM 14644 C CA . ALA A 1 12 ? 5.958 -3.143 1.468 1.00 0.00 12 ALA A CA 15
ATOM 14645 C C . ALA A 1 12 ? 7.304 -3.745 1.080 1.00 0.00 12 ALA A C 15
ATOM 14646 O O . ALA A 1 12 ? 8.241 -3.759 1.878 1.00 0.00 12 ALA A O 15
ATOM 14653 N N . MET A 1 13 ? 7.393 -4.242 -0.149 1.00 0.00 13 MET A N 15
ATOM 14654 C CA . MET A 1 13 ? 8.626 -4.845 -0.641 1.00 0.00 13 MET A CA 15
ATOM 14655 C C . MET A 1 13 ? 9.752 -3.817 -0.692 1.00 0.00 13 MET A C 15
ATOM 14656 O O . MET A 1 13 ? 10.926 -4.161 -0.551 1.00 0.00 13 MET A O 15
ATOM 14670 N N . TYR A 1 14 ? 9.387 -2.556 -0.893 1.00 0.00 14 TYR A N 15
ATOM 14671 C CA . TYR A 1 14 ? 10.367 -1.479 -0.964 1.00 0.00 14 TYR A CA 15
ATOM 14672 C C . TYR A 1 14 ? 9.808 -0.193 -0.362 1.00 0.00 14 TYR A C 15
ATOM 14673 O O . TYR A 1 14 ? 8.602 0.049 -0.401 1.00 0.00 14 TYR A O 15
ATOM 14691 N N . GLN A 1 15 ? 10.694 0.627 0.193 1.00 0.00 15 GLN A N 15
ATOM 14692 C CA . GLN A 1 15 ? 10.291 1.888 0.803 1.00 0.00 15 GLN A CA 15
ATOM 14693 C C . GLN A 1 15 ? 9.785 2.866 -0.252 1.00 0.00 15 GLN A C 15
ATOM 14694 O O . GLN A 1 15 ? 10.312 2.923 -1.363 1.00 0.00 15 GLN A O 15
ATOM 14708 N N . TYR A 1 16 ? 8.760 3.633 0.103 1.00 0.00 16 TYR A N 15
ATOM 14709 C CA . TYR A 1 16 ? 8.181 4.607 -0.815 1.00 0.00 16 TYR A CA 15
ATOM 14710 C C . TYR A 1 16 ? 8.215 6.009 -0.213 1.00 0.00 16 TYR A C 15
ATOM 14711 O O . TYR A 1 16 ? 7.747 6.229 0.904 1.00 0.00 16 TYR A O 15
ATOM 14729 N N . ARG A 1 17 ? 8.771 6.955 -0.964 1.00 0.00 17 ARG A N 15
ATOM 14730 C CA . ARG A 1 17 ? 8.867 8.335 -0.506 1.00 0.00 17 ARG A CA 15
ATOM 14731 C C . ARG A 1 17 ? 7.835 9.214 -1.208 1.00 0.00 17 ARG A C 15
ATOM 14732 O O . ARG A 1 17 ? 8.070 9.744 -2.294 1.00 0.00 17 ARG A O 15
ATOM 14753 N N . PRO A 1 18 ? 6.663 9.371 -0.575 1.00 0.00 18 PRO A N 15
ATOM 14754 C CA . PRO A 1 18 ? 5.571 10.184 -1.120 1.00 0.00 18 PRO A CA 15
ATOM 14755 C C . PRO A 1 18 ? 5.893 11.674 -1.101 1.00 0.00 18 PRO A C 15
ATOM 14756 O O . PRO A 1 18 ? 6.028 12.275 -0.035 1.00 0.00 18 PRO A O 15
ATOM 14767 N N . GLN A 1 19 ? 6.016 12.264 -2.286 1.00 0.00 19 GLN A N 15
ATOM 14768 C CA . GLN A 1 19 ? 6.322 13.684 -2.403 1.00 0.00 19 GLN A CA 15
ATOM 14769 C C . GLN A 1 19 ? 5.059 14.527 -2.261 1.00 0.00 19 GLN A C 15
ATOM 14770 O O . GLN A 1 19 ? 5.102 15.751 -2.380 1.00 0.00 19 GLN A O 15
ATOM 14784 N N . ASN A 1 20 ? 3.936 13.864 -2.007 1.00 0.00 20 ASN A N 15
ATOM 14785 C CA . ASN A 1 20 ? 2.660 14.552 -1.850 1.00 0.00 20 ASN A CA 15
ATOM 14786 C C . ASN A 1 20 ? 1.954 14.105 -0.574 1.00 0.00 20 ASN A C 15
ATOM 14787 O O . ASN A 1 20 ? 2.226 13.026 -0.048 1.00 0.00 20 ASN A O 15
ATOM 14798 N N . GLU A 1 21 ? 1.046 14.942 -0.081 1.00 0.00 21 GLU A N 15
ATOM 14799 C CA . GLU A 1 21 ? 0.302 14.632 1.133 1.00 0.00 21 GLU A CA 15
ATOM 14800 C C . GLU A 1 21 ? -0.830 13.651 0.843 1.00 0.00 21 GLU A C 15
ATOM 14801 O O . GLU A 1 21 ? -1.526 13.202 1.753 1.00 0.00 21 GLU A O 15
ATOM 14813 N N . ASP A 1 22 ? -1.008 13.324 -0.432 1.00 0.00 22 ASP A N 15
ATOM 14814 C CA . ASP A 1 22 ? -2.054 12.396 -0.845 1.00 0.00 22 ASP A CA 15
ATOM 14815 C C . ASP A 1 22 ? -1.467 11.029 -1.181 1.00 0.00 22 ASP A C 15
ATOM 14816 O O . ASP A 1 22 ? -1.989 10.311 -2.033 1.00 0.00 22 ASP A O 15
ATOM 14825 N N . GLU A 1 23 ? -0.377 10.676 -0.506 1.00 0.00 23 GLU A N 15
ATOM 14826 C CA . GLU A 1 23 ? 0.282 9.396 -0.735 1.00 0.00 23 GLU A CA 15
ATOM 14827 C C . GLU A 1 23 ? 0.780 8.797 0.577 1.00 0.00 23 GLU A C 15
ATOM 14828 O O . GLU A 1 23 ? 1.369 9.493 1.406 1.00 0.00 23 GLU A O 15
ATOM 14840 N N . LEU A 1 24 ? 0.539 7.504 0.759 1.00 0.00 24 LEU A N 15
ATOM 14841 C CA . LEU A 1 24 ? 0.962 6.810 1.971 1.00 0.00 24 LEU A CA 15
ATOM 14842 C C . LEU A 1 24 ? 2.426 6.393 1.877 1.00 0.00 24 LEU A C 15
ATOM 14843 O O . LEU A 1 24 ? 2.872 5.889 0.847 1.00 0.00 24 LEU A O 15
ATOM 14859 N N . GLU A 1 25 ? 3.167 6.605 2.960 1.00 0.00 25 GLU A N 15
ATOM 14860 C CA . GLU A 1 25 ? 4.581 6.250 2.999 1.00 0.00 25 GLU A CA 15
ATOM 14861 C C . GLU A 1 25 ? 4.767 4.810 3.469 1.00 0.00 25 GLU A C 15
ATOM 14862 O O . GLU A 1 25 ? 4.166 4.385 4.457 1.00 0.00 25 GLU A O 15
ATOM 14874 N N . LEU A 1 26 ? 5.602 4.064 2.755 1.00 0.00 26 LEU A N 15
ATOM 14875 C CA . LEU A 1 26 ? 5.868 2.671 3.097 1.00 0.00 26 LEU A CA 15
ATOM 14876 C C . LEU A 1 26 ? 7.339 2.468 3.448 1.00 0.00 26 LEU A C 15
ATOM 14877 O O . LEU A 1 26 ? 8.166 3.354 3.233 1.00 0.00 26 LEU A O 15
ATOM 14893 N N . ARG A 1 27 ? 7.657 1.295 3.985 1.00 0.00 27 ARG A N 15
ATOM 14894 C CA . ARG A 1 27 ? 9.028 0.975 4.364 1.00 0.00 27 ARG A CA 15
ATOM 14895 C C . ARG A 1 27 ? 9.356 -0.479 4.040 1.00 0.00 27 ARG A C 15
ATOM 14896 O O . ARG A 1 27 ? 8.555 -1.378 4.296 1.00 0.00 27 ARG A O 15
ATOM 14917 N N . GLU A 1 28 ? 10.539 -0.702 3.476 1.00 0.00 28 GLU A N 15
ATOM 14918 C CA . GLU A 1 28 ? 10.971 -2.048 3.116 1.00 0.00 28 GLU A CA 15
ATOM 14919 C C . GLU A 1 28 ? 10.862 -2.992 4.310 1.00 0.00 28 GLU A C 15
ATOM 14920 O O . GLU A 1 28 ? 11.609 -2.872 5.280 1.00 0.00 28 GLU A O 15
ATOM 14932 N N . GLY A 1 29 ? 9.925 -3.931 4.230 1.00 0.00 29 GLY A N 15
ATOM 14933 C CA . GLY A 1 29 ? 9.734 -4.882 5.310 1.00 0.00 29 GLY A CA 15
ATOM 14934 C C . GLY A 1 29 ? 8.724 -4.402 6.333 1.00 0.00 29 GLY A C 15
ATOM 14935 O O . GLY A 1 29 ? 8.911 -4.590 7.536 1.00 0.00 29 GLY A O 15
ATOM 14939 N N . ASP A 1 30 ? 7.651 -3.780 5.857 1.00 0.00 30 ASP A N 15
ATOM 14940 C CA . ASP A 1 30 ? 6.608 -3.271 6.739 1.00 0.00 30 ASP A CA 15
ATOM 14941 C C . ASP A 1 30 ? 5.234 -3.768 6.299 1.00 0.00 30 ASP A C 15
ATOM 14942 O O . ASP A 1 30 ? 4.997 -3.997 5.113 1.00 0.00 30 ASP A O 15
ATOM 14951 N N . ARG A 1 31 ? 4.334 -3.934 7.263 1.00 0.00 31 ARG A N 15
ATOM 14952 C CA . ARG A 1 31 ? 2.985 -4.406 6.975 1.00 0.00 31 ARG A CA 15
ATOM 14953 C C . ARG A 1 31 ? 2.105 -3.266 6.473 1.00 0.00 31 ARG A C 15
ATOM 14954 O O . ARG A 1 31 ? 2.249 -2.121 6.902 1.00 0.00 31 ARG A O 15
ATOM 14975 N N . VAL A 1 32 ? 1.193 -3.586 5.560 1.00 0.00 32 VAL A N 15
ATOM 14976 C CA . VAL A 1 32 ? 0.289 -2.589 5.000 1.00 0.00 32 VAL A CA 15
ATOM 14977 C C . VAL A 1 32 ? -1.140 -3.116 4.939 1.00 0.00 32 VAL A C 15
ATOM 14978 O O . VAL A 1 32 ? -1.381 -4.238 4.495 1.00 0.00 32 VAL A O 15
ATOM 14991 N N . ASP A 1 33 ? -2.086 -2.297 5.388 1.00 0.00 33 ASP A N 15
ATOM 14992 C CA . ASP A 1 33 ? -3.493 -2.679 5.384 1.00 0.00 33 ASP A CA 15
ATOM 14993 C C . ASP A 1 33 ? -4.221 -2.061 4.194 1.00 0.00 33 ASP A C 15
ATOM 14994 O O . ASP A 1 33 ? -4.568 -0.880 4.212 1.00 0.00 33 ASP A O 15
ATOM 15003 N N . VAL A 1 34 ? -4.447 -2.866 3.161 1.00 0.00 34 VAL A N 15
ATOM 15004 C CA . VAL A 1 34 ? -5.133 -2.398 1.963 1.00 0.00 34 VAL A CA 15
ATOM 15005 C C . VAL A 1 34 ? -6.638 -2.617 2.070 1.00 0.00 34 VAL A C 15
ATOM 15006 O O . VAL A 1 34 ? -7.091 -3.655 2.552 1.00 0.00 34 VAL A O 15
ATOM 15019 N N . MET A 1 35 ? -7.407 -1.633 1.617 1.00 0.00 35 MET A N 15
ATOM 15020 C CA . MET A 1 35 ? -8.862 -1.719 1.660 1.00 0.00 35 MET A CA 15
ATOM 15021 C C . MET A 1 35 ? -9.445 -1.790 0.253 1.00 0.00 35 MET A C 15
ATOM 15022 O O . MET A 1 35 ? -10.142 -2.744 -0.092 1.00 0.00 35 MET A O 15
ATOM 15036 N N . GLN A 1 36 ? -9.155 -0.776 -0.555 1.00 0.00 36 GLN A N 15
ATOM 15037 C CA . GLN A 1 36 ? -9.652 -0.724 -1.925 1.00 0.00 36 GLN A CA 15
ATOM 15038 C C . GLN A 1 36 ? -8.526 -0.975 -2.922 1.00 0.00 36 GLN A C 15
ATOM 15039 O O . GLN A 1 36 ? -7.355 -0.746 -2.620 1.00 0.00 36 GLN A O 15
ATOM 15053 N N . GLN A 1 37 ? -8.888 -1.448 -4.110 1.00 0.00 37 GLN A N 15
ATOM 15054 C CA . GLN A 1 37 ? -7.907 -1.731 -5.151 1.00 0.00 37 GLN A CA 15
ATOM 15055 C C . GLN A 1 37 ? -8.295 -1.056 -6.463 1.00 0.00 37 GLN A C 15
ATOM 15056 O O . GLN A 1 37 ? -9.416 -1.215 -6.947 1.00 0.00 37 GLN A O 15
ATOM 15070 N N . CYS A 1 38 ? -7.361 -0.301 -7.032 1.00 0.00 38 CYS A N 15
ATOM 15071 C CA . CYS A 1 38 ? -7.605 0.400 -8.287 1.00 0.00 38 CYS A CA 15
ATOM 15072 C C . CYS A 1 38 ? -7.372 -0.522 -9.479 1.00 0.00 38 CYS A C 15
ATOM 15073 O O . CYS A 1 38 ? -6.682 -1.535 -9.367 1.00 0.00 38 CYS A O 15
ATOM 15081 N N . ASP A 1 39 ? -7.954 -0.165 -10.619 1.00 0.00 39 ASP A N 15
ATOM 15082 C CA . ASP A 1 39 ? -7.811 -0.961 -11.833 1.00 0.00 39 ASP A CA 15
ATOM 15083 C C . ASP A 1 39 ? -6.479 -0.671 -12.519 1.00 0.00 39 ASP A C 15
ATOM 15084 O O . ASP A 1 39 ? -5.851 -1.568 -13.080 1.00 0.00 39 ASP A O 15
ATOM 15093 N N . ASP A 1 40 ? -6.057 0.588 -12.470 1.00 0.00 40 ASP A N 15
ATOM 15094 C CA . ASP A 1 40 ? -4.800 0.997 -13.086 1.00 0.00 40 ASP A CA 15
ATOM 15095 C C . ASP A 1 40 ? -3.639 0.157 -12.562 1.00 0.00 40 ASP A C 15
ATOM 15096 O O . ASP A 1 40 ? -2.724 -0.190 -13.308 1.00 0.00 40 ASP A O 15
ATOM 15105 N N . GLY A 1 41 ? -3.683 -0.165 -11.273 1.00 0.00 41 GLY A N 15
ATOM 15106 C CA . GLY A 1 41 ? -2.628 -0.960 -10.671 1.00 0.00 41 GLY A CA 15
ATOM 15107 C C . GLY A 1 41 ? -2.114 -0.357 -9.378 1.00 0.00 41 GLY A C 15
ATOM 15108 O O . GLY A 1 41 ? -0.950 -0.537 -9.022 1.00 0.00 41 GLY A O 15
ATOM 15112 N N . TRP A 1 42 ? -2.984 0.359 -8.675 1.00 0.00 42 TRP A N 15
ATOM 15113 C CA . TRP A 1 42 ? -2.611 0.991 -7.414 1.00 0.00 42 TRP A CA 15
ATOM 15114 C C . TRP A 1 42 ? -3.461 0.460 -6.266 1.00 0.00 42 TRP A C 15
ATOM 15115 O O . TRP A 1 42 ? -4.516 -0.136 -6.486 1.00 0.00 42 TRP A O 15
ATOM 15136 N N . PHE A 1 43 ? -2.997 0.680 -5.041 1.00 0.00 43 PHE A N 15
ATOM 15137 C CA . PHE A 1 43 ? -3.715 0.222 -3.857 1.00 0.00 43 PHE A CA 15
ATOM 15138 C C . PHE A 1 43 ? -3.945 1.372 -2.881 1.00 0.00 43 PHE A C 15
ATOM 15139 O O . PHE A 1 43 ? -3.093 2.248 -2.725 1.00 0.00 43 PHE A O 15
ATOM 15156 N N . VAL A 1 44 ? -5.102 1.364 -2.227 1.00 0.00 44 VAL A N 15
ATOM 15157 C CA . VAL A 1 44 ? -5.445 2.405 -1.266 1.00 0.00 44 VAL A CA 15
ATOM 15158 C C . VAL A 1 44 ? -5.799 1.806 0.090 1.00 0.00 44 VAL A C 15
ATOM 15159 O O . VAL A 1 44 ? -6.746 1.030 0.210 1.00 0.00 44 VAL A O 15
ATOM 15172 N N . GLY A 1 45 ? -5.031 2.173 1.112 1.00 0.00 45 GLY A N 15
ATOM 15173 C CA . GLY A 1 45 ? -5.279 1.663 2.447 1.00 0.00 45 GLY A CA 15
ATOM 15174 C C . GLY A 1 45 ? -4.607 2.496 3.521 1.00 0.00 45 GLY A C 15
ATOM 15175 O O . GLY A 1 45 ? -4.513 3.717 3.401 1.00 0.00 45 GLY A O 15
ATOM 15179 N N . VAL A 1 46 ? -4.138 1.834 4.574 1.00 0.00 46 VAL A N 15
ATOM 15180 C CA . VAL A 1 46 ? -3.472 2.522 5.674 1.00 0.00 46 VAL A CA 15
ATOM 15181 C C . VAL A 1 46 ? -2.121 1.885 5.982 1.00 0.00 46 VAL A C 15
ATOM 15182 O O . VAL A 1 46 ? -1.932 0.684 5.791 1.00 0.00 46 VAL A O 15
ATOM 15195 N N . SER A 1 47 ? -1.185 2.699 6.459 1.00 0.00 47 SER A N 15
ATOM 15196 C CA . SER A 1 47 ? 0.151 2.216 6.791 1.00 0.00 47 SER A CA 15
ATOM 15197 C C . SER A 1 47 ? 0.177 1.608 8.190 1.00 0.00 47 SER A C 15
ATOM 15198 O O . SER A 1 47 ? -0.763 1.773 8.968 1.00 0.00 47 SER A O 15
ATOM 15206 N N . ARG A 1 48 ? 1.260 0.904 8.502 1.00 0.00 48 ARG A N 15
ATOM 15207 C CA . ARG A 1 48 ? 1.409 0.270 9.806 1.00 0.00 48 ARG A CA 15
ATOM 15208 C C . ARG A 1 48 ? 2.520 0.937 10.611 1.00 0.00 48 ARG A C 15
ATOM 15209 O O . ARG A 1 48 ? 2.895 0.462 11.683 1.00 0.00 48 ARG A O 15
ATOM 15230 N N . ARG A 1 49 ? 3.042 2.041 10.087 1.00 0.00 49 ARG A N 15
ATOM 15231 C CA . ARG A 1 49 ? 4.111 2.773 10.757 1.00 0.00 49 ARG A CA 15
ATOM 15232 C C . ARG A 1 49 ? 3.670 4.195 11.090 1.00 0.00 49 ARG A C 15
ATOM 15233 O O . ARG A 1 49 ? 4.016 4.735 12.141 1.00 0.00 49 ARG A O 15
ATOM 15254 N N . THR A 1 50 ? 2.904 4.799 10.186 1.00 0.00 50 THR A N 15
ATOM 15255 C CA . THR A 1 50 ? 2.417 6.159 10.383 1.00 0.00 50 THR A CA 15
ATOM 15256 C C . THR A 1 50 ? 0.917 6.172 10.654 1.00 0.00 50 THR A C 15
ATOM 15257 O O . THR A 1 50 ? 0.376 7.158 11.153 1.00 0.00 50 THR A O 15
ATOM 15268 N N . GLN A 1 51 ? 0.251 5.070 10.323 1.00 0.00 51 GLN A N 15
ATOM 15269 C CA . GLN A 1 51 ? -1.188 4.956 10.532 1.00 0.00 51 GLN A CA 15
ATOM 15270 C C . GLN A 1 51 ? -1.940 6.006 9.722 1.00 0.00 51 GLN A C 15
ATOM 15271 O O . GLN A 1 51 ? -2.979 6.510 10.150 1.00 0.00 51 GLN A O 15
ATOM 15285 N N . LYS A 1 52 ? -1.410 6.332 8.548 1.00 0.00 52 LYS A N 15
ATOM 15286 C CA . LYS A 1 52 ? -2.031 7.322 7.676 1.00 0.00 52 LYS A CA 15
ATOM 15287 C C . LYS A 1 52 ? -2.890 6.647 6.611 1.00 0.00 52 LYS A C 15
ATOM 15288 O O . LYS A 1 52 ? -2.742 5.454 6.345 1.00 0.00 52 LYS A O 15
ATOM 15307 N N . PHE A 1 53 ? -3.786 7.417 6.004 1.00 0.00 53 PHE A N 15
ATOM 15308 C CA . PHE A 1 53 ? -4.668 6.893 4.967 1.00 0.00 53 PHE A CA 15
ATOM 15309 C C . PHE A 1 53 ? -4.458 7.633 3.649 1.00 0.00 53 PHE A C 15
ATOM 15310 O O . PHE A 1 53 ? -4.721 8.830 3.548 1.00 0.00 53 PHE A O 15
ATOM 15327 N N . GLY A 1 54 ? -3.980 6.909 2.641 1.00 0.00 54 GLY A N 15
ATOM 15328 C CA . GLY A 1 54 ? -3.742 7.513 1.343 1.00 0.00 54 GLY A CA 15
ATOM 15329 C C . GLY A 1 54 ? -3.649 6.484 0.233 1.00 0.00 54 GLY A C 15
ATOM 15330 O O . GLY A 1 54 ? -4.185 5.382 0.351 1.00 0.00 54 GLY A O 15
ATOM 15334 N N . THR A 1 55 ? -2.968 6.844 -0.850 1.00 0.00 55 THR A N 15
ATOM 15335 C CA . THR A 1 55 ? -2.809 5.946 -1.987 1.00 0.00 55 THR A CA 15
ATOM 15336 C C . THR A 1 55 ? -1.336 5.708 -2.298 1.00 0.00 55 THR A C 15
ATOM 15337 O O . THR A 1 55 ? -0.526 6.634 -2.259 1.00 0.00 55 THR A O 15
ATOM 15348 N N . PHE A 1 56 ? -0.995 4.461 -2.608 1.00 0.00 56 PHE A N 15
ATOM 15349 C CA . PHE A 1 56 ? 0.382 4.102 -2.926 1.00 0.00 56 PHE A CA 15
ATOM 15350 C C . PHE A 1 56 ? 0.429 3.068 -4.047 1.00 0.00 56 PHE A C 15
ATOM 15351 O O . PHE A 1 56 ? -0.527 2.330 -4.286 1.00 0.00 56 PHE A O 15
ATOM 15368 N N . PRO A 1 57 ? 1.568 3.014 -4.754 1.00 0.00 57 PRO A N 15
ATOM 15369 C CA . PRO A 1 57 ? 1.768 2.076 -5.862 1.00 0.00 57 PRO A CA 15
ATOM 15370 C C . PRO A 1 57 ? 1.880 0.632 -5.386 1.00 0.00 57 PRO A C 15
ATOM 15371 O O . PRO A 1 57 ? 2.842 0.262 -4.714 1.00 0.00 57 PRO A O 15
ATOM 15382 N N . GLY A 1 58 ? 0.889 -0.182 -5.739 1.00 0.00 58 GLY A N 15
ATOM 15383 C CA . GLY A 1 58 ? 0.896 -1.577 -5.339 1.00 0.00 58 GLY A CA 15
ATOM 15384 C C . GLY A 1 58 ? 2.135 -2.310 -5.813 1.00 0.00 58 GLY A C 15
ATOM 15385 O O . GLY A 1 58 ? 2.398 -3.435 -5.392 1.00 0.00 58 GLY A O 15
ATOM 15389 N N . ASN A 1 59 ? 2.898 -1.670 -6.694 1.00 0.00 59 ASN A N 15
ATOM 15390 C CA . ASN A 1 59 ? 4.116 -2.270 -7.227 1.00 0.00 59 ASN A CA 15
ATOM 15391 C C . ASN A 1 59 ? 5.197 -2.354 -6.154 1.00 0.00 59 ASN A C 15
ATOM 15392 O O . ASN A 1 59 ? 6.178 -3.082 -6.302 1.00 0.00 59 ASN A O 15
ATOM 15403 N N . TYR A 1 60 ? 5.009 -1.604 -5.073 1.00 0.00 60 TYR A N 15
ATOM 15404 C CA . TYR A 1 60 ? 5.968 -1.592 -3.975 1.00 0.00 60 TYR A CA 15
ATOM 15405 C C . TYR A 1 60 ? 5.555 -2.570 -2.880 1.00 0.00 60 TYR A C 15
ATOM 15406 O O . TYR A 1 60 ? 6.396 -3.092 -2.148 1.00 0.00 60 TYR A O 15
ATOM 15424 N N . VAL A 1 61 ? 4.253 -2.814 -2.774 1.00 0.00 61 VAL A N 15
ATOM 15425 C CA . VAL A 1 61 ? 3.726 -3.731 -1.770 1.00 0.00 61 VAL A CA 15
ATOM 15426 C C . VAL A 1 61 ? 3.266 -5.038 -2.407 1.00 0.00 61 VAL A C 15
ATOM 15427 O O . VAL A 1 61 ? 3.271 -5.180 -3.629 1.00 0.00 61 VAL A O 15
ATOM 15440 N N . ALA A 1 62 ? 2.869 -5.990 -1.569 1.00 0.00 62 ALA A N 15
ATOM 15441 C CA . ALA A 1 62 ? 2.404 -7.285 -2.049 1.00 0.00 62 ALA A CA 15
ATOM 15442 C C . ALA A 1 62 ? 1.528 -7.974 -1.009 1.00 0.00 62 ALA A C 15
ATOM 15443 O O . ALA A 1 62 ? 1.681 -7.775 0.197 1.00 0.00 62 ALA A O 15
ATOM 15450 N N . PRO A 1 63 ? 0.587 -8.804 -1.483 1.00 0.00 63 PRO A N 15
ATOM 15451 C CA . PRO A 1 63 ? -0.332 -9.540 -0.609 1.00 0.00 63 PRO A CA 15
ATOM 15452 C C . PRO A 1 63 ? 0.373 -10.634 0.185 1.00 0.00 63 PRO A C 15
ATOM 15453 O O . PRO A 1 63 ? 0.868 -11.607 -0.385 1.00 0.00 63 PRO A O 15
ATOM 15464 N N . VAL A 1 64 ? 0.415 -10.470 1.503 1.00 0.00 64 VAL A N 15
ATOM 15465 C CA . VAL A 1 64 ? 1.058 -11.445 2.375 1.00 0.00 64 VAL A CA 15
ATOM 15466 C C . VAL A 1 64 ? 0.072 -12.518 2.822 1.00 0.00 64 VAL A C 15
ATOM 15467 O O . VAL A 1 64 ? 0.454 -13.504 3.452 1.00 0.00 64 VAL A O 15
ATOM 15480 N N . SER A 1 65 ? -1.200 -12.320 2.490 1.00 0.00 65 SER A N 15
ATOM 15481 C CA . SER A 1 65 ? -2.243 -13.269 2.860 1.00 0.00 65 SER A CA 15
ATOM 15482 C C . SER A 1 65 ? -2.146 -14.538 2.019 1.00 0.00 65 SER A C 15
ATOM 15483 O O . SER A 1 65 ? -2.946 -15.461 2.171 1.00 0.00 65 SER A O 15
ATOM 15491 N N . GLY A 1 66 ? -1.158 -14.577 1.130 1.00 0.00 66 GLY A N 15
ATOM 15492 C CA . GLY A 1 66 ? -0.972 -15.737 0.277 1.00 0.00 66 GLY A CA 15
ATOM 15493 C C . GLY A 1 66 ? -1.316 -17.035 0.980 1.00 0.00 66 GLY A C 15
ATOM 15494 O O . GLY A 1 66 ? -2.405 -17.585 0.817 1.00 0.00 66 GLY A O 15
ATOM 15498 N N . PRO A 1 67 ? -0.371 -17.545 1.784 1.00 0.00 67 PRO A N 15
ATOM 15499 C CA . PRO A 1 67 ? -0.555 -18.793 2.530 1.00 0.00 67 PRO A CA 15
ATOM 15500 C C . PRO A 1 67 ? -1.574 -18.650 3.656 1.00 0.00 67 PRO A C 15
ATOM 15501 O O . PRO A 1 67 ? -2.056 -19.644 4.199 1.00 0.00 67 PRO A O 15
ATOM 15512 N N . SER A 1 68 ? -1.897 -17.408 4.001 1.00 0.00 68 SER A N 15
ATOM 15513 C CA . SER A 1 68 ? -2.856 -17.136 5.065 1.00 0.00 68 SER A CA 15
ATOM 15514 C C . SER A 1 68 ? -4.228 -17.705 4.719 1.00 0.00 68 SER A C 15
ATOM 15515 O O . SER A 1 68 ? -5.063 -17.023 4.125 1.00 0.00 68 SER A O 15
ATOM 15523 N N . SER A 1 69 ? -4.453 -18.960 5.094 1.00 0.00 69 SER A N 15
ATOM 15524 C CA . SER A 1 69 ? -5.722 -19.625 4.820 1.00 0.00 69 SER A CA 15
ATOM 15525 C C . SER A 1 69 ? -6.505 -19.852 6.110 1.00 0.00 69 SER A C 15
ATOM 15526 O O . SER A 1 69 ? -5.940 -20.233 7.134 1.00 0.00 69 SER A O 15
ATOM 15534 N N . GLY A 1 70 ? -7.812 -19.614 6.050 1.00 0.00 70 GLY A N 15
ATOM 15535 C CA . GLY A 1 70 ? -8.654 -19.797 7.218 1.00 0.00 70 GLY A CA 15
ATOM 15536 C C . GLY A 1 70 ? -10.078 -19.335 6.985 1.00 0.00 70 GLY A C 15
ATOM 15537 O O . GLY A 1 70 ? -10.393 -18.779 5.933 1.00 0.00 70 GLY A O 15
ATOM 15541 N N . GLY A 1 1 ? -10.697 1.843 17.995 1.00 0.00 1 GLY A N 16
ATOM 15542 C CA . GLY A 1 1 ? -11.961 1.526 17.357 1.00 0.00 1 GLY A CA 16
ATOM 15543 C C . GLY A 1 1 ? -12.590 0.263 17.912 1.00 0.00 1 GLY A C 16
ATOM 15544 O O . GLY A 1 1 ? -12.573 0.033 19.121 1.00 0.00 1 GLY A O 16
ATOM 15548 N N . SER A 1 2 ? -13.148 -0.557 17.026 1.00 0.00 2 SER A N 16
ATOM 15549 C CA . SER A 1 2 ? -13.790 -1.800 17.435 1.00 0.00 2 SER A CA 16
ATOM 15550 C C . SER A 1 2 ? -12.974 -3.007 16.982 1.00 0.00 2 SER A C 16
ATOM 15551 O O . SER A 1 2 ? -12.481 -3.049 15.855 1.00 0.00 2 SER A O 16
ATOM 15559 N N . SER A 1 3 ? -12.837 -3.988 17.869 1.00 0.00 3 SER A N 16
ATOM 15560 C CA . SER A 1 3 ? -12.078 -5.195 17.564 1.00 0.00 3 SER A CA 16
ATOM 15561 C C . SER A 1 3 ? -12.532 -5.801 16.239 1.00 0.00 3 SER A C 16
ATOM 15562 O O . SER A 1 3 ? -13.726 -5.866 15.950 1.00 0.00 3 SER A O 16
ATOM 15570 N N . GLY A 1 4 ? -11.568 -6.244 15.437 1.00 0.00 4 GLY A N 16
ATOM 15571 C CA . GLY A 1 4 ? -11.887 -6.839 14.153 1.00 0.00 4 GLY A CA 16
ATOM 15572 C C . GLY A 1 4 ? -10.858 -6.508 13.089 1.00 0.00 4 GLY A C 16
ATOM 15573 O O . GLY A 1 4 ? -10.263 -5.431 13.106 1.00 0.00 4 GLY A O 16
ATOM 15577 N N . SER A 1 5 ? -10.647 -7.438 12.163 1.00 0.00 5 SER A N 16
ATOM 15578 C CA . SER A 1 5 ? -9.679 -7.242 11.090 1.00 0.00 5 SER A CA 16
ATOM 15579 C C . SER A 1 5 ? -10.274 -6.396 9.969 1.00 0.00 5 SER A C 16
ATOM 15580 O O . SER A 1 5 ? -11.405 -6.623 9.539 1.00 0.00 5 SER A O 16
ATOM 15588 N N . SER A 1 6 ? -9.504 -5.419 9.500 1.00 0.00 6 SER A N 16
ATOM 15589 C CA . SER A 1 6 ? -9.955 -4.536 8.432 1.00 0.00 6 SER A CA 16
ATOM 15590 C C . SER A 1 6 ? -8.928 -4.477 7.305 1.00 0.00 6 SER A C 16
ATOM 15591 O O . SER A 1 6 ? -7.730 -4.342 7.549 1.00 0.00 6 SER A O 16
ATOM 15599 N N . GLY A 1 7 ? -9.407 -4.580 6.069 1.00 0.00 7 GLY A N 16
ATOM 15600 C CA . GLY A 1 7 ? -8.519 -4.536 4.923 1.00 0.00 7 GLY A CA 16
ATOM 15601 C C . GLY A 1 7 ? -7.615 -5.751 4.843 1.00 0.00 7 GLY A C 16
ATOM 15602 O O . GLY A 1 7 ? -7.426 -6.460 5.832 1.00 0.00 7 GLY A O 16
ATOM 15606 N N . THR A 1 8 ? -7.056 -5.994 3.662 1.00 0.00 8 THR A N 16
ATOM 15607 C CA . THR A 1 8 ? -6.171 -7.133 3.455 1.00 0.00 8 THR A CA 16
ATOM 15608 C C . THR A 1 8 ? -4.741 -6.799 3.865 1.00 0.00 8 THR A C 16
ATOM 15609 O O . THR A 1 8 ? -4.233 -5.709 3.601 1.00 0.00 8 THR A O 16
ATOM 15620 N N . PRO A 1 9 ? -4.074 -7.757 4.525 1.00 0.00 9 PRO A N 16
ATOM 15621 C CA . PRO A 1 9 ? -2.692 -7.588 4.984 1.00 0.00 9 PRO A CA 16
ATOM 15622 C C . PRO A 1 9 ? -1.698 -7.555 3.828 1.00 0.00 9 PRO A C 16
ATOM 15623 O O . PRO A 1 9 ? -1.776 -8.367 2.906 1.00 0.00 9 PRO A O 16
ATOM 15634 N N . TYR A 1 10 ? -0.763 -6.613 3.885 1.00 0.00 10 TYR A N 16
ATOM 15635 C CA . TYR A 1 10 ? 0.246 -6.474 2.842 1.00 0.00 10 TYR A CA 16
ATOM 15636 C C . TYR A 1 10 ? 1.616 -6.178 3.445 1.00 0.00 10 TYR A C 16
ATOM 15637 O O . TYR A 1 10 ? 1.742 -5.962 4.651 1.00 0.00 10 TYR A O 16
ATOM 15655 N N . ARG A 1 11 ? 2.639 -6.169 2.597 1.00 0.00 11 ARG A N 16
ATOM 15656 C CA . ARG A 1 11 ? 4.000 -5.900 3.045 1.00 0.00 11 ARG A CA 16
ATOM 15657 C C . ARG A 1 11 ? 4.777 -5.122 1.986 1.00 0.00 11 ARG A C 16
ATOM 15658 O O . ARG A 1 11 ? 4.868 -5.544 0.834 1.00 0.00 11 ARG A O 16
ATOM 15679 N N . ALA A 1 12 ? 5.336 -3.985 2.386 1.00 0.00 12 ALA A N 16
ATOM 15680 C CA . ALA A 1 12 ? 6.106 -3.149 1.473 1.00 0.00 12 ALA A CA 16
ATOM 15681 C C . ALA A 1 12 ? 7.383 -3.855 1.028 1.00 0.00 12 ALA A C 16
ATOM 15682 O O . ALA A 1 12 ? 8.294 -4.071 1.827 1.00 0.00 12 ALA A O 16
ATOM 15689 N N . MET A 1 13 ? 7.441 -4.212 -0.251 1.00 0.00 13 MET A N 16
ATOM 15690 C CA . MET A 1 13 ? 8.607 -4.893 -0.801 1.00 0.00 13 MET A CA 16
ATOM 15691 C C . MET A 1 13 ? 9.775 -3.925 -0.964 1.00 0.00 13 MET A C 16
ATOM 15692 O O . MET A 1 13 ? 10.938 -4.322 -0.886 1.00 0.00 13 MET A O 16
ATOM 15706 N N . TYR A 1 14 ? 9.458 -2.656 -1.191 1.00 0.00 14 TYR A N 16
ATOM 15707 C CA . TYR A 1 14 ? 10.481 -1.632 -1.368 1.00 0.00 14 TYR A CA 16
ATOM 15708 C C . TYR A 1 14 ? 10.031 -0.303 -0.770 1.00 0.00 14 TYR A C 16
ATOM 15709 O O . TYR A 1 14 ? 8.912 0.150 -1.009 1.00 0.00 14 TYR A O 16
ATOM 15727 N N . GLN A 1 15 ? 10.913 0.317 0.008 1.00 0.00 15 GLN A N 16
ATOM 15728 C CA . GLN A 1 15 ? 10.607 1.594 0.641 1.00 0.00 15 GLN A CA 16
ATOM 15729 C C . GLN A 1 15 ? 10.110 2.606 -0.386 1.00 0.00 15 GLN A C 16
ATOM 15730 O O . GLN A 1 15 ? 10.618 2.668 -1.507 1.00 0.00 15 GLN A O 16
ATOM 15744 N N . TYR A 1 16 ? 9.115 3.396 0.001 1.00 0.00 16 TYR A N 16
ATOM 15745 C CA . TYR A 1 16 ? 8.548 4.403 -0.887 1.00 0.00 16 TYR A CA 16
ATOM 15746 C C . TYR A 1 16 ? 8.665 5.796 -0.277 1.00 0.00 16 TYR A C 16
ATOM 15747 O O . TYR A 1 16 ? 8.410 5.989 0.912 1.00 0.00 16 TYR A O 16
ATOM 15765 N N . ARG A 1 17 ? 9.052 6.765 -1.101 1.00 0.00 17 ARG A N 16
ATOM 15766 C CA . ARG A 1 17 ? 9.204 8.141 -0.644 1.00 0.00 17 ARG A CA 16
ATOM 15767 C C . ARG A 1 17 ? 8.172 9.050 -1.303 1.00 0.00 17 ARG A C 16
ATOM 15768 O O . ARG A 1 17 ? 8.407 9.631 -2.363 1.00 0.00 17 ARG A O 16
ATOM 15789 N N . PRO A 1 18 ? 7.000 9.178 -0.663 1.00 0.00 18 PRO A N 16
ATOM 15790 C CA . PRO A 1 18 ? 5.908 10.014 -1.170 1.00 0.00 18 PRO A CA 16
ATOM 15791 C C . PRO A 1 18 ? 6.230 11.503 -1.082 1.00 0.00 18 PRO A C 16
ATOM 15792 O O . PRO A 1 18 ? 6.815 11.963 -0.102 1.00 0.00 18 PRO A O 16
ATOM 15803 N N . GLN A 1 19 ? 5.843 12.248 -2.112 1.00 0.00 19 GLN A N 16
ATOM 15804 C CA . GLN A 1 19 ? 6.091 13.685 -2.150 1.00 0.00 19 GLN A CA 16
ATOM 15805 C C . GLN A 1 19 ? 4.850 14.463 -1.725 1.00 0.00 19 GLN A C 16
ATOM 15806 O O . GLN A 1 19 ? 4.940 15.621 -1.319 1.00 0.00 19 GLN A O 16
ATOM 15820 N N . ASN A 1 20 ? 3.692 13.819 -1.824 1.00 0.00 20 ASN A N 16
ATOM 15821 C CA . ASN A 1 20 ? 2.431 14.451 -1.451 1.00 0.00 20 ASN A CA 16
ATOM 15822 C C . ASN A 1 20 ? 1.741 13.673 -0.335 1.00 0.00 20 ASN A C 16
ATOM 15823 O O . ASN A 1 20 ? 1.681 12.445 -0.368 1.00 0.00 20 ASN A O 16
ATOM 15834 N N . GLU A 1 21 ? 1.223 14.399 0.651 1.00 0.00 21 GLU A N 16
ATOM 15835 C CA . GLU A 1 21 ? 0.537 13.776 1.777 1.00 0.00 21 GLU A CA 16
ATOM 15836 C C . GLU A 1 21 ? -0.454 12.721 1.295 1.00 0.00 21 GLU A C 16
ATOM 15837 O O . GLU A 1 21 ? -0.566 11.644 1.882 1.00 0.00 21 GLU A O 16
ATOM 15849 N N . ASP A 1 22 ? -1.172 13.039 0.224 1.00 0.00 22 ASP A N 16
ATOM 15850 C CA . ASP A 1 22 ? -2.155 12.120 -0.339 1.00 0.00 22 ASP A CA 16
ATOM 15851 C C . ASP A 1 22 ? -1.596 10.702 -0.406 1.00 0.00 22 ASP A C 16
ATOM 15852 O O . ASP A 1 22 ? -2.265 9.743 -0.021 1.00 0.00 22 ASP A O 16
ATOM 15861 N N . GLU A 1 23 ? -0.367 10.578 -0.897 1.00 0.00 23 GLU A N 16
ATOM 15862 C CA . GLU A 1 23 ? 0.280 9.276 -1.016 1.00 0.00 23 GLU A CA 16
ATOM 15863 C C . GLU A 1 23 ? 0.758 8.780 0.346 1.00 0.00 23 GLU A C 16
ATOM 15864 O O . GLU A 1 23 ? 1.204 9.565 1.184 1.00 0.00 23 GLU A O 16
ATOM 15876 N N . LEU A 1 24 ? 0.661 7.473 0.560 1.00 0.00 24 LEU A N 16
ATOM 15877 C CA . LEU A 1 24 ? 1.082 6.870 1.820 1.00 0.00 24 LEU A CA 16
ATOM 15878 C C . LEU A 1 24 ? 2.514 6.354 1.724 1.00 0.00 24 LEU A C 16
ATOM 15879 O O . LEU A 1 24 ? 2.878 5.680 0.760 1.00 0.00 24 LEU A O 16
ATOM 15895 N N . GLU A 1 25 ? 3.322 6.673 2.730 1.00 0.00 25 GLU A N 16
ATOM 15896 C CA . GLU A 1 25 ? 4.714 6.239 2.759 1.00 0.00 25 GLU A CA 16
ATOM 15897 C C . GLU A 1 25 ? 4.818 4.771 3.160 1.00 0.00 25 GLU A C 16
ATOM 15898 O O . GLU A 1 25 ? 3.988 4.261 3.914 1.00 0.00 25 GLU A O 16
ATOM 15910 N N . LEU A 1 26 ? 5.843 4.096 2.651 1.00 0.00 26 LEU A N 16
ATOM 15911 C CA . LEU A 1 26 ? 6.057 2.685 2.955 1.00 0.00 26 LEU A CA 16
ATOM 15912 C C . LEU A 1 26 ? 7.531 2.404 3.224 1.00 0.00 26 LEU A C 16
ATOM 15913 O O . LEU A 1 26 ? 8.407 3.143 2.774 1.00 0.00 26 LEU A O 16
ATOM 15929 N N . ARG A 1 27 ? 7.799 1.330 3.960 1.00 0.00 27 ARG A N 16
ATOM 15930 C CA . ARG A 1 27 ? 9.167 0.950 4.288 1.00 0.00 27 ARG A CA 16
ATOM 15931 C C . ARG A 1 27 ? 9.388 -0.543 4.059 1.00 0.00 27 ARG A C 16
ATOM 15932 O O . ARG A 1 27 ? 8.560 -1.368 4.445 1.00 0.00 27 ARG A O 16
ATOM 15953 N N . GLU A 1 28 ? 10.508 -0.880 3.428 1.00 0.00 28 GLU A N 16
ATOM 15954 C CA . GLU A 1 28 ? 10.835 -2.273 3.147 1.00 0.00 28 GLU A CA 16
ATOM 15955 C C . GLU A 1 28 ? 10.657 -3.136 4.392 1.00 0.00 28 GLU A C 16
ATOM 15956 O O . GLU A 1 28 ? 11.434 -3.043 5.342 1.00 0.00 28 GLU A O 16
ATOM 15968 N N . GLY A 1 29 ? 9.626 -3.977 4.381 1.00 0.00 29 GLY A N 16
ATOM 15969 C CA . GLY A 1 29 ? 9.363 -4.844 5.514 1.00 0.00 29 GLY A CA 16
ATOM 15970 C C . GLY A 1 29 ? 8.098 -4.461 6.256 1.00 0.00 29 GLY A C 16
ATOM 15971 O O . GLY A 1 29 ? 7.408 -5.320 6.806 1.00 0.00 29 GLY A O 16
ATOM 15975 N N . ASP A 1 30 ? 7.792 -3.168 6.273 1.00 0.00 30 ASP A N 16
ATOM 15976 C CA . ASP A 1 30 ? 6.601 -2.673 6.953 1.00 0.00 30 ASP A CA 16
ATOM 15977 C C . ASP A 1 30 ? 5.336 -3.247 6.322 1.00 0.00 30 ASP A C 16
ATOM 15978 O O . ASP A 1 30 ? 5.253 -3.398 5.103 1.00 0.00 30 ASP A O 16
ATOM 15987 N N . ARG A 1 31 ? 4.355 -3.566 7.160 1.00 0.00 31 ARG A N 16
ATOM 15988 C CA . ARG A 1 31 ? 3.096 -4.125 6.684 1.00 0.00 31 ARG A CA 16
ATOM 15989 C C . ARG A 1 31 ? 2.140 -3.019 6.248 1.00 0.00 31 ARG A C 16
ATOM 15990 O O . ARG A 1 31 ? 2.197 -1.899 6.756 1.00 0.00 31 ARG A O 16
ATOM 16011 N N . VAL A 1 32 ? 1.261 -3.341 5.304 1.00 0.00 32 VAL A N 16
ATOM 16012 C CA . VAL A 1 32 ? 0.292 -2.375 4.800 1.00 0.00 32 VAL A CA 16
ATOM 16013 C C . VAL A 1 32 ? -1.123 -2.940 4.848 1.00 0.00 32 VAL A C 16
ATOM 16014 O O . VAL A 1 32 ? -1.334 -4.133 4.630 1.00 0.00 32 VAL A O 16
ATOM 16027 N N . ASP A 1 33 ? -2.089 -2.075 5.135 1.00 0.00 33 ASP A N 16
ATOM 16028 C CA . ASP A 1 33 ? -3.486 -2.487 5.211 1.00 0.00 33 ASP A CA 16
ATOM 16029 C C . ASP A 1 33 ? -4.279 -1.942 4.027 1.00 0.00 33 ASP A C 16
ATOM 16030 O O . ASP A 1 33 ? -4.745 -0.802 4.051 1.00 0.00 33 ASP A O 16
ATOM 16039 N N . VAL A 1 34 ? -4.427 -2.762 2.992 1.00 0.00 34 VAL A N 16
ATOM 16040 C CA . VAL A 1 34 ? -5.163 -2.363 1.799 1.00 0.00 34 VAL A CA 16
ATOM 16041 C C . VAL A 1 34 ? -6.666 -2.506 2.006 1.00 0.00 34 VAL A C 16
ATOM 16042 O O . VAL A 1 34 ? -7.134 -3.501 2.559 1.00 0.00 34 VAL A O 16
ATOM 16055 N N . MET A 1 35 ? -7.418 -1.506 1.559 1.00 0.00 35 MET A N 16
ATOM 16056 C CA . MET A 1 35 ? -8.870 -1.522 1.694 1.00 0.00 35 MET A CA 16
ATOM 16057 C C . MET A 1 35 ? -9.542 -1.637 0.330 1.00 0.00 35 MET A C 16
ATOM 16058 O O . MET A 1 35 ? -10.413 -2.483 0.126 1.00 0.00 35 MET A O 16
ATOM 16072 N N . GLN A 1 36 ? -9.132 -0.781 -0.601 1.00 0.00 36 GLN A N 16
ATOM 16073 C CA . GLN A 1 36 ? -9.696 -0.787 -1.945 1.00 0.00 36 GLN A CA 16
ATOM 16074 C C . GLN A 1 36 ? -8.595 -0.877 -2.997 1.00 0.00 36 GLN A C 16
ATOM 16075 O O . GLN A 1 36 ? -7.485 -0.389 -2.789 1.00 0.00 36 GLN A O 16
ATOM 16089 N N . GLN A 1 37 ? -8.912 -1.503 -4.126 1.00 0.00 37 GLN A N 16
ATOM 16090 C CA . GLN A 1 37 ? -7.949 -1.657 -5.209 1.00 0.00 37 GLN A CA 16
ATOM 16091 C C . GLN A 1 37 ? -8.399 -0.895 -6.451 1.00 0.00 37 GLN A C 16
ATOM 16092 O O . GLN A 1 37 ? -9.577 -0.918 -6.812 1.00 0.00 37 GLN A O 16
ATOM 16106 N N . CYS A 1 38 ? -7.456 -0.222 -7.101 1.00 0.00 38 CYS A N 16
ATOM 16107 C CA . CYS A 1 38 ? -7.757 0.548 -8.302 1.00 0.00 38 CYS A CA 16
ATOM 16108 C C . CYS A 1 38 ? -7.646 -0.324 -9.549 1.00 0.00 38 CYS A C 16
ATOM 16109 O O . CYS A 1 38 ? -7.103 -1.427 -9.500 1.00 0.00 38 CYS A O 16
ATOM 16117 N N . ASP A 1 39 ? -8.165 0.179 -10.664 1.00 0.00 39 ASP A N 16
ATOM 16118 C CA . ASP A 1 39 ? -8.125 -0.554 -11.924 1.00 0.00 39 ASP A CA 16
ATOM 16119 C C . ASP A 1 39 ? -6.899 -0.163 -12.742 1.00 0.00 39 ASP A C 16
ATOM 16120 O O . ASP A 1 39 ? -6.728 -0.610 -13.876 1.00 0.00 39 ASP A O 16
ATOM 16129 N N . ASP A 1 40 ? -6.048 0.675 -12.159 1.00 0.00 40 ASP A N 16
ATOM 16130 C CA . ASP A 1 40 ? -4.837 1.127 -12.833 1.00 0.00 40 ASP A CA 16
ATOM 16131 C C . ASP A 1 40 ? -3.626 0.321 -12.374 1.00 0.00 40 ASP A C 16
ATOM 16132 O O . ASP A 1 40 ? -2.673 0.128 -13.128 1.00 0.00 40 ASP A O 16
ATOM 16141 N N . GLY A 1 41 ? -3.670 -0.147 -11.130 1.00 0.00 41 GLY A N 16
ATOM 16142 C CA . GLY A 1 41 ? -2.570 -0.926 -10.591 1.00 0.00 41 GLY A CA 16
ATOM 16143 C C . GLY A 1 41 ? -2.105 -0.415 -9.242 1.00 0.00 41 GLY A C 16
ATOM 16144 O O . GLY A 1 41 ? -1.080 -0.857 -8.724 1.00 0.00 41 GLY A O 16
ATOM 16148 N N . TRP A 1 42 ? -2.858 0.519 -8.673 1.00 0.00 42 TRP A N 16
ATOM 16149 C CA . TRP A 1 42 ? -2.515 1.092 -7.376 1.00 0.00 42 TRP A CA 16
ATOM 16150 C C . TRP A 1 42 ? -3.471 0.600 -6.294 1.00 0.00 42 TRP A C 16
ATOM 16151 O O . TRP A 1 42 ? -4.578 0.149 -6.589 1.00 0.00 42 TRP A O 16
ATOM 16172 N N . PHE A 1 43 ? -3.036 0.691 -5.042 1.00 0.00 43 PHE A N 16
ATOM 16173 C CA . PHE A 1 43 ? -3.854 0.254 -3.916 1.00 0.00 43 PHE A CA 16
ATOM 16174 C C . PHE A 1 43 ? -4.098 1.404 -2.943 1.00 0.00 43 PHE A C 16
ATOM 16175 O O . PHE A 1 43 ? -3.248 2.278 -2.771 1.00 0.00 43 PHE A O 16
ATOM 16192 N N . VAL A 1 44 ? -5.266 1.396 -2.308 1.00 0.00 44 VAL A N 16
ATOM 16193 C CA . VAL A 1 44 ? -5.623 2.437 -1.351 1.00 0.00 44 VAL A CA 16
ATOM 16194 C C . VAL A 1 44 ? -5.968 1.839 0.008 1.00 0.00 44 VAL A C 16
ATOM 16195 O O . VAL A 1 44 ? -6.938 1.095 0.143 1.00 0.00 44 VAL A O 16
ATOM 16208 N N . GLY A 1 45 ? -5.165 2.171 1.015 1.00 0.00 45 GLY A N 16
ATOM 16209 C CA . GLY A 1 45 ? -5.402 1.659 2.352 1.00 0.00 45 GLY A CA 16
ATOM 16210 C C . GLY A 1 45 ? -4.750 2.510 3.423 1.00 0.00 45 GLY A C 16
ATOM 16211 O O . GLY A 1 45 ? -4.734 3.737 3.328 1.00 0.00 45 GLY A O 16
ATOM 16215 N N . VAL A 1 46 ? -4.210 1.858 4.448 1.00 0.00 46 VAL A N 16
ATOM 16216 C CA . VAL A 1 46 ? -3.553 2.562 5.542 1.00 0.00 46 VAL A CA 16
ATOM 16217 C C . VAL A 1 46 ? -2.241 1.886 5.923 1.00 0.00 46 VAL A C 16
ATOM 16218 O O . VAL A 1 46 ? -2.095 0.671 5.787 1.00 0.00 46 VAL A O 16
ATOM 16231 N N . SER A 1 47 ? -1.289 2.680 6.402 1.00 0.00 47 SER A N 16
ATOM 16232 C CA . SER A 1 47 ? 0.014 2.159 6.799 1.00 0.00 47 SER A CA 16
ATOM 16233 C C . SER A 1 47 ? -0.040 1.581 8.211 1.00 0.00 47 SER A C 16
ATOM 16234 O O . SER A 1 47 ? -1.050 1.703 8.904 1.00 0.00 47 SER A O 16
ATOM 16242 N N . ARG A 1 48 ? 1.053 0.952 8.628 1.00 0.00 48 ARG A N 16
ATOM 16243 C CA . ARG A 1 48 ? 1.131 0.355 9.955 1.00 0.00 48 ARG A CA 16
ATOM 16244 C C . ARG A 1 48 ? 2.174 1.067 10.812 1.00 0.00 48 ARG A C 16
ATOM 16245 O O . ARG A 1 48 ? 2.422 0.681 11.955 1.00 0.00 48 ARG A O 16
ATOM 16266 N N . ARG A 1 49 ? 2.781 2.108 10.252 1.00 0.00 49 ARG A N 16
ATOM 16267 C CA . ARG A 1 49 ? 3.798 2.873 10.964 1.00 0.00 49 ARG A CA 16
ATOM 16268 C C . ARG A 1 49 ? 3.259 4.239 11.379 1.00 0.00 49 ARG A C 16
ATOM 16269 O O . ARG A 1 49 ? 3.462 4.682 12.510 1.00 0.00 49 ARG A O 16
ATOM 16290 N N . THR A 1 50 ? 2.571 4.904 10.456 1.00 0.00 50 THR A N 16
ATOM 16291 C CA . THR A 1 50 ? 2.005 6.220 10.724 1.00 0.00 50 THR A CA 16
ATOM 16292 C C . THR A 1 50 ? 0.493 6.142 10.901 1.00 0.00 50 THR A C 16
ATOM 16293 O O . THR A 1 50 ? -0.126 7.061 11.436 1.00 0.00 50 THR A O 16
ATOM 16304 N N . GLN A 1 51 ? -0.095 5.038 10.450 1.00 0.00 51 GLN A N 16
ATOM 16305 C CA . GLN A 1 51 ? -1.535 4.841 10.560 1.00 0.00 51 GLN A CA 16
ATOM 16306 C C . GLN A 1 51 ? -2.290 5.856 9.708 1.00 0.00 51 GLN A C 16
ATOM 16307 O O . GLN A 1 51 ? -3.428 6.215 10.012 1.00 0.00 51 GLN A O 16
ATOM 16321 N N . LYS A 1 52 ? -1.649 6.316 8.639 1.00 0.00 52 LYS A N 16
ATOM 16322 C CA . LYS A 1 52 ? -2.259 7.290 7.740 1.00 0.00 52 LYS A CA 16
ATOM 16323 C C . LYS A 1 52 ? -3.008 6.592 6.610 1.00 0.00 52 LYS A C 16
ATOM 16324 O O . LYS A 1 52 ? -2.801 5.405 6.354 1.00 0.00 52 LYS A O 16
ATOM 16343 N N . PHE A 1 53 ? -3.878 7.336 5.934 1.00 0.00 53 PHE A N 16
ATOM 16344 C CA . PHE A 1 53 ? -4.657 6.788 4.830 1.00 0.00 53 PHE A CA 16
ATOM 16345 C C . PHE A 1 53 ? -4.378 7.550 3.538 1.00 0.00 53 PHE A C 16
ATOM 16346 O O . PHE A 1 53 ? -4.450 8.777 3.500 1.00 0.00 53 PHE A O 16
ATOM 16363 N N . GLY A 1 54 ? -4.059 6.811 2.479 1.00 0.00 54 GLY A N 16
ATOM 16364 C CA . GLY A 1 54 ? -3.773 7.432 1.199 1.00 0.00 54 GLY A CA 16
ATOM 16365 C C . GLY A 1 54 ? -3.688 6.424 0.071 1.00 0.00 54 GLY A C 16
ATOM 16366 O O . GLY A 1 54 ? -4.249 5.331 0.161 1.00 0.00 54 GLY A O 16
ATOM 16370 N N . THR A 1 55 ? -2.986 6.790 -0.996 1.00 0.00 55 THR A N 16
ATOM 16371 C CA . THR A 1 55 ? -2.831 5.911 -2.148 1.00 0.00 55 THR A CA 16
ATOM 16372 C C . THR A 1 55 ? -1.359 5.667 -2.461 1.00 0.00 55 THR A C 16
ATOM 16373 O O . THR A 1 55 ? -0.546 6.591 -2.429 1.00 0.00 55 THR A O 16
ATOM 16384 N N . PHE A 1 56 ? -1.023 4.417 -2.764 1.00 0.00 56 PHE A N 16
ATOM 16385 C CA . PHE A 1 56 ? 0.353 4.052 -3.082 1.00 0.00 56 PHE A CA 16
ATOM 16386 C C . PHE A 1 56 ? 0.395 3.010 -4.197 1.00 0.00 56 PHE A C 16
ATOM 16387 O O . PHE A 1 56 ? -0.566 2.277 -4.432 1.00 0.00 56 PHE A O 16
ATOM 16404 N N . PRO A 1 57 ? 1.535 2.943 -4.900 1.00 0.00 57 PRO A N 16
ATOM 16405 C CA . PRO A 1 57 ? 1.730 1.995 -6.001 1.00 0.00 57 PRO A CA 16
ATOM 16406 C C . PRO A 1 57 ? 1.831 0.554 -5.514 1.00 0.00 57 PRO A C 16
ATOM 16407 O O . PRO A 1 57 ? 2.776 0.188 -4.817 1.00 0.00 57 PRO A O 16
ATOM 16418 N N . GLY A 1 58 ? 0.849 -0.262 -5.888 1.00 0.00 58 GLY A N 16
ATOM 16419 C CA . GLY A 1 58 ? 0.847 -1.655 -5.480 1.00 0.00 58 GLY A CA 16
ATOM 16420 C C . GLY A 1 58 ? 2.101 -2.388 -5.913 1.00 0.00 58 GLY A C 16
ATOM 16421 O O . GLY A 1 58 ? 2.441 -3.431 -5.357 1.00 0.00 58 GLY A O 16
ATOM 16425 N N . ASN A 1 59 ? 2.790 -1.842 -6.909 1.00 0.00 59 ASN A N 16
ATOM 16426 C CA . ASN A 1 59 ? 4.012 -2.452 -7.418 1.00 0.00 59 ASN A CA 16
ATOM 16427 C C . ASN A 1 59 ? 5.111 -2.435 -6.360 1.00 0.00 59 ASN A C 16
ATOM 16428 O O . ASN A 1 59 ? 6.155 -3.066 -6.523 1.00 0.00 59 ASN A O 16
ATOM 16439 N N . TYR A 1 60 ? 4.867 -1.709 -5.274 1.00 0.00 60 TYR A N 16
ATOM 16440 C CA . TYR A 1 60 ? 5.835 -1.607 -4.189 1.00 0.00 60 TYR A CA 16
ATOM 16441 C C . TYR A 1 60 ? 5.480 -2.559 -3.051 1.00 0.00 60 TYR A C 16
ATOM 16442 O O . TYR A 1 60 ? 6.351 -3.006 -2.305 1.00 0.00 60 TYR A O 16
ATOM 16460 N N . VAL A 1 61 ? 4.193 -2.866 -2.925 1.00 0.00 61 VAL A N 16
ATOM 16461 C CA . VAL A 1 61 ? 3.720 -3.766 -1.880 1.00 0.00 61 VAL A CA 16
ATOM 16462 C C . VAL A 1 61 ? 3.250 -5.091 -2.468 1.00 0.00 61 VAL A C 16
ATOM 16463 O O . VAL A 1 61 ? 3.146 -5.240 -3.685 1.00 0.00 61 VAL A O 16
ATOM 16476 N N . ALA A 1 62 ? 2.967 -6.052 -1.594 1.00 0.00 62 ALA A N 16
ATOM 16477 C CA . ALA A 1 62 ? 2.505 -7.366 -2.026 1.00 0.00 62 ALA A CA 16
ATOM 16478 C C . ALA A 1 62 ? 1.616 -8.011 -0.968 1.00 0.00 62 ALA A C 16
ATOM 16479 O O . ALA A 1 62 ? 1.778 -7.789 0.232 1.00 0.00 62 ALA A O 16
ATOM 16486 N N . PRO A 1 63 ? 0.654 -8.828 -1.421 1.00 0.00 63 PRO A N 16
ATOM 16487 C CA . PRO A 1 63 ? -0.280 -9.521 -0.529 1.00 0.00 63 PRO A CA 16
ATOM 16488 C C . PRO A 1 63 ? 0.401 -10.615 0.286 1.00 0.00 63 PRO A C 16
ATOM 16489 O O . PRO A 1 63 ? 0.735 -11.678 -0.238 1.00 0.00 63 PRO A O 16
ATOM 16500 N N . VAL A 1 64 ? 0.605 -10.348 1.573 1.00 0.00 64 VAL A N 16
ATOM 16501 C CA . VAL A 1 64 ? 1.245 -11.311 2.461 1.00 0.00 64 VAL A CA 16
ATOM 16502 C C . VAL A 1 64 ? 0.259 -12.382 2.913 1.00 0.00 64 VAL A C 16
ATOM 16503 O O . VAL A 1 64 ? 0.657 -13.440 3.402 1.00 0.00 64 VAL A O 16
ATOM 16516 N N . SER A 1 65 ? -1.029 -12.101 2.746 1.00 0.00 65 SER A N 16
ATOM 16517 C CA . SER A 1 65 ? -2.073 -13.039 3.140 1.00 0.00 65 SER A CA 16
ATOM 16518 C C . SER A 1 65 ? -1.816 -14.420 2.545 1.00 0.00 65 SER A C 16
ATOM 16519 O O . SER A 1 65 ? -2.306 -15.428 3.052 1.00 0.00 65 SER A O 16
ATOM 16527 N N . GLY A 1 66 ? -1.042 -14.457 1.464 1.00 0.00 66 GLY A N 16
ATOM 16528 C CA . GLY A 1 66 ? -0.732 -15.719 0.817 1.00 0.00 66 GLY A CA 16
ATOM 16529 C C . GLY A 1 66 ? -0.442 -16.825 1.811 1.00 0.00 66 GLY A C 16
ATOM 16530 O O . GLY A 1 66 ? 0.113 -16.593 2.886 1.00 0.00 66 GLY A O 16
ATOM 16534 N N . PRO A 1 67 ? -0.824 -18.061 1.456 1.00 0.00 67 PRO A N 16
ATOM 16535 C CA . PRO A 1 67 ? -0.613 -19.231 2.312 1.00 0.00 67 PRO A CA 16
ATOM 16536 C C . PRO A 1 67 ? 0.860 -19.612 2.421 1.00 0.00 67 PRO A C 16
ATOM 16537 O O . PRO A 1 67 ? 1.343 -20.476 1.689 1.00 0.00 67 PRO A O 16
ATOM 16548 N N . SER A 1 68 ? 1.568 -18.962 3.339 1.00 0.00 68 SER A N 16
ATOM 16549 C CA . SER A 1 68 ? 2.987 -19.231 3.541 1.00 0.00 68 SER A CA 16
ATOM 16550 C C . SER A 1 68 ? 3.191 -20.301 4.609 1.00 0.00 68 SER A C 16
ATOM 16551 O O . SER A 1 68 ? 4.144 -20.245 5.387 1.00 0.00 68 SER A O 16
ATOM 16559 N N . SER A 1 69 ? 2.288 -21.276 4.641 1.00 0.00 69 SER A N 16
ATOM 16560 C CA . SER A 1 69 ? 2.365 -22.358 5.615 1.00 0.00 69 SER A CA 16
ATOM 16561 C C . SER A 1 69 ? 3.555 -23.268 5.324 1.00 0.00 69 SER A C 16
ATOM 16562 O O . SER A 1 69 ? 3.960 -23.429 4.174 1.00 0.00 69 SER A O 16
ATOM 16570 N N . GLY A 1 70 ? 4.111 -23.860 6.376 1.00 0.00 70 GLY A N 16
ATOM 16571 C CA . GLY A 1 70 ? 5.248 -24.746 6.214 1.00 0.00 70 GLY A CA 16
ATOM 16572 C C . GLY A 1 70 ? 5.332 -25.790 7.310 1.00 0.00 70 GLY A C 16
ATOM 16573 O O . GLY A 1 70 ? 6.332 -25.874 8.022 1.00 0.00 70 GLY A O 16
ATOM 16577 N N . GLY A 1 1 ? -10.667 -15.368 21.294 1.00 0.00 1 GLY A N 17
ATOM 16578 C CA . GLY A 1 1 ? -11.263 -14.984 20.028 1.00 0.00 1 GLY A CA 17
ATOM 16579 C C . GLY A 1 1 ? -10.547 -13.815 19.381 1.00 0.00 1 GLY A C 17
ATOM 16580 O O . GLY A 1 1 ? -9.952 -12.985 20.069 1.00 0.00 1 GLY A O 17
ATOM 16584 N N . SER A 1 2 ? -10.602 -13.750 18.054 1.00 0.00 2 SER A N 17
ATOM 16585 C CA . SER A 1 2 ? -9.949 -12.676 17.314 1.00 0.00 2 SER A CA 17
ATOM 16586 C C . SER A 1 2 ? -10.779 -11.397 17.368 1.00 0.00 2 SER A C 17
ATOM 16587 O O . SER A 1 2 ? -11.994 -11.423 17.176 1.00 0.00 2 SER A O 17
ATOM 16595 N N . SER A 1 3 ? -10.112 -10.277 17.630 1.00 0.00 3 SER A N 17
ATOM 16596 C CA . SER A 1 3 ? -10.786 -8.987 17.713 1.00 0.00 3 SER A CA 17
ATOM 16597 C C . SER A 1 3 ? -11.596 -8.715 16.449 1.00 0.00 3 SER A C 17
ATOM 16598 O O . SER A 1 3 ? -12.727 -8.234 16.514 1.00 0.00 3 SER A O 17
ATOM 16606 N N . GLY A 1 4 ? -11.008 -9.028 15.298 1.00 0.00 4 GLY A N 17
ATOM 16607 C CA . GLY A 1 4 ? -11.688 -8.811 14.035 1.00 0.00 4 GLY A CA 17
ATOM 16608 C C . GLY A 1 4 ? -11.376 -7.454 13.434 1.00 0.00 4 GLY A C 17
ATOM 16609 O O . GLY A 1 4 ? -11.321 -6.451 14.145 1.00 0.00 4 GLY A O 17
ATOM 16613 N N . SER A 1 5 ? -11.170 -7.424 12.122 1.00 0.00 5 SER A N 17
ATOM 16614 C CA . SER A 1 5 ? -10.856 -6.181 11.426 1.00 0.00 5 SER A CA 17
ATOM 16615 C C . SER A 1 5 ? -11.146 -6.306 9.933 1.00 0.00 5 SER A C 17
ATOM 16616 O O . SER A 1 5 ? -11.426 -7.395 9.433 1.00 0.00 5 SER A O 17
ATOM 16624 N N . SER A 1 6 ? -11.076 -5.182 9.227 1.00 0.00 6 SER A N 17
ATOM 16625 C CA . SER A 1 6 ? -11.333 -5.163 7.792 1.00 0.00 6 SER A CA 17
ATOM 16626 C C . SER A 1 6 ? -10.085 -4.745 7.021 1.00 0.00 6 SER A C 17
ATOM 16627 O O . SER A 1 6 ? -9.342 -3.863 7.451 1.00 0.00 6 SER A O 17
ATOM 16635 N N . GLY A 1 7 ? -9.860 -5.386 5.878 1.00 0.00 7 GLY A N 17
ATOM 16636 C CA . GLY A 1 7 ? -8.701 -5.068 5.065 1.00 0.00 7 GLY A CA 17
ATOM 16637 C C . GLY A 1 7 ? -7.723 -6.223 4.973 1.00 0.00 7 GLY A C 17
ATOM 16638 O O . GLY A 1 7 ? -7.477 -6.919 5.959 1.00 0.00 7 GLY A O 17
ATOM 16642 N N . THR A 1 8 ? -7.163 -6.429 3.785 1.00 0.00 8 THR A N 17
ATOM 16643 C CA . THR A 1 8 ? -6.209 -7.509 3.567 1.00 0.00 8 THR A CA 17
ATOM 16644 C C . THR A 1 8 ? -4.794 -7.074 3.932 1.00 0.00 8 THR A C 17
ATOM 16645 O O . THR A 1 8 ? -4.365 -5.959 3.634 1.00 0.00 8 THR A O 17
ATOM 16656 N N . PRO A 1 9 ? -4.049 -7.974 4.591 1.00 0.00 9 PRO A N 17
ATOM 16657 C CA . PRO A 1 9 ? -2.670 -7.705 5.009 1.00 0.00 9 PRO A CA 17
ATOM 16658 C C . PRO A 1 9 ? -1.710 -7.631 3.827 1.00 0.00 9 PRO A C 17
ATOM 16659 O O . PRO A 1 9 ? -1.813 -8.412 2.881 1.00 0.00 9 PRO A O 17
ATOM 16670 N N . TYR A 1 10 ? -0.776 -6.688 3.888 1.00 0.00 10 TYR A N 17
ATOM 16671 C CA . TYR A 1 10 ? 0.202 -6.511 2.821 1.00 0.00 10 TYR A CA 17
ATOM 16672 C C . TYR A 1 10 ? 1.582 -6.200 3.393 1.00 0.00 10 TYR A C 17
ATOM 16673 O O . TYR A 1 10 ? 1.748 -6.066 4.606 1.00 0.00 10 TYR A O 17
ATOM 16691 N N . ARG A 1 11 ? 2.569 -6.085 2.511 1.00 0.00 11 ARG A N 17
ATOM 16692 C CA . ARG A 1 11 ? 3.935 -5.790 2.926 1.00 0.00 11 ARG A CA 17
ATOM 16693 C C . ARG A 1 11 ? 4.669 -4.991 1.853 1.00 0.00 11 ARG A C 17
ATOM 16694 O O . ARG A 1 11 ? 4.664 -5.360 0.679 1.00 0.00 11 ARG A O 17
ATOM 16715 N N . ALA A 1 12 ? 5.299 -3.896 2.264 1.00 0.00 12 ALA A N 17
ATOM 16716 C CA . ALA A 1 12 ? 6.038 -3.046 1.339 1.00 0.00 12 ALA A CA 17
ATOM 16717 C C . ALA A 1 12 ? 7.341 -3.710 0.906 1.00 0.00 12 ALA A C 17
ATOM 16718 O O . ALA A 1 12 ? 8.339 -3.667 1.624 1.00 0.00 12 ALA A O 17
ATOM 16725 N N . MET A 1 13 ? 7.323 -4.326 -0.272 1.00 0.00 13 MET A N 17
ATOM 16726 C CA . MET A 1 13 ? 8.504 -4.998 -0.801 1.00 0.00 13 MET A CA 17
ATOM 16727 C C . MET A 1 13 ? 9.671 -4.025 -0.932 1.00 0.00 13 MET A C 17
ATOM 16728 O O . MET A 1 13 ? 10.834 -4.426 -0.887 1.00 0.00 13 MET A O 17
ATOM 16742 N N . TYR A 1 14 ? 9.353 -2.746 -1.093 1.00 0.00 14 TYR A N 17
ATOM 16743 C CA . TYR A 1 14 ? 10.376 -1.716 -1.234 1.00 0.00 14 TYR A CA 17
ATOM 16744 C C . TYR A 1 14 ? 9.890 -0.385 -0.667 1.00 0.00 14 TYR A C 17
ATOM 16745 O O . TYR A 1 14 ? 8.747 0.014 -0.887 1.00 0.00 14 TYR A O 17
ATOM 16763 N N . GLN A 1 15 ? 10.768 0.297 0.061 1.00 0.00 15 GLN A N 17
ATOM 16764 C CA . GLN A 1 15 ? 10.430 1.583 0.659 1.00 0.00 15 GLN A CA 17
ATOM 16765 C C . GLN A 1 15 ? 9.940 2.564 -0.401 1.00 0.00 15 GLN A C 17
ATOM 16766 O O . GLN A 1 15 ? 10.490 2.630 -1.501 1.00 0.00 15 GLN A O 17
ATOM 16780 N N . TYR A 1 16 ? 8.904 3.323 -0.064 1.00 0.00 16 TYR A N 17
ATOM 16781 C CA . TYR A 1 16 ? 8.339 4.299 -0.988 1.00 0.00 16 TYR A CA 17
ATOM 16782 C C . TYR A 1 16 ? 8.575 5.722 -0.490 1.00 0.00 16 TYR A C 17
ATOM 16783 O O . TYR A 1 16 ? 8.661 5.964 0.715 1.00 0.00 16 TYR A O 17
ATOM 16801 N N . ARG A 1 17 ? 8.679 6.660 -1.425 1.00 0.00 17 ARG A N 17
ATOM 16802 C CA . ARG A 1 17 ? 8.906 8.059 -1.083 1.00 0.00 17 ARG A CA 17
ATOM 16803 C C . ARG A 1 17 ? 7.845 8.953 -1.718 1.00 0.00 17 ARG A C 17
ATOM 16804 O O . ARG A 1 17 ? 8.007 9.456 -2.830 1.00 0.00 17 ARG A O 17
ATOM 16825 N N . PRO A 1 18 ? 6.732 9.156 -0.997 1.00 0.00 18 PRO A N 17
ATOM 16826 C CA . PRO A 1 18 ? 5.623 9.989 -1.470 1.00 0.00 18 PRO A CA 17
ATOM 16827 C C . PRO A 1 18 ? 5.986 11.470 -1.508 1.00 0.00 18 PRO A C 17
ATOM 16828 O O . PRO A 1 18 ? 6.437 12.033 -0.511 1.00 0.00 18 PRO A O 17
ATOM 16839 N N . GLN A 1 19 ? 5.786 12.094 -2.664 1.00 0.00 19 GLN A N 17
ATOM 16840 C CA . GLN A 1 19 ? 6.093 13.510 -2.831 1.00 0.00 19 GLN A CA 17
ATOM 16841 C C . GLN A 1 19 ? 5.140 14.373 -2.012 1.00 0.00 19 GLN A C 17
ATOM 16842 O O . GLN A 1 19 ? 5.500 15.463 -1.569 1.00 0.00 19 GLN A O 17
ATOM 16856 N N . ASN A 1 20 ? 3.922 13.879 -1.815 1.00 0.00 20 ASN A N 17
ATOM 16857 C CA . ASN A 1 20 ? 2.916 14.606 -1.049 1.00 0.00 20 ASN A CA 17
ATOM 16858 C C . ASN A 1 20 ? 2.260 13.699 -0.012 1.00 0.00 20 ASN A C 17
ATOM 16859 O O . ASN A 1 20 ? 2.470 12.487 -0.013 1.00 0.00 20 ASN A O 17
ATOM 16870 N N . GLU A 1 21 ? 1.465 14.296 0.870 1.00 0.00 21 GLU A N 17
ATOM 16871 C CA . GLU A 1 21 ? 0.779 13.542 1.912 1.00 0.00 21 GLU A CA 17
ATOM 16872 C C . GLU A 1 21 ? -0.259 12.600 1.308 1.00 0.00 21 GLU A C 17
ATOM 16873 O O . GLU A 1 21 ? -0.397 11.454 1.737 1.00 0.00 21 GLU A O 17
ATOM 16885 N N . ASP A 1 22 ? -0.986 13.092 0.311 1.00 0.00 22 ASP A N 17
ATOM 16886 C CA . ASP A 1 22 ? -2.012 12.295 -0.353 1.00 0.00 22 ASP A CA 17
ATOM 16887 C C . ASP A 1 22 ? -1.584 10.834 -0.453 1.00 0.00 22 ASP A C 17
ATOM 16888 O O . ASP A 1 22 ? -2.371 9.928 -0.183 1.00 0.00 22 ASP A O 17
ATOM 16897 N N . GLU A 1 23 ? -0.333 10.615 -0.844 1.00 0.00 23 GLU A N 17
ATOM 16898 C CA . GLU A 1 23 ? 0.198 9.263 -0.982 1.00 0.00 23 GLU A CA 17
ATOM 16899 C C . GLU A 1 23 ? 0.637 8.710 0.371 1.00 0.00 23 GLU A C 17
ATOM 16900 O O . GLU A 1 23 ? 1.057 9.459 1.254 1.00 0.00 23 GLU A O 17
ATOM 16912 N N . LEU A 1 24 ? 0.536 7.395 0.526 1.00 0.00 24 LEU A N 17
ATOM 16913 C CA . LEU A 1 24 ? 0.922 6.740 1.771 1.00 0.00 24 LEU A CA 17
ATOM 16914 C C . LEU A 1 24 ? 2.353 6.219 1.692 1.00 0.00 24 LEU A C 17
ATOM 16915 O O . LEU A 1 24 ? 2.669 5.372 0.858 1.00 0.00 24 LEU A O 17
ATOM 16931 N N . GLU A 1 25 ? 3.213 6.731 2.567 1.00 0.00 25 GLU A N 17
ATOM 16932 C CA . GLU A 1 25 ? 4.611 6.315 2.595 1.00 0.00 25 GLU A CA 17
ATOM 16933 C C . GLU A 1 25 ? 4.736 4.856 3.024 1.00 0.00 25 GLU A C 17
ATOM 16934 O O . GLU A 1 25 ? 3.852 4.314 3.688 1.00 0.00 25 GLU A O 17
ATOM 16946 N N . LEU A 1 26 ? 5.839 4.225 2.638 1.00 0.00 26 LEU A N 17
ATOM 16947 C CA . LEU A 1 26 ? 6.081 2.828 2.981 1.00 0.00 26 LEU A CA 17
ATOM 16948 C C . LEU A 1 26 ? 7.540 2.608 3.370 1.00 0.00 26 LEU A C 17
ATOM 16949 O O . LEU A 1 26 ? 8.330 3.551 3.415 1.00 0.00 26 LEU A O 17
ATOM 16965 N N . ARG A 1 27 ? 7.889 1.356 3.650 1.00 0.00 27 ARG A N 17
ATOM 16966 C CA . ARG A 1 27 ? 9.253 1.012 4.034 1.00 0.00 27 ARG A CA 17
ATOM 16967 C C . ARG A 1 27 ? 9.498 -0.486 3.883 1.00 0.00 27 ARG A C 17
ATOM 16968 O O . ARG A 1 27 ? 8.679 -1.304 4.300 1.00 0.00 27 ARG A O 17
ATOM 16989 N N . GLU A 1 28 ? 10.632 -0.838 3.284 1.00 0.00 28 GLU A N 17
ATOM 16990 C CA . GLU A 1 28 ? 10.984 -2.238 3.077 1.00 0.00 28 GLU A CA 17
ATOM 16991 C C . GLU A 1 28 ? 10.923 -3.014 4.389 1.00 0.00 28 GLU A C 17
ATOM 16992 O O . GLU A 1 28 ? 11.654 -2.717 5.333 1.00 0.00 28 GLU A O 17
ATOM 17004 N N . GLY A 1 29 ? 10.044 -4.010 4.441 1.00 0.00 29 GLY A N 17
ATOM 17005 C CA . GLY A 1 29 ? 9.902 -4.813 5.641 1.00 0.00 29 GLY A CA 17
ATOM 17006 C C . GLY A 1 29 ? 8.859 -4.258 6.590 1.00 0.00 29 GLY A C 17
ATOM 17007 O O . GLY A 1 29 ? 9.070 -4.222 7.803 1.00 0.00 29 GLY A O 17
ATOM 17011 N N . ASP A 1 30 ? 7.732 -3.823 6.039 1.00 0.00 30 ASP A N 17
ATOM 17012 C CA . ASP A 1 30 ? 6.651 -3.266 6.845 1.00 0.00 30 ASP A CA 17
ATOM 17013 C C . ASP A 1 30 ? 5.292 -3.714 6.316 1.00 0.00 30 ASP A C 17
ATOM 17014 O O . ASP A 1 30 ? 5.095 -3.834 5.107 1.00 0.00 30 ASP A O 17
ATOM 17023 N N . ARG A 1 31 ? 4.359 -3.959 7.230 1.00 0.00 31 ARG A N 17
ATOM 17024 C CA . ARG A 1 31 ? 3.019 -4.396 6.855 1.00 0.00 31 ARG A CA 17
ATOM 17025 C C . ARG A 1 31 ? 2.146 -3.204 6.474 1.00 0.00 31 ARG A C 17
ATOM 17026 O O . ARG A 1 31 ? 2.323 -2.101 6.991 1.00 0.00 31 ARG A O 17
ATOM 17047 N N . VAL A 1 32 ? 1.204 -3.434 5.564 1.00 0.00 32 VAL A N 17
ATOM 17048 C CA . VAL A 1 32 ? 0.303 -2.381 5.113 1.00 0.00 32 VAL A CA 17
ATOM 17049 C C . VAL A 1 32 ? -1.127 -2.895 4.991 1.00 0.00 32 VAL A C 17
ATOM 17050 O O . VAL A 1 32 ? -1.364 -3.979 4.456 1.00 0.00 32 VAL A O 17
ATOM 17063 N N . ASP A 1 33 ? -2.076 -2.111 5.489 1.00 0.00 33 ASP A N 17
ATOM 17064 C CA . ASP A 1 33 ? -3.484 -2.486 5.435 1.00 0.00 33 ASP A CA 17
ATOM 17065 C C . ASP A 1 33 ? -4.122 -2.015 4.132 1.00 0.00 33 ASP A C 17
ATOM 17066 O O . ASP A 1 33 ? -4.171 -0.818 3.849 1.00 0.00 33 ASP A O 17
ATOM 17075 N N . VAL A 1 34 ? -4.610 -2.965 3.340 1.00 0.00 34 VAL A N 17
ATOM 17076 C CA . VAL A 1 34 ? -5.245 -2.648 2.067 1.00 0.00 34 VAL A CA 17
ATOM 17077 C C . VAL A 1 34 ? -6.713 -3.057 2.067 1.00 0.00 34 VAL A C 17
ATOM 17078 O O . VAL A 1 34 ? -7.054 -4.182 2.431 1.00 0.00 34 VAL A O 17
ATOM 17091 N N . MET A 1 35 ? -7.579 -2.136 1.657 1.00 0.00 35 MET A N 17
ATOM 17092 C CA . MET A 1 35 ? -9.012 -2.403 1.609 1.00 0.00 35 MET A CA 17
ATOM 17093 C C . MET A 1 35 ? -9.569 -2.131 0.215 1.00 0.00 35 MET A C 17
ATOM 17094 O O . MET A 1 35 ? -10.386 -2.896 -0.296 1.00 0.00 35 MET A O 17
ATOM 17108 N N . GLN A 1 36 ? -9.122 -1.037 -0.393 1.00 0.00 36 GLN A N 17
ATOM 17109 C CA . GLN A 1 36 ? -9.577 -0.665 -1.727 1.00 0.00 36 GLN A CA 17
ATOM 17110 C C . GLN A 1 36 ? -8.446 -0.791 -2.743 1.00 0.00 36 GLN A C 17
ATOM 17111 O O . GLN A 1 36 ? -7.278 -0.589 -2.413 1.00 0.00 36 GLN A O 17
ATOM 17125 N N . GLN A 1 37 ? -8.802 -1.125 -3.979 1.00 0.00 37 GLN A N 17
ATOM 17126 C CA . GLN A 1 37 ? -7.816 -1.279 -5.042 1.00 0.00 37 GLN A CA 17
ATOM 17127 C C . GLN A 1 37 ? -8.185 -0.428 -6.253 1.00 0.00 37 GLN A C 17
ATOM 17128 O O . GLN A 1 37 ? -9.362 -0.175 -6.511 1.00 0.00 37 GLN A O 17
ATOM 17142 N N . CYS A 1 38 ? -7.172 0.011 -6.992 1.00 0.00 38 CYS A N 17
ATOM 17143 C CA . CYS A 1 38 ? -7.389 0.836 -8.175 1.00 0.00 38 CYS A CA 17
ATOM 17144 C C . CYS A 1 38 ? -7.227 0.012 -9.449 1.00 0.00 38 CYS A C 17
ATOM 17145 O O . CYS A 1 38 ? -6.710 -1.105 -9.416 1.00 0.00 38 CYS A O 17
ATOM 17153 N N . ASP A 1 39 ? -7.673 0.570 -10.569 1.00 0.00 39 ASP A N 17
ATOM 17154 C CA . ASP A 1 39 ? -7.578 -0.113 -11.854 1.00 0.00 39 ASP A CA 17
ATOM 17155 C C . ASP A 1 39 ? -6.181 0.039 -12.447 1.00 0.00 39 ASP A C 17
ATOM 17156 O O . ASP A 1 39 ? -5.514 -0.951 -12.750 1.00 0.00 39 ASP A O 17
ATOM 17165 N N . ASP A 1 40 ? -5.745 1.283 -12.612 1.00 0.00 40 ASP A N 17
ATOM 17166 C CA . ASP A 1 40 ? -4.427 1.564 -13.169 1.00 0.00 40 ASP A CA 17
ATOM 17167 C C . ASP A 1 40 ? -3.384 0.599 -1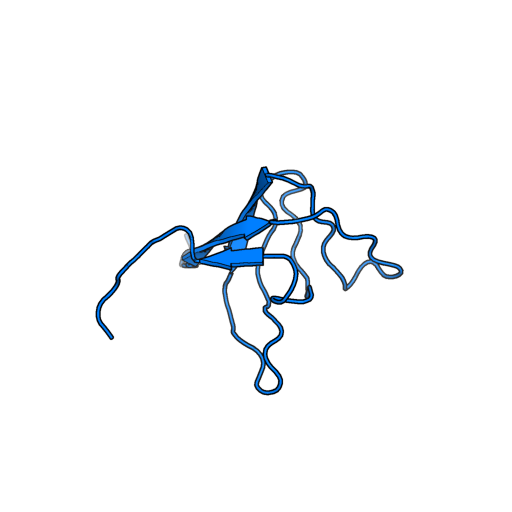2.613 1.00 0.00 40 ASP A C 17
ATOM 17168 O O . ASP A 1 40 ? -2.564 0.061 -13.354 1.00 0.00 40 ASP A O 17
ATOM 17177 N N . GLY A 1 41 ? -3.423 0.387 -11.301 1.00 0.00 41 GLY A N 17
ATOM 17178 C CA . GLY A 1 41 ? -2.475 -0.511 -10.667 1.00 0.00 41 GLY A CA 17
ATOM 17179 C C . GLY A 1 41 ? -1.978 0.016 -9.336 1.00 0.00 41 GLY A C 17
ATOM 17180 O O . GLY A 1 41 ? -0.814 -0.171 -8.982 1.00 0.00 41 GLY A O 17
ATOM 17184 N N . TRP A 1 42 ? -2.861 0.678 -8.596 1.00 0.00 42 TRP A N 17
ATOM 17185 C CA . TRP A 1 42 ? -2.504 1.236 -7.297 1.00 0.00 42 TRP A CA 17
ATOM 17186 C C . TRP A 1 42 ? -3.409 0.684 -6.201 1.00 0.00 42 TRP A C 17
ATOM 17187 O O . TRP A 1 42 ? -4.544 0.286 -6.462 1.00 0.00 42 TRP A O 17
ATOM 17208 N N . PHE A 1 43 ? -2.900 0.665 -4.973 1.00 0.00 43 PHE A N 17
ATOM 17209 C CA . PHE A 1 43 ? -3.663 0.161 -3.837 1.00 0.00 43 PHE A CA 17
ATOM 17210 C C . PHE A 1 43 ? -4.033 1.294 -2.885 1.00 0.00 43 PHE A C 17
ATOM 17211 O O . PHE A 1 43 ? -3.290 2.265 -2.738 1.00 0.00 43 PHE A O 17
ATOM 17228 N N . VAL A 1 44 ? -5.189 1.165 -2.241 1.00 0.00 44 VAL A N 17
ATOM 17229 C CA . VAL A 1 44 ? -5.659 2.177 -1.303 1.00 0.00 44 VAL A CA 17
ATOM 17230 C C . VAL A 1 44 ? -5.975 1.562 0.056 1.00 0.00 44 VAL A C 17
ATOM 17231 O O . VAL A 1 44 ? -6.766 0.625 0.156 1.00 0.00 44 VAL A O 17
ATOM 17244 N N . GLY A 1 45 ? -5.352 2.097 1.101 1.00 0.00 45 GLY A N 17
ATOM 17245 C CA . GLY A 1 45 ? -5.580 1.589 2.441 1.00 0.00 45 GLY A CA 17
ATOM 17246 C C . GLY A 1 45 ? -4.909 2.435 3.505 1.00 0.00 45 GLY A C 17
ATOM 17247 O O . GLY A 1 45 ? -4.861 3.660 3.395 1.00 0.00 45 GLY A O 17
ATOM 17251 N N . VAL A 1 46 ? -4.390 1.781 4.539 1.00 0.00 46 VAL A N 17
ATOM 17252 C CA . VAL A 1 46 ? -3.719 2.482 5.628 1.00 0.00 46 VAL A CA 17
ATOM 17253 C C . VAL A 1 46 ? -2.384 1.827 5.962 1.00 0.00 46 VAL A C 17
ATOM 17254 O O . VAL A 1 46 ? -2.238 0.608 5.870 1.00 0.00 46 VAL A O 17
ATOM 17267 N N . SER A 1 47 ? -1.410 2.644 6.350 1.00 0.00 47 SER A N 17
ATOM 17268 C CA . SER A 1 47 ? -0.084 2.145 6.695 1.00 0.00 47 SER A CA 17
ATOM 17269 C C . SER A 1 47 ? -0.083 1.526 8.090 1.00 0.00 47 SER A C 17
ATOM 17270 O O . SER A 1 47 ? -1.089 1.564 8.798 1.00 0.00 47 SER A O 17
ATOM 17278 N N . ARG A 1 48 ? 1.054 0.956 8.476 1.00 0.00 48 ARG A N 17
ATOM 17279 C CA . ARG A 1 48 ? 1.187 0.328 9.785 1.00 0.00 48 ARG A CA 17
ATOM 17280 C C . ARG A 1 48 ? 2.171 1.098 10.660 1.00 0.00 48 ARG A C 17
ATOM 17281 O O . ARG A 1 48 ? 2.384 0.754 11.823 1.00 0.00 48 ARG A O 17
ATOM 17302 N N . ARG A 1 49 ? 2.768 2.142 10.094 1.00 0.00 49 ARG A N 17
ATOM 17303 C CA . ARG A 1 49 ? 3.730 2.960 10.822 1.00 0.00 49 ARG A CA 17
ATOM 17304 C C . ARG A 1 49 ? 3.156 4.343 11.116 1.00 0.00 49 ARG A C 17
ATOM 17305 O O . ARG A 1 49 ? 3.283 4.857 12.228 1.00 0.00 49 ARG A O 17
ATOM 17326 N N . THR A 1 50 ? 2.523 4.942 10.111 1.00 0.00 50 THR A N 17
ATOM 17327 C CA . THR A 1 50 ? 1.931 6.265 10.261 1.00 0.00 50 THR A CA 17
ATOM 17328 C C . THR A 1 50 ? 0.409 6.185 10.297 1.00 0.00 50 THR A C 17
ATOM 17329 O O . THR A 1 50 ? -0.272 7.206 10.389 1.00 0.00 50 THR A O 17
ATOM 17340 N N . GLN A 1 51 ? -0.117 4.967 10.226 1.00 0.00 51 GLN A N 17
ATOM 17341 C CA . GLN A 1 51 ? -1.559 4.755 10.251 1.00 0.00 51 GLN A CA 17
ATOM 17342 C C . GLN A 1 51 ? -2.279 5.812 9.419 1.00 0.00 51 GLN A C 17
ATOM 17343 O O . GLN A 1 51 ? -3.435 6.143 9.681 1.00 0.00 51 GLN A O 17
ATOM 17357 N N . LYS A 1 52 ? -1.587 6.339 8.414 1.00 0.00 52 LYS A N 17
ATOM 17358 C CA . LYS A 1 52 ? -2.159 7.358 7.542 1.00 0.00 52 LYS A CA 17
ATOM 17359 C C . LYS A 1 52 ? -3.055 6.725 6.482 1.00 0.00 52 LYS A C 17
ATOM 17360 O O . LYS A 1 52 ? -2.990 5.520 6.239 1.00 0.00 52 LYS A O 17
ATOM 17379 N N . PHE A 1 53 ? -3.889 7.546 5.852 1.00 0.00 53 PHE A N 17
ATOM 17380 C CA . PHE A 1 53 ? -4.798 7.067 4.818 1.00 0.00 53 PHE A CA 17
ATOM 17381 C C . PHE A 1 53 ? -4.549 7.792 3.498 1.00 0.00 53 PHE A C 17
ATOM 17382 O O . PHE A 1 53 ? -4.596 9.019 3.432 1.00 0.00 53 PHE A O 17
ATOM 17399 N N . GLY A 1 54 ? -4.285 7.021 2.447 1.00 0.00 54 GLY A N 17
ATOM 17400 C CA . GLY A 1 54 ? -4.032 7.605 1.143 1.00 0.00 54 GLY A CA 17
ATOM 17401 C C . GLY A 1 54 ? -3.950 6.563 0.046 1.00 0.00 54 GLY A C 17
ATOM 17402 O O . GLY A 1 54 ? -4.591 5.514 0.126 1.00 0.00 54 GLY A O 17
ATOM 17406 N N . THR A 1 55 ? -3.159 6.850 -0.984 1.00 0.00 55 THR A N 17
ATOM 17407 C CA . THR A 1 55 ? -2.998 5.930 -2.103 1.00 0.00 55 THR A CA 17
ATOM 17408 C C . THR A 1 55 ? -1.524 5.712 -2.426 1.00 0.00 55 THR A C 17
ATOM 17409 O O . THR A 1 55 ? -0.734 6.655 -2.436 1.00 0.00 55 THR A O 17
ATOM 17420 N N . PHE A 1 56 ? -1.161 4.461 -2.692 1.00 0.00 56 PHE A N 17
ATOM 17421 C CA . PHE A 1 56 ? 0.219 4.119 -3.016 1.00 0.00 56 PHE A CA 17
ATOM 17422 C C . PHE A 1 56 ? 0.273 3.063 -4.117 1.00 0.00 56 PHE A C 17
ATOM 17423 O O . PHE A 1 56 ? -0.670 2.300 -4.327 1.00 0.00 56 PHE A O 17
ATOM 17440 N N . PRO A 1 57 ? 1.403 3.019 -4.838 1.00 0.00 57 PRO A N 17
ATOM 17441 C CA . PRO A 1 57 ? 1.608 2.062 -5.929 1.00 0.00 57 PRO A CA 17
ATOM 17442 C C . PRO A 1 57 ? 1.758 0.630 -5.425 1.00 0.00 57 PRO A C 17
ATOM 17443 O O . PRO A 1 57 ? 2.741 0.293 -4.768 1.00 0.00 57 PRO A O 17
ATOM 17454 N N . GLY A 1 58 ? 0.774 -0.208 -5.739 1.00 0.00 58 GLY A N 17
ATOM 17455 C CA . GLY A 1 58 ? 0.816 -1.594 -5.310 1.00 0.00 58 GLY A CA 17
ATOM 17456 C C . GLY A 1 58 ? 2.045 -2.321 -5.817 1.00 0.00 58 GLY A C 17
ATOM 17457 O O . GLY A 1 58 ? 2.357 -3.420 -5.361 1.00 0.00 58 GLY A O 17
ATOM 17461 N N . ASN A 1 59 ? 2.746 -1.707 -6.765 1.00 0.00 59 ASN A N 17
ATOM 17462 C CA . ASN A 1 59 ? 3.947 -2.304 -7.337 1.00 0.00 59 ASN A CA 17
ATOM 17463 C C . ASN A 1 59 ? 5.081 -2.329 -6.316 1.00 0.00 59 ASN A C 17
ATOM 17464 O O . ASN A 1 59 ? 6.112 -2.965 -6.534 1.00 0.00 59 ASN A O 17
ATOM 17475 N N . TYR A 1 60 ? 4.882 -1.632 -5.203 1.00 0.00 60 TYR A N 17
ATOM 17476 C CA . TYR A 1 60 ? 5.888 -1.572 -4.149 1.00 0.00 60 TYR A CA 17
ATOM 17477 C C . TYR A 1 60 ? 5.544 -2.530 -3.012 1.00 0.00 60 TYR A C 17
ATOM 17478 O O . TYR A 1 60 ? 6.428 -3.027 -2.315 1.00 0.00 60 TYR A O 17
ATOM 17496 N N . VAL A 1 61 ? 4.252 -2.784 -2.832 1.00 0.00 61 VAL A N 17
ATOM 17497 C CA . VAL A 1 61 ? 3.788 -3.683 -1.782 1.00 0.00 61 VAL A CA 17
ATOM 17498 C C . VAL A 1 61 ? 3.320 -5.012 -2.363 1.00 0.00 61 VAL A C 17
ATOM 17499 O O . VAL A 1 61 ? 3.222 -5.169 -3.580 1.00 0.00 61 VAL A O 17
ATOM 17512 N N . ALA A 1 62 ? 3.030 -5.966 -1.485 1.00 0.00 62 ALA A N 17
ATOM 17513 C CA . ALA A 1 62 ? 2.569 -7.282 -1.911 1.00 0.00 62 ALA A CA 17
ATOM 17514 C C . ALA A 1 62 ? 1.667 -7.915 -0.856 1.00 0.00 62 ALA A C 17
ATOM 17515 O O . ALA A 1 62 ? 1.805 -7.669 0.342 1.00 0.00 62 ALA A O 17
ATOM 17522 N N . PRO A 1 63 ? 0.721 -8.750 -1.310 1.00 0.00 63 PRO A N 17
ATOM 17523 C CA . PRO A 1 63 ? -0.223 -9.436 -0.422 1.00 0.00 63 PRO A CA 17
ATOM 17524 C C . PRO A 1 63 ? 0.454 -10.507 0.426 1.00 0.00 63 PRO A C 17
ATOM 17525 O O . PRO A 1 63 ? 0.776 -11.590 -0.065 1.00 0.00 63 PRO A O 17
ATOM 17536 N N . VAL A 1 64 ? 0.668 -10.199 1.701 1.00 0.00 64 VAL A N 17
ATOM 17537 C CA . VAL A 1 64 ? 1.305 -11.137 2.618 1.00 0.00 64 VAL A CA 17
ATOM 17538 C C . VAL A 1 64 ? 0.328 -12.218 3.065 1.00 0.00 64 VAL A C 17
ATOM 17539 O O . VAL A 1 64 ? 0.735 -13.298 3.494 1.00 0.00 64 VAL A O 17
ATOM 17552 N N . SER A 1 65 ? -0.963 -11.921 2.961 1.00 0.00 65 SER A N 17
ATOM 17553 C CA . SER A 1 65 ? -2.000 -12.867 3.357 1.00 0.00 65 SER A CA 17
ATOM 17554 C C . SER A 1 65 ? -1.626 -14.287 2.945 1.00 0.00 65 SER A C 17
ATOM 17555 O O . SER A 1 65 ? -1.815 -15.237 3.704 1.00 0.00 65 SER A O 17
ATOM 17563 N N . GLY A 1 66 ? -1.094 -14.425 1.734 1.00 0.00 66 GLY A N 17
ATOM 17564 C CA . GLY A 1 66 ? -0.702 -15.732 1.240 1.00 0.00 66 GLY A CA 17
ATOM 17565 C C . GLY A 1 66 ? -1.634 -16.832 1.707 1.00 0.00 66 GLY A C 17
ATOM 17566 O O . GLY A 1 66 ? -1.360 -17.535 2.680 1.00 0.00 66 GLY A O 17
ATOM 17570 N N . PRO A 1 67 ? -2.766 -16.992 1.006 1.00 0.00 67 PRO A N 17
ATOM 17571 C CA . PRO A 1 67 ? -3.765 -18.012 1.337 1.00 0.00 67 PRO A CA 17
ATOM 17572 C C . PRO A 1 67 ? -3.269 -19.425 1.046 1.00 0.00 67 PRO A C 17
ATOM 17573 O O . PRO A 1 67 ? -2.108 -19.624 0.689 1.00 0.00 67 PRO A O 17
ATOM 17584 N N . SER A 1 68 ? -4.157 -20.402 1.201 1.00 0.00 68 SER A N 17
ATOM 17585 C CA . SER A 1 68 ? -3.808 -21.797 0.958 1.00 0.00 68 SER A CA 17
ATOM 17586 C C . SER A 1 68 ? -4.277 -22.241 -0.424 1.00 0.00 68 SER A C 17
ATOM 17587 O O . SER A 1 68 ? -5.462 -22.497 -0.637 1.00 0.00 68 SER A O 17
ATOM 17595 N N . SER A 1 69 ? -3.337 -22.331 -1.360 1.00 0.00 69 SER A N 17
ATOM 17596 C CA . SER A 1 69 ? -3.653 -22.740 -2.723 1.00 0.00 69 SER A CA 17
ATOM 17597 C C . SER A 1 69 ? -2.847 -23.974 -3.120 1.00 0.00 69 SER A C 17
ATOM 17598 O O . SER A 1 69 ? -1.706 -23.866 -3.567 1.00 0.00 69 SER A O 17
ATOM 17606 N N . GLY A 1 70 ? -3.451 -25.147 -2.953 1.00 0.00 70 GLY A N 17
ATOM 17607 C CA . GLY A 1 70 ? -2.776 -26.384 -3.298 1.00 0.00 70 GLY A CA 17
ATOM 17608 C C . GLY A 1 70 ? -1.355 -26.436 -2.771 1.00 0.00 70 GLY A C 17
ATOM 17609 O O . GLY A 1 70 ? -1.137 -26.496 -1.561 1.00 0.00 70 GLY A O 17
ATOM 17613 N N . GLY A 1 1 ? -23.424 -6.395 16.041 1.00 0.00 1 GLY A N 18
ATOM 17614 C CA . GLY A 1 1 ? -23.591 -5.155 16.776 1.00 0.00 1 GLY A CA 18
ATOM 17615 C C . GLY A 1 1 ? -22.304 -4.689 17.427 1.00 0.00 1 GLY A C 18
ATOM 17616 O O . GLY A 1 1 ? -22.289 -4.337 18.606 1.00 0.00 1 GLY A O 18
ATOM 17620 N N . SER A 1 2 ? -21.221 -4.687 16.657 1.00 0.00 2 SER A N 18
ATOM 17621 C CA . SER A 1 2 ? -19.921 -4.266 17.167 1.00 0.00 2 SER A CA 18
ATOM 17622 C C . SER A 1 2 ? -19.010 -3.816 16.028 1.00 0.00 2 SER A C 18
ATOM 17623 O O . SER A 1 2 ? -18.908 -4.484 15.000 1.00 0.00 2 SER A O 18
ATOM 17631 N N . SER A 1 3 ? -18.351 -2.678 16.221 1.00 0.00 3 SER A N 18
ATOM 17632 C CA . SER A 1 3 ? -17.452 -2.135 15.210 1.00 0.00 3 SER A CA 18
ATOM 17633 C C . SER A 1 3 ? -16.436 -3.183 14.767 1.00 0.00 3 SER A C 18
ATOM 17634 O O . SER A 1 3 ? -16.246 -4.200 15.433 1.00 0.00 3 SER A O 18
ATOM 17642 N N . GLY A 1 4 ? -15.784 -2.927 13.637 1.00 0.00 4 GLY A N 18
ATOM 17643 C CA . GLY A 1 4 ? -14.796 -3.857 13.123 1.00 0.00 4 GLY A CA 18
ATOM 17644 C C . GLY A 1 4 ? -14.013 -3.286 11.958 1.00 0.00 4 GLY A C 18
ATOM 17645 O O . GLY A 1 4 ? -14.591 -2.723 11.028 1.00 0.00 4 GLY A O 18
ATOM 17649 N N . SER A 1 5 ? -12.692 -3.429 12.007 1.00 0.00 5 SER A N 18
ATOM 17650 C CA . SER A 1 5 ? -11.828 -2.918 10.950 1.00 0.00 5 SER A CA 18
ATOM 17651 C C . SER A 1 5 ? -11.508 -4.010 9.934 1.00 0.00 5 SER A C 18
ATOM 17652 O O . SER A 1 5 ? -10.990 -5.069 10.287 1.00 0.00 5 SER A O 18
ATOM 17660 N N . SER A 1 6 ? -11.822 -3.743 8.670 1.00 0.00 6 SER A N 18
ATOM 17661 C CA . SER A 1 6 ? -11.572 -4.704 7.601 1.00 0.00 6 SER A CA 18
ATOM 17662 C C . SER A 1 6 ? -10.353 -4.297 6.779 1.00 0.00 6 SER A C 18
ATOM 17663 O O . SER A 1 6 ? -9.814 -3.204 6.946 1.00 0.00 6 SER A O 18
ATOM 17671 N N . GLY A 1 7 ? -9.923 -5.188 5.891 1.00 0.00 7 GLY A N 18
ATOM 17672 C CA . GLY A 1 7 ? -8.770 -4.905 5.055 1.00 0.00 7 GLY A CA 18
ATOM 17673 C C . GLY A 1 7 ? -7.790 -6.060 5.009 1.00 0.00 7 GLY A C 18
ATOM 17674 O O . GLY A 1 7 ? -7.571 -6.740 6.013 1.00 0.00 7 GLY A O 18
ATOM 17678 N N . THR A 1 8 ? -7.198 -6.286 3.841 1.00 0.00 8 THR A N 18
ATOM 17679 C CA . THR A 1 8 ? -6.238 -7.369 3.667 1.00 0.00 8 THR A CA 18
ATOM 17680 C C . THR A 1 8 ? -4.824 -6.909 4.001 1.00 0.00 8 THR A C 18
ATOM 17681 O O . THR A 1 8 ? -4.408 -5.802 3.658 1.00 0.00 8 THR A O 18
ATOM 17692 N N . PRO A 1 9 ? -4.065 -7.777 4.686 1.00 0.00 9 PRO A N 18
ATOM 17693 C CA . PRO A 1 9 ? -2.684 -7.482 5.080 1.00 0.00 9 PRO A CA 18
ATOM 17694 C C . PRO A 1 9 ? -1.736 -7.444 3.887 1.00 0.00 9 PRO A C 18
ATOM 17695 O O . PRO A 1 9 ? -1.904 -8.192 2.924 1.00 0.00 9 PRO A O 18
ATOM 17706 N N . TYR A 1 10 ? -0.739 -6.568 3.957 1.00 0.00 10 TYR A N 18
ATOM 17707 C CA . TYR A 1 10 ? 0.235 -6.432 2.881 1.00 0.00 10 TYR A CA 18
ATOM 17708 C C . TYR A 1 10 ? 1.620 -6.113 3.437 1.00 0.00 10 TYR A C 18
ATOM 17709 O O . TYR A 1 10 ? 1.777 -5.853 4.630 1.00 0.00 10 TYR A O 18
ATOM 17727 N N . ARG A 1 11 ? 2.620 -6.136 2.563 1.00 0.00 11 ARG A N 18
ATOM 17728 C CA . ARG A 1 11 ? 3.993 -5.851 2.965 1.00 0.00 11 ARG A CA 18
ATOM 17729 C C . ARG A 1 11 ? 4.725 -5.067 1.880 1.00 0.00 11 ARG A C 18
ATOM 17730 O O . ARG A 1 11 ? 4.666 -5.415 0.701 1.00 0.00 11 ARG A O 18
ATOM 17751 N N . ALA A 1 12 ? 5.415 -4.006 2.287 1.00 0.00 12 ALA A N 18
ATOM 17752 C CA . ALA A 1 12 ? 6.160 -3.174 1.351 1.00 0.00 12 ALA A CA 18
ATOM 17753 C C . ALA A 1 12 ? 7.485 -3.826 0.971 1.00 0.00 12 ALA A C 18
ATOM 17754 O O . ALA A 1 12 ? 8.423 -3.855 1.767 1.00 0.00 12 ALA A O 18
ATOM 17761 N N . MET A 1 13 ? 7.554 -4.348 -0.249 1.00 0.00 13 MET A N 18
ATOM 17762 C CA . MET A 1 13 ? 8.766 -4.999 -0.734 1.00 0.00 13 MET A CA 18
ATOM 17763 C C . MET A 1 13 ? 9.920 -4.006 -0.818 1.00 0.00 13 MET A C 18
ATOM 17764 O O . MET A 1 13 ? 11.077 -4.363 -0.594 1.00 0.00 13 MET A O 18
ATOM 17778 N N . TYR A 1 14 ? 9.599 -2.759 -1.143 1.00 0.00 14 TYR A N 18
ATOM 17779 C CA . TYR A 1 14 ? 10.610 -1.715 -1.260 1.00 0.00 14 TYR A CA 18
ATOM 17780 C C . TYR A 1 14 ? 10.113 -0.405 -0.655 1.00 0.00 14 TYR A C 18
ATOM 17781 O O . TYR A 1 14 ? 8.922 -0.101 -0.701 1.00 0.00 14 TYR A O 18
ATOM 17799 N N . GLN A 1 15 ? 11.037 0.365 -0.089 1.00 0.00 15 GLN A N 18
ATOM 17800 C CA . GLN A 1 15 ? 10.693 1.642 0.526 1.00 0.00 15 GLN A CA 18
ATOM 17801 C C . GLN A 1 15 ? 10.211 2.639 -0.523 1.00 0.00 15 GLN A C 18
ATOM 17802 O O . GLN A 1 15 ? 10.748 2.699 -1.630 1.00 0.00 15 GLN A O 18
ATOM 17816 N N . TYR A 1 16 ? 9.197 3.419 -0.168 1.00 0.00 16 TYR A N 18
ATOM 17817 C CA . TYR A 1 16 ? 8.641 4.412 -1.080 1.00 0.00 16 TYR A CA 18
ATOM 17818 C C . TYR A 1 16 ? 8.722 5.811 -0.478 1.00 0.00 16 TYR A C 18
ATOM 17819 O O . TYR A 1 16 ? 8.660 5.979 0.740 1.00 0.00 16 TYR A O 18
ATOM 17837 N N . ARG A 1 17 ? 8.861 6.813 -1.341 1.00 0.00 17 ARG A N 18
ATOM 17838 C CA . ARG A 1 17 ? 8.951 8.198 -0.895 1.00 0.00 17 ARG A CA 18
ATOM 17839 C C . ARG A 1 17 ? 7.844 9.043 -1.519 1.00 0.00 17 ARG A C 18
ATOM 17840 O O . ARG A 1 17 ? 7.970 9.550 -2.634 1.00 0.00 17 ARG A O 18
ATOM 17861 N N . PRO A 1 18 ? 6.733 9.198 -0.784 1.00 0.00 18 PRO A N 18
ATOM 17862 C CA . PRO A 1 18 ? 5.582 9.981 -1.245 1.00 0.00 18 PRO A CA 18
ATOM 17863 C C . PRO A 1 18 ? 5.879 11.476 -1.291 1.00 0.00 18 PRO A C 18
ATOM 17864 O O . PRO A 1 18 ? 6.220 12.081 -0.274 1.00 0.00 18 PRO A O 18
ATOM 17875 N N . GLN A 1 19 ? 5.746 12.065 -2.474 1.00 0.00 19 GLN A N 18
ATOM 17876 C CA . GLN A 1 19 ? 6.001 13.490 -2.651 1.00 0.00 19 GLN A CA 18
ATOM 17877 C C . GLN A 1 19 ? 4.716 14.296 -2.490 1.00 0.00 19 GLN A C 18
ATOM 17878 O O . GLN A 1 19 ? 4.725 15.522 -2.595 1.00 0.00 19 GLN A O 18
ATOM 17892 N N . ASN A 1 20 ? 3.613 13.599 -2.237 1.00 0.00 20 ASN A N 18
ATOM 17893 C CA . ASN A 1 20 ? 2.320 14.251 -2.063 1.00 0.00 20 ASN A CA 18
ATOM 17894 C C . ASN A 1 20 ? 1.702 13.882 -0.718 1.00 0.00 20 ASN A C 18
ATOM 17895 O O . ASN A 1 20 ? 2.284 13.123 0.056 1.00 0.00 20 ASN A O 18
ATOM 17906 N N . GLU A 1 21 ? 0.519 14.425 -0.448 1.00 0.00 21 GLU A N 18
ATOM 17907 C CA . GLU A 1 21 ? -0.178 14.153 0.804 1.00 0.00 21 GLU A CA 18
ATOM 17908 C C . GLU A 1 21 ? -1.227 13.061 0.616 1.00 0.00 21 GLU A C 18
ATOM 17909 O O . GLU A 1 21 ? -1.677 12.446 1.583 1.00 0.00 21 GLU A O 18
ATOM 17921 N N . ASP A 1 22 ? -1.611 12.826 -0.634 1.00 0.00 22 ASP A N 18
ATOM 17922 C CA . ASP A 1 22 ? -2.606 11.808 -0.949 1.00 0.00 22 ASP A CA 18
ATOM 17923 C C . ASP A 1 22 ? -1.949 10.443 -1.128 1.00 0.00 22 ASP A C 18
ATOM 17924 O O . ASP A 1 22 ? -2.592 9.486 -1.558 1.00 0.00 22 ASP A O 18
ATOM 17933 N N . GLU A 1 23 ? -0.664 10.362 -0.796 1.00 0.00 23 GLU A N 18
ATOM 17934 C CA . GLU A 1 23 ? 0.079 9.114 -0.922 1.00 0.00 23 GLU A CA 18
ATOM 17935 C C . GLU A 1 23 ? 0.567 8.631 0.441 1.00 0.00 23 GLU A C 18
ATOM 17936 O O . GLU A 1 23 ? 0.865 9.434 1.327 1.00 0.00 23 GLU A O 18
ATOM 17948 N N . LEU A 1 24 ? 0.644 7.315 0.603 1.00 0.00 24 LEU A N 18
ATOM 17949 C CA . LEU A 1 24 ? 1.094 6.723 1.858 1.00 0.00 24 LEU A CA 18
ATOM 17950 C C . LEU A 1 24 ? 2.543 6.257 1.751 1.00 0.00 24 LEU A C 18
ATOM 17951 O O . LEU A 1 24 ? 2.913 5.563 0.805 1.00 0.00 24 LEU A O 18
ATOM 17967 N N . GLU A 1 25 ? 3.357 6.642 2.730 1.00 0.00 25 GLU A N 18
ATOM 17968 C CA . GLU A 1 25 ? 4.764 6.261 2.746 1.00 0.00 25 GLU A CA 18
ATOM 17969 C C . GLU A 1 25 ? 4.927 4.795 3.137 1.00 0.00 25 GLU A C 18
ATOM 17970 O O . GLU A 1 25 ? 4.138 4.257 3.915 1.00 0.00 25 GLU A O 18
ATOM 17982 N N . LEU A 1 26 ? 5.956 4.155 2.593 1.00 0.00 26 LEU A N 18
ATOM 17983 C CA . LEU A 1 26 ? 6.224 2.751 2.884 1.00 0.00 26 LEU A CA 18
ATOM 17984 C C . LEU A 1 26 ? 7.719 2.506 3.059 1.00 0.00 26 LEU A C 18
ATOM 17985 O O . LEU A 1 26 ? 8.545 3.234 2.508 1.00 0.00 26 LEU A O 18
ATOM 18001 N N . ARG A 1 27 ? 8.059 1.477 3.827 1.00 0.00 27 ARG A N 18
ATOM 18002 C CA . ARG A 1 27 ? 9.455 1.136 4.074 1.00 0.00 27 ARG A CA 18
ATOM 18003 C C . ARG A 1 27 ? 9.707 -0.346 3.814 1.00 0.00 27 ARG A C 18
ATOM 18004 O O . ARG A 1 27 ? 8.780 -1.156 3.838 1.00 0.00 27 ARG A O 18
ATOM 18025 N N . GLU A 1 28 ? 10.966 -0.693 3.566 1.00 0.00 28 GLU A N 18
ATOM 18026 C CA . GLU A 1 28 ? 11.338 -2.078 3.301 1.00 0.00 28 GLU A CA 18
ATOM 18027 C C . GLU A 1 28 ? 11.200 -2.929 4.560 1.00 0.00 28 GLU A C 18
ATOM 18028 O O . GLU A 1 28 ? 11.989 -2.807 5.495 1.00 0.00 28 GLU A O 18
ATOM 18040 N N . GLY A 1 29 ? 10.189 -3.793 4.576 1.00 0.00 29 GLY A N 18
ATOM 18041 C CA . GLY A 1 29 ? 9.964 -4.651 5.724 1.00 0.00 29 GLY A CA 18
ATOM 18042 C C . GLY A 1 29 ? 8.882 -4.120 6.643 1.00 0.00 29 GLY A C 18
ATOM 18043 O O . GLY A 1 29 ? 9.008 -4.187 7.865 1.00 0.00 29 GLY A O 18
ATOM 18047 N N . ASP A 1 30 ? 7.817 -3.587 6.053 1.00 0.00 30 ASP A N 18
ATOM 18048 C CA . ASP A 1 30 ? 6.708 -3.041 6.827 1.00 0.00 30 ASP A CA 18
ATOM 18049 C C . ASP A 1 30 ? 5.373 -3.561 6.306 1.00 0.00 30 ASP A C 18
ATOM 18050 O O . ASP A 1 30 ? 5.200 -3.761 5.103 1.00 0.00 30 ASP A O 18
ATOM 18059 N N . ARG A 1 31 ? 4.431 -3.780 7.218 1.00 0.00 31 ARG A N 18
ATOM 18060 C CA . ARG A 1 31 ? 3.112 -4.279 6.850 1.00 0.00 31 ARG A CA 18
ATOM 18061 C C . ARG A 1 31 ? 2.243 -3.157 6.289 1.00 0.00 31 ARG A C 18
ATOM 18062 O O . ARG A 1 31 ? 2.552 -1.977 6.454 1.00 0.00 31 ARG A O 18
ATOM 18083 N N . VAL A 1 32 ? 1.154 -3.534 5.626 1.00 0.00 32 VAL A N 18
ATOM 18084 C CA . VAL A 1 32 ? 0.240 -2.561 5.041 1.00 0.00 32 VAL A CA 18
ATOM 18085 C C . VAL A 1 32 ? -1.178 -3.116 4.964 1.00 0.00 32 VAL A C 18
ATOM 18086 O O . VAL A 1 32 ? -1.385 -4.266 4.575 1.00 0.00 32 VAL A O 18
ATOM 18099 N N . ASP A 1 33 ? -2.151 -2.291 5.335 1.00 0.00 33 ASP A N 18
ATOM 18100 C CA . ASP A 1 33 ? -3.551 -2.699 5.307 1.00 0.00 33 ASP A CA 18
ATOM 18101 C C . ASP A 1 33 ? -4.247 -2.164 4.060 1.00 0.00 33 ASP A C 18
ATOM 18102 O O . ASP A 1 33 ? -4.599 -0.986 3.989 1.00 0.00 33 ASP A O 18
ATOM 18111 N N . VAL A 1 34 ? -4.442 -3.037 3.076 1.00 0.00 34 VAL A N 18
ATOM 18112 C CA . VAL A 1 34 ? -5.097 -2.652 1.831 1.00 0.00 34 VAL A CA 18
ATOM 18113 C C . VAL A 1 34 ? -6.611 -2.788 1.942 1.00 0.00 34 VAL A C 18
ATOM 18114 O O . VAL A 1 34 ? -7.123 -3.837 2.331 1.00 0.00 34 VAL A O 18
ATOM 18127 N N . MET A 1 35 ? -7.322 -1.720 1.596 1.00 0.00 35 MET A N 18
ATOM 18128 C CA . MET A 1 35 ? -8.779 -1.721 1.655 1.00 0.00 35 MET A CA 18
ATOM 18129 C C . MET A 1 35 ? -9.380 -1.622 0.256 1.00 0.00 35 MET A C 18
ATOM 18130 O O . MET A 1 35 ? -10.186 -2.462 -0.143 1.00 0.00 35 MET A O 18
ATOM 18144 N N . GLN A 1 36 ? -8.981 -0.592 -0.483 1.00 0.00 36 GLN A N 18
ATOM 18145 C CA . GLN A 1 36 ? -9.481 -0.385 -1.837 1.00 0.00 36 GLN A CA 18
ATOM 18146 C C . GLN A 1 36 ? -8.360 -0.531 -2.860 1.00 0.00 36 GLN A C 18
ATOM 18147 O O . GLN A 1 36 ? -7.184 -0.378 -2.531 1.00 0.00 36 GLN A O 18
ATOM 18161 N N . GLN A 1 37 ? -8.733 -0.827 -4.101 1.00 0.00 37 GLN A N 18
ATOM 18162 C CA . GLN A 1 37 ? -7.757 -0.994 -5.172 1.00 0.00 37 GLN A CA 18
ATOM 18163 C C . GLN A 1 37 ? -8.065 -0.062 -6.339 1.00 0.00 37 GLN A C 18
ATOM 18164 O O . GLN A 1 37 ? -9.225 0.127 -6.707 1.00 0.00 37 GLN A O 18
ATOM 18178 N N . CYS A 1 38 ? -7.019 0.519 -6.917 1.00 0.00 38 CYS A N 18
ATOM 18179 C CA . CYS A 1 38 ? -7.177 1.433 -8.043 1.00 0.00 38 CYS A CA 18
ATOM 18180 C C . CYS A 1 38 ? -7.262 0.666 -9.358 1.00 0.00 38 CYS A C 18
ATOM 18181 O O . CYS A 1 38 ? -6.723 -0.433 -9.483 1.00 0.00 38 CYS A O 18
ATOM 18189 N N . ASP A 1 39 ? -7.943 1.253 -10.336 1.00 0.00 39 ASP A N 18
ATOM 18190 C CA . ASP A 1 39 ? -8.099 0.625 -11.643 1.00 0.00 39 ASP A CA 18
ATOM 18191 C C . ASP A 1 39 ? -6.744 0.424 -12.314 1.00 0.00 39 ASP A C 18
ATOM 18192 O O . ASP A 1 39 ? -6.429 -0.669 -12.784 1.00 0.00 39 ASP A O 18
ATOM 18201 N N . ASP A 1 40 ? -5.948 1.487 -12.358 1.00 0.00 40 ASP A N 18
ATOM 18202 C CA . ASP A 1 40 ? -4.626 1.427 -12.972 1.00 0.00 40 ASP A CA 18
ATOM 18203 C C . ASP A 1 40 ? -3.822 0.255 -12.418 1.00 0.00 40 ASP A C 18
ATOM 18204 O O . ASP A 1 40 ? -3.145 -0.453 -13.162 1.00 0.00 40 ASP A O 18
ATOM 18213 N N . GLY A 1 41 ? -3.900 0.058 -11.105 1.00 0.00 41 GLY A N 18
ATOM 18214 C CA . GLY A 1 41 ? -3.174 -1.028 -10.474 1.00 0.00 41 GLY A CA 18
ATOM 18215 C C . GLY A 1 41 ? -2.726 -0.686 -9.067 1.00 0.00 41 GLY A C 18
ATOM 18216 O O . GLY A 1 41 ? -2.423 -1.575 -8.271 1.00 0.00 41 GLY A O 18
ATOM 18220 N N . TRP A 1 42 ? -2.682 0.606 -8.760 1.00 0.00 42 TRP A N 18
ATOM 18221 C CA . TRP A 1 42 ? -2.266 1.064 -7.439 1.00 0.00 42 TRP A CA 18
ATOM 18222 C C . TRP A 1 42 ? -3.176 0.497 -6.355 1.00 0.00 42 TRP A C 18
ATOM 18223 O O . TRP A 1 42 ? -4.117 -0.242 -6.645 1.00 0.00 42 TRP A O 18
ATOM 18244 N N . PHE A 1 43 ? -2.891 0.849 -5.106 1.00 0.00 43 PHE A N 18
ATOM 18245 C CA . PHE A 1 43 ? -3.685 0.375 -3.978 1.00 0.00 43 PHE A CA 18
ATOM 18246 C C . PHE A 1 43 ? -3.980 1.512 -3.004 1.00 0.00 43 PHE A C 18
ATOM 18247 O O . PHE A 1 43 ? -3.217 2.473 -2.905 1.00 0.00 43 PHE A O 18
ATOM 18264 N N . VAL A 1 44 ? -5.094 1.396 -2.288 1.00 0.00 44 VAL A N 18
ATOM 18265 C CA . VAL A 1 44 ? -5.491 2.413 -1.322 1.00 0.00 44 VAL A CA 18
ATOM 18266 C C . VAL A 1 44 ? -5.850 1.785 0.020 1.00 0.00 44 VAL A C 18
ATOM 18267 O O . VAL A 1 44 ? -6.832 1.053 0.133 1.00 0.00 44 VAL A O 18
ATOM 18280 N N . GLY A 1 45 ? -5.046 2.078 1.038 1.00 0.00 45 GLY A N 18
ATOM 18281 C CA . GLY A 1 45 ? -5.295 1.535 2.360 1.00 0.00 45 GLY A CA 18
ATOM 18282 C C . GLY A 1 45 ? -4.714 2.399 3.461 1.00 0.00 45 GLY A C 18
ATOM 18283 O O . GLY A 1 45 ? -4.719 3.627 3.365 1.00 0.00 45 GLY A O 18
ATOM 18287 N N . VAL A 1 46 ? -4.213 1.759 4.513 1.00 0.00 46 VAL A N 18
ATOM 18288 C CA . VAL A 1 46 ? -3.626 2.477 5.638 1.00 0.00 46 VAL A CA 18
ATOM 18289 C C . VAL A 1 46 ? -2.314 1.836 6.074 1.00 0.00 46 VAL A C 18
ATOM 18290 O O . VAL A 1 46 ? -2.154 0.618 6.008 1.00 0.00 46 VAL A O 18
ATOM 18303 N N . SER A 1 47 ? -1.376 2.666 6.522 1.00 0.00 47 SER A N 18
ATOM 18304 C CA . SER A 1 47 ? -0.075 2.181 6.967 1.00 0.00 47 SER A CA 18
ATOM 18305 C C . SER A 1 47 ? -0.184 1.509 8.332 1.00 0.00 47 SER A C 18
ATOM 18306 O O . SER A 1 47 ? -1.221 1.584 8.992 1.00 0.00 47 SER A O 18
ATOM 18314 N N . ARG A 1 48 ? 0.894 0.854 8.750 1.00 0.00 48 ARG A N 18
ATOM 18315 C CA . ARG A 1 48 ? 0.921 0.168 10.036 1.00 0.00 48 ARG A CA 18
ATOM 18316 C C . ARG A 1 48 ? 1.953 0.798 10.967 1.00 0.00 48 ARG A C 18
ATOM 18317 O O . ARG A 1 48 ? 2.229 0.275 12.047 1.00 0.00 48 ARG A O 18
ATOM 18338 N N . ARG A 1 49 ? 2.518 1.922 10.541 1.00 0.00 49 ARG A N 18
ATOM 18339 C CA . ARG A 1 49 ? 3.521 2.622 11.335 1.00 0.00 49 ARG A CA 18
ATOM 18340 C C . ARG A 1 49 ? 3.077 4.051 11.633 1.00 0.00 49 ARG A C 18
ATOM 18341 O O . ARG A 1 49 ? 3.306 4.569 12.727 1.00 0.00 49 ARG A O 18
ATOM 18362 N N . THR A 1 50 ? 2.442 4.685 10.653 1.00 0.00 50 THR A N 18
ATOM 18363 C CA . THR A 1 50 ? 1.968 6.054 10.809 1.00 0.00 50 THR A CA 18
ATOM 18364 C C . THR A 1 50 ? 0.455 6.095 10.991 1.00 0.00 50 THR A C 18
ATOM 18365 O O . THR A 1 50 ? -0.102 7.112 11.404 1.00 0.00 50 THR A O 18
ATOM 18376 N N . GLN A 1 51 ? -0.204 4.984 10.679 1.00 0.00 51 GLN A N 18
ATOM 18377 C CA . GLN A 1 51 ? -1.654 4.894 10.808 1.00 0.00 51 GLN A CA 18
ATOM 18378 C C . GLN A 1 51 ? -2.344 5.937 9.935 1.00 0.00 51 GLN A C 18
ATOM 18379 O O . GLN A 1 51 ? -3.384 6.481 10.305 1.00 0.00 51 GLN A O 18
ATOM 18393 N N . LYS A 1 52 ? -1.757 6.211 8.775 1.00 0.00 52 LYS A N 18
ATOM 18394 C CA . LYS A 1 52 ? -2.315 7.188 7.847 1.00 0.00 52 LYS A CA 18
ATOM 18395 C C . LYS A 1 52 ? -3.041 6.495 6.698 1.00 0.00 52 LYS A C 18
ATOM 18396 O O . LYS A 1 52 ? -2.807 5.317 6.423 1.00 0.00 52 LYS A O 18
ATOM 18415 N N . PHE A 1 53 ? -3.920 7.232 6.029 1.00 0.00 53 PHE A N 18
ATOM 18416 C CA . PHE A 1 53 ? -4.680 6.688 4.909 1.00 0.00 53 PHE A CA 18
ATOM 18417 C C . PHE A 1 53 ? -4.328 7.411 3.612 1.00 0.00 53 PHE A C 18
ATOM 18418 O O . PHE A 1 53 ? -4.222 8.636 3.580 1.00 0.00 53 PHE A O 18
ATOM 18435 N N . GLY A 1 54 ? -4.147 6.641 2.543 1.00 0.00 54 GLY A N 18
ATOM 18436 C CA . GLY A 1 54 ? -3.809 7.224 1.257 1.00 0.00 54 GLY A CA 18
ATOM 18437 C C . GLY A 1 54 ? -3.691 6.183 0.162 1.00 0.00 54 GLY A C 18
ATOM 18438 O O . GLY A 1 54 ? -4.232 5.083 0.279 1.00 0.00 54 GLY A O 18
ATOM 18442 N N . THR A 1 55 ? -2.984 6.530 -0.909 1.00 0.00 55 THR A N 18
ATOM 18443 C CA . THR A 1 55 ? -2.800 5.619 -2.032 1.00 0.00 55 THR A CA 18
ATOM 18444 C C . THR A 1 55 ? -1.321 5.424 -2.345 1.00 0.00 55 THR A C 18
ATOM 18445 O O . THR A 1 55 ? -0.535 6.370 -2.293 1.00 0.00 55 THR A O 18
ATOM 18456 N N . PHE A 1 56 ? -0.947 4.191 -2.670 1.00 0.00 56 PHE A N 18
ATOM 18457 C CA . PHE A 1 56 ? 0.439 3.871 -2.991 1.00 0.00 56 PHE A CA 18
ATOM 18458 C C . PHE A 1 56 ? 0.514 2.860 -4.131 1.00 0.00 56 PHE A C 18
ATOM 18459 O O . PHE A 1 56 ? -0.431 2.116 -4.398 1.00 0.00 56 PHE A O 18
ATOM 18476 N N . PRO A 1 57 ? 1.664 2.831 -4.821 1.00 0.00 57 PRO A N 18
ATOM 18477 C CA . PRO A 1 57 ? 1.890 1.916 -5.943 1.00 0.00 57 PRO A CA 18
ATOM 18478 C C . PRO A 1 57 ? 2.010 0.464 -5.493 1.00 0.00 57 PRO A C 18
ATOM 18479 O O . PRO A 1 57 ? 3.015 0.067 -4.905 1.00 0.00 57 PRO A O 18
ATOM 18490 N N . GLY A 1 58 ? 0.977 -0.325 -5.773 1.00 0.00 58 GLY A N 18
ATOM 18491 C CA . GLY A 1 58 ? 0.987 -1.725 -5.389 1.00 0.00 58 GLY A CA 18
ATOM 18492 C C . GLY A 1 58 ? 2.218 -2.454 -5.890 1.00 0.00 58 GLY A C 18
ATOM 18493 O O . GLY A 1 58 ? 2.511 -3.565 -5.451 1.00 0.00 58 GLY A O 18
ATOM 18497 N N . ASN A 1 59 ? 2.940 -1.829 -6.814 1.00 0.00 59 ASN A N 18
ATOM 18498 C CA . ASN A 1 59 ? 4.144 -2.427 -7.378 1.00 0.00 59 ASN A CA 18
ATOM 18499 C C . ASN A 1 59 ? 5.258 -2.489 -6.338 1.00 0.00 59 ASN A C 18
ATOM 18500 O O . ASN A 1 59 ? 6.288 -3.130 -6.552 1.00 0.00 59 ASN A O 18
ATOM 18511 N N . TYR A 1 60 ? 5.045 -1.820 -5.210 1.00 0.00 60 TYR A N 18
ATOM 18512 C CA . TYR A 1 60 ? 6.032 -1.798 -4.136 1.00 0.00 60 TYR A CA 18
ATOM 18513 C C . TYR A 1 60 ? 5.617 -2.722 -2.996 1.00 0.00 60 TYR A C 18
ATOM 18514 O O . TYR A 1 60 ? 6.456 -3.205 -2.235 1.00 0.00 60 TYR A O 18
ATOM 18532 N N . VAL A 1 61 ? 4.314 -2.964 -2.884 1.00 0.00 61 VAL A N 18
ATOM 18533 C CA . VAL A 1 61 ? 3.786 -3.832 -1.838 1.00 0.00 61 VAL A CA 18
ATOM 18534 C C . VAL A 1 61 ? 3.283 -5.149 -2.418 1.00 0.00 61 VAL A C 18
ATOM 18535 O O . VAL A 1 61 ? 3.201 -5.312 -3.635 1.00 0.00 61 VAL A O 18
ATOM 18548 N N . ALA A 1 62 ? 2.948 -6.087 -1.539 1.00 0.00 62 ALA A N 18
ATOM 18549 C CA . ALA A 1 62 ? 2.451 -7.390 -1.963 1.00 0.00 62 ALA A CA 18
ATOM 18550 C C . ALA A 1 62 ? 1.553 -8.009 -0.897 1.00 0.00 62 ALA A C 18
ATOM 18551 O O . ALA A 1 62 ? 1.714 -7.770 0.300 1.00 0.00 62 ALA A O 18
ATOM 18558 N N . PRO A 1 63 ? 0.584 -8.824 -1.339 1.00 0.00 63 PRO A N 18
ATOM 18559 C CA . PRO A 1 63 ? -0.359 -9.494 -0.439 1.00 0.00 63 PRO A CA 18
ATOM 18560 C C . PRO A 1 63 ? 0.309 -10.581 0.396 1.00 0.00 63 PRO A C 18
ATOM 18561 O O . PRO A 1 63 ? 0.557 -11.686 -0.089 1.00 0.00 63 PRO A O 18
ATOM 18572 N N . VAL A 1 64 ? 0.600 -10.262 1.653 1.00 0.00 64 VAL A N 18
ATOM 18573 C CA . VAL A 1 64 ? 1.239 -11.212 2.555 1.00 0.00 64 VAL A CA 18
ATOM 18574 C C . VAL A 1 64 ? 0.241 -12.250 3.056 1.00 0.00 64 VAL A C 18
ATOM 18575 O O . VAL A 1 64 ? 0.627 -13.314 3.540 1.00 0.00 64 VAL A O 18
ATOM 18588 N N . SER A 1 65 ? -1.045 -11.934 2.936 1.00 0.00 65 SER A N 18
ATOM 18589 C CA . SER A 1 65 ? -2.099 -12.838 3.380 1.00 0.00 65 SER A CA 18
ATOM 18590 C C . SER A 1 65 ? -1.846 -14.256 2.877 1.00 0.00 65 SER A C 18
ATOM 18591 O O . SER A 1 65 ? -2.104 -15.231 3.581 1.00 0.00 65 SER A O 18
ATOM 18599 N N . GLY A 1 66 ? -1.339 -14.362 1.653 1.00 0.00 66 GLY A N 18
ATOM 18600 C CA . GLY A 1 66 ? -1.059 -15.663 1.076 1.00 0.00 66 GLY A CA 18
ATOM 18601 C C . GLY A 1 66 ? -2.056 -16.047 0.001 1.00 0.00 66 GLY A C 18
ATOM 18602 O O . GLY A 1 66 ? -3.025 -16.765 0.251 1.00 0.00 66 GLY A O 18
ATOM 18606 N N . PRO A 1 67 ? -1.824 -15.562 -1.228 1.00 0.00 67 PRO A N 18
ATOM 18607 C CA . PRO A 1 67 ? -2.700 -15.845 -2.369 1.00 0.00 67 PRO A CA 18
ATOM 18608 C C . PRO A 1 67 ? -2.613 -17.299 -2.820 1.00 0.00 67 PRO A C 18
ATOM 18609 O O . PRO A 1 67 ? -1.855 -17.632 -3.732 1.00 0.00 67 PRO A O 18
ATOM 18620 N N . SER A 1 68 ? -3.393 -18.161 -2.177 1.00 0.00 68 SER A N 18
ATOM 18621 C CA . SER A 1 68 ? -3.401 -19.581 -2.510 1.00 0.00 68 SER A CA 18
ATOM 18622 C C . SER A 1 68 ? -4.818 -20.060 -2.813 1.00 0.00 68 SER A C 18
ATOM 18623 O O . SER A 1 68 ? -5.764 -19.725 -2.099 1.00 0.00 68 SER A O 18
ATOM 18631 N N . SER A 1 69 ? -4.956 -20.845 -3.877 1.00 0.00 69 SER A N 18
ATOM 18632 C CA . SER A 1 69 ? -6.257 -21.367 -4.278 1.00 0.00 69 SER A CA 18
ATOM 18633 C C . SER A 1 69 ? -6.748 -22.419 -3.288 1.00 0.00 69 SER A C 18
ATOM 18634 O O . SER A 1 69 ? -6.014 -23.336 -2.924 1.00 0.00 69 SER A O 18
ATOM 18642 N N . GLY A 1 70 ? -7.998 -22.278 -2.856 1.00 0.00 70 GLY A N 18
ATOM 18643 C CA . GLY A 1 70 ? -8.567 -23.222 -1.912 1.00 0.00 70 GLY A CA 18
ATOM 18644 C C . GLY A 1 70 ? -8.674 -24.622 -2.485 1.00 0.00 70 GLY A C 18
ATOM 18645 O O . GLY A 1 70 ? -7.921 -25.516 -2.100 1.00 0.00 70 GLY A O 18
ATOM 18649 N N . GLY A 1 1 ? -15.710 -6.617 19.842 1.00 0.00 1 GLY A N 19
ATOM 18650 C CA . GLY A 1 1 ? -15.083 -7.564 18.938 1.00 0.00 1 GLY A CA 19
ATOM 18651 C C . GLY A 1 1 ? -16.048 -8.104 17.902 1.00 0.00 1 GLY A C 19
ATOM 18652 O O . GLY A 1 1 ? -17.237 -8.270 18.178 1.00 0.00 1 GLY A O 19
ATOM 18656 N N . SER A 1 2 ? -15.538 -8.377 16.705 1.00 0.00 2 SER A N 19
ATOM 18657 C CA . SER A 1 2 ? -16.365 -8.897 15.622 1.00 0.00 2 SER A CA 19
ATOM 18658 C C . SER A 1 2 ? -15.746 -10.155 15.021 1.00 0.00 2 SER A C 19
ATOM 18659 O O . SER A 1 2 ? -14.525 -10.313 15.008 1.00 0.00 2 SER A O 19
ATOM 18667 N N . SER A 1 3 ? -16.597 -11.046 14.524 1.00 0.00 3 SER A N 19
ATOM 18668 C CA . SER A 1 3 ? -16.135 -12.293 13.925 1.00 0.00 3 SER A CA 19
ATOM 18669 C C . SER A 1 3 ? -15.695 -12.070 12.481 1.00 0.00 3 SER A C 19
ATOM 18670 O O . SER A 1 3 ? -15.973 -12.886 11.603 1.00 0.00 3 SER A O 19
ATOM 18678 N N . GLY A 1 4 ? -15.006 -10.958 12.243 1.00 0.00 4 GLY A N 19
ATOM 18679 C CA . GLY A 1 4 ? -14.538 -10.648 10.905 1.00 0.00 4 GLY A CA 19
ATOM 18680 C C . GLY A 1 4 ? -13.336 -9.724 10.911 1.00 0.00 4 GLY A C 19
ATOM 18681 O O . GLY A 1 4 ? -12.539 -9.738 11.848 1.00 0.00 4 GLY A O 19
ATOM 18685 N N . SER A 1 5 ? -13.204 -8.920 9.860 1.00 0.00 5 SER A N 19
ATOM 18686 C CA . SER A 1 5 ? -12.087 -7.990 9.745 1.00 0.00 5 SER A CA 19
ATOM 18687 C C . SER A 1 5 ? -12.315 -7.006 8.602 1.00 0.00 5 SER A C 19
ATOM 18688 O O . SER A 1 5 ? -13.261 -7.146 7.827 1.00 0.00 5 SER A O 19
ATOM 18696 N N . SER A 1 6 ? -11.442 -6.009 8.505 1.00 0.00 6 SER A N 19
ATOM 18697 C CA . SER A 1 6 ? -11.549 -4.998 7.460 1.00 0.00 6 SER A CA 19
ATOM 18698 C C . SER A 1 6 ? -10.175 -4.655 6.892 1.00 0.00 6 SER A C 19
ATOM 18699 O O . SER A 1 6 ? -9.294 -4.184 7.611 1.00 0.00 6 SER A O 19
ATOM 18707 N N . GLY A 1 7 ? -10.000 -4.895 5.596 1.00 0.00 7 GLY A N 19
ATOM 18708 C CA . GLY A 1 7 ? -8.731 -4.606 4.953 1.00 0.00 7 GLY A CA 19
ATOM 18709 C C . GLY A 1 7 ? -7.782 -5.787 4.988 1.00 0.00 7 GLY A C 19
ATOM 18710 O O . GLY A 1 7 ? -7.534 -6.365 6.047 1.00 0.00 7 GLY A O 19
ATOM 18714 N N . THR A 1 8 ? -7.248 -6.151 3.826 1.00 0.00 8 THR A N 19
ATOM 18715 C CA . THR A 1 8 ? -6.323 -7.272 3.727 1.00 0.00 8 THR A CA 19
ATOM 18716 C C . THR A 1 8 ? -4.899 -6.842 4.061 1.00 0.00 8 THR A C 19
ATOM 18717 O O . THR A 1 8 ? -4.439 -5.771 3.663 1.00 0.00 8 THR A O 19
ATOM 18728 N N . PRO A 1 9 ? -4.183 -7.694 4.809 1.00 0.00 9 PRO A N 19
ATOM 18729 C CA . PRO A 1 9 ? -2.800 -7.423 5.213 1.00 0.00 9 PRO A CA 19
ATOM 18730 C C . PRO A 1 9 ? -1.830 -7.486 4.038 1.00 0.00 9 PRO A C 19
ATOM 18731 O O . PRO A 1 9 ? -1.952 -8.347 3.166 1.00 0.00 9 PRO A O 19
ATOM 18742 N N . TYR A 1 10 ? -0.868 -6.570 4.020 1.00 0.00 10 TYR A N 19
ATOM 18743 C CA . TYR A 1 10 ? 0.121 -6.521 2.950 1.00 0.00 10 TYR A CA 19
ATOM 18744 C C . TYR A 1 10 ? 1.517 -6.267 3.511 1.00 0.00 10 TYR A C 19
ATOM 18745 O O . TYR A 1 10 ? 1.693 -6.102 4.718 1.00 0.00 10 TYR A O 19
ATOM 18763 N N . ARG A 1 11 ? 2.507 -6.236 2.625 1.00 0.00 11 ARG A N 19
ATOM 18764 C CA . ARG A 1 11 ? 3.888 -6.003 3.029 1.00 0.00 11 ARG A CA 19
ATOM 18765 C C . ARG A 1 11 ? 4.637 -5.202 1.969 1.00 0.00 11 ARG A C 19
ATOM 18766 O O . ARG A 1 11 ? 4.742 -5.623 0.817 1.00 0.00 11 ARG A O 19
ATOM 18787 N N . ALA A 1 12 ? 5.157 -4.045 2.366 1.00 0.00 12 ALA A N 19
ATOM 18788 C CA . ALA A 1 12 ? 5.897 -3.185 1.451 1.00 0.00 12 ALA A CA 19
ATOM 18789 C C . ALA A 1 12 ? 7.238 -3.808 1.077 1.00 0.00 12 ALA A C 19
ATOM 18790 O O . ALA A 1 12 ? 8.175 -3.812 1.874 1.00 0.00 12 ALA A O 19
ATOM 18797 N N . MET A 1 13 ? 7.321 -4.334 -0.141 1.00 0.00 13 MET A N 19
ATOM 18798 C CA . MET A 1 13 ? 8.549 -4.959 -0.620 1.00 0.00 13 MET A CA 19
ATOM 18799 C C . MET A 1 13 ? 9.670 -3.932 -0.742 1.00 0.00 13 MET A C 19
ATOM 18800 O O . MET A 1 13 ? 10.850 -4.277 -0.671 1.00 0.00 13 MET A O 19
ATOM 18814 N N . TYR A 1 14 ? 9.295 -2.672 -0.925 1.00 0.00 14 TYR A N 19
ATOM 18815 C CA . TYR A 1 14 ? 10.269 -1.596 -1.059 1.00 0.00 14 TYR A CA 19
ATOM 18816 C C . TYR A 1 14 ? 9.721 -0.290 -0.491 1.00 0.00 14 TYR A C 19
ATOM 18817 O O . TYR A 1 14 ? 8.522 -0.024 -0.566 1.00 0.00 14 TYR A O 19
ATOM 18835 N N . GLN A 1 15 ? 10.609 0.521 0.075 1.00 0.00 15 GLN A N 19
ATOM 18836 C CA . GLN A 1 15 ? 10.215 1.799 0.655 1.00 0.00 15 GLN A CA 19
ATOM 18837 C C . GLN A 1 15 ? 9.763 2.773 -0.428 1.00 0.00 15 GLN A C 19
ATOM 18838 O O . GLN A 1 15 ? 10.311 2.787 -1.531 1.00 0.00 15 GLN A O 19
ATOM 18852 N N . TYR A 1 16 ? 8.762 3.585 -0.107 1.00 0.00 16 TYR A N 19
ATOM 18853 C CA . TYR A 1 16 ? 8.236 4.560 -1.054 1.00 0.00 16 TYR A CA 19
ATOM 18854 C C . TYR A 1 16 ? 8.389 5.980 -0.517 1.00 0.00 16 TYR A C 19
ATOM 18855 O O . TYR A 1 16 ? 8.486 6.190 0.693 1.00 0.00 16 TYR A O 19
ATOM 18873 N N . ARG A 1 17 ? 8.411 6.950 -1.424 1.00 0.00 17 ARG A N 19
ATOM 18874 C CA . ARG A 1 17 ? 8.553 8.350 -1.043 1.00 0.00 17 ARG A CA 19
ATOM 18875 C C . ARG A 1 17 ? 7.425 9.191 -1.632 1.00 0.00 17 ARG A C 19
ATOM 18876 O O . ARG A 1 17 ? 7.491 9.652 -2.772 1.00 0.00 17 ARG A O 19
ATOM 18897 N N . PRO A 1 18 ? 6.363 9.396 -0.838 1.00 0.00 18 PRO A N 19
ATOM 18898 C CA . PRO A 1 18 ? 5.200 10.183 -1.260 1.00 0.00 18 PRO A CA 19
ATOM 18899 C C . PRO A 1 18 ? 5.519 11.669 -1.383 1.00 0.00 18 PRO A C 19
ATOM 18900 O O . PRO A 1 18 ? 5.822 12.331 -0.391 1.00 0.00 18 PRO A O 19
ATOM 18911 N N . GLN A 1 19 ? 5.447 12.186 -2.605 1.00 0.00 19 GLN A N 19
ATOM 18912 C CA . GLN A 1 19 ? 5.728 13.594 -2.856 1.00 0.00 19 GLN A CA 19
ATOM 18913 C C . GLN A 1 19 ? 4.794 14.489 -2.048 1.00 0.00 19 GLN A C 19
ATOM 18914 O O . GLN A 1 19 ? 5.162 15.596 -1.658 1.00 0.00 19 GLN A O 19
ATOM 18928 N N . ASN A 1 20 ? 3.583 14.000 -1.801 1.00 0.00 20 ASN A N 19
ATOM 18929 C CA . ASN A 1 20 ? 2.594 14.756 -1.040 1.00 0.00 20 ASN A CA 19
ATOM 18930 C C . ASN A 1 20 ? 1.967 13.890 0.048 1.00 0.00 20 ASN A C 19
ATOM 18931 O O . ASN A 1 20 ? 2.280 12.706 0.170 1.00 0.00 20 ASN A O 19
ATOM 18942 N N . GLU A 1 21 ? 1.080 14.490 0.836 1.00 0.00 21 GLU A N 19
ATOM 18943 C CA . GLU A 1 21 ? 0.409 13.773 1.914 1.00 0.00 21 GLU A CA 19
ATOM 18944 C C . GLU A 1 21 ? -0.558 12.732 1.356 1.00 0.00 21 GLU A C 19
ATOM 18945 O O . GLU A 1 21 ? -0.643 11.614 1.864 1.00 0.00 21 GLU A O 19
ATOM 18957 N N . ASP A 1 22 ? -1.284 13.109 0.309 1.00 0.00 22 ASP A N 19
ATOM 18958 C CA . ASP A 1 22 ? -2.244 12.209 -0.319 1.00 0.00 22 ASP A CA 19
ATOM 18959 C C . ASP A 1 22 ? -1.698 10.785 -0.376 1.00 0.00 22 ASP A C 19
ATOM 18960 O O . ASP A 1 22 ? -2.363 9.839 0.042 1.00 0.00 22 ASP A O 19
ATOM 18969 N N . GLU A 1 23 ? -0.483 10.644 -0.898 1.00 0.00 23 GLU A N 19
ATOM 18970 C CA . GLU A 1 23 ? 0.150 9.335 -1.012 1.00 0.00 23 GLU A CA 19
ATOM 18971 C C . GLU A 1 23 ? 0.601 8.828 0.355 1.00 0.00 23 GLU A C 19
ATOM 18972 O O . GLU A 1 23 ? 1.019 9.608 1.212 1.00 0.00 23 GLU A O 19
ATOM 18984 N N . LEU A 1 24 ? 0.512 7.518 0.552 1.00 0.00 24 LEU A N 19
ATOM 18985 C CA . LEU A 1 24 ? 0.910 6.905 1.815 1.00 0.00 24 LEU A CA 19
ATOM 18986 C C . LEU A 1 24 ? 2.339 6.376 1.737 1.00 0.00 24 LEU A C 19
ATOM 18987 O O . LEU A 1 24 ? 2.668 5.579 0.859 1.00 0.00 24 LEU A O 19
ATOM 19003 N N . GLU A 1 25 ? 3.182 6.824 2.663 1.00 0.00 25 GLU A N 19
ATOM 19004 C CA . GLU A 1 25 ? 4.574 6.394 2.699 1.00 0.00 25 GLU A CA 19
ATOM 19005 C C . GLU A 1 25 ? 4.676 4.905 3.015 1.00 0.00 25 GLU A C 19
ATOM 19006 O O . GLU A 1 25 ? 3.778 4.325 3.627 1.00 0.00 25 GLU A O 19
ATOM 19018 N N . LEU A 1 26 ? 5.776 4.290 2.593 1.00 0.00 26 LEU A N 19
ATOM 19019 C CA . LEU A 1 26 ? 5.996 2.868 2.831 1.00 0.00 26 LEU A CA 19
ATOM 19020 C C . LEU A 1 26 ? 7.427 2.608 3.292 1.00 0.00 26 LEU A C 19
ATOM 19021 O O . LEU A 1 26 ? 8.304 3.457 3.136 1.00 0.00 26 LEU A O 19
ATOM 19037 N N . ARG A 1 27 ? 7.655 1.427 3.859 1.00 0.00 27 ARG A N 19
ATOM 19038 C CA . ARG A 1 27 ? 8.979 1.055 4.342 1.00 0.00 27 ARG A CA 19
ATOM 19039 C C . ARG A 1 27 ? 9.277 -0.410 4.037 1.00 0.00 27 ARG A C 19
ATOM 19040 O O . ARG A 1 27 ? 8.452 -1.287 4.292 1.00 0.00 27 ARG A O 19
ATOM 19061 N N . GLU A 1 28 ? 10.461 -0.666 3.489 1.00 0.00 28 GLU A N 19
ATOM 19062 C CA . GLU A 1 28 ? 10.866 -2.025 3.148 1.00 0.00 28 GLU A CA 19
ATOM 19063 C C . GLU A 1 28 ? 10.828 -2.928 4.377 1.00 0.00 28 GLU A C 19
ATOM 19064 O O . GLU A 1 28 ? 11.623 -2.770 5.302 1.00 0.00 28 GLU A O 19
ATOM 19076 N N . GLY A 1 29 ? 9.896 -3.877 4.379 1.00 0.00 29 GLY A N 19
ATOM 19077 C CA . GLY A 1 29 ? 9.771 -4.791 5.499 1.00 0.00 29 GLY A CA 19
ATOM 19078 C C . GLY A 1 29 ? 8.731 -4.338 6.504 1.00 0.00 29 GLY A C 19
ATOM 19079 O O . GLY A 1 29 ? 8.896 -4.532 7.709 1.00 0.00 29 GLY A O 19
ATOM 19083 N N . ASP A 1 30 ? 7.657 -3.731 6.009 1.00 0.00 30 ASP A N 19
ATOM 19084 C CA . ASP A 1 30 ? 6.586 -3.248 6.873 1.00 0.00 30 ASP A CA 19
ATOM 19085 C C . ASP A 1 30 ? 5.226 -3.722 6.369 1.00 0.00 30 ASP A C 19
ATOM 19086 O O . ASP A 1 30 ? 5.014 -3.863 5.165 1.00 0.00 30 ASP A O 19
ATOM 19095 N N . ARG A 1 31 ? 4.309 -3.968 7.299 1.00 0.00 31 ARG A N 19
ATOM 19096 C CA . ARG A 1 31 ? 2.971 -4.428 6.950 1.00 0.00 31 ARG A CA 19
ATOM 19097 C C . ARG A 1 31 ? 2.107 -3.269 6.463 1.00 0.00 31 ARG A C 19
ATOM 19098 O O . ARG A 1 31 ? 2.315 -2.120 6.853 1.00 0.00 31 ARG A O 19
ATOM 19119 N N . VAL A 1 32 ? 1.136 -3.578 5.609 1.00 0.00 32 VAL A N 19
ATOM 19120 C CA . VAL A 1 32 ? 0.240 -2.563 5.070 1.00 0.00 32 VAL A CA 19
ATOM 19121 C C . VAL A 1 32 ? -1.190 -3.086 4.976 1.00 0.00 32 VAL A C 19
ATOM 19122 O O . VAL A 1 32 ? -1.425 -4.199 4.505 1.00 0.00 32 VAL A O 19
ATOM 19135 N N . ASP A 1 33 ? -2.141 -2.275 5.426 1.00 0.00 33 ASP A N 19
ATOM 19136 C CA . ASP A 1 33 ? -3.548 -2.654 5.391 1.00 0.00 33 ASP A CA 19
ATOM 19137 C C . ASP A 1 33 ? -4.215 -2.154 4.113 1.00 0.00 33 ASP A C 19
ATOM 19138 O O . ASP A 1 33 ? -4.518 -0.968 3.983 1.00 0.00 33 ASP A O 19
ATOM 19147 N N . VAL A 1 34 ? -4.439 -3.065 3.172 1.00 0.00 34 VAL A N 19
ATOM 19148 C CA . VAL A 1 34 ? -5.069 -2.717 1.905 1.00 0.00 34 VAL A CA 19
ATOM 19149 C C . VAL A 1 34 ? -6.552 -3.070 1.913 1.00 0.00 34 VAL A C 19
ATOM 19150 O O . VAL A 1 34 ? -6.922 -4.235 2.054 1.00 0.00 34 VAL A O 19
ATOM 19163 N N . MET A 1 35 ? -7.398 -2.056 1.760 1.00 0.00 35 MET A N 19
ATOM 19164 C CA . MET A 1 35 ? -8.841 -2.260 1.748 1.00 0.00 35 MET A CA 19
ATOM 19165 C C . MET A 1 35 ? -9.415 -2.008 0.357 1.00 0.00 35 MET A C 19
ATOM 19166 O O . MET A 1 35 ? -10.258 -2.766 -0.122 1.00 0.00 35 MET A O 19
ATOM 19180 N N . GLN A 1 36 ? -8.951 -0.941 -0.285 1.00 0.00 36 GLN A N 19
ATOM 19181 C CA . GLN A 1 36 ? -9.419 -0.591 -1.621 1.00 0.00 36 GLN A CA 19
ATOM 19182 C C . GLN A 1 36 ? -8.336 -0.850 -2.663 1.00 0.00 36 GLN A C 19
ATOM 19183 O O . GLN A 1 36 ? -7.146 -0.710 -2.382 1.00 0.00 36 GLN A O 19
ATOM 19197 N N . GLN A 1 37 ? -8.756 -1.228 -3.865 1.00 0.00 37 GLN A N 19
ATOM 19198 C CA . GLN A 1 37 ? -7.821 -1.507 -4.949 1.00 0.00 37 GLN A CA 19
ATOM 19199 C C . GLN A 1 37 ? -8.147 -0.668 -6.180 1.00 0.00 37 GLN A C 19
ATOM 19200 O O . GLN A 1 37 ? -9.315 -0.424 -6.485 1.00 0.00 37 GLN A O 19
ATOM 19214 N N . CYS A 1 38 ? -7.109 -0.228 -6.882 1.00 0.00 38 CYS A N 19
ATOM 19215 C CA . CYS A 1 38 ? -7.285 0.585 -8.079 1.00 0.00 38 CYS A CA 19
ATOM 19216 C C . CYS A 1 38 ? -7.071 -0.248 -9.339 1.00 0.00 38 CYS A C 19
ATOM 19217 O O . CYS A 1 38 ? -6.444 -1.306 -9.296 1.00 0.00 38 CYS A O 19
ATOM 19225 N N . ASP A 1 39 ? -7.598 0.236 -10.458 1.00 0.00 39 ASP A N 19
ATOM 19226 C CA . ASP A 1 39 ? -7.466 -0.464 -11.731 1.00 0.00 39 ASP A CA 19
ATOM 19227 C C . ASP A 1 39 ? -6.114 -0.170 -12.375 1.00 0.00 39 ASP A C 19
ATOM 19228 O O . ASP A 1 39 ? -5.380 -1.086 -12.745 1.00 0.00 39 ASP A O 19
ATOM 19237 N N . ASP A 1 40 ? -5.794 1.113 -12.506 1.00 0.00 40 ASP A N 19
ATOM 19238 C CA . ASP A 1 40 ? -4.531 1.528 -13.105 1.00 0.00 40 ASP A CA 19
ATOM 19239 C C . ASP A 1 40 ? -3.398 0.596 -12.686 1.00 0.00 40 ASP A C 19
ATOM 19240 O O . ASP A 1 40 ? -2.602 0.159 -13.515 1.00 0.00 40 ASP A O 19
ATOM 19249 N N . GLY A 1 41 ? -3.333 0.297 -11.392 1.00 0.00 41 GLY A N 19
ATOM 19250 C CA . GLY A 1 41 ? -2.294 -0.580 -10.885 1.00 0.00 41 GLY A CA 19
ATOM 19251 C C . GLY A 1 41 ? -1.749 -0.120 -9.547 1.00 0.00 41 GLY A C 19
ATOM 19252 O O . GLY A 1 41 ? -0.558 -0.262 -9.273 1.00 0.00 41 GLY A O 19
ATOM 19256 N N . TRP A 1 42 ? -2.623 0.432 -8.714 1.00 0.00 42 TRP A N 19
ATOM 19257 C CA . TRP A 1 42 ? -2.222 0.916 -7.397 1.00 0.00 42 TRP A CA 19
ATOM 19258 C C . TRP A 1 42 ? -3.148 0.375 -6.313 1.00 0.00 42 TRP A C 19
ATOM 19259 O O . TRP A 1 42 ? -4.235 -0.125 -6.605 1.00 0.00 42 TRP A O 19
ATOM 19280 N N . PHE A 1 43 ? -2.711 0.477 -5.063 1.00 0.00 43 PHE A N 19
ATOM 19281 C CA . PHE A 1 43 ? -3.501 -0.003 -3.935 1.00 0.00 43 PHE A CA 19
ATOM 19282 C C . PHE A 1 43 ? -3.833 1.138 -2.978 1.00 0.00 43 PHE A C 19
ATOM 19283 O O . PHE A 1 43 ? -3.055 2.079 -2.823 1.00 0.00 43 PHE A O 19
ATOM 19300 N N . VAL A 1 44 ? -4.995 1.048 -2.339 1.00 0.00 44 VAL A N 19
ATOM 19301 C CA . VAL A 1 44 ? -5.432 2.071 -1.397 1.00 0.00 44 VAL A CA 19
ATOM 19302 C C . VAL A 1 44 ? -5.758 1.464 -0.037 1.00 0.00 44 VAL A C 19
ATOM 19303 O O . VAL A 1 44 ? -6.533 0.514 0.060 1.00 0.00 44 VAL A O 19
ATOM 19316 N N . GLY A 1 45 ? -5.160 2.019 1.012 1.00 0.00 45 GLY A N 19
ATOM 19317 C CA . GLY A 1 45 ? -5.399 1.519 2.353 1.00 0.00 45 GLY A CA 19
ATOM 19318 C C . GLY A 1 45 ? -4.742 2.376 3.418 1.00 0.00 45 GLY A C 19
ATOM 19319 O O . GLY A 1 45 ? -4.737 3.603 3.321 1.00 0.00 45 GLY A O 19
ATOM 19323 N N . VAL A 1 46 ? -4.188 1.728 4.437 1.00 0.00 46 VAL A N 19
ATOM 19324 C CA . VAL A 1 46 ? -3.525 2.438 5.525 1.00 0.00 46 VAL A CA 19
ATOM 19325 C C . VAL A 1 46 ? -2.165 1.823 5.835 1.00 0.00 46 VAL A C 19
ATOM 19326 O O . VAL A 1 46 ? -1.974 0.614 5.701 1.00 0.00 46 VAL A O 19
ATOM 19339 N N . SER A 1 47 ? -1.223 2.663 6.250 1.00 0.00 47 SER A N 19
ATOM 19340 C CA . SER A 1 47 ? 0.122 2.203 6.577 1.00 0.00 47 SER A CA 19
ATOM 19341 C C . SER A 1 47 ? 0.157 1.567 7.963 1.00 0.00 47 SER A C 19
ATOM 19342 O O . SER A 1 47 ? -0.847 1.550 8.676 1.00 0.00 47 SER A O 19
ATOM 19350 N N . ARG A 1 48 ? 1.320 1.045 8.339 1.00 0.00 48 ARG A N 19
ATOM 19351 C CA . ARG A 1 48 ? 1.486 0.407 9.640 1.00 0.00 48 ARG A CA 19
ATOM 19352 C C . ARG A 1 48 ? 2.576 1.103 10.451 1.00 0.00 48 ARG A C 19
ATOM 19353 O O . ARG A 1 48 ? 2.830 0.746 11.601 1.00 0.00 48 ARG A O 19
ATOM 19374 N N . ARG A 1 49 ? 3.216 2.096 9.843 1.00 0.00 49 ARG A N 19
ATOM 19375 C CA . ARG A 1 49 ? 4.278 2.841 10.508 1.00 0.00 49 ARG A CA 19
ATOM 19376 C C . ARG A 1 49 ? 3.798 4.232 10.911 1.00 0.00 49 ARG A C 19
ATOM 19377 O O . ARG A 1 49 ? 4.199 4.764 11.947 1.00 0.00 49 ARG A O 19
ATOM 19398 N N . THR A 1 50 ? 2.936 4.817 10.085 1.00 0.00 50 THR A N 19
ATOM 19399 C CA . THR A 1 50 ? 2.403 6.146 10.354 1.00 0.00 50 THR A CA 19
ATOM 19400 C C . THR A 1 50 ? 0.897 6.097 10.590 1.00 0.00 50 THR A C 19
ATOM 19401 O O . THR A 1 50 ? 0.308 7.052 11.094 1.00 0.00 50 THR A O 19
ATOM 19412 N N . GLN A 1 51 ? 0.282 4.978 10.223 1.00 0.00 51 GLN A N 19
ATOM 19413 C CA . GLN A 1 51 ? -1.156 4.805 10.395 1.00 0.00 51 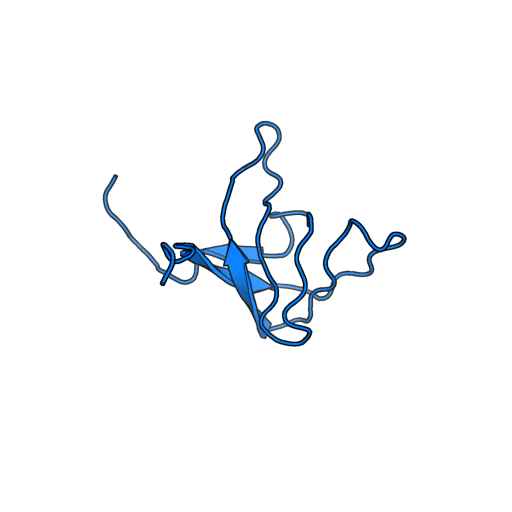GLN A CA 19
ATOM 19414 C C . GLN A 1 51 ? -1.927 5.891 9.652 1.00 0.00 51 GLN A C 19
ATOM 19415 O O . GLN A 1 51 ? -2.950 6.380 10.132 1.00 0.00 51 GLN A O 19
ATOM 19429 N N . LYS A 1 52 ? -1.431 6.265 8.478 1.00 0.00 52 LYS A N 19
ATOM 19430 C CA . LYS A 1 52 ? -2.073 7.292 7.667 1.00 0.00 52 LYS A CA 19
ATOM 19431 C C . LYS A 1 52 ? -2.809 6.671 6.485 1.00 0.00 52 LYS A C 19
ATOM 19432 O O . LYS A 1 52 ? -2.541 5.531 6.103 1.00 0.00 52 LYS A O 19
ATOM 19451 N N . PHE A 1 53 ? -3.738 7.427 5.908 1.00 0.00 53 PHE A N 19
ATOM 19452 C CA . PHE A 1 53 ? -4.513 6.950 4.769 1.00 0.00 53 PHE A CA 19
ATOM 19453 C C . PHE A 1 53 ? -4.059 7.629 3.480 1.00 0.00 53 PHE A C 19
ATOM 19454 O O . PHE A 1 53 ? -3.478 8.713 3.508 1.00 0.00 53 PHE A O 19
ATOM 19471 N N . GLY A 1 54 ? -4.329 6.983 2.350 1.00 0.00 54 GLY A N 19
ATOM 19472 C CA . GLY A 1 54 ? -3.942 7.538 1.066 1.00 0.00 54 GLY A CA 19
ATOM 19473 C C . GLY A 1 54 ? -3.789 6.475 -0.003 1.00 0.00 54 GLY A C 19
ATOM 19474 O O . GLY A 1 54 ? -4.345 5.382 0.112 1.00 0.00 54 GLY A O 19
ATOM 19478 N N . THR A 1 55 ? -3.034 6.795 -1.050 1.00 0.00 55 THR A N 19
ATOM 19479 C CA . THR A 1 55 ? -2.812 5.860 -2.146 1.00 0.00 55 THR A CA 19
ATOM 19480 C C . THR A 1 55 ? -1.323 5.650 -2.396 1.00 0.00 55 THR A C 19
ATOM 19481 O O . THR A 1 55 ? -0.532 6.591 -2.323 1.00 0.00 55 THR A O 19
ATOM 19492 N N . PHE A 1 56 ? -0.947 4.410 -2.693 1.00 0.00 56 PHE A N 19
ATOM 19493 C CA . PHE A 1 56 ? 0.448 4.077 -2.954 1.00 0.00 56 PHE A CA 19
ATOM 19494 C C . PHE A 1 56 ? 0.561 3.044 -4.071 1.00 0.00 56 PHE A C 19
ATOM 19495 O O . PHE A 1 56 ? -0.377 2.299 -4.359 1.00 0.00 56 PHE A O 19
ATOM 19512 N N . PRO A 1 57 ? 1.735 2.996 -4.717 1.00 0.00 57 PRO A N 19
ATOM 19513 C CA . PRO A 1 57 ? 1.999 2.059 -5.812 1.00 0.00 57 PRO A CA 19
ATOM 19514 C C . PRO A 1 57 ? 2.095 0.615 -5.330 1.00 0.00 57 PRO A C 19
ATOM 19515 O O . PRO A 1 57 ? 3.105 0.207 -4.759 1.00 0.00 57 PRO A O 19
ATOM 19526 N N . GLY A 1 58 ? 1.035 -0.153 -5.565 1.00 0.00 58 GLY A N 19
ATOM 19527 C CA . GLY A 1 58 ? 1.021 -1.543 -5.148 1.00 0.00 58 GLY A CA 19
ATOM 19528 C C . GLY A 1 58 ? 2.273 -2.288 -5.569 1.00 0.00 58 GLY A C 19
ATOM 19529 O O . GLY A 1 58 ? 2.757 -3.158 -4.846 1.00 0.00 58 GLY A O 19
ATOM 19533 N N . ASN A 1 59 ? 2.797 -1.947 -6.741 1.00 0.00 59 ASN A N 19
ATOM 19534 C CA . ASN A 1 59 ? 3.999 -2.591 -7.258 1.00 0.00 59 ASN A CA 19
ATOM 19535 C C . ASN A 1 59 ? 5.095 -2.628 -6.197 1.00 0.00 59 ASN A C 19
ATOM 19536 O O . ASN A 1 59 ? 6.034 -3.419 -6.287 1.00 0.00 59 ASN A O 19
ATOM 19547 N N . TYR A 1 60 ? 4.967 -1.767 -5.193 1.00 0.00 60 TYR A N 19
ATOM 19548 C CA . TYR A 1 60 ? 5.948 -1.700 -4.116 1.00 0.00 60 TYR A CA 19
ATOM 19549 C C . TYR A 1 60 ? 5.608 -2.693 -3.008 1.00 0.00 60 TYR A C 19
ATOM 19550 O O . TYR A 1 60 ? 6.497 -3.240 -2.355 1.00 0.00 60 TYR A O 19
ATOM 19568 N N . VAL A 1 61 ? 4.315 -2.921 -2.802 1.00 0.00 61 VAL A N 19
ATOM 19569 C CA . VAL A 1 61 ? 3.857 -3.849 -1.776 1.00 0.00 61 VAL A CA 19
ATOM 19570 C C . VAL A 1 61 ? 3.341 -5.144 -2.395 1.00 0.00 61 VAL A C 19
ATOM 19571 O O . VAL A 1 61 ? 3.306 -5.288 -3.617 1.00 0.00 61 VAL A O 19
ATOM 19584 N N . ALA A 1 62 ? 2.942 -6.083 -1.544 1.00 0.00 62 ALA A N 19
ATOM 19585 C CA . ALA A 1 62 ? 2.426 -7.365 -2.007 1.00 0.00 62 ALA A CA 19
ATOM 19586 C C . ALA A 1 62 ? 1.518 -8.002 -0.961 1.00 0.00 62 ALA A C 19
ATOM 19587 O O . ALA A 1 62 ? 1.666 -7.782 0.241 1.00 0.00 62 ALA A O 19
ATOM 19594 N N . PRO A 1 63 ? 0.553 -8.809 -1.427 1.00 0.00 63 PRO A N 19
ATOM 19595 C CA . PRO A 1 63 ? -0.398 -9.495 -0.547 1.00 0.00 63 PRO A CA 19
ATOM 19596 C C . PRO A 1 63 ? 0.262 -10.595 0.276 1.00 0.00 63 PRO A C 19
ATOM 19597 O O . PRO A 1 63 ? 0.590 -11.662 -0.245 1.00 0.00 63 PRO A O 19
ATOM 19608 N N . VAL A 1 64 ? 0.454 -10.330 1.564 1.00 0.00 64 VAL A N 19
ATOM 19609 C CA . VAL A 1 64 ? 1.074 -11.299 2.460 1.00 0.00 64 VAL A CA 19
ATOM 19610 C C . VAL A 1 64 ? 0.065 -12.345 2.922 1.00 0.00 64 VAL A C 19
ATOM 19611 O O . VAL A 1 64 ? 0.430 -13.475 3.243 1.00 0.00 64 VAL A O 19
ATOM 19624 N N . SER A 1 65 ? -1.206 -11.959 2.952 1.00 0.00 65 SER A N 19
ATOM 19625 C CA . SER A 1 65 ? -2.269 -12.861 3.378 1.00 0.00 65 SER A CA 19
ATOM 19626 C C . SER A 1 65 ? -2.046 -14.264 2.822 1.00 0.00 65 SER A C 19
ATOM 19627 O O . SER A 1 65 ? -2.256 -15.260 3.515 1.00 0.00 65 SER A O 19
ATOM 19635 N N . GLY A 1 66 ? -1.618 -14.335 1.565 1.00 0.00 66 GLY A N 19
ATOM 19636 C CA . GLY A 1 66 ? -1.372 -15.619 0.936 1.00 0.00 66 GLY A CA 19
ATOM 19637 C C . GLY A 1 66 ? -2.404 -15.952 -0.123 1.00 0.00 66 GLY A C 19
ATOM 19638 O O . GLY A 1 66 ? -3.568 -15.560 -0.032 1.00 0.00 66 GLY A O 19
ATOM 19642 N N . PRO A 1 67 ? -1.978 -16.692 -1.158 1.00 0.00 67 PRO A N 19
ATOM 19643 C CA . PRO A 1 67 ? -2.858 -17.093 -2.260 1.00 0.00 67 PRO A CA 19
ATOM 19644 C C . PRO A 1 67 ? -3.898 -18.121 -1.827 1.00 0.00 67 PRO A C 19
ATOM 19645 O O . PRO A 1 67 ? -3.901 -18.570 -0.680 1.00 0.00 67 PRO A O 19
ATOM 19656 N N . SER A 1 68 ? -4.780 -18.489 -2.751 1.00 0.00 68 SER A N 19
ATOM 19657 C CA . SER A 1 68 ? -5.827 -19.462 -2.463 1.00 0.00 68 SER A CA 19
ATOM 19658 C C . SER A 1 68 ? -5.750 -20.644 -3.424 1.00 0.00 68 SER A C 19
ATOM 19659 O O . SER A 1 68 ? -6.236 -21.735 -3.124 1.00 0.00 68 SER A O 19
ATOM 19667 N N . SER A 1 69 ? -5.135 -20.419 -4.580 1.00 0.00 69 SER A N 19
ATOM 19668 C CA . SER A 1 69 ? -4.996 -21.464 -5.588 1.00 0.00 69 SER A CA 19
ATOM 19669 C C . SER A 1 69 ? -3.555 -21.557 -6.079 1.00 0.00 69 SER A C 19
ATOM 19670 O O . SER A 1 69 ? -3.045 -20.641 -6.722 1.00 0.00 69 SER A O 19
ATOM 19678 N N . GLY A 1 70 ? -2.902 -22.674 -5.770 1.00 0.00 70 GLY A N 19
ATOM 19679 C CA . GLY A 1 70 ? -1.525 -22.868 -6.186 1.00 0.00 70 GLY A CA 19
ATOM 19680 C C . GLY A 1 70 ? -0.746 -23.743 -5.224 1.00 0.00 70 GLY A C 19
ATOM 19681 O O . GLY A 1 70 ? -1.204 -24.018 -4.115 1.00 0.00 70 GLY A O 19
ATOM 19685 N N . GLY A 1 1 ? -21.614 -10.459 13.418 1.00 0.00 1 GLY A N 20
ATOM 19686 C CA . GLY A 1 1 ? -20.950 -10.520 12.129 1.00 0.00 1 GLY A CA 20
ATOM 19687 C C . GLY A 1 1 ? -20.030 -11.718 12.007 1.00 0.00 1 GLY A C 20
ATOM 19688 O O . GLY A 1 1 ? -19.315 -12.059 12.949 1.00 0.00 1 GLY A O 20
ATOM 19692 N N . SER A 1 2 ? -20.048 -12.360 10.843 1.00 0.00 2 SER A N 20
ATOM 19693 C CA . SER A 1 2 ? -19.213 -13.530 10.602 1.00 0.00 2 SER A CA 20
ATOM 19694 C C . SER A 1 2 ? -17.870 -13.126 10.001 1.00 0.00 2 SER A C 20
ATOM 19695 O O . SER A 1 2 ? -16.814 -13.545 10.474 1.00 0.00 2 SER A O 20
ATOM 19703 N N . SER A 1 3 ? -17.920 -12.307 8.955 1.00 0.00 3 SER A N 20
ATOM 19704 C CA . SER A 1 3 ? -16.709 -11.847 8.286 1.00 0.00 3 SER A CA 20
ATOM 19705 C C . SER A 1 3 ? -16.362 -10.423 8.707 1.00 0.00 3 SER A C 20
ATOM 19706 O O . SER A 1 3 ? -17.071 -9.474 8.372 1.00 0.00 3 SER A O 20
ATOM 19714 N N . GLY A 1 4 ? -15.265 -10.281 9.446 1.00 0.00 4 GLY A N 20
ATOM 19715 C CA . GLY A 1 4 ? -14.843 -8.970 9.902 1.00 0.00 4 GLY A CA 20
ATOM 19716 C C . GLY A 1 4 ? -13.449 -8.611 9.425 1.00 0.00 4 GLY A C 20
ATOM 19717 O O . GLY A 1 4 ? -12.652 -8.054 10.179 1.00 0.00 4 GLY A O 20
ATOM 19721 N N . SER A 1 5 ? -13.154 -8.933 8.169 1.00 0.00 5 SER A N 20
ATOM 19722 C CA . SER A 1 5 ? -11.845 -8.646 7.594 1.00 0.00 5 SER A CA 20
ATOM 19723 C C . SER A 1 5 ? -11.775 -7.206 7.096 1.00 0.00 5 SER A C 20
ATOM 19724 O O . SER A 1 5 ? -12.072 -6.923 5.935 1.00 0.00 5 SER A O 20
ATOM 19732 N N . SER A 1 6 ? -11.379 -6.298 7.983 1.00 0.00 6 SER A N 20
ATOM 19733 C CA . SER A 1 6 ? -11.272 -4.886 7.636 1.00 0.00 6 SER A CA 20
ATOM 19734 C C . SER A 1 6 ? -9.998 -4.616 6.841 1.00 0.00 6 SER A C 20
ATOM 19735 O O . SER A 1 6 ? -8.994 -4.166 7.391 1.00 0.00 6 SER A O 20
ATOM 19743 N N . GLY A 1 7 ? -10.048 -4.896 5.542 1.00 0.00 7 GLY A N 20
ATOM 19744 C CA . GLY A 1 7 ? -8.892 -4.677 4.692 1.00 0.00 7 GLY A CA 20
ATOM 19745 C C . GLY A 1 7 ? -7.933 -5.851 4.705 1.00 0.00 7 GLY A C 20
ATOM 19746 O O . GLY A 1 7 ? -7.739 -6.493 5.737 1.00 0.00 7 GLY A O 20
ATOM 19750 N N . THR A 1 8 ? -7.331 -6.135 3.554 1.00 0.00 8 THR A N 20
ATOM 19751 C CA . THR A 1 8 ? -6.390 -7.241 3.435 1.00 0.00 8 THR A CA 20
ATOM 19752 C C . THR A 1 8 ? -4.978 -6.803 3.809 1.00 0.00 8 THR A C 20
ATOM 19753 O O . THR A 1 8 ? -4.526 -5.714 3.455 1.00 0.00 8 THR A O 20
ATOM 19764 N N . PRO A 1 9 ? -4.263 -7.670 4.541 1.00 0.00 9 PRO A N 20
ATOM 19765 C CA . PRO A 1 9 ? -2.891 -7.395 4.977 1.00 0.00 9 PRO A CA 20
ATOM 19766 C C . PRO A 1 9 ? -1.901 -7.406 3.817 1.00 0.00 9 PRO A C 20
ATOM 19767 O O . PRO A 1 9 ? -2.035 -8.195 2.881 1.00 0.00 9 PRO A O 20
ATOM 19778 N N . TYR A 1 10 ? -0.906 -6.528 3.886 1.00 0.00 10 TYR A N 20
ATOM 19779 C CA . TYR A 1 10 ? 0.106 -6.436 2.840 1.00 0.00 10 TYR A CA 20
ATOM 19780 C C . TYR A 1 10 ? 1.476 -6.126 3.435 1.00 0.00 10 TYR A C 20
ATOM 19781 O O . TYR A 1 10 ? 1.603 -5.871 4.632 1.00 0.00 10 TYR A O 20
ATOM 19799 N N . ARG A 1 11 ? 2.500 -6.151 2.588 1.00 0.00 11 ARG A N 20
ATOM 19800 C CA . ARG A 1 11 ? 3.862 -5.873 3.028 1.00 0.00 11 ARG A CA 20
ATOM 19801 C C . ARG A 1 11 ? 4.637 -5.115 1.954 1.00 0.00 11 ARG A C 20
ATOM 19802 O O . ARG A 1 11 ? 4.679 -5.529 0.796 1.00 0.00 11 ARG A O 20
ATOM 19823 N N . ALA A 1 12 ? 5.247 -4.001 2.346 1.00 0.00 12 ALA A N 20
ATOM 19824 C CA . ALA A 1 12 ? 6.020 -3.186 1.418 1.00 0.00 12 ALA A CA 20
ATOM 19825 C C . ALA A 1 12 ? 7.327 -3.875 1.040 1.00 0.00 12 ALA A C 20
ATOM 19826 O O . ALA A 1 12 ? 8.213 -4.048 1.876 1.00 0.00 12 ALA A O 20
ATOM 19833 N N . MET A 1 13 ? 7.440 -4.267 -0.225 1.00 0.00 13 MET A N 20
ATOM 19834 C CA . MET A 1 13 ? 8.639 -4.937 -0.713 1.00 0.00 13 MET A CA 20
ATOM 19835 C C . MET A 1 13 ? 9.770 -3.936 -0.933 1.00 0.00 13 MET A C 20
ATOM 19836 O O . MET A 1 13 ? 10.947 -4.291 -0.869 1.00 0.00 13 MET A O 20
ATOM 19850 N N . TYR A 1 14 ? 9.404 -2.686 -1.193 1.00 0.00 14 TYR A N 20
ATOM 19851 C CA . TYR A 1 14 ? 10.388 -1.635 -1.425 1.00 0.00 14 TYR A CA 20
ATOM 19852 C C . TYR A 1 14 ? 9.912 -0.306 -0.847 1.00 0.00 14 TYR A C 20
ATOM 19853 O O . TYR A 1 14 ? 8.784 0.122 -1.094 1.00 0.00 14 TYR A O 20
ATOM 19871 N N . GLN A 1 15 ? 10.780 0.342 -0.077 1.00 0.00 15 GLN A N 20
ATOM 19872 C CA . GLN A 1 15 ? 10.449 1.623 0.537 1.00 0.00 15 GLN A CA 20
ATOM 19873 C C . GLN A 1 15 ? 9.931 2.609 -0.506 1.00 0.00 15 GLN A C 20
ATOM 19874 O O . GLN A 1 15 ? 10.343 2.574 -1.666 1.00 0.00 15 GLN A O 20
ATOM 19888 N N . TYR A 1 16 ? 9.026 3.485 -0.086 1.00 0.00 16 TYR A N 20
ATOM 19889 C CA . TYR A 1 16 ? 8.450 4.479 -0.984 1.00 0.00 16 TYR A CA 20
ATOM 19890 C C . TYR A 1 16 ? 8.496 5.870 -0.359 1.00 0.00 16 TYR A C 20
ATOM 19891 O O . TYR A 1 16 ? 8.383 6.021 0.858 1.00 0.00 16 TYR A O 20
ATOM 19909 N N . ARG A 1 17 ? 8.664 6.884 -1.201 1.00 0.00 17 ARG A N 20
ATOM 19910 C CA . ARG A 1 17 ? 8.727 8.264 -0.734 1.00 0.00 17 ARG A CA 20
ATOM 19911 C C . ARG A 1 17 ? 7.603 9.096 -1.344 1.00 0.00 17 ARG A C 20
ATOM 19912 O O . ARG A 1 17 ? 7.719 9.624 -2.451 1.00 0.00 17 ARG A O 20
ATOM 19933 N N . PRO A 1 18 ? 6.489 9.218 -0.608 1.00 0.00 18 PRO A N 20
ATOM 19934 C CA . PRO A 1 18 ? 5.323 9.985 -1.057 1.00 0.00 18 PRO A CA 20
ATOM 19935 C C . PRO A 1 18 ? 5.590 11.486 -1.078 1.00 0.00 18 PRO A C 20
ATOM 19936 O O . PRO A 1 18 ? 5.979 12.070 -0.067 1.00 0.00 18 PRO A O 20
ATOM 19947 N N . GLN A 1 19 ? 5.378 12.104 -2.236 1.00 0.00 19 GLN A N 20
ATOM 19948 C CA . GLN A 1 19 ? 5.596 13.537 -2.387 1.00 0.00 19 GLN A CA 20
ATOM 19949 C C . GLN A 1 19 ? 4.270 14.290 -2.416 1.00 0.00 19 GLN A C 20
ATOM 19950 O O . GLN A 1 19 ? 4.205 15.436 -2.858 1.00 0.00 19 GLN A O 20
ATOM 19964 N N . ASN A 1 20 ? 3.214 13.637 -1.942 1.00 0.00 20 ASN A N 20
ATOM 19965 C CA . ASN A 1 20 ? 1.889 14.244 -1.914 1.00 0.00 20 ASN A CA 20
ATOM 19966 C C . ASN A 1 20 ? 1.207 14.001 -0.571 1.00 0.00 20 ASN A C 20
ATOM 19967 O O . ASN A 1 20 ? 1.765 13.348 0.310 1.00 0.00 20 ASN A O 20
ATOM 19978 N N . GLU A 1 21 ? -0.004 14.531 -0.423 1.00 0.00 21 GLU A N 20
ATOM 19979 C CA . GLU A 1 21 ? -0.761 14.371 0.812 1.00 0.00 21 GLU A CA 20
ATOM 19980 C C . GLU A 1 21 ? -1.700 13.171 0.724 1.00 0.00 21 GLU A C 20
ATOM 19981 O O . GLU A 1 21 ? -2.249 12.723 1.730 1.00 0.00 21 GLU A O 20
ATOM 19993 N N . ASP A 1 22 ? -1.878 12.655 -0.487 1.00 0.00 22 ASP A N 20
ATOM 19994 C CA . ASP A 1 22 ? -2.750 11.507 -0.709 1.00 0.00 22 ASP A CA 20
ATOM 19995 C C . ASP A 1 22 ? -1.931 10.244 -0.957 1.00 0.00 22 ASP A C 20
ATOM 19996 O O . ASP A 1 22 ? -2.471 9.212 -1.354 1.00 0.00 22 ASP A O 20
ATOM 20005 N N . GLU A 1 23 ? -0.626 10.334 -0.722 1.00 0.00 23 GLU A N 20
ATOM 20006 C CA . GLU A 1 23 ? 0.266 9.199 -0.923 1.00 0.00 23 GLU A CA 20
ATOM 20007 C C . GLU A 1 23 ? 0.803 8.686 0.411 1.00 0.00 23 GLU A C 20
ATOM 20008 O O . GLU A 1 23 ? 1.363 9.447 1.201 1.00 0.00 23 GLU A O 20
ATOM 20020 N N . LEU A 1 24 ? 0.628 7.392 0.654 1.00 0.00 24 LEU A N 20
ATOM 20021 C CA . LEU A 1 24 ? 1.094 6.777 1.892 1.00 0.00 24 LEU A CA 20
ATOM 20022 C C . LEU A 1 24 ? 2.549 6.335 1.766 1.00 0.00 24 LEU A C 20
ATOM 20023 O O . LEU A 1 24 ? 2.990 5.916 0.697 1.00 0.00 24 LEU A O 20
ATOM 20039 N N . GLU A 1 25 ? 3.288 6.431 2.867 1.00 0.00 25 GLU A N 20
ATOM 20040 C CA . GLU A 1 25 ? 4.693 6.040 2.880 1.00 0.00 25 GLU A CA 20
ATOM 20041 C C . GLU A 1 25 ? 4.839 4.545 3.151 1.00 0.00 25 GLU A C 20
ATOM 20042 O O . GLU A 1 25 ? 3.997 3.937 3.814 1.00 0.00 25 GLU A O 20
ATOM 20054 N N . LEU A 1 26 ? 5.913 3.958 2.634 1.00 0.00 26 LEU A N 20
ATOM 20055 C CA . LEU A 1 26 ? 6.171 2.535 2.819 1.00 0.00 26 LEU A CA 20
ATOM 20056 C C . LEU A 1 26 ? 7.643 2.283 3.129 1.00 0.00 26 LEU A C 20
ATOM 20057 O O . LEU A 1 26 ? 8.522 2.978 2.617 1.00 0.00 26 LEU A O 20
ATOM 20073 N N . ARG A 1 27 ? 7.905 1.285 3.966 1.00 0.00 27 ARG A N 20
ATOM 20074 C CA . ARG A 1 27 ? 9.271 0.942 4.342 1.00 0.00 27 ARG A CA 20
ATOM 20075 C C . ARG A 1 27 ? 9.562 -0.527 4.052 1.00 0.00 27 ARG A C 20
ATOM 20076 O O . ARG A 1 27 ? 8.801 -1.410 4.446 1.00 0.00 27 ARG A O 20
ATOM 20097 N N . GLU A 1 28 ? 10.668 -0.781 3.359 1.00 0.00 28 GLU A N 20
ATOM 20098 C CA . GLU A 1 28 ? 11.057 -2.143 3.014 1.00 0.00 28 GLU A CA 20
ATOM 20099 C C . GLU A 1 28 ? 11.010 -3.049 4.241 1.00 0.00 28 GLU A C 20
ATOM 20100 O O . GLU A 1 28 ? 11.868 -2.969 5.120 1.00 0.00 28 GLU A O 20
ATOM 20112 N N . GLY A 1 29 ? 10.000 -3.912 4.294 1.00 0.00 29 GLY A N 20
ATOM 20113 C CA . GLY A 1 29 ? 9.858 -4.820 5.417 1.00 0.00 29 GLY A CA 20
ATOM 20114 C C . GLY A 1 29 ? 8.829 -4.343 6.422 1.00 0.00 29 GLY A C 20
ATOM 20115 O O . GLY A 1 29 ? 9.006 -4.510 7.629 1.00 0.00 29 GLY A O 20
ATOM 20119 N N . ASP A 1 30 ? 7.751 -3.746 5.925 1.00 0.00 30 ASP A N 20
ATOM 20120 C CA . ASP A 1 30 ? 6.689 -3.242 6.789 1.00 0.00 30 ASP A CA 20
ATOM 20121 C C . ASP A 1 30 ? 5.322 -3.703 6.295 1.00 0.00 30 ASP A C 20
ATOM 20122 O O . ASP A 1 30 ? 5.113 -3.884 5.095 1.00 0.00 30 ASP A O 20
ATOM 20131 N N . ARG A 1 31 ? 4.394 -3.893 7.228 1.00 0.00 31 ARG A N 20
ATOM 20132 C CA . ARG A 1 31 ? 3.048 -4.335 6.887 1.00 0.00 31 ARG A CA 20
ATOM 20133 C C . ARG A 1 31 ? 2.197 -3.165 6.404 1.00 0.00 31 ARG A C 20
ATOM 20134 O O . ARG A 1 31 ? 2.528 -2.003 6.641 1.00 0.00 31 ARG A O 20
ATOM 20155 N N . VAL A 1 32 ? 1.098 -3.479 5.724 1.00 0.00 32 VAL A N 20
ATOM 20156 C CA . VAL A 1 32 ? 0.199 -2.454 5.208 1.00 0.00 32 VAL A CA 20
ATOM 20157 C C . VAL A 1 32 ? -1.224 -2.986 5.078 1.00 0.00 32 VAL A C 20
ATOM 20158 O O . VAL A 1 32 ? -1.441 -4.092 4.583 1.00 0.00 32 VAL A O 20
ATOM 20171 N N . ASP A 1 33 ? -2.189 -2.190 5.526 1.00 0.00 33 ASP A N 20
ATOM 20172 C CA . ASP A 1 33 ? -3.593 -2.580 5.459 1.00 0.00 33 ASP A CA 20
ATOM 20173 C C . ASP A 1 33 ? -4.253 -2.020 4.202 1.00 0.00 33 ASP A C 20
ATOM 20174 O O . ASP A 1 33 ? -4.494 -0.817 4.098 1.00 0.00 33 ASP A O 20
ATOM 20183 N N . VAL A 1 34 ? -4.542 -2.900 3.249 1.00 0.00 34 VAL A N 20
ATOM 20184 C CA . VAL A 1 34 ? -5.174 -2.494 2.000 1.00 0.00 34 VAL A CA 20
ATOM 20185 C C . VAL A 1 34 ? -6.676 -2.751 2.034 1.00 0.00 34 VAL A C 20
ATOM 20186 O O . VAL A 1 34 ? -7.121 -3.844 2.384 1.00 0.00 34 VAL A O 20
ATOM 20199 N N . MET A 1 35 ? -7.453 -1.737 1.669 1.00 0.00 35 MET A N 20
ATOM 20200 C CA . MET A 1 35 ? -8.907 -1.853 1.657 1.00 0.00 35 MET A CA 20
ATOM 20201 C C . MET A 1 35 ? -9.462 -1.591 0.261 1.00 0.00 35 MET A C 20
ATOM 20202 O O . MET A 1 35 ? -10.280 -2.358 -0.246 1.00 0.00 35 MET A O 20
ATOM 20216 N N . GLN A 1 36 ? -9.011 -0.503 -0.355 1.00 0.00 36 GLN A N 20
ATOM 20217 C CA . GLN A 1 36 ? -9.465 -0.140 -1.693 1.00 0.00 36 GLN A CA 20
ATOM 20218 C C . GLN A 1 36 ? -8.363 -0.371 -2.722 1.00 0.00 36 GLN A C 20
ATOM 20219 O O . GLN A 1 36 ? -7.179 -0.226 -2.420 1.00 0.00 36 GLN A O 20
ATOM 20233 N N . GLN A 1 37 ? -8.762 -0.730 -3.938 1.00 0.00 37 GLN A N 20
ATOM 20234 C CA . GLN A 1 37 ? -7.808 -0.982 -5.011 1.00 0.00 37 GLN A CA 20
ATOM 20235 C C . GLN A 1 37 ? -8.131 -0.133 -6.237 1.00 0.00 37 GLN A C 20
ATOM 20236 O O . GLN A 1 37 ? -9.297 0.138 -6.526 1.00 0.00 37 GLN A O 20
ATOM 20250 N N . CYS A 1 38 ? -7.092 0.282 -6.953 1.00 0.00 38 CYS A N 20
ATOM 20251 C CA . CYS A 1 38 ? -7.266 1.101 -8.148 1.00 0.00 38 CYS A CA 20
ATOM 20252 C C . CYS A 1 38 ? -7.129 0.256 -9.410 1.00 0.00 38 CYS A C 20
ATOM 20253 O O . CYS A 1 38 ? -6.646 -0.875 -9.363 1.00 0.00 38 CYS A O 20
ATOM 20261 N N . ASP A 1 39 ? -7.557 0.813 -10.538 1.00 0.00 39 ASP A N 20
ATOM 20262 C CA . ASP A 1 39 ? -7.483 0.111 -11.814 1.00 0.00 39 ASP A CA 20
ATOM 20263 C C . ASP A 1 39 ? -6.089 0.234 -12.421 1.00 0.00 39 ASP A C 20
ATOM 20264 O O . ASP A 1 39 ? -5.493 -0.760 -12.837 1.00 0.00 39 ASP A O 20
ATOM 20273 N N . ASP A 1 40 ? -5.577 1.458 -12.470 1.00 0.00 40 ASP A N 20
ATOM 20274 C CA . ASP A 1 40 ? -4.253 1.712 -13.027 1.00 0.00 40 ASP A CA 20
ATOM 20275 C C . ASP A 1 40 ? -3.230 0.731 -12.462 1.00 0.00 40 ASP A C 20
ATOM 20276 O O . ASP A 1 40 ? -2.305 0.314 -13.158 1.00 0.00 40 ASP A O 20
ATOM 20285 N N . GLY A 1 41 ? -3.402 0.368 -11.195 1.00 0.00 41 GLY A N 20
ATOM 20286 C CA . GLY A 1 41 ? -2.485 -0.559 -10.558 1.00 0.00 41 GLY A CA 20
ATOM 20287 C C . GLY A 1 41 ? -1.986 -0.053 -9.219 1.00 0.00 41 GLY A C 20
ATOM 20288 O O . GLY A 1 41 ? -0.918 -0.454 -8.755 1.00 0.00 41 GLY A O 20
ATOM 20292 N N . TRP A 1 42 ? -2.759 0.830 -8.597 1.00 0.00 42 TRP A N 20
ATOM 20293 C CA . TRP A 1 42 ? -2.388 1.393 -7.304 1.00 0.00 42 TRP A CA 20
ATOM 20294 C C . TRP A 1 42 ? -3.338 0.918 -6.210 1.00 0.00 42 TRP A C 20
ATOM 20295 O O . TRP A 1 42 ? -4.525 0.702 -6.457 1.00 0.00 42 TRP A O 20
ATOM 20316 N N . PHE A 1 43 ? -2.810 0.756 -5.002 1.00 0.00 43 PHE A N 20
ATOM 20317 C CA . PHE A 1 43 ? -3.612 0.305 -3.871 1.00 0.00 43 PHE A CA 20
ATOM 20318 C C . PHE A 1 43 ? -3.860 1.447 -2.890 1.00 0.00 43 PHE A C 20
ATOM 20319 O O . PHE A 1 43 ? -3.062 2.380 -2.791 1.00 0.00 43 PHE A O 20
ATOM 20336 N N . VAL A 1 44 ? -4.971 1.367 -2.165 1.00 0.00 44 VAL A N 20
ATOM 20337 C CA . VAL A 1 44 ? -5.325 2.392 -1.191 1.00 0.00 44 VAL A CA 20
ATOM 20338 C C . VAL A 1 44 ? -5.687 1.772 0.153 1.00 0.00 44 VAL A C 20
ATOM 20339 O O . VAL A 1 44 ? -6.518 0.867 0.228 1.00 0.00 44 VAL A O 20
ATOM 20352 N N . GLY A 1 45 ? -5.058 2.265 1.216 1.00 0.00 45 GLY A N 20
ATOM 20353 C CA . GLY A 1 45 ? -5.327 1.748 2.544 1.00 0.00 45 GLY A CA 20
ATOM 20354 C C . GLY A 1 45 ? -4.630 2.545 3.629 1.00 0.00 45 GLY A C 20
ATOM 20355 O O . GLY A 1 45 ? -4.512 3.766 3.533 1.00 0.00 45 GLY A O 20
ATOM 20359 N N . VAL A 1 46 ? -4.169 1.853 4.666 1.00 0.00 46 VAL A N 20
ATOM 20360 C CA . VAL A 1 46 ? -3.481 2.504 5.775 1.00 0.00 46 VAL A CA 20
ATOM 20361 C C . VAL A 1 46 ? -2.152 1.819 6.075 1.00 0.00 46 VAL A C 20
ATOM 20362 O O . VAL A 1 46 ? -2.005 0.613 5.877 1.00 0.00 46 VAL A O 20
ATOM 20375 N N . SER A 1 47 ? -1.187 2.597 6.555 1.00 0.00 47 SER A N 20
ATOM 20376 C CA . SER A 1 47 ? 0.131 2.066 6.881 1.00 0.00 47 SER A CA 20
ATOM 20377 C C . SER A 1 47 ? 0.136 1.438 8.271 1.00 0.00 47 SER A C 20
ATOM 20378 O O . SER A 1 47 ? -0.829 1.564 9.024 1.00 0.00 47 SER A O 20
ATOM 20386 N N . ARG A 1 48 ? 1.231 0.762 8.604 1.00 0.00 48 ARG A N 20
ATOM 20387 C CA . ARG A 1 48 ? 1.362 0.113 9.903 1.00 0.00 48 ARG A CA 20
ATOM 20388 C C . ARG A 1 48 ? 2.462 0.771 10.731 1.00 0.00 48 ARG A C 20
ATOM 20389 O O . ARG A 1 48 ? 2.925 0.211 11.724 1.00 0.00 48 ARG A O 20
ATOM 20410 N N . ARG A 1 49 ? 2.875 1.964 10.314 1.00 0.00 49 ARG A N 20
ATOM 20411 C CA . ARG A 1 49 ? 3.921 2.698 11.016 1.00 0.00 49 ARG A CA 20
ATOM 20412 C C . ARG A 1 49 ? 3.465 4.118 11.339 1.00 0.00 49 ARG A C 20
ATOM 20413 O O . ARG A 1 49 ? 3.821 4.676 12.378 1.00 0.00 49 ARG A O 20
ATOM 20434 N N . THR A 1 50 ? 2.676 4.700 10.441 1.00 0.00 50 THR A N 20
ATOM 20435 C CA . THR A 1 50 ? 2.173 6.055 10.628 1.00 0.00 50 THR A CA 20
ATOM 20436 C C . THR A 1 50 ? 0.652 6.068 10.724 1.00 0.00 50 THR A C 20
ATOM 20437 O O . THR A 1 50 ? 0.047 7.108 10.986 1.00 0.00 50 THR A O 20
ATOM 20448 N N . GLN A 1 51 ? 0.039 4.908 10.509 1.00 0.00 51 GLN A N 20
ATOM 20449 C CA . GLN A 1 51 ? -1.413 4.788 10.571 1.00 0.00 51 GLN A CA 20
ATOM 20450 C C . GLN A 1 51 ? -2.084 5.855 9.713 1.00 0.00 51 GLN A C 20
ATOM 20451 O O . GLN A 1 51 ? -3.195 6.296 10.009 1.00 0.00 51 GLN A O 20
ATOM 20465 N N . LYS A 1 52 ? -1.403 6.267 8.650 1.00 0.00 52 LYS A N 20
ATOM 20466 C CA . LYS A 1 52 ? -1.933 7.283 7.747 1.00 0.00 52 LYS A CA 20
ATOM 20467 C C . LYS A 1 52 ? -2.720 6.641 6.609 1.00 0.00 52 LYS A C 20
ATOM 20468 O O . LYS A 1 52 ? -2.630 5.434 6.381 1.00 0.00 52 LYS A O 20
ATOM 20487 N N . PHE A 1 53 ? -3.490 7.456 5.895 1.00 0.00 53 PHE A N 20
ATOM 20488 C CA . PHE A 1 53 ? -4.293 6.967 4.780 1.00 0.00 53 PHE A CA 20
ATOM 20489 C C . PHE A 1 53 ? -3.936 7.701 3.491 1.00 0.00 53 PHE A C 20
ATOM 20490 O O . PHE A 1 53 ? -3.696 8.908 3.496 1.00 0.00 53 PHE A O 20
ATOM 20507 N N . GLY A 1 54 ? -3.902 6.962 2.386 1.00 0.00 54 GLY A N 20
ATOM 20508 C CA . GLY A 1 54 ? -3.573 7.559 1.104 1.00 0.00 54 GLY A CA 20
ATOM 20509 C C . GLY A 1 54 ? -3.599 6.551 -0.028 1.00 0.00 54 GLY A C 20
ATOM 20510 O O . GLY A 1 54 ? -4.440 5.652 -0.050 1.00 0.00 54 GLY A O 20
ATOM 20514 N N . THR A 1 55 ? -2.675 6.701 -0.973 1.00 0.00 55 THR A N 20
ATOM 20515 C CA . THR A 1 55 ? -2.597 5.799 -2.115 1.00 0.00 55 THR A CA 20
ATOM 20516 C C . THR A 1 55 ? -1.148 5.514 -2.492 1.00 0.00 55 THR A C 20
ATOM 20517 O O . THR A 1 55 ? -0.327 6.428 -2.575 1.00 0.00 55 THR A O 20
ATOM 20528 N N . PHE A 1 56 ? -0.840 4.242 -2.722 1.00 0.00 56 PHE A N 20
ATOM 20529 C CA . PHE A 1 56 ? 0.512 3.837 -3.091 1.00 0.00 56 PHE A CA 20
ATOM 20530 C C . PHE A 1 56 ? 0.482 2.801 -4.211 1.00 0.00 56 PHE A C 20
ATOM 20531 O O . PHE A 1 56 ? -0.504 2.091 -4.408 1.00 0.00 56 PHE A O 20
ATOM 20548 N N . PRO A 1 57 ? 1.590 2.711 -4.962 1.00 0.00 57 PRO A N 20
ATOM 20549 C CA . PRO A 1 57 ? 1.717 1.765 -6.075 1.00 0.00 57 PRO A CA 20
ATOM 20550 C C . PRO A 1 57 ? 1.804 0.319 -5.599 1.00 0.00 57 PRO A C 20
ATOM 20551 O O . PRO A 1 57 ? 2.717 -0.048 -4.860 1.00 0.00 57 PRO A O 20
ATOM 20562 N N . GLY A 1 58 ? 0.848 -0.499 -6.028 1.00 0.00 58 GLY A N 20
ATOM 20563 C CA . GLY A 1 58 ? 0.836 -1.896 -5.636 1.00 0.00 58 GLY A CA 20
ATOM 20564 C C . GLY A 1 58 ? 2.090 -2.630 -6.066 1.00 0.00 58 GLY A C 20
ATOM 20565 O O . GLY A 1 58 ? 2.373 -3.726 -5.584 1.00 0.00 58 GLY A O 20
ATOM 20569 N N . ASN A 1 59 ? 2.844 -2.026 -6.979 1.00 0.00 59 ASN A N 20
ATOM 20570 C CA . ASN A 1 59 ? 4.074 -2.630 -7.477 1.00 0.00 59 ASN A CA 20
ATOM 20571 C C . ASN A 1 59 ? 5.179 -2.557 -6.428 1.00 0.00 59 ASN A C 20
ATOM 20572 O O . ASN A 1 59 ? 6.272 -3.090 -6.623 1.00 0.00 59 ASN A O 20
ATOM 20583 N N . TYR A 1 60 ? 4.887 -1.894 -5.314 1.00 0.00 60 TYR A N 20
ATOM 20584 C CA . TYR A 1 60 ? 5.856 -1.750 -4.234 1.00 0.00 60 TYR A CA 20
ATOM 20585 C C . TYR A 1 60 ? 5.498 -2.651 -3.057 1.00 0.00 60 TYR A C 20
ATOM 20586 O O . TYR A 1 60 ? 6.364 -3.042 -2.273 1.00 0.00 60 TYR A O 20
ATOM 20604 N N . VAL A 1 61 ? 4.216 -2.980 -2.939 1.00 0.00 61 VAL A N 20
ATOM 20605 C CA . VAL A 1 61 ? 3.742 -3.837 -1.859 1.00 0.00 61 VAL A CA 20
ATOM 20606 C C . VAL A 1 61 ? 3.345 -5.212 -2.384 1.00 0.00 61 VAL A C 20
ATOM 20607 O O . VAL A 1 61 ? 3.336 -5.449 -3.591 1.00 0.00 61 VAL A O 20
ATOM 20620 N N . ALA A 1 62 ? 3.017 -6.117 -1.467 1.00 0.00 62 ALA A N 20
ATOM 20621 C CA . ALA A 1 62 ? 2.617 -7.469 -1.837 1.00 0.00 62 ALA A CA 20
ATOM 20622 C C . ALA A 1 62 ? 1.688 -8.072 -0.788 1.00 0.00 62 ALA A C 20
ATOM 20623 O O . ALA A 1 62 ? 1.776 -7.770 0.402 1.00 0.00 62 ALA A O 20
ATOM 20630 N N . PRO A 1 63 ? 0.775 -8.946 -1.238 1.00 0.00 63 PRO A N 20
ATOM 20631 C CA . PRO A 1 63 ? -0.188 -9.610 -0.355 1.00 0.00 63 PRO A CA 20
ATOM 20632 C C . PRO A 1 63 ? 0.476 -10.628 0.566 1.00 0.00 63 PRO A C 20
ATOM 20633 O O . PRO A 1 63 ? 0.978 -11.656 0.111 1.00 0.00 63 PRO A O 20
ATOM 20644 N N . VAL A 1 64 ? 0.475 -10.336 1.862 1.00 0.00 64 VAL A N 20
ATOM 20645 C CA . VAL A 1 64 ? 1.077 -11.227 2.847 1.00 0.00 64 VAL A CA 20
ATOM 20646 C C . VAL A 1 64 ? 0.076 -12.273 3.325 1.00 0.00 64 VAL A C 20
ATOM 20647 O O . VAL A 1 64 ? 0.425 -13.183 4.078 1.00 0.00 64 VAL A O 20
ATOM 20660 N N . SER A 1 65 ? -1.170 -12.138 2.882 1.00 0.00 65 SER A N 20
ATOM 20661 C CA . SER A 1 65 ? -2.223 -13.071 3.266 1.00 0.00 65 SER A CA 20
ATOM 20662 C C . SER A 1 65 ? -2.073 -14.396 2.525 1.00 0.00 65 SER A C 20
ATOM 20663 O O . SER A 1 65 ? -2.916 -15.285 2.643 1.00 0.00 65 SER A O 20
ATOM 20671 N N . GLY A 1 66 ? -0.993 -14.520 1.760 1.00 0.00 66 GLY A N 20
ATOM 20672 C CA . GLY A 1 66 ? -0.751 -15.738 1.010 1.00 0.00 66 GLY A CA 20
ATOM 20673 C C . GLY A 1 66 ? -1.095 -16.984 1.802 1.00 0.00 66 GLY A C 20
ATOM 20674 O O . GLY A 1 66 ? -1.212 -16.954 3.027 1.00 0.00 66 GLY A O 20
ATOM 20678 N N . PRO A 1 67 ? -1.263 -18.112 1.095 1.00 0.00 67 PRO A N 20
ATOM 20679 C CA . PRO A 1 67 ? -1.599 -19.395 1.719 1.00 0.00 67 PRO A CA 20
ATOM 20680 C C . PRO A 1 67 ? -0.443 -19.963 2.535 1.00 0.00 67 PRO A C 20
ATOM 20681 O O . PRO A 1 67 ? 0.611 -20.290 1.991 1.00 0.00 67 PRO A O 20
ATOM 20692 N N . SER A 1 68 ? -0.648 -20.078 3.843 1.00 0.00 68 SER A N 20
ATOM 20693 C CA . SER A 1 68 ? 0.379 -20.605 4.735 1.00 0.00 68 SER A CA 20
ATOM 20694 C C . SER A 1 68 ? 0.092 -22.058 5.097 1.00 0.00 68 SER A C 20
ATOM 20695 O O . SER A 1 68 ? 0.877 -22.954 4.787 1.00 0.00 68 SER A O 20
ATOM 20703 N N . SER A 1 69 ? -1.041 -22.285 5.755 1.00 0.00 69 SER A N 20
ATOM 20704 C CA . SER A 1 69 ? -1.432 -23.629 6.164 1.00 0.00 69 SER A CA 20
ATOM 20705 C C . SER A 1 69 ? -1.823 -24.472 4.954 1.00 0.00 69 SER A C 20
ATOM 20706 O O . SER A 1 69 ? -2.665 -24.073 4.151 1.00 0.00 69 SER A O 20
ATOM 20714 N N . GLY A 1 70 ? -1.204 -25.643 4.831 1.00 0.00 70 GLY A N 20
ATOM 20715 C CA . GLY A 1 70 ? -1.500 -26.525 3.717 1.00 0.00 70 GLY A CA 20
ATOM 20716 C C . GLY A 1 70 ? -0.310 -27.374 3.318 1.00 0.00 70 GLY A C 20
ATOM 20717 O O . GLY A 1 70 ? -0.422 -28.246 2.457 1.00 0.00 70 GLY A O 20
#

Secondary structure (DSSP, 8-state):
-------EEEEESS-B--SSTTBPPB-TTEEEEEEEE-SSS-EEEEESSS--EEEE-TTTEEETT-S---

Sequence (70 aa):
GSSGSSGTPYRAMYQYRPQNEDELELREGDRVDVMQQCDDGWFVGVSRRTQKFGTFPGNYVAPVSGPSSGGSSGSSGTPYRAMYQYRPQNEDELELREGDRVDVMQQCDDGWFVGVSRRTQKFGTFPGNYVAPVSGPSSGGSSGSSGTPYRAMYQYRPQNEDELELREGDRVDVMQQCDDGWFVGVSRRTQKFGTFPGNYVAPVSGPSSGGSSGSSGTPYRAMYQYRPQNEDELELREGDRVDVMQQCDDGWFVGVSRRTQKFGTFPGNYVAPVSGPSSGGSSGSSGTPYRAMYQYRPQNEDELELREGDRVDVMQQCDDGWFVGVSRRTQKFGTFPGNYVAPVSGPSSGGSSGSSGTPYRAMYQYRPQNEDELELREGDRVDVMQQCDDGWFVGVSRRTQKFGTFPGNYVAPVSGPSSGGSSGSSGTPYRAMYQYRPQNEDELELREGDRVDVMQQCDDGWFVGVSRRTQKFGTFPGNYVAPVSGPSSGGSSGSSGTPYRAMYQYRPQNEDELELREGDRVDVMQQCDDGWFVGVSRRTQKFGTFPGNYVAPVSGPSSGGSSGSSGTPYRAMYQYRPQNEDELELREGDRVDVMQQCDDGWFVGVSRRTQKFGTFPGNYVAPVSGPSSGGSSGSSGTPYRAMYQYRPQNEDELELREGDRVDVMQQCDDGWFVGVSRRTQKFGTFPGNYVAPVSGPSSGGSSGSSGTPYRAMYQYRPQNEDELELREGDRVDVMQQCDDGWFVGVSRRTQKFGTFPGNYVAPVSGPSSGGSSGSSGTPYRAMYQYRPQNEDELELREGDRVDVMQQCDDGWFVGVSRRTQKFGTFPGNYVAPVSGPSSGGSSGSSGTPYRAMYQYRPQNEDELELREGDRVDVMQQCDDGWFVGVSRRTQKFGTFPGNYVAPVSGPSSGGSSGSSGTPYRAMYQYRPQNEDELELREGDRVDVMQQCDDGWFVGVSRRTQKFGTFPGNYVAPVSGPSSGGSSGSSGTPYRAMYQYRPQNEDELELREGDRVDVMQQCDDGWFVGVSRRTQKFGTFPGNYVAPVSGPSSGGSSGSSGTPYRAMYQYRPQNEDELELREGDRVDVMQQCDDGWFVGVSRRTQKFGTFPGNYVAPVSGPSSGGSSGSSGTPYRAMYQYRPQNEDELELREGDRVDVMQQCDDGWFVGVSRRTQKFGTFPGNYVAPVSGPSSGGSSGSSGTPYRAMYQYRPQNEDELELREGDRVDVMQQCDDGWFVGVSRRTQKFGTFPGNYVAPVSGPSSGGSSGSSGTPYRAMYQYRPQNEDELELREGDRVDVMQQCDDGWFVGVSRRTQKFGTFPGNYVAPVSGPSSGGSSGSSGTPYRAMYQYRPQNEDELELREGDRVDVMQQCDDGWFVGVSRRTQKFGTFPGNYVAPVSGPSSG